Protein AF-T0Q6N8-F1 (afdb_monomer)

Sequence (797 aa):
MLTVELIEAQARAREASRRAEDRANAYNNNFASIVSSTTSVVAATITNVPSDMTAADVAKFCRQCTNFYGGFLSVSMAPYTARRRGRSTVFMASRLFHALVLALDGIFWQGEAIRVREAAAVGRSVCTDVTSSVFYCKALCVLPTAASDQPSFDTVDVVTLTCSSMDATTFAIAFDGENDYRYRVCLQVTNVVRCRVGRDDDDRVVARFTLRTPPFVYIGDRRKTDEDRVWPIADAAYKWERSDDPSPNGAFGHCRCYHLVLESAASPDTVVPLLRSFGLADVTRQDRLPVFTSVASSSPPPTDWVYAPTSELHDVSFPLRYALHVLMSQEALVVTTTDDASNKAILSVADETLRDLAAPLKTHAKAIQFVKAYAPKATILKLLQAGVSVQDPFVADWLHMLRRHVFNNIKFRSRIRVLDGVVLMGVIDETNTLPEGCIFFLPSFRSPLYKAIPATIGTRCVVGRHPSLHPGDLRVLTYMMVPALCHLFDVLVFSSRGQRPVTDMMSGGDMDGDLYFCLWDQRLVPAQDVPPMQPPAASLGIPPPSSAPGIQGIQDHFIRFLAHDNLGMISNMHLAIADNSVHKAYDVRALELAEAHAIAVDFAKSGIEAPTPMYNIPAYPDFMERAGPSYKSKTAIGILYRKSRSVRRQPVSTEDVDWAVLTPGFDVYLADARHWFVQYAHALFTLCQQFGIQTEVELISGYIKKLSRTVGRAERLNAVERIRVALRLVQEHFARVFWRDLGSKTPSNVVVLQKASAWYYVGYTHHHEAPGLLPTRSFAWLALEPMLVLFRKIYEP

pLDDT: mean 72.82, std 17.65, range [24.89, 97.12]

Secondary structure (DSSP, 8-state):
-HHHHHHHHHHHHHHHHHHHHHHHHHTT-TTSTTSTTSS--EEEEEEEE-TT--HHHHHHHHHHHHT--S-EEEEEEPPP-TTS-EEEEEEES-HHHHHHHHTTTT-EETTEE-EEEEEPPPP-----SEEEEEEEEEEEEEESSTT-SS-SEEE-SSEEEEEESSSS--EEEEEE-GGGEEEEEEE-TTTEEEEEEEE-TTS-EEEEEEESSPPEEEEEEHHHHTT-----TTTGGGTEEEES--STT-HHHH--EEEEEE-TT--HHHHHHHHHHTT-S-EEEEEE----PPPP---------SSS-GGGSTTS-HHHHHHHHHHTS----------HHHHHHHHHHHHHHHHHHHS---SHHHHHHHHHHH-TTSHHHHHHHTT--TTSHHHHHHHHHHHHHHHHHHHHH-----SSEEEEEEEE-TTS-SPTTEEE---SS--SSS-SS-SSTT-EEEEEESS--SGGGEEEEEE---GGGTT--SEEEEPS-SSS-TTTTTTS--SSS-EEEEE--TTTS-SS--PPPPPPGGGGSPPPPPSS-SHHHHHHHHHHHHHH--HHHHHHHHHHHHHH-SSGGGSHHHHHHHHHHHHHHHHHHH-PPPP------SSEEGGG--SS-EE---SHHHHHHHHT---PPPPPPS----GGGPPTTGGGGHHHHHHHHHHHHHHHHHHHHHHT---HHHHHH---S---TTS-TTHHHHHHHHHHHHHHHHHHHHHHHHHTT-S---TT-HHHHHHHHHHHHHHHHHHHHSBTBPP-GGGGGGGHHHHHHHHHHHH--

Solvent-accessible surface area (backbone atoms only — not comparable to full-atom values): 45025 Å² total; per-residue (Å²): 114,76,68,59,58,51,51,51,52,51,51,54,51,55,51,49,50,50,53,38,49,58,48,60,61,66,66,65,73,67,71,43,77,74,57,68,86,62,96,54,69,44,32,36,34,40,34,64,37,60,65,87,61,48,29,60,52,52,53,49,52,52,33,65,76,60,75,52,93,74,53,69,18,33,27,45,37,53,68,69,46,76,99,43,67,31,42,37,39,42,35,25,60,35,73,71,57,48,53,49,56,46,66,47,41,62,43,69,62,97,87,42,61,26,46,42,43,85,41,85,63,75,80,98,40,76,52,45,75,28,28,28,43,33,41,58,29,56,31,41,36,32,16,58,42,90,84,53,88,59,51,69,42,71,50,57,48,72,28,33,44,34,42,30,65,58,59,84,53,21,33,36,41,33,29,61,49,76,93,65,30,28,39,36,41,33,36,27,56,80,35,48,68,37,32,41,32,21,23,29,90,85,73,38,35,29,46,35,42,32,37,75,52,49,55,53,34,30,41,25,49,41,93,74,43,75,81,62,83,72,87,72,74,56,62,47,73,83,49,44,47,82,39,83,49,86,48,99,79,42,36,54,55,68,22,26,18,44,38,33,33,39,44,89,68,62,48,58,83,59,49,51,59,54,51,38,76,53,62,43,84,50,66,44,84,39,82,70,41,89,81,77,74,84,74,79,94,75,90,80,84,96,82,88,72,94,83,73,78,64,88,83,54,73,89,62,54,70,68,57,61,50,43,56,64,52,63,77,58,81,88,62,70,68,81,60,70,58,59,77,66,47,30,51,33,53,46,55,49,36,48,53,54,50,48,63,68,69,49,79,55,81,44,63,70,53,39,46,53,49,32,55,73,78,40,68,86,41,69,67,47,57,43,46,74,22,58,50,53,55,58,37,59,64,54,35,50,42,52,50,50,51,50,49,47,55,44,47,37,26,31,77,57,48,41,60,75,65,56,46,46,53,73,26,39,38,42,71,37,86,80,66,76,51,53,61,64,29,33,34,66,36,59,82,64,88,53,98,83,37,62,69,59,78,93,48,78,65,39,61,25,32,34,34,25,85,76,48,60,45,63,15,13,42,44,73,32,27,37,47,86,53,82,91,52,69,84,53,58,60,35,36,32,34,31,66,47,70,95,63,64,68,47,41,33,1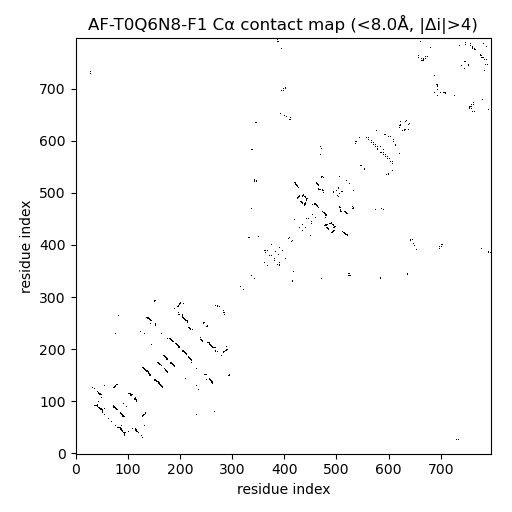5,65,68,34,65,69,92,69,40,57,33,39,39,32,52,42,71,70,76,35,69,94,69,74,45,78,46,71,75,82,54,72,75,76,75,50,79,53,76,77,69,95,39,84,66,73,60,33,52,52,52,49,53,53,51,47,72,75,60,74,48,51,73,56,41,54,54,49,30,53,45,50,19,63,73,40,93,57,19,25,71,29,67,70,24,42,55,32,33,55,25,40,59,34,34,72,41,22,90,79,39,72,46,79,42,72,77,84,82,73,89,73,86,55,41,46,53,64,71,73,65,90,71,59,61,43,84,44,86,45,48,63,31,47,43,26,60,70,53,61,80,85,77,82,73,88,67,61,86,72,61,71,71,71,88,52,52,40,89,75,14,71,83,33,36,67,61,31,48,58,53,46,54,56,50,47,49,54,52,48,53,53,24,64,77,47,44,47,90,48,65,57,32,63,77,69,64,61,67,90,56,72,39,87,86,56,47,83,78,47,53,76,53,41,60,56,52,50,52,52,55,49,48,54,52,48,55,50,53,29,50,57,67,61,50,97,51,96,60,91,51,48,83,37,68,70,47,32,9,46,38,29,15,28,38,50,44,24,45,46,46,48,81,77,45,86,85,56,78,76,45,51,65,59,26,58,46,45,42,68,26,45,42,49,40,38,32,60,76,79,53,131

Organism: Saprolegnia diclina (strain VS20) (NCBI:txid1156394)

Radius of gyration: 32.05 Å; Cα contacts (8 Å, |Δi|>4): 1327; chains: 1; bounding box: 68×73×78 Å

Nearest PDB structures (foldseek):
  7w82-assembly1_A  TM=5.752E-01  e=4.937E-28  Zea mays
  5fsw-assembly2_D  TM=5.806E-01  e=8.440E-14  Thermothielavioides terrestris
  2j7o-assembly1_A-2  TM=5.342E-01  e=1.842E-14  Neurospora crassa
  7y7r-assembly1_B  TM=5.057E-01  e=2.765E-14  Neurospora crassa
  2j7n-assembly1_B  TM=5.163E-01  e=3.060E-14  Neurospora crassa

Foldseek 3Di:
DVVVVVVVVVVLVVVLVVLLLVVVLVQPPCPQLVQLPADDKWKKKKWQAALLDFQVNVVVVLCVQLVDDDWWFEKEWDERDPPHGIMIMTMGRDPVSVVSSCVQQQPDDPHDGMHMDTDDDDDDFRGDYKTKYKFWFQKKFFPLFPPDQAGPDIDRAGWMWMAMLDDQFGIKIWGDDPPQKIKIWTHGLSFFSAWEWEAEPVRFIKIKTFGNAQTWMWMFRNVQCVVVPDDDDRPCVVTIDTDCAPDPQRRRHRTGMMMTGTPRNDDSVSVQVVVVVSPNPHYYYDHYDYDHDGDDDDDDDDDDDPDDDPPVCVPPDPVVVVVLVVVQDDDDDDDLDDDPLLLVLLVVQQVVVLCLLPDDPQDLVSLLVSCCVQPVPALLNLCSVLPNGCLAPLNVVLSVLSSVLVLVCCQQRVDGDAQQKDKFAEDEDPVLQADALAKEAAAPDDDPRHDRHDPDFQQWKWKAFPPAQAQQLIGTGTYHDDPVCVVDHRHMYHHPDDDDGVQCLNLHGDRSGTMMMIGRPPSNRDPDHDGGDDQPVLVVDAADPQPDPDPVSVVVLVVLCVVQLCLVVLVQVLSFCLQPDPNRSNPPSSVLSSNLNSNSVCCSPRVDHRDDPDDDDQEGDPSVVDPDHYDQGPGSSSVSNVSSPDDDSDDRDPDQDDPLLAAPPLVVQQVVLLVLVVVLLVLLVVLCVVFVADALSCLSSLSGDDTDPPQDPVNVVVVSVVSVVSVVSSLSNLLVVLVPPDPDPDLLDSVSSSNLSSNQCCLRCVCVVDVPGHRRNCSSCSSVSNSSVSSNVVVPD

Mean predicted aligned error: 19.44 Å

InterPro domains:
  IPR007855 RNA-dependent RNA polymerase [PTHR23079] (340-788)
  IPR057596 RDRP, core domain [PF05183] (337-643)
  IPR058752 RDRP, C-terminal head domain [PF26253] (663-789)

Structure (mmCIF, N/CA/C/O backbone):
data_AF-T0Q6N8-F1
#
_entry.id   AF-T0Q6N8-F1
#
loop_
_atom_site.group_PDB
_atom_site.id
_atom_site.type_symbol
_atom_site.label_atom_id
_atom_site.label_alt_id
_atom_site.label_comp_id
_atom_site.label_asym_id
_atom_site.label_entity_id
_atom_site.label_seq_id
_atom_site.pdbx_PDB_ins_code
_atom_site.Cartn_x
_atom_site.Cartn_y
_atom_site.Cartn_z
_atom_site.occupancy
_atom_site.B_iso_or_equiv
_atom_site.auth_seq_id
_atom_site.auth_comp_id
_atom_site.auth_asym_id
_atom_site.auth_atom_id
_atom_site.pdbx_PDB_model_num
ATOM 1 N N . MET A 1 1 ? -23.729 -4.324 -36.085 1.00 38.72 1 MET A N 1
ATOM 2 C CA . MET A 1 1 ? -23.307 -2.926 -35.837 1.00 38.72 1 MET A CA 1
ATOM 3 C C . MET A 1 1 ? -22.535 -2.769 -34.526 1.00 38.72 1 MET A C 1
ATOM 5 O O . MET A 1 1 ? -21.438 -2.241 -34.586 1.00 38.72 1 MET A O 1
ATOM 9 N N . LEU A 1 2 ? -23.001 -3.323 -33.396 1.00 33.56 2 LEU A N 1
ATOM 10 C CA . LEU A 1 2 ? -22.349 -3.223 -32.068 1.00 33.56 2 LEU A CA 1
ATOM 11 C C . LEU A 1 2 ? -20.878 -3.700 -31.966 1.00 33.56 2 LEU A C 1
ATOM 13 O O . LEU A 1 2 ? -20.144 -3.249 -31.093 1.00 33.56 2 LEU A O 1
ATOM 17 N N . THR A 1 3 ? -20.411 -4.595 -32.842 1.00 41.75 3 THR A N 1
ATOM 18 C CA . THR A 1 3 ? -19.037 -5.133 -32.803 1.00 41.75 3 THR A CA 1
ATOM 19 C C . THR A 1 3 ? -17.992 -4.229 -33.457 1.00 41.75 3 THR A C 1
ATOM 21 O O . THR A 1 3 ? -16.843 -4.233 -33.027 1.00 41.75 3 THR A O 1
ATOM 24 N N . VAL A 1 4 ? -18.367 -3.430 -34.459 1.00 41.97 4 VAL A N 1
ATOM 25 C CA . VAL A 1 4 ? -17.429 -2.534 -35.163 1.00 41.97 4 VAL A CA 1
ATOM 26 C C . VAL A 1 4 ? -17.167 -1.276 -34.332 1.00 41.97 4 VAL A C 1
ATOM 28 O O . VAL A 1 4 ? -16.017 -0.878 -34.164 1.00 41.97 4 VAL A O 1
ATOM 31 N N . GLU A 1 5 ? -18.206 -0.724 -33.702 1.00 38.56 5 GLU A N 1
ATOM 32 C CA . GLU A 1 5 ? -18.085 0.438 -32.811 1.00 38.56 5 GLU A CA 1
ATOM 33 C C . GLU A 1 5 ? -17.247 0.134 -31.561 1.00 38.56 5 GLU A C 1
ATOM 35 O O . GLU A 1 5 ? -16.454 0.971 -31.131 1.00 38.56 5 GLU A O 1
ATOM 40 N N . LEU A 1 6 ? -17.339 -1.087 -31.017 1.00 37.75 6 LEU A N 1
ATOM 41 C CA . LEU A 1 6 ? -16.519 -1.517 -29.881 1.00 37.75 6 LEU A CA 1
ATOM 42 C C . LEU A 1 6 ? -15.032 -1.635 -30.260 1.00 37.75 6 LEU A C 1
ATOM 44 O O . LEU A 1 6 ? -14.160 -1.246 -29.481 1.00 37.75 6 LEU A O 1
ATOM 48 N N . ILE A 1 7 ? -14.733 -2.136 -31.463 1.00 49.78 7 ILE A N 1
ATOM 49 C CA . ILE A 1 7 ? -13.359 -2.266 -31.970 1.00 49.78 7 ILE A CA 1
ATOM 50 C C . ILE A 1 7 ? -12.752 -0.883 -32.227 1.00 49.78 7 ILE A C 1
ATOM 52 O O . ILE A 1 7 ? -11.608 -0.630 -31.840 1.00 49.78 7 ILE A O 1
ATOM 56 N N . GLU A 1 8 ? -13.519 0.045 -32.799 1.00 45.12 8 GLU A N 1
ATOM 57 C CA . GLU A 1 8 ? -13.068 1.423 -32.991 1.00 45.12 8 GLU A CA 1
ATOM 58 C C . GLU A 1 8 ? -12.892 2.174 -31.667 1.00 45.12 8 GLU A C 1
ATOM 60 O O . GLU A 1 8 ? -11.909 2.899 -31.499 1.00 45.12 8 GLU A O 1
ATOM 65 N N . ALA A 1 9 ? -13.789 1.979 -30.696 1.00 39.62 9 ALA A N 1
ATOM 66 C CA . ALA A 1 9 ? -13.662 2.563 -29.363 1.00 39.62 9 ALA A CA 1
ATOM 67 C C . ALA A 1 9 ? -12.415 2.036 -28.633 1.00 39.62 9 ALA A C 1
ATOM 69 O O . ALA A 1 9 ? -11.667 2.813 -28.034 1.00 39.62 9 ALA A O 1
ATOM 70 N N . GLN A 1 10 ? -12.125 0.736 -28.747 1.00 43.38 10 GLN A N 1
ATOM 71 C CA . GLN A 1 10 ? -10.911 0.129 -28.196 1.00 43.38 10 GLN A CA 1
ATOM 72 C C . GLN A 1 10 ? -9.639 0.608 -28.909 1.00 43.38 10 GLN A C 1
ATOM 74 O O . GLN A 1 10 ? -8.620 0.828 -28.250 1.00 43.38 10 GLN A O 1
ATOM 79 N N . ALA A 1 11 ? -9.678 0.817 -30.227 1.00 47.59 11 ALA A N 1
ATOM 80 C CA . ALA A 1 11 ? -8.557 1.382 -30.977 1.00 47.59 11 ALA A CA 1
ATOM 81 C C . ALA A 1 11 ? -8.262 2.826 -30.536 1.00 47.59 11 ALA A C 1
ATOM 83 O O . ALA A 1 11 ? -7.118 3.139 -30.196 1.00 47.59 11 ALA A O 1
ATOM 84 N N . ARG A 1 12 ? -9.301 3.666 -30.412 1.00 42.16 12 ARG A N 1
ATOM 85 C CA . ARG A 1 12 ? -9.190 5.049 -29.914 1.00 42.16 12 ARG A CA 1
ATOM 86 C C . ARG A 1 12 ? -8.709 5.101 -28.458 1.00 42.16 12 ARG A C 1
ATOM 88 O O . ARG A 1 12 ? -7.911 5.972 -28.115 1.00 42.16 12 ARG A O 1
ATOM 95 N N . ALA A 1 13 ? -9.124 4.157 -27.610 1.00 39.06 13 ALA A N 1
ATOM 96 C CA . ALA A 1 13 ? -8.650 4.041 -26.228 1.00 39.06 13 ALA A CA 1
ATOM 97 C C . ALA A 1 13 ? -7.168 3.626 -26.145 1.00 39.06 13 ALA A C 1
ATOM 99 O O . ALA A 1 13 ? -6.399 4.214 -25.387 1.00 39.06 13 ALA A O 1
ATOM 100 N N . ARG A 1 14 ? -6.729 2.671 -26.974 1.00 45.12 14 ARG A N 1
ATOM 101 C CA . ARG A 1 14 ? -5.322 2.229 -27.035 1.00 45.12 14 ARG A CA 1
ATOM 102 C C . ARG A 1 14 ? -4.392 3.293 -27.616 1.00 45.12 14 ARG A C 1
ATOM 104 O O . ARG A 1 14 ? -3.228 3.370 -27.228 1.00 45.12 14 ARG A O 1
ATOM 111 N N . GLU A 1 15 ? -4.875 4.094 -28.557 1.00 42.59 15 GLU A N 1
ATOM 112 C CA . GLU A 1 15 ? -4.131 5.222 -29.122 1.00 42.59 15 GLU A CA 1
ATOM 113 C C . GLU A 1 15 ? -4.063 6.401 -28.140 1.00 42.59 15 GLU A C 1
ATOM 115 O O . GLU A 1 15 ? -3.020 7.036 -27.997 1.00 42.59 15 GLU A O 1
ATOM 120 N N . ALA A 1 16 ? -5.134 6.633 -27.376 1.00 37.06 16 ALA A N 1
ATOM 121 C CA . ALA A 1 16 ? -5.156 7.578 -26.267 1.00 37.06 16 ALA A CA 1
ATOM 122 C C . ALA A 1 16 ? -4.176 7.217 -25.139 1.00 37.06 16 ALA A C 1
ATOM 124 O O . ALA A 1 16 ? -3.468 8.105 -24.666 1.00 37.06 16 ALA A O 1
ATOM 125 N N . SER A 1 17 ? -4.104 5.942 -24.737 1.00 40.78 17 SER A N 1
ATOM 126 C CA . SER A 1 17 ? -3.124 5.467 -23.749 1.00 40.78 17 SER A CA 1
ATOM 127 C C . SER A 1 17 ? -1.692 5.599 -24.256 1.00 40.78 17 SER A C 1
ATOM 129 O O . SER A 1 17 ? -0.859 6.135 -23.533 1.00 40.78 17 SER A O 1
ATOM 131 N N . ARG A 1 18 ? -1.414 5.228 -25.516 1.00 41.16 18 ARG A N 1
ATOM 132 C CA . ARG A 1 18 ? -0.083 5.423 -26.119 1.00 41.16 18 ARG A CA 1
ATOM 133 C C . ARG A 1 18 ? 0.325 6.894 -26.165 1.00 41.16 18 ARG A C 1
ATOM 135 O O . ARG A 1 18 ? 1.433 7.225 -25.776 1.00 41.16 18 ARG A O 1
ATOM 142 N N . ARG A 1 19 ? -0.586 7.800 -26.542 1.00 38.84 19 ARG A N 1
ATOM 143 C CA . ARG A 1 19 ? -0.319 9.249 -26.524 1.00 38.84 19 ARG A CA 1
ATOM 144 C C . ARG A 1 19 ? -0.182 9.819 -25.109 1.00 38.84 19 ARG A C 1
ATOM 146 O O . ARG A 1 19 ? 0.442 10.861 -24.944 1.00 38.84 19 ARG A O 1
ATOM 153 N N . ALA A 1 20 ? -0.804 9.218 -24.094 1.00 38.19 20 ALA A N 1
ATOM 154 C CA . ALA A 1 20 ? -0.626 9.617 -22.697 1.00 38.19 20 ALA A CA 1
ATOM 155 C C . ALA A 1 20 ? 0.740 9.162 -22.157 1.00 38.19 20 ALA A C 1
ATOM 157 O O . ALA A 1 20 ? 1.430 9.963 -21.530 1.00 38.19 20 ALA A O 1
ATOM 158 N N . GLU A 1 21 ? 1.167 7.939 -22.490 1.00 38.91 21 GLU A N 1
ATOM 159 C CA . GLU A 1 21 ? 2.530 7.456 -22.238 1.00 38.91 21 GLU A CA 1
ATOM 160 C C . GLU A 1 21 ? 3.554 8.325 -22.969 1.00 38.91 21 GLU A C 1
ATOM 162 O O . GLU A 1 21 ? 4.418 8.891 -22.316 1.00 38.91 21 GLU A O 1
ATOM 167 N N . ASP A 1 22 ? 3.421 8.551 -24.279 1.00 37.75 22 ASP A N 1
ATOM 168 C CA . ASP A 1 22 ? 4.341 9.384 -25.072 1.00 37.75 22 ASP A CA 1
ATOM 169 C C . ASP A 1 22 ? 4.468 10.831 -24.545 1.00 37.75 22 ASP A C 1
ATOM 171 O O . ASP A 1 22 ? 5.510 11.466 -24.712 1.00 37.75 22 ASP A O 1
ATOM 175 N N . ARG A 1 23 ? 3.456 11.339 -23.828 1.00 34.97 23 ARG A N 1
ATOM 176 C CA . ARG A 1 23 ? 3.484 12.658 -23.173 1.00 34.97 23 ARG A CA 1
ATOM 177 C C . ARG A 1 23 ? 4.099 12.637 -21.774 1.00 34.97 23 ARG A C 1
ATOM 179 O O . ARG A 1 23 ? 4.900 13.516 -21.472 1.00 34.97 23 ARG A O 1
ATOM 186 N N . ALA A 1 24 ? 3.824 11.615 -20.963 1.00 34.44 24 ALA A N 1
ATOM 187 C CA . ALA A 1 24 ? 4.567 11.364 -19.719 1.00 34.44 24 ALA A CA 1
ATOM 188 C C . ALA A 1 24 ? 6.065 11.125 -19.999 1.00 34.44 24 ALA A C 1
ATOM 190 O O . ALA A 1 24 ? 6.950 11.486 -19.228 1.00 34.44 24 ALA A O 1
ATOM 191 N N . ASN A 1 25 ? 6.351 10.584 -21.178 1.00 34.31 25 ASN A N 1
ATOM 192 C CA . ASN A 1 25 ? 7.677 10.294 -21.682 1.00 34.31 25 ASN A CA 1
ATOM 193 C C . ASN A 1 25 ? 8.476 11.531 -22.087 1.00 34.31 25 ASN A C 1
ATOM 195 O O . ASN A 1 25 ? 9.689 11.536 -21.869 1.00 34.31 25 ASN A O 1
ATOM 199 N N . ALA A 1 26 ? 7.805 12.548 -22.634 1.00 33.56 26 ALA A N 1
ATOM 200 C CA . ALA A 1 26 ? 8.380 13.853 -22.959 1.00 33.56 26 ALA A CA 1
ATOM 201 C C . ALA A 1 26 ? 8.616 14.720 -21.705 1.00 33.56 26 ALA A C 1
ATOM 203 O O . ALA A 1 26 ? 9.473 15.599 -21.714 1.00 33.56 26 ALA A O 1
ATOM 204 N N . TYR A 1 27 ? 7.908 14.421 -20.612 1.00 31.59 27 TYR A N 1
ATOM 205 C CA . TYR A 1 27 ? 7.974 15.121 -19.326 1.00 31.59 27 TYR A CA 1
ATOM 206 C C . TYR A 1 27 ? 9.239 14.803 -18.499 1.00 31.59 27 TYR A C 1
ATOM 208 O O . TYR A 1 27 ? 9.590 15.531 -17.576 1.00 31.59 27 TYR A O 1
ATOM 216 N N . ASN A 1 28 ? 9.971 13.736 -18.842 1.00 30.83 28 ASN A N 1
ATOM 217 C CA . ASN A 1 28 ? 11.113 13.231 -18.065 1.00 30.83 28 ASN A CA 1
ATOM 218 C C . ASN A 1 28 ? 12.469 13.917 -18.347 1.00 30.83 28 ASN A C 1
ATOM 220 O O . ASN A 1 28 ? 13.512 13.350 -18.018 1.00 30.83 28 ASN A O 1
ATOM 224 N N . ASN A 1 29 ? 12.505 15.138 -18.891 1.00 31.89 29 ASN A N 1
ATOM 225 C CA . ASN A 1 29 ? 13.755 15.910 -18.994 1.00 31.89 29 ASN A CA 1
ATOM 226 C C . ASN A 1 29 ? 14.110 16.567 -17.649 1.00 31.89 29 ASN A C 1
ATOM 228 O O . ASN A 1 29 ? 14.072 17.779 -17.459 1.00 31.89 29 ASN A O 1
ATOM 232 N N . ASN A 1 30 ? 14.483 15.714 -16.699 1.00 36.25 30 ASN A N 1
ATOM 233 C CA . ASN A 1 30 ? 14.729 16.029 -15.297 1.00 36.25 30 ASN A CA 1
ATOM 234 C C . ASN A 1 30 ? 16.153 16.558 -15.022 1.00 36.25 30 ASN A C 1
ATOM 236 O O . ASN A 1 30 ? 16.720 16.305 -13.963 1.00 36.25 30 ASN A O 1
ATOM 240 N N . PHE A 1 31 ? 16.758 17.289 -15.963 1.00 32.88 31 PHE A N 1
ATOM 241 C CA . PHE A 1 31 ? 18.086 17.883 -15.747 1.00 32.88 31 PHE A CA 1
ATOM 242 C C . PHE A 1 31 ? 18.009 19.229 -15.000 1.00 32.88 31 PHE A C 1
ATOM 244 O O . PHE A 1 31 ? 18.946 19.606 -14.303 1.00 32.88 31 PHE A O 1
ATOM 251 N N . ALA A 1 32 ? 16.871 19.934 -15.076 1.00 36.19 32 ALA A N 1
ATOM 252 C CA . ALA A 1 32 ? 16.691 21.248 -14.444 1.00 36.19 32 ALA A CA 1
ATOM 253 C C . ALA A 1 32 ? 16.269 21.177 -12.961 1.00 36.19 32 ALA A C 1
ATOM 255 O O . ALA A 1 32 ? 16.616 22.061 -12.180 1.00 36.19 32 ALA A O 1
ATOM 256 N N . SER A 1 33 ? 15.599 20.098 -12.529 1.00 36.06 33 SER A N 1
ATOM 257 C CA . SER A 1 33 ? 15.244 19.896 -11.109 1.00 36.06 33 SER A CA 1
ATOM 258 C C . SER A 1 33 ? 16.477 19.680 -10.214 1.00 36.06 33 SER A C 1
ATOM 260 O O . SER A 1 33 ? 16.389 19.854 -8.999 1.00 36.06 33 SER A O 1
ATOM 262 N N . ILE A 1 34 ? 17.621 19.326 -10.808 1.00 37.47 34 ILE A N 1
ATOM 263 C CA . ILE A 1 34 ? 18.878 19.018 -10.115 1.00 37.47 34 ILE A CA 1
ATOM 264 C C . ILE A 1 34 ? 19.619 20.302 -9.674 1.00 37.47 34 ILE A C 1
ATOM 266 O O . ILE A 1 34 ? 20.466 20.238 -8.790 1.00 37.47 34 ILE A O 1
ATOM 270 N N . VAL A 1 35 ? 19.283 21.485 -10.217 1.00 38.09 35 VAL A N 1
ATOM 271 C CA . VAL A 1 35 ? 20.091 22.717 -10.039 1.00 38.09 35 VAL A CA 1
ATOM 272 C C . VAL A 1 35 ? 19.469 23.751 -9.078 1.00 38.09 35 VAL A C 1
ATOM 274 O O . VAL A 1 35 ? 20.130 24.716 -8.704 1.00 38.09 35 VAL A O 1
ATOM 277 N N . SER A 1 36 ? 18.238 23.570 -8.579 1.00 39.50 36 SER A N 1
ATOM 278 C CA . SER A 1 36 ? 17.561 24.627 -7.787 1.00 39.50 36 SER A CA 1
ATOM 279 C C . SER A 1 36 ? 18.067 24.837 -6.345 1.00 39.50 36 SER A C 1
A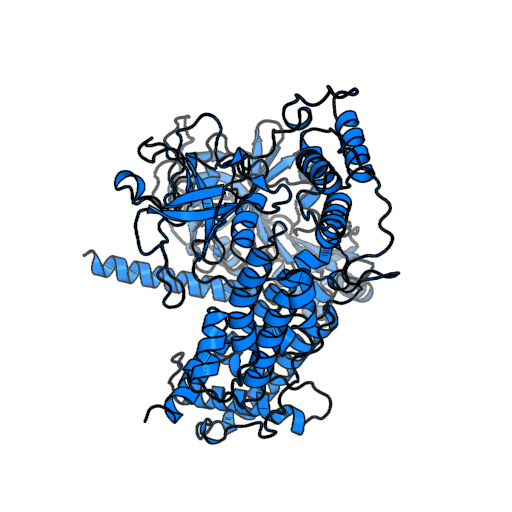TOM 281 O O . SER A 1 36 ? 17.505 25.640 -5.602 1.00 39.50 36 SER A O 1
ATOM 283 N N . SER A 1 37 ? 19.164 24.191 -5.938 1.00 40.88 37 SER A N 1
ATOM 284 C CA . SER A 1 37 ? 19.801 24.426 -4.635 1.00 40.88 37 SER A CA 1
ATOM 285 C C . SER A 1 37 ? 20.837 25.565 -4.626 1.00 40.88 37 SER A C 1
ATOM 287 O O . SER A 1 37 ? 21.510 25.747 -3.612 1.00 40.88 37 SER A O 1
ATOM 289 N N . THR A 1 38 ? 21.001 26.339 -5.710 1.00 40.19 38 THR A N 1
ATOM 290 C CA . THR A 1 38 ? 21.935 27.487 -5.759 1.00 40.19 38 THR A CA 1
ATOM 291 C C . THR A 1 38 ? 21.274 28.840 -5.467 1.00 40.19 38 THR A C 1
ATOM 293 O O . THR A 1 38 ? 20.163 29.139 -5.892 1.00 40.19 38 THR A O 1
ATOM 296 N N . THR A 1 39 ? 21.992 29.690 -4.737 1.00 47.47 39 THR A N 1
ATOM 297 C CA . THR A 1 39 ? 21.478 30.777 -3.889 1.00 47.47 39 THR A CA 1
ATOM 298 C C . THR A 1 39 ? 21.176 32.131 -4.564 1.00 47.47 39 THR A C 1
ATOM 300 O O . THR A 1 39 ? 20.972 33.098 -3.834 1.00 47.47 39 THR A O 1
ATOM 303 N N . SER A 1 40 ? 21.094 32.267 -5.897 1.00 56.81 40 SER A N 1
ATOM 304 C CA . SER A 1 40 ? 20.739 33.560 -6.532 1.00 56.81 40 SER A CA 1
ATOM 305 C C . SER A 1 40 ? 20.133 33.432 -7.941 1.00 56.81 40 SER A C 1
ATOM 307 O O . SER A 1 40 ? 20.865 33.196 -8.901 1.00 56.81 40 SER A O 1
ATOM 309 N N . VAL A 1 41 ? 18.818 33.644 -8.072 1.00 64.00 41 VAL A N 1
ATOM 310 C CA . VAL A 1 41 ? 18.117 33.793 -9.365 1.00 64.00 41 VAL A CA 1
ATOM 311 C C . VAL A 1 41 ? 18.262 35.235 -9.864 1.00 64.00 41 VAL A C 1
ATOM 313 O O . VAL A 1 41 ? 18.122 36.173 -9.082 1.00 64.00 41 VAL A O 1
ATOM 316 N N . VAL A 1 42 ? 18.548 35.413 -11.154 1.00 75.06 42 VAL A N 1
ATOM 317 C CA . VAL A 1 42 ? 18.717 36.717 -11.829 1.00 75.06 42 VAL A CA 1
ATOM 318 C C . VAL A 1 42 ? 17.894 36.758 -13.121 1.00 75.06 42 VAL A C 1
ATOM 320 O O . VAL A 1 42 ? 17.641 35.706 -13.712 1.00 75.06 42 VAL A O 1
ATOM 323 N N . ALA A 1 43 ? 17.443 37.942 -13.555 1.00 79.81 43 ALA A N 1
ATOM 324 C CA . ALA A 1 43 ? 16.489 38.080 -14.659 1.00 79.81 43 ALA A CA 1
ATOM 325 C C . ALA A 1 43 ? 16.831 39.227 -15.624 1.00 79.81 43 ALA A C 1
ATOM 327 O O . ALA A 1 43 ? 17.287 40.288 -15.208 1.00 79.81 43 ALA A O 1
ATOM 328 N N . ALA A 1 44 ? 16.528 39.036 -16.911 1.00 83.31 44 ALA A N 1
ATOM 329 C CA . ALA A 1 44 ? 16.673 40.051 -17.955 1.00 83.31 44 ALA A CA 1
ATOM 330 C C . ALA A 1 44 ? 15.404 40.142 -18.819 1.00 83.31 44 ALA A C 1
ATOM 332 O O . ALA A 1 44 ? 14.793 39.133 -19.166 1.00 83.31 44 ALA A O 1
ATOM 333 N N . THR A 1 45 ? 14.996 41.358 -19.182 1.00 87.00 45 THR A N 1
ATOM 334 C CA . THR A 1 45 ? 13.884 41.621 -20.105 1.00 87.00 45 THR A CA 1
ATOM 335 C C . THR A 1 45 ? 14.415 41.870 -21.514 1.00 87.00 45 THR A C 1
ATOM 337 O O . THR A 1 45 ? 15.237 42.762 -21.705 1.00 87.00 45 THR A O 1
ATOM 340 N N . ILE A 1 46 ? 13.875 41.152 -22.501 1.00 86.75 46 ILE A N 1
ATOM 341 C CA . ILE A 1 46 ? 14.105 41.348 -23.936 1.00 86.75 46 ILE A CA 1
ATOM 342 C C . ILE A 1 46 ? 12.879 42.030 -24.558 1.00 86.75 46 ILE A C 1
ATOM 344 O O . ILE A 1 46 ? 11.738 41.593 -24.397 1.00 86.75 46 ILE A O 1
ATOM 348 N N . THR A 1 47 ? 13.116 43.112 -25.287 1.00 85.94 47 THR A N 1
ATOM 349 C CA . THR A 1 47 ? 12.112 43.894 -26.021 1.00 85.94 47 THR A CA 1
ATOM 350 C C . THR A 1 47 ? 12.423 43.901 -27.513 1.00 85.94 47 THR A C 1
ATOM 352 O O . THR A 1 47 ? 13.563 43.649 -27.899 1.00 85.94 47 THR A O 1
ATOM 355 N N . ASN A 1 48 ? 11.412 44.199 -28.338 1.00 84.06 48 ASN A N 1
ATOM 356 C CA . ASN A 1 48 ? 11.448 44.072 -29.802 1.00 84.06 48 ASN A CA 1
ATOM 357 C C . ASN A 1 48 ? 11.511 42.617 -30.301 1.00 84.06 48 ASN A C 1
ATOM 359 O O . ASN A 1 48 ? 12.013 42.355 -31.390 1.00 84.06 48 ASN A O 1
ATOM 363 N N . VAL A 1 49 ? 10.962 41.669 -29.535 1.00 80.56 49 VAL A N 1
ATOM 364 C CA . VAL A 1 49 ? 10.840 40.276 -29.987 1.00 80.56 49 VAL A CA 1
ATOM 365 C C . VAL A 1 49 ? 9.837 40.224 -31.155 1.00 80.56 49 VAL A C 1
ATOM 367 O O . VAL A 1 49 ? 8.776 40.858 -31.056 1.00 80.56 49 VAL A O 1
ATOM 370 N N . PRO A 1 50 ? 10.123 39.529 -32.273 1.00 75.44 50 PRO A N 1
ATOM 371 C CA . PRO A 1 50 ? 9.148 39.402 -33.352 1.00 75.44 50 PRO A CA 1
ATOM 372 C C . PRO A 1 50 ? 7.849 38.762 -32.841 1.00 75.44 50 PRO A C 1
ATOM 374 O O . PRO A 1 50 ? 7.866 37.884 -31.982 1.00 75.44 50 PRO A O 1
ATOM 377 N N . SER A 1 51 ? 6.703 39.271 -33.297 1.00 64.19 51 SER A N 1
ATOM 378 C CA . SER A 1 51 ? 5.392 38.973 -32.700 1.00 64.19 51 SER A CA 1
ATOM 379 C C . SER A 1 51 ? 4.969 37.513 -32.844 1.00 64.19 51 SER A C 1
ATOM 381 O O . SER A 1 51 ? 4.165 37.035 -32.062 1.00 64.19 51 SER A O 1
ATOM 383 N N . ASP A 1 52 ? 5.493 36.821 -33.846 1.00 62.16 52 ASP A N 1
ATOM 384 C CA . ASP A 1 52 ? 5.290 35.408 -34.154 1.00 62.16 52 ASP A CA 1
ATOM 385 C C . ASP A 1 52 ? 6.226 34.464 -33.378 1.00 62.16 52 ASP A C 1
ATOM 387 O O . ASP A 1 52 ? 6.030 33.251 -33.431 1.00 62.16 52 ASP A O 1
ATOM 391 N N . MET A 1 53 ? 7.216 34.989 -32.643 1.00 65.81 53 MET A N 1
ATOM 392 C CA . MET A 1 53 ? 8.155 34.164 -31.878 1.00 65.81 53 MET A CA 1
ATOM 393 C C . MET A 1 53 ? 7.530 33.650 -30.588 1.00 65.81 53 MET A C 1
ATOM 395 O O . MET A 1 53 ? 6.913 34.391 -29.819 1.00 65.81 53 MET A O 1
ATOM 399 N N . THR A 1 54 ? 7.767 32.372 -30.312 1.00 63.50 54 THR A N 1
ATOM 400 C CA . THR A 1 54 ? 7.370 31.740 -29.058 1.00 63.50 54 THR A CA 1
ATOM 401 C C . THR A 1 54 ? 8.435 31.924 -27.982 1.00 63.50 54 THR A C 1
ATOM 403 O O . THR A 1 54 ? 9.605 32.203 -28.250 1.00 63.50 54 THR A O 1
ATOM 406 N N . ALA A 1 55 ? 8.057 31.672 -26.732 1.00 64.19 55 ALA A N 1
ATOM 407 C CA . ALA A 1 55 ? 9.008 31.601 -25.628 1.00 64.19 55 ALA A CA 1
ATOM 408 C C . ALA A 1 55 ? 10.121 30.547 -25.861 1.00 64.19 55 ALA A C 1
ATOM 410 O O . ALA A 1 55 ? 11.246 30.716 -25.391 1.00 64.19 55 ALA A O 1
ATOM 411 N N . ALA A 1 56 ? 9.840 29.477 -26.619 1.00 62.44 56 ALA A N 1
ATOM 412 C CA . ALA A 1 56 ? 10.839 28.481 -27.011 1.00 62.44 56 ALA A CA 1
ATOM 413 C C . ALA A 1 56 ? 11.823 29.023 -28.060 1.00 62.44 56 ALA A C 1
ATOM 415 O O . ALA A 1 56 ? 13.019 28.738 -27.978 1.00 62.44 56 ALA A O 1
ATOM 416 N N . ASP A 1 57 ? 11.345 29.842 -28.997 1.00 69.81 57 ASP A N 1
ATOM 417 C CA . ASP A 1 57 ? 12.198 30.502 -29.990 1.00 69.81 57 ASP A CA 1
ATOM 418 C C . ASP A 1 57 ? 13.134 31.513 -29.326 1.00 69.81 57 ASP A C 1
ATOM 420 O O . ASP A 1 57 ? 14.317 31.555 -29.654 1.00 69.81 57 ASP A O 1
ATOM 424 N N . VAL A 1 58 ? 12.646 32.250 -28.321 1.00 72.69 58 VAL A N 1
ATOM 425 C CA . VAL A 1 58 ? 13.472 33.151 -27.499 1.00 72.69 58 VAL A CA 1
ATOM 426 C C . VAL A 1 58 ? 14.541 32.371 -26.729 1.00 72.69 58 VAL A C 1
ATOM 428 O O . VAL A 1 58 ? 15.717 32.732 -26.774 1.00 72.69 58 VAL A O 1
ATOM 431 N N . ALA A 1 59 ? 14.175 31.265 -26.070 1.00 69.31 59 ALA A N 1
ATOM 432 C CA . ALA A 1 59 ? 15.139 30.416 -25.364 1.00 69.31 59 ALA A CA 1
ATOM 433 C C . ALA A 1 59 ? 16.209 29.851 -26.314 1.00 69.31 59 ALA A C 1
ATOM 435 O O . ALA A 1 59 ? 17.400 29.846 -25.995 1.00 69.31 59 ALA A O 1
ATOM 436 N N . LYS A 1 60 ? 15.795 29.396 -27.501 1.00 71.12 60 LYS A N 1
ATOM 437 C CA . LYS A 1 60 ? 16.690 28.872 -28.536 1.00 71.12 60 LYS A CA 1
ATOM 438 C C . LYS A 1 60 ? 17.634 29.951 -29.063 1.00 71.12 60 LYS A C 1
ATOM 440 O O . LYS A 1 60 ? 18.834 29.696 -29.129 1.00 71.12 60 LYS A O 1
ATOM 445 N N . PHE A 1 61 ? 17.110 31.133 -29.387 1.00 80.19 61 PHE A N 1
ATOM 446 C CA . PHE A 1 61 ? 17.891 32.281 -29.843 1.00 80.19 61 PHE A CA 1
ATOM 447 C C . PHE A 1 61 ? 18.981 32.640 -28.829 1.00 80.19 61 PHE A C 1
ATOM 449 O O . PHE A 1 61 ? 20.160 32.677 -29.175 1.00 80.19 61 PHE A O 1
ATOM 456 N N . CYS A 1 62 ? 18.619 32.794 -27.552 1.00 75.19 62 CYS A N 1
ATOM 457 C CA . CYS A 1 62 ? 19.591 33.112 -26.514 1.00 75.19 62 CYS A CA 1
ATOM 458 C C . CYS A 1 62 ? 20.661 32.016 -26.369 1.00 75.19 62 CYS A C 1
ATOM 460 O O . CYS A 1 62 ? 21.841 32.344 -26.384 1.00 75.19 62 CYS A O 1
ATOM 462 N N . ARG A 1 63 ? 20.287 30.726 -26.317 1.00 73.69 63 ARG A N 1
ATOM 463 C CA . ARG A 1 63 ? 21.252 29.604 -26.228 1.00 73.69 63 ARG A CA 1
ATOM 464 C C . ARG A 1 63 ? 22.241 29.584 -27.394 1.00 73.69 63 ARG A C 1
ATOM 466 O O . ARG A 1 63 ? 23.425 29.328 -27.185 1.00 73.69 63 ARG A O 1
ATOM 473 N N . GLN A 1 64 ? 21.754 29.846 -28.608 1.00 75.06 64 GLN A N 1
ATOM 474 C CA . GLN A 1 64 ? 22.577 29.881 -29.817 1.00 75.06 64 GLN A CA 1
ATOM 475 C C . GLN A 1 64 ? 23.563 31.051 -29.800 1.00 75.06 64 GLN A C 1
ATOM 477 O O . GLN A 1 64 ? 24.734 30.856 -30.112 1.00 75.06 64 GLN A O 1
ATOM 482 N N . CYS A 1 65 ? 23.121 32.243 -29.398 1.00 75.69 65 CYS A N 1
ATOM 483 C CA . CYS A 1 65 ? 23.981 33.424 -29.368 1.00 75.69 65 CYS A CA 1
ATOM 484 C C . CYS A 1 65 ? 25.002 33.406 -28.220 1.00 75.69 65 CYS A C 1
ATOM 486 O O . CYS A 1 65 ? 26.093 33.946 -28.377 1.00 75.69 65 CYS A O 1
ATOM 488 N N . THR A 1 66 ? 24.689 32.779 -27.082 1.00 71.81 66 THR A N 1
ATOM 489 C CA . THR A 1 66 ? 25.588 32.728 -25.912 1.00 71.81 66 THR A CA 1
ATOM 490 C C . THR A 1 66 ? 26.448 31.461 -25.842 1.00 71.81 66 THR A C 1
ATOM 492 O O . THR A 1 66 ? 27.305 31.363 -24.969 1.00 71.81 66 THR A O 1
ATOM 495 N N . ASN A 1 67 ? 26.197 30.473 -26.711 1.00 66.44 67 ASN A N 1
ATOM 496 C CA . ASN A 1 67 ? 26.877 29.171 -26.771 1.00 66.44 67 ASN A CA 1
ATOM 497 C C . ASN A 1 67 ? 26.913 28.403 -25.427 1.00 66.44 67 ASN A C 1
ATOM 499 O O . ASN A 1 67 ? 27.892 27.735 -25.093 1.00 66.44 67 ASN A O 1
ATOM 503 N N . PHE A 1 68 ? 25.844 28.518 -24.633 1.00 54.69 68 PHE A N 1
ATOM 504 C CA . PHE A 1 68 ? 25.756 27.969 -23.275 1.00 54.69 68 PHE A CA 1
ATOM 505 C C . PHE A 1 68 ? 24.423 27.235 -23.085 1.00 54.69 68 PHE A C 1
ATOM 507 O O . PHE A 1 68 ? 23.358 27.803 -23.330 1.00 54.69 68 PHE A O 1
ATOM 514 N N . TYR A 1 69 ? 24.485 25.963 -22.670 1.00 55.56 69 TYR A N 1
ATOM 515 C CA . TYR A 1 69 ? 23.336 25.040 -22.664 1.00 55.56 69 TYR A CA 1
ATOM 516 C C . TYR A 1 69 ? 22.809 24.684 -21.261 1.00 55.56 69 TYR A C 1
ATOM 518 O O . TYR A 1 69 ? 21.767 24.044 -21.156 1.00 55.56 69 TYR A O 1
ATOM 526 N N . GLY A 1 70 ? 23.489 25.101 -20.185 1.00 52.16 70 GLY A N 1
ATOM 527 C CA . GLY A 1 70 ? 23.024 24.933 -18.800 1.00 52.16 70 GLY A CA 1
ATOM 528 C C . GLY A 1 70 ? 22.571 26.260 -18.182 1.00 52.16 70 GLY A C 1
ATOM 529 O O . GLY A 1 70 ? 23.045 27.310 -18.580 1.00 52.16 70 GLY A O 1
ATOM 530 N N . GLY A 1 71 ? 21.671 26.255 -17.196 1.00 55.09 71 GLY A N 1
ATOM 531 C CA . GLY A 1 71 ? 21.417 27.437 -16.349 1.00 55.09 71 GLY A CA 1
ATOM 532 C C . GLY A 1 71 ? 20.303 28.404 -16.774 1.00 55.09 71 GLY A C 1
ATOM 533 O O . GLY A 1 71 ? 20.138 29.433 -16.107 1.00 55.09 71 GLY A O 1
ATOM 534 N N . PHE A 1 72 ? 19.518 28.083 -17.808 1.00 60.62 72 PHE A N 1
ATOM 535 C CA . PHE A 1 72 ? 18.189 28.684 -17.961 1.00 60.62 72 PHE A CA 1
ATOM 536 C C . PHE A 1 72 ? 17.269 28.188 -16.845 1.00 60.62 72 PHE A C 1
ATOM 538 O O . PHE A 1 72 ? 17.387 27.055 -16.380 1.00 60.62 72 PHE A O 1
ATOM 545 N N . LEU A 1 73 ? 16.407 29.088 -16.379 1.00 56.34 73 LEU A N 1
ATOM 546 C CA . LEU A 1 73 ? 15.385 28.771 -15.395 1.00 56.34 73 LEU A CA 1
ATOM 547 C C . LEU A 1 73 ? 13.990 28.901 -15.996 1.00 56.34 73 LEU A C 1
ATOM 549 O O . LEU A 1 73 ? 13.204 27.994 -15.803 1.00 56.34 73 LEU A O 1
ATOM 553 N N . SER A 1 74 ? 13.663 29.972 -16.728 1.00 63.28 74 SER A N 1
ATOM 554 C CA . SER A 1 74 ? 12.382 30.093 -17.454 1.00 63.28 74 SER A CA 1
ATOM 555 C C . SER A 1 74 ? 12.378 31.267 -18.445 1.00 63.28 74 SER A C 1
ATOM 557 O O . SER A 1 74 ? 13.197 32.184 -18.347 1.00 63.28 74 SER A O 1
ATOM 559 N N . VAL A 1 75 ? 11.454 31.244 -19.413 1.00 64.50 75 VAL A N 1
ATOM 560 C CA . VAL A 1 75 ? 11.196 32.319 -20.385 1.00 64.50 75 VAL A CA 1
ATOM 561 C C . VAL A 1 75 ? 9.697 32.621 -20.435 1.00 64.50 75 VAL A C 1
ATOM 563 O O . VAL A 1 75 ? 8.893 31.797 -20.869 1.00 64.50 75 VAL A O 1
ATOM 566 N N . SER A 1 76 ? 9.318 33.826 -20.019 1.00 65.50 76 SER A N 1
ATOM 567 C CA . SER A 1 76 ? 7.927 34.283 -19.990 1.00 65.50 76 SER A CA 1
ATOM 568 C C . SER A 1 76 ? 7.674 35.330 -21.064 1.00 65.50 76 SER A C 1
ATOM 570 O O . SER A 1 76 ? 8.367 36.346 -21.108 1.00 65.50 76 SER A O 1
ATOM 572 N N . MET A 1 77 ? 6.632 35.136 -21.872 1.00 66.12 77 MET A N 1
ATOM 573 C CA . MET A 1 77 ? 6.200 36.118 -22.872 1.00 66.12 77 MET A CA 1
ATOM 574 C C . MET A 1 77 ? 5.084 37.002 -22.320 1.00 66.12 77 MET A C 1
ATOM 576 O O . MET A 1 77 ? 4.193 36.536 -21.612 1.00 66.12 77 MET A O 1
ATOM 580 N N . ALA A 1 78 ? 5.112 38.287 -22.670 1.00 64.38 78 ALA A N 1
ATOM 581 C CA . ALA A 1 78 ? 3.968 39.171 -22.487 1.00 64.38 78 ALA A CA 1
ATOM 582 C C . ALA A 1 78 ? 2.772 38.703 -23.350 1.00 64.38 78 ALA A C 1
ATOM 584 O O . ALA A 1 78 ? 2.982 37.981 -24.330 1.00 64.38 78 ALA A O 1
ATOM 585 N N . PRO A 1 79 ? 1.528 39.119 -23.025 1.00 53.16 79 PRO A N 1
ATOM 586 C CA . PRO A 1 79 ? 0.345 38.720 -23.781 1.00 53.16 79 PRO A CA 1
ATOM 587 C C . PRO A 1 79 ? 0.494 38.979 -25.278 1.00 53.16 79 PRO A C 1
ATOM 589 O O . PRO A 1 79 ? 0.931 40.058 -25.698 1.00 53.16 79 PRO A O 1
ATOM 592 N N . TYR A 1 80 ? 0.119 37.982 -26.079 1.00 56.69 80 TYR A N 1
ATOM 593 C CA . TYR A 1 80 ? 0.199 38.078 -27.526 1.00 56.69 80 TYR A CA 1
ATOM 594 C C . TYR A 1 80 ? -0.748 39.174 -28.015 1.00 56.69 80 TYR A C 1
ATOM 596 O O . TYR A 1 80 ? -1.960 39.117 -27.807 1.00 56.69 80 TYR A O 1
ATOM 604 N N . THR A 1 81 ? -0.185 40.178 -28.683 1.00 57.12 81 THR A N 1
ATOM 605 C CA . THR A 1 81 ? -0.937 41.265 -29.310 1.00 57.12 81 THR A CA 1
ATOM 606 C C . THR A 1 81 ? -0.516 41.356 -30.766 1.00 57.12 81 THR A C 1
ATOM 608 O O . THR A 1 81 ? 0.627 41.684 -31.086 1.00 57.12 81 THR A O 1
ATOM 611 N N . ALA A 1 82 ? -1.434 41.028 -31.676 1.00 49.50 82 ALA A N 1
ATOM 612 C CA . ALA A 1 82 ? -1.135 41.072 -33.100 1.00 49.50 82 ALA A CA 1
ATOM 613 C C . ALA A 1 82 ? -0.702 42.494 -33.507 1.00 49.50 82 ALA A C 1
ATOM 615 O O . ALA A 1 82 ? -1.293 43.482 -33.070 1.00 49.50 82 ALA A O 1
ATOM 616 N N . ARG A 1 83 ? 0.323 42.596 -34.364 1.00 53.09 83 ARG A N 1
ATOM 617 C CA . ARG A 1 83 ? 0.922 43.854 -34.867 1.00 53.09 83 ARG A CA 1
ATOM 618 C C . ARG A 1 83 ? 1.721 44.688 -33.849 1.00 53.09 83 ARG A C 1
ATOM 620 O O . ARG A 1 83 ? 2.248 45.729 -34.235 1.00 53.09 83 ARG A O 1
ATOM 627 N N . ARG A 1 84 ? 1.878 44.252 -32.592 1.00 58.94 84 ARG A N 1
ATOM 628 C CA . ARG A 1 84 ? 2.835 44.844 -31.636 1.00 58.94 84 ARG A CA 1
ATOM 629 C C . ARG A 1 84 ? 4.011 43.898 -31.405 1.00 58.94 84 ARG A C 1
ATOM 631 O O . ARG A 1 84 ? 3.843 42.686 -31.348 1.00 58.94 84 ARG A O 1
ATOM 638 N N . ARG A 1 85 ? 5.219 44.456 -31.288 1.00 68.44 85 ARG A N 1
ATOM 639 C CA . ARG A 1 85 ? 6.422 43.667 -30.988 1.00 68.44 85 ARG A CA 1
ATOM 640 C C . ARG A 1 85 ? 6.346 43.121 -29.563 1.00 68.44 85 ARG A C 1
ATOM 642 O O . ARG A 1 85 ? 5.911 43.816 -28.644 1.00 68.44 85 ARG A O 1
ATOM 649 N N . GLY A 1 86 ? 6.766 41.872 -29.407 1.00 68.75 86 GLY A N 1
ATOM 650 C CA . GLY A 1 86 ? 6.714 41.137 -28.156 1.00 68.75 86 GLY A CA 1
ATOM 651 C C . GLY A 1 86 ? 7.739 41.631 -27.137 1.00 68.75 86 GLY A C 1
ATOM 652 O O . GLY A 1 86 ? 8.797 42.179 -27.469 1.00 68.75 86 GLY A O 1
ATOM 653 N N . ARG A 1 87 ? 7.412 41.394 -25.868 1.00 78.31 87 ARG A N 1
ATOM 654 C CA . ARG A 1 87 ? 8.310 41.535 -24.722 1.00 78.31 87 ARG A CA 1
ATOM 655 C C . ARG A 1 87 ? 8.429 40.172 -24.051 1.00 78.31 87 ARG A C 1
ATOM 657 O O . ARG A 1 87 ? 7.414 39.518 -23.829 1.00 78.31 87 ARG A O 1
ATOM 664 N N . SER A 1 88 ? 9.650 39.782 -23.712 1.00 77.50 88 SER A N 1
ATOM 665 C CA . SER A 1 88 ? 9.964 38.533 -23.022 1.00 77.50 88 SER A CA 1
ATOM 666 C C . SER A 1 88 ? 10.803 38.807 -21.781 1.00 77.50 88 SER A C 1
ATOM 668 O O . SER A 1 88 ? 11.639 39.707 -21.795 1.00 77.50 88 SER A O 1
ATOM 670 N N . THR A 1 89 ? 10.634 38.012 -20.731 1.00 78.75 89 THR A N 1
ATOM 671 C CA . THR A 1 89 ? 11.497 38.024 -19.543 1.00 78.75 89 THR A CA 1
ATOM 672 C C . THR A 1 89 ? 12.149 36.657 -19.385 1.00 78.75 89 THR A C 1
ATOM 674 O O . THR A 1 89 ? 11.466 35.636 -19.430 1.00 78.75 89 THR A O 1
ATOM 677 N N . VAL A 1 90 ? 13.470 36.641 -19.219 1.00 76.12 90 VAL A N 1
ATOM 678 C CA . VAL A 1 90 ? 14.299 35.439 -19.091 1.00 76.12 90 VAL A CA 1
ATOM 679 C C . VAL A 1 90 ? 14.865 35.360 -17.677 1.00 76.12 90 VAL A C 1
ATOM 681 O O . VAL A 1 90 ? 15.511 36.304 -17.224 1.00 76.12 90 VAL A O 1
ATOM 684 N N . PHE A 1 91 ? 14.662 34.229 -17.003 1.00 72.69 91 PHE A N 1
ATOM 685 C CA . PHE A 1 91 ? 15.166 33.945 -15.658 1.00 72.69 91 PHE A CA 1
ATOM 686 C C . PHE A 1 91 ? 16.309 32.926 -15.717 1.00 72.69 91 PHE A C 1
ATOM 688 O O . PHE A 1 91 ? 16.264 31.973 -16.501 1.00 72.69 91 PHE A O 1
ATOM 695 N N . MET A 1 92 ? 17.347 33.127 -14.900 1.00 74.38 92 MET A N 1
ATOM 696 C CA . MET A 1 92 ? 18.621 32.403 -14.990 1.00 74.38 92 MET A CA 1
ATOM 697 C C . MET A 1 92 ? 19.218 32.092 -13.610 1.00 74.38 92 MET A C 1
ATOM 699 O O . MET A 1 92 ? 19.091 32.879 -12.671 1.00 74.38 92 MET A O 1
ATOM 703 N N . ALA A 1 93 ? 19.909 30.951 -13.501 1.00 62.94 93 ALA A N 1
ATOM 704 C CA . ALA A 1 93 ? 20.518 30.462 -12.253 1.00 62.94 93 ALA A CA 1
ATOM 705 C C . ALA A 1 93 ? 21.963 30.943 -12.031 1.00 62.94 93 ALA A C 1
ATOM 707 O O . ALA A 1 93 ? 22.545 30.716 -10.972 1.00 62.94 93 ALA A O 1
ATOM 708 N N . SER A 1 94 ? 22.570 31.568 -13.044 1.00 68.06 94 SER A N 1
ATOM 709 C CA . SER A 1 94 ? 23.986 31.938 -13.060 1.00 68.06 94 SER A CA 1
ATOM 710 C C . SER A 1 94 ? 24.163 33.414 -13.405 1.00 68.06 94 SER A C 1
ATOM 712 O O . SER A 1 94 ? 23.694 33.876 -14.445 1.00 68.06 94 SER A O 1
ATOM 714 N N . ARG A 1 95 ? 24.909 34.149 -12.567 1.00 69.94 95 ARG A N 1
ATOM 715 C CA . ARG A 1 95 ? 25.300 35.545 -12.845 1.00 69.94 95 ARG A CA 1
ATOM 716 C C . ARG A 1 95 ? 26.194 35.675 -14.079 1.00 69.94 95 ARG A C 1
ATOM 718 O O . ARG A 1 95 ? 26.102 36.673 -14.784 1.00 69.94 95 ARG A O 1
ATOM 725 N N . LEU A 1 96 ? 27.017 34.662 -14.357 1.00 69.38 96 LEU A N 1
ATOM 726 C CA . LEU A 1 96 ? 27.838 34.612 -15.568 1.00 69.38 96 LEU A CA 1
ATOM 727 C C . LEU A 1 96 ? 26.951 34.510 -16.813 1.00 69.38 96 LEU A C 1
ATOM 729 O O . LEU A 1 96 ? 27.183 35.200 -17.798 1.00 69.38 96 LEU A O 1
ATOM 733 N N . PHE A 1 97 ? 25.888 33.710 -16.737 1.00 72.38 97 PHE A N 1
ATOM 734 C CA . PHE A 1 97 ? 24.943 33.564 -17.837 1.00 72.38 97 PHE A CA 1
ATOM 735 C C . PHE A 1 97 ? 24.063 34.811 -18.033 1.00 72.38 97 PHE A C 1
ATOM 737 O O . PHE A 1 97 ? 23.845 35.252 -19.158 1.00 72.38 97 PHE A O 1
ATOM 744 N N . HIS A 1 98 ? 23.654 35.451 -16.937 1.00 83.31 98 HIS A N 1
ATOM 745 C CA . HIS A 1 98 ? 22.953 36.736 -16.961 1.00 83.31 98 HIS A CA 1
ATOM 746 C C . HIS A 1 98 ? 23.747 37.835 -17.678 1.00 83.31 98 HIS A C 1
ATOM 748 O O . HIS A 1 98 ? 23.185 38.529 -18.521 1.00 83.31 98 HIS A O 1
ATOM 754 N N . ALA A 1 99 ? 25.055 37.944 -17.424 1.00 79.81 99 ALA A N 1
ATOM 755 C CA . ALA A 1 99 ? 25.919 38.885 -18.138 1.00 79.81 99 ALA A CA 1
ATOM 756 C C . ALA A 1 99 ? 25.985 38.599 -19.653 1.00 79.81 99 ALA A C 1
ATOM 758 O O . ALA A 1 99 ? 25.965 39.534 -20.451 1.00 79.81 99 ALA A O 1
ATOM 759 N N . LEU A 1 100 ? 26.002 37.322 -20.056 1.00 79.44 100 LEU A N 1
ATOM 760 C CA . LEU A 1 100 ? 25.997 36.924 -21.471 1.00 79.44 100 LEU A CA 1
ATOM 761 C C . LEU A 1 100 ? 24.675 37.264 -22.172 1.00 79.44 100 LEU A C 1
ATOM 763 O O . LEU A 1 100 ? 24.697 37.697 -23.319 1.00 79.44 100 LEU A O 1
ATOM 767 N N . VAL A 1 101 ? 23.533 37.106 -21.495 1.00 81.38 101 VAL A N 1
ATOM 768 C CA . VAL A 1 101 ? 22.223 37.489 -22.050 1.00 81.38 101 VAL A CA 1
ATOM 769 C C . VAL A 1 101 ? 22.079 39.010 -22.149 1.00 81.38 101 VAL A C 1
ATOM 771 O O . VAL A 1 101 ? 21.562 39.498 -23.150 1.00 81.38 101 VAL A O 1
ATOM 774 N N . LEU A 1 102 ? 22.572 39.774 -21.166 1.00 86.06 102 LEU A N 1
ATOM 775 C CA . LEU A 1 102 ? 22.604 41.243 -21.239 1.00 86.06 102 LEU A CA 1
ATOM 776 C C . LEU A 1 102 ? 23.466 41.748 -22.409 1.00 86.06 102 LEU A C 1
ATOM 778 O O . LEU A 1 102 ? 23.114 42.740 -23.039 1.00 86.06 102 LEU A O 1
ATOM 782 N N . ALA A 1 103 ? 24.546 41.038 -22.746 1.00 84.56 103 ALA A N 1
ATOM 783 C CA . ALA A 1 103 ? 25.405 41.358 -23.886 1.00 84.56 103 ALA A CA 1
ATOM 784 C C . ALA A 1 103 ? 24.744 41.121 -25.262 1.00 84.56 103 ALA A C 1
ATOM 786 O O . ALA A 1 103 ? 25.342 41.457 -26.282 1.00 84.56 103 ALA A O 1
ATOM 787 N N . LEU A 1 104 ? 23.523 40.568 -25.308 1.00 85.12 104 LEU A N 1
ATOM 788 C CA . LEU A 1 104 ? 22.740 40.440 -26.543 1.00 85.12 104 LEU A CA 1
ATOM 789 C C . LEU A 1 104 ? 22.031 41.749 -26.948 1.00 85.12 104 LEU A C 1
ATOM 791 O O . LEU A 1 104 ? 21.374 41.785 -27.990 1.00 85.12 104 LEU A O 1
ATOM 795 N N . ASP A 1 105 ? 22.131 42.815 -26.144 1.00 87.88 105 ASP A N 1
ATOM 796 C CA . ASP A 1 105 ? 21.594 44.137 -26.486 1.00 87.88 105 ASP A CA 1
ATOM 797 C C . ASP A 1 105 ? 22.186 44.647 -27.813 1.00 87.88 105 ASP A C 1
ATOM 799 O O . ASP A 1 105 ? 23.400 44.664 -28.008 1.00 87.88 105 ASP A O 1
ATOM 803 N N . GLY A 1 106 ? 21.321 45.031 -28.755 1.00 78.38 106 GLY A N 1
ATOM 804 C CA . GLY A 1 106 ? 21.727 45.498 -30.083 1.00 78.38 106 GLY A CA 1
ATOM 805 C C . GLY A 1 106 ? 21.955 44.400 -31.130 1.00 78.38 106 GLY A C 1
ATOM 806 O O . GLY A 1 106 ? 22.207 44.728 -32.290 1.00 78.38 106 GLY A O 1
ATOM 807 N N . ILE A 1 107 ? 21.831 43.112 -30.780 1.00 86.31 107 ILE A N 1
ATOM 808 C CA . ILE A 1 107 ? 21.924 42.016 -31.758 1.00 86.31 107 ILE A CA 1
ATOM 809 C C . ILE A 1 107 ? 20.687 41.999 -32.663 1.00 86.31 107 ILE A C 1
ATOM 811 O O . ILE A 1 107 ? 19.551 42.148 -32.214 1.00 86.31 107 ILE A O 1
ATOM 815 N N . PHE A 1 108 ? 20.906 41.784 -33.960 1.00 82.00 108 PHE A N 1
ATOM 816 C CA . PHE A 1 108 ? 19.827 41.690 -34.936 1.00 82.00 108 PHE A CA 1
ATOM 817 C C . PHE A 1 108 ? 19.166 40.308 -34.906 1.00 82.00 108 PHE A C 1
ATOM 819 O O . PHE A 1 108 ? 19.817 39.297 -35.168 1.00 82.00 108 PHE A O 1
ATOM 826 N N . TRP A 1 109 ? 17.855 40.263 -34.663 1.00 80.62 109 TRP A N 1
ATOM 827 C CA . TRP A 1 109 ? 17.040 39.054 -34.794 1.00 80.62 109 TRP A CA 1
ATOM 828 C C . TRP A 1 109 ? 15.936 39.294 -35.826 1.00 80.62 109 TRP A C 1
ATOM 830 O O . TRP A 1 109 ? 15.072 40.146 -35.641 1.00 80.62 109 TRP A O 1
ATOM 840 N N . GLN A 1 110 ? 16.002 38.567 -36.950 1.00 76.69 110 GLN A N 1
ATOM 841 C CA . GLN A 1 110 ? 15.115 38.750 -38.111 1.00 76.69 110 GLN A CA 1
ATOM 842 C C . GLN A 1 110 ? 15.055 40.204 -38.632 1.00 76.69 110 GLN A C 1
ATOM 844 O O . GLN A 1 110 ? 13.993 40.708 -38.986 1.00 76.69 110 GLN A O 1
ATOM 849 N N . GLY A 1 111 ? 16.210 40.875 -38.709 1.00 71.62 111 GLY A N 1
ATOM 850 C CA . GLY A 1 111 ? 16.340 42.186 -39.360 1.00 71.62 111 GLY A CA 1
ATOM 851 C C . GLY A 1 111 ? 16.168 43.408 -38.454 1.00 71.62 111 GLY A C 1
ATOM 852 O O . GLY A 1 111 ? 16.325 44.520 -38.938 1.00 71.62 111 GLY A O 1
ATOM 853 N N . GLU A 1 112 ? 15.935 43.229 -37.151 1.00 71.19 112 GLU A N 1
ATOM 854 C CA . GLU A 1 112 ? 15.787 44.326 -36.183 1.00 71.19 112 GLU A CA 1
ATOM 855 C C . GLU A 1 112 ? 16.638 44.098 -34.930 1.00 71.19 112 GLU A C 1
ATOM 857 O O . GLU A 1 112 ? 16.811 42.960 -34.488 1.00 71.19 112 GLU A O 1
ATOM 862 N N . ALA A 1 113 ? 17.148 45.181 -34.339 1.00 85.00 113 ALA A N 1
ATOM 863 C CA . ALA A 1 113 ? 17.960 45.121 -33.127 1.00 85.00 113 ALA A CA 1
ATOM 864 C C . ALA A 1 113 ? 17.085 44.916 -31.878 1.00 85.00 113 ALA A C 1
ATOM 866 O O . ALA A 1 113 ? 16.203 45.731 -31.561 1.00 85.00 113 ALA A O 1
ATOM 867 N N . ILE A 1 114 ? 17.339 43.830 -31.143 1.00 89.38 114 ILE A N 1
ATOM 868 C CA . ILE A 1 114 ? 16.677 43.577 -29.860 1.00 89.38 114 ILE A CA 1
ATOM 869 C C . ILE A 1 114 ? 17.253 44.486 -28.777 1.00 89.38 114 ILE A C 1
ATOM 871 O O . ILE A 1 114 ? 18.424 44.864 -28.824 1.00 89.38 114 ILE A O 1
ATOM 875 N N . ARG A 1 115 ? 16.430 44.820 -27.778 1.00 88.38 115 ARG A N 1
ATOM 876 C CA . ARG A 1 115 ? 16.893 45.543 -26.588 1.00 88.38 115 ARG A CA 1
ATOM 877 C C . ARG A 1 115 ? 16.776 44.688 -25.340 1.00 88.38 115 ARG A C 1
ATOM 879 O O . ARG A 1 115 ? 15.679 44.196 -25.062 1.00 88.38 115 ARG A O 1
ATOM 886 N N . VAL A 1 116 ? 17.865 44.549 -24.589 1.00 90.12 116 VAL A N 1
ATOM 887 C CA . VAL A 1 116 ? 17.957 43.715 -23.384 1.00 90.12 116 VAL A CA 1
ATOM 888 C C . VAL A 1 116 ? 18.313 44.574 -22.171 1.00 90.12 116 VAL A C 1
ATOM 890 O O . VAL A 1 116 ? 19.249 45.364 -22.204 1.00 90.12 116 VAL A O 1
ATOM 893 N N . ARG A 1 117 ? 17.548 44.448 -21.082 1.00 88.94 117 ARG A N 1
ATOM 894 C CA . ARG A 1 117 ? 17.774 45.186 -19.826 1.00 88.94 117 ARG A CA 1
ATOM 895 C C . ARG A 1 117 ? 17.658 44.269 -18.618 1.00 88.94 117 ARG A C 1
ATOM 897 O O . ARG A 1 117 ? 16.888 43.312 -18.650 1.00 88.94 117 ARG A O 1
ATOM 904 N N . GLU A 1 118 ? 18.371 44.593 -17.545 1.00 85.69 118 GLU A N 1
ATOM 905 C CA . GLU A 1 118 ? 18.243 43.891 -16.264 1.00 85.69 118 GLU A CA 1
ATOM 906 C C . GLU A 1 118 ? 16.825 44.057 -15.688 1.00 85.69 118 GLU A C 1
ATOM 908 O O . GLU A 1 118 ? 16.193 45.108 -15.835 1.00 85.69 118 GLU A O 1
ATOM 913 N N . ALA A 1 119 ? 16.306 42.997 -15.070 1.00 79.12 119 ALA A N 1
ATOM 914 C CA . ALA A 1 119 ? 14.987 42.958 -14.452 1.00 79.12 119 ALA A CA 1
ATOM 915 C C . ALA A 1 119 ? 15.091 42.554 -12.974 1.00 79.12 119 ALA A C 1
ATOM 917 O O . ALA A 1 119 ? 15.964 41.777 -12.589 1.00 79.12 119 ALA A O 1
ATOM 918 N N . ALA A 1 120 ? 14.183 43.070 -12.140 1.00 60.22 120 ALA A N 1
ATOM 919 C CA . ALA A 1 120 ? 14.150 42.743 -10.717 1.00 60.22 120 ALA A CA 1
ATOM 920 C C . ALA A 1 120 ? 13.897 41.238 -10.503 1.00 60.22 120 ALA A C 1
ATOM 922 O O . ALA A 1 120 ? 12.994 40.660 -11.110 1.00 60.22 120 ALA A O 1
ATOM 923 N N . ALA A 1 121 ? 14.696 40.608 -9.638 1.00 55.28 121 ALA A N 1
ATOM 924 C CA . ALA A 1 121 ? 14.527 39.203 -9.283 1.00 55.28 121 ALA A CA 1
ATOM 925 C C . ALA A 1 121 ? 13.263 39.017 -8.425 1.00 55.28 121 ALA A C 1
ATOM 927 O O . ALA A 1 121 ? 13.102 39.684 -7.403 1.00 55.28 121 ALA A O 1
ATOM 928 N N . VAL A 1 122 ? 12.379 38.106 -8.836 1.00 52.72 122 VAL A N 1
ATOM 929 C CA . VAL A 1 122 ? 11.209 37.686 -8.046 1.00 52.72 122 VAL A CA 1
ATOM 930 C C . VAL A 1 122 ? 11.632 36.568 -7.081 1.00 52.72 122 VAL A C 1
ATOM 932 O O . VAL A 1 122 ? 12.597 35.847 -7.346 1.00 52.72 122 VAL A O 1
ATOM 935 N N . GLY A 1 123 ? 10.959 36.489 -5.928 1.00 47.00 123 GLY A N 1
ATOM 936 C CA . GLY A 1 123 ? 11.243 35.575 -4.818 1.00 47.00 123 GLY A CA 1
ATOM 937 C C . GLY A 1 123 ? 11.326 34.091 -5.198 1.00 47.00 123 GLY A C 1
ATOM 938 O O . GLY A 1 123 ? 10.898 33.658 -6.261 1.00 47.00 123 GLY A O 1
ATOM 939 N N . ARG A 1 124 ? 11.975 33.320 -4.316 1.00 46.09 124 ARG A N 1
ATOM 940 C CA . ARG A 1 124 ? 12.367 31.917 -4.516 1.00 46.09 124 ARG A CA 1
ATOM 941 C C . ARG A 1 124 ? 11.173 30.998 -4.789 1.00 46.09 124 ARG A C 1
ATOM 943 O O . ARG A 1 124 ? 10.541 30.520 -3.855 1.00 46.09 124 ARG A O 1
ATOM 950 N N . SER A 1 125 ? 11.035 30.602 -6.045 1.00 42.09 125 SER A N 1
ATOM 951 C CA . SER A 1 125 ? 10.201 29.486 -6.474 1.00 42.09 125 SER A CA 1
ATOM 952 C C . SER A 1 125 ? 10.998 28.642 -7.480 1.00 42.09 125 SER A C 1
ATOM 954 O O . SER A 1 125 ? 11.690 29.167 -8.354 1.00 42.09 125 SER A O 1
ATOM 956 N N . VAL A 1 126 ? 11.012 27.324 -7.269 1.00 43.09 126 VAL A N 1
ATOM 957 C CA . VAL A 1 126 ? 11.803 26.329 -8.012 1.00 43.09 126 VAL A CA 1
ATOM 958 C C . VAL A 1 126 ? 11.500 26.431 -9.509 1.00 43.09 126 VAL A C 1
ATOM 960 O O . VAL A 1 126 ? 10.461 25.975 -9.975 1.00 43.09 126 VAL A O 1
ATOM 963 N N . CYS A 1 127 ? 12.414 27.029 -10.269 1.00 43.84 127 CYS A N 1
ATOM 964 C CA . CYS A 1 127 ? 12.259 27.197 -11.709 1.00 43.84 127 CYS A CA 1
ATOM 965 C C . CYS A 1 127 ? 12.927 26.031 -12.459 1.00 43.84 127 CYS A C 1
ATOM 967 O O . CYS A 1 127 ? 14.121 25.779 -12.301 1.00 43.84 127 CYS A O 1
ATOM 969 N N . THR A 1 128 ? 12.145 25.326 -13.274 1.00 47.19 128 THR A N 1
ATOM 970 C CA . THR A 1 128 ? 12.612 24.442 -14.358 1.00 47.19 128 THR A CA 1
ATOM 971 C C . THR A 1 128 ? 12.352 25.143 -15.690 1.00 47.19 128 THR A C 1
ATOM 973 O O . THR A 1 128 ? 11.464 25.984 -15.706 1.00 47.19 128 THR A O 1
ATOM 976 N N . ASP A 1 129 ? 13.090 24.821 -16.767 1.00 45.41 129 ASP A N 1
ATOM 977 C CA . ASP A 1 129 ? 13.040 25.453 -18.111 1.00 45.41 129 ASP A CA 1
ATOM 978 C C . ASP A 1 129 ? 11.611 25.621 -18.698 1.00 45.41 129 ASP A C 1
ATOM 980 O O . ASP A 1 129 ? 11.201 24.909 -19.611 1.00 45.41 129 ASP A O 1
ATOM 984 N N . VAL A 1 130 ? 10.833 26.578 -18.193 1.00 55.25 130 VAL A N 1
ATOM 985 C CA . VAL A 1 130 ? 9.422 26.788 -18.550 1.00 55.25 130 VAL A CA 1
ATOM 986 C C . VAL A 1 130 ? 9.319 27.882 -19.607 1.00 55.25 130 VAL A C 1
ATOM 988 O O . VAL A 1 130 ? 9.839 28.977 -19.407 1.00 55.25 130 VAL A O 1
ATOM 991 N N . THR A 1 131 ? 8.619 27.621 -20.714 1.00 61.53 131 THR A N 1
ATOM 992 C CA . THR A 1 131 ? 8.331 28.610 -21.770 1.00 61.53 131 THR A CA 1
ATOM 993 C C . THR A 1 131 ? 6.814 28.850 -21.870 1.00 61.53 131 THR A C 1
ATOM 995 O O . THR A 1 131 ? 6.064 27.885 -21.981 1.00 61.53 131 THR A O 1
ATOM 998 N N . SER A 1 132 ? 6.325 30.100 -21.794 1.00 66.50 132 SER A N 1
ATOM 999 C CA . SER A 1 132 ? 4.873 30.398 -21.707 1.00 66.50 132 SER A CA 1
ATOM 1000 C C . SER A 1 132 ? 4.355 31.479 -22.676 1.00 66.50 132 SER A C 1
ATOM 1002 O O . SER A 1 132 ? 5.116 32.301 -23.185 1.00 66.50 132 SER A O 1
ATOM 1004 N N . SER A 1 133 ? 3.051 31.473 -22.983 1.00 68.00 133 SER A N 1
ATOM 1005 C CA . SER A 1 133 ? 2.346 32.460 -23.830 1.00 68.00 133 SER A CA 1
ATOM 1006 C C . SER A 1 133 ? 0.902 32.686 -23.360 1.00 68.00 133 SER A C 1
ATOM 1008 O O . SER A 1 133 ? 0.292 31.768 -22.826 1.00 68.00 133 SER A O 1
ATOM 1010 N N . VAL A 1 134 ? 0.342 33.889 -23.553 1.00 72.12 134 VAL A N 1
ATOM 1011 C CA . VAL A 1 134 ? -0.992 34.275 -23.033 1.00 72.12 134 VAL A CA 1
ATOM 1012 C C . VAL A 1 134 ? -1.858 34.928 -24.120 1.00 72.12 134 VAL A C 1
ATOM 1014 O O . VAL A 1 134 ? -1.370 35.794 -24.849 1.00 72.12 134 VAL A O 1
ATOM 1017 N N . PHE A 1 135 ? -3.142 34.557 -24.188 1.00 75.56 135 PHE A N 1
ATOM 1018 C CA . PHE A 1 135 ? -4.178 35.100 -25.079 1.00 75.56 135 PHE A CA 1
ATOM 1019 C C . PHE A 1 135 ? -5.329 35.747 -24.293 1.00 75.56 135 PHE A C 1
ATOM 1021 O O . PHE A 1 135 ? -5.739 35.231 -23.252 1.00 75.56 135 PHE A O 1
ATOM 1028 N N . TYR A 1 136 ? -5.903 36.823 -24.836 1.00 78.75 136 TYR A N 1
ATOM 1029 C CA . TYR A 1 136 ? -7.145 37.429 -24.342 1.00 78.75 136 TYR A CA 1
ATOM 1030 C C . TYR A 1 136 ? -8.372 36.856 -25.062 1.00 78.75 136 TYR A C 1
ATOM 1032 O O . TYR A 1 136 ? -8.345 36.625 -26.277 1.00 78.75 136 TYR A O 1
ATOM 1040 N N . CYS A 1 137 ? -9.442 36.617 -24.304 1.00 82.06 137 CYS A N 1
ATOM 1041 C CA . CYS A 1 137 ? -10.687 36.025 -24.782 1.00 82.06 137 CYS A CA 1
ATOM 1042 C C . CYS A 1 137 ? -11.877 36.932 -24.431 1.00 82.06 137 CYS A C 1
ATOM 1044 O O . CYS A 1 137 ? -11.908 37.550 -23.371 1.00 82.06 137 CYS A O 1
ATOM 1046 N N . LYS A 1 138 ? -12.869 36.991 -25.324 1.00 81.81 138 LYS A N 1
ATOM 1047 C CA . LYS A 1 138 ? -14.128 37.724 -25.130 1.00 81.81 138 LYS A CA 1
ATOM 1048 C C . LYS A 1 138 ? -15.156 36.950 -24.306 1.00 81.81 138 LYS A C 1
ATOM 1050 O O . LYS A 1 138 ? -15.996 37.571 -23.673 1.00 81.81 138 LYS A O 1
ATOM 1055 N N . ALA A 1 139 ? -15.136 35.620 -24.378 1.00 84.62 139 ALA A N 1
ATOM 1056 C CA . ALA A 1 139 ? -16.106 34.774 -23.691 1.00 84.62 139 ALA A CA 1
ATOM 1057 C C . ALA A 1 139 ? -15.566 33.358 -23.463 1.00 84.62 139 ALA A C 1
ATOM 1059 O O . ALA A 1 139 ? -14.743 32.862 -24.243 1.00 84.62 139 ALA A O 1
ATOM 1060 N N . LEU A 1 140 ? -16.089 32.709 -22.424 1.00 88.38 140 LEU A N 1
ATOM 1061 C CA . LEU A 1 140 ? -15.953 31.287 -22.131 1.00 88.38 140 LEU A CA 1
ATOM 1062 C C . LEU A 1 140 ? -17.351 30.669 -22.001 1.00 88.38 140 LEU A C 1
ATOM 1064 O O . LEU A 1 140 ? -18.147 31.126 -21.190 1.00 88.38 140 LEU A O 1
ATOM 1068 N N . CYS A 1 141 ? -17.610 29.582 -22.727 1.00 87.75 141 CYS A N 1
ATOM 1069 C CA . CYS A 1 141 ? -18.780 28.726 -22.528 1.00 87.75 141 CYS A CA 1
ATOM 1070 C C . CYS A 1 141 ? -18.328 27.294 -22.217 1.00 87.75 141 CYS A C 1
ATOM 1072 O O . CYS A 1 141 ? -17.452 26.743 -22.890 1.00 87.75 141 CYS A O 1
ATOM 1074 N N . VAL A 1 142 ? -18.937 26.672 -21.215 1.00 84.75 142 VAL A N 1
ATOM 1075 C CA . VAL A 1 142 ? -18.628 25.321 -20.751 1.00 84.75 142 VAL A CA 1
ATOM 1076 C C . VAL A 1 142 ? -19.826 24.416 -21.001 1.00 84.75 142 VAL A C 1
ATOM 1078 O O . VAL A 1 142 ? -20.954 24.737 -20.643 1.00 84.75 142 VAL A O 1
ATOM 1081 N N . LEU A 1 143 ? -19.569 23.290 -21.659 1.00 82.44 143 LEU A N 1
ATOM 1082 C CA . LEU A 1 143 ? -20.569 22.385 -22.217 1.00 82.44 143 LEU A CA 1
ATOM 1083 C C . LEU A 1 143 ? -20.351 20.962 -21.675 1.00 82.44 143 LEU A C 1
ATOM 1085 O O . LEU A 1 143 ? -19.192 20.512 -21.616 1.00 82.44 143 LEU A O 1
ATOM 1089 N N . PRO A 1 144 ? -21.425 20.204 -21.373 1.00 71.75 144 PRO A N 1
ATOM 1090 C CA . PRO A 1 144 ? -21.322 18.819 -20.918 1.00 71.75 144 PRO A CA 1
ATOM 1091 C C . PRO A 1 144 ? -20.506 17.960 -21.882 1.00 71.75 144 PRO A C 1
ATOM 1093 O O . PRO A 1 144 ? -19.550 17.291 -21.487 1.00 71.75 144 PRO A O 1
ATOM 1096 N N . THR A 1 145 ? -20.824 18.051 -23.177 1.00 72.44 145 THR A N 1
ATOM 1097 C CA . THR A 1 145 ? -20.140 17.326 -24.250 1.00 72.44 145 THR A CA 1
ATOM 1098 C C . THR A 1 145 ? -19.939 18.210 -25.481 1.00 72.44 145 THR A C 1
ATOM 1100 O O . THR A 1 145 ? -20.517 19.285 -25.606 1.00 72.44 145 THR A O 1
ATOM 1103 N N . ALA A 1 146 ? -19.125 17.749 -26.434 1.00 70.06 146 ALA A N 1
ATOM 1104 C CA . ALA A 1 146 ? -18.888 18.472 -27.686 1.00 70.06 146 ALA A CA 1
ATOM 1105 C C . ALA A 1 146 ? -20.120 18.550 -28.617 1.00 70.06 146 ALA A C 1
ATOM 1107 O O . ALA A 1 146 ? -20.087 19.333 -29.567 1.00 70.06 146 ALA A O 1
ATOM 1108 N N . ALA A 1 147 ? -21.152 17.735 -28.360 1.00 70.19 147 ALA A N 1
ATOM 1109 C CA . ALA A 1 147 ? -22.409 17.677 -29.109 1.00 70.19 147 ALA A CA 1
ATOM 1110 C C . ALA A 1 147 ? -23.567 18.401 -28.396 1.00 70.19 147 ALA A C 1
ATOM 1112 O O . ALA A 1 147 ? -24.693 18.346 -28.869 1.00 70.19 147 ALA A O 1
ATOM 1113 N N . SER A 1 148 ? -23.308 19.033 -27.248 1.00 74.19 148 SER A N 1
ATOM 1114 C CA . SER A 1 148 ? -24.327 19.770 -26.504 1.00 74.19 148 SER A CA 1
ATOM 1115 C C . SER A 1 148 ? -24.687 21.075 -27.219 1.00 74.19 148 SER A C 1
ATOM 1117 O O . SER A 1 148 ? -23.795 21.838 -27.595 1.00 74.19 148 SER A O 1
ATOM 1119 N N . ASP A 1 149 ? -25.988 21.335 -27.349 1.00 72.06 149 ASP A N 1
ATOM 1120 C CA . ASP A 1 149 ? -26.523 22.533 -28.011 1.00 72.06 149 ASP A CA 1
ATOM 1121 C C . ASP A 1 149 ? -26.642 23.742 -27.069 1.00 72.06 149 ASP A C 1
ATOM 1123 O O . ASP A 1 149 ? -26.770 24.874 -27.530 1.00 72.06 149 ASP A O 1
ATOM 1127 N N . GLN A 1 150 ? -26.565 23.525 -25.751 1.00 76.31 150 GLN A N 1
ATOM 1128 C CA . GLN A 1 150 ? -26.624 24.580 -24.737 1.00 76.31 150 GLN A CA 1
ATOM 1129 C C . GLN A 1 150 ? -25.474 24.460 -23.728 1.00 76.31 150 GLN A C 1
ATOM 1131 O O . GLN A 1 150 ? -25.149 23.338 -23.316 1.00 76.31 150 GLN A O 1
ATOM 1136 N N . PRO A 1 151 ? -24.849 25.588 -23.329 1.00 80.62 151 PRO A N 1
ATOM 1137 C CA . PRO A 1 151 ? -23.846 25.586 -22.278 1.00 80.62 151 PRO A CA 1
ATOM 1138 C C . PRO A 1 151 ? -24.474 25.268 -20.921 1.00 80.62 151 PRO A C 1
ATOM 1140 O O . PRO A 1 151 ? -25.636 25.559 -20.665 1.00 80.62 151 PRO A O 1
ATOM 1143 N N . SER A 1 152 ? -23.678 24.666 -20.046 1.00 73.44 152 SER A N 1
ATOM 1144 C CA . SER A 1 152 ? -23.996 24.522 -18.625 1.00 73.44 152 SER A CA 1
ATOM 1145 C C . SER A 1 152 ? -23.438 25.681 -17.808 1.00 73.44 152 SER A C 1
ATOM 1147 O O . SER A 1 152 ? -23.911 25.917 -16.708 1.00 73.44 152 SER A O 1
ATOM 1149 N N . PHE A 1 153 ? -22.448 26.412 -18.321 1.00 82.12 153 PHE A N 1
ATOM 1150 C CA . PHE A 1 153 ? -21.920 27.625 -17.695 1.00 82.12 153 PHE A CA 1
ATOM 1151 C C . PHE A 1 153 ? -21.359 28.568 -18.763 1.00 82.12 153 PHE A C 1
ATOM 1153 O O . PHE A 1 153 ? -20.760 28.103 -19.735 1.00 82.12 153 PHE A O 1
ATOM 1160 N N . ASP A 1 154 ? -21.500 29.878 -18.582 1.00 82.38 154 ASP A N 1
ATOM 1161 C CA . ASP A 1 154 ? -20.911 30.897 -19.451 1.00 82.38 154 ASP A CA 1
ATOM 1162 C C . ASP A 1 154 ? -20.431 32.131 -18.671 1.00 82.38 154 ASP A C 1
ATOM 1164 O O . ASP A 1 154 ? -20.947 32.455 -17.607 1.00 82.38 154 ASP A O 1
ATOM 1168 N N . THR A 1 155 ? -19.399 32.802 -19.188 1.00 80.44 155 THR A N 1
ATOM 1169 C CA . THR A 1 155 ? -18.884 34.074 -18.655 1.00 80.44 155 THR A CA 1
ATOM 1170 C C . THR A 1 155 ? -18.217 34.903 -19.753 1.00 80.44 155 THR A C 1
ATOM 1172 O O . THR A 1 155 ? -17.649 34.365 -20.710 1.00 80.44 155 THR A O 1
ATOM 1175 N N . VAL A 1 156 ? -18.265 36.226 -19.602 1.00 76.75 156 VAL A N 1
ATOM 1176 C CA . VAL A 1 156 ? -17.620 37.212 -20.487 1.00 76.75 156 VAL A CA 1
ATOM 1177 C C . VAL A 1 156 ? -16.562 38.060 -19.768 1.00 76.75 156 VAL A C 1
ATOM 1179 O O . VAL A 1 156 ? -15.875 38.860 -20.402 1.00 76.75 156 VAL A O 1
ATOM 1182 N N . ASP A 1 157 ? -16.378 37.862 -18.460 1.00 69.50 157 ASP A N 1
ATOM 1183 C CA . ASP A 1 157 ? -15.578 38.754 -17.621 1.00 69.50 157 ASP A CA 1
ATOM 1184 C C . ASP A 1 157 ? -14.096 38.347 -17.564 1.00 69.50 157 ASP A C 1
ATOM 1186 O O . ASP A 1 157 ? -13.704 37.362 -16.936 1.00 69.50 157 ASP A O 1
ATOM 1190 N N . VAL A 1 158 ? -13.250 39.156 -18.215 1.00 70.38 158 VAL A N 1
ATOM 1191 C CA . VAL A 1 158 ? -11.772 39.122 -18.135 1.00 70.38 158 VAL A CA 1
ATOM 1192 C C . VAL A 1 158 ? -11.185 37.718 -18.357 1.00 70.38 158 VAL A C 1
ATOM 1194 O O . VAL A 1 158 ? -10.347 37.225 -17.596 1.00 70.38 158 VAL A O 1
ATOM 1197 N N . VAL A 1 159 ? -11.610 37.074 -19.446 1.00 78.00 159 VAL A N 1
ATOM 1198 C CA . VAL A 1 159 ? -11.193 35.712 -19.791 1.00 78.00 159 VAL A CA 1
ATOM 1199 C C . VAL A 1 159 ? -9.802 35.711 -20.443 1.00 78.00 159 VAL A C 1
ATOM 1201 O O . VAL A 1 159 ? -9.570 36.356 -21.469 1.00 78.00 159 VAL A O 1
ATOM 1204 N N . THR A 1 160 ? -8.857 34.953 -19.889 1.00 80.50 160 THR A N 1
ATOM 1205 C CA . THR A 1 160 ? -7.517 34.747 -20.463 1.00 80.50 160 THR A CA 1
ATOM 1206 C C . THR A 1 160 ? -7.187 33.270 -20.611 1.00 80.50 160 THR A C 1
ATOM 1208 O O . THR A 1 160 ? -7.579 32.450 -19.785 1.00 80.50 160 THR A O 1
ATOM 1211 N N . LEU A 1 161 ? -6.446 32.930 -21.667 1.00 82.19 161 LEU A N 1
ATOM 1212 C CA . LEU A 1 161 ? -5.913 31.592 -21.915 1.00 82.19 161 LEU A CA 1
ATOM 1213 C C . LEU A 1 161 ? -4.383 31.644 -21.877 1.00 82.19 161 LEU A C 1
ATOM 1215 O O . LEU A 1 161 ? -3.760 32.271 -22.730 1.00 82.19 161 LEU A O 1
ATOM 1219 N N . THR A 1 162 ? -3.777 30.951 -20.921 1.00 76.50 162 THR A N 1
ATOM 1220 C CA . THR A 1 162 ? -2.323 30.811 -20.782 1.00 76.50 162 THR A CA 1
ATOM 1221 C C . THR A 1 162 ? -1.880 29.426 -21.237 1.00 76.50 162 THR A C 1
ATOM 1223 O O . THR A 1 162 ? -2.495 28.432 -20.864 1.00 76.50 162 THR A O 1
ATOM 1226 N N . CYS A 1 163 ? -0.790 29.360 -21.997 1.00 72.25 163 CYS A N 1
ATOM 1227 C CA . CYS A 1 163 ? -0.148 28.144 -22.490 1.00 72.25 163 CYS A CA 1
ATOM 1228 C C . CYS A 1 163 ? 1.285 28.059 -21.939 1.00 72.25 163 CYS A C 1
ATOM 1230 O O . CYS A 1 163 ? 2.014 29.047 -21.999 1.00 72.25 163 CYS A O 1
ATOM 1232 N N . SER A 1 164 ? 1.704 26.902 -21.426 1.00 68.06 164 SER A N 1
ATOM 1233 C CA . SER A 1 164 ? 3.043 26.661 -20.860 1.00 68.06 164 SER A CA 1
ATOM 1234 C C . SER A 1 164 ? 3.643 25.361 -21.394 1.00 68.06 164 SER A C 1
ATOM 1236 O O . SER A 1 164 ? 2.938 24.368 -21.525 1.00 68.06 164 SER A O 1
ATOM 1238 N N . SER A 1 165 ? 4.944 25.335 -21.687 1.00 55.94 165 SER A N 1
ATOM 1239 C CA . SER A 1 165 ? 5.656 24.155 -22.207 1.00 55.94 165 SER A CA 1
ATOM 1240 C C . SER A 1 165 ? 6.105 23.155 -21.142 1.00 55.94 165 SER A C 1
ATOM 1242 O O . SER A 1 165 ? 6.542 22.061 -21.491 1.00 55.94 165 SER A O 1
ATOM 1244 N N . MET A 1 166 ? 5.976 23.505 -19.860 1.00 51.72 166 MET A N 1
ATOM 1245 C CA . MET A 1 166 ? 6.313 22.647 -18.727 1.00 51.72 166 MET A CA 1
ATOM 1246 C C . MET A 1 166 ? 5.216 22.769 -17.666 1.00 51.72 166 MET A C 1
ATOM 1248 O O . MET A 1 166 ? 5.044 23.829 -17.066 1.00 51.72 166 MET A O 1
ATOM 1252 N N . ASP A 1 167 ? 4.413 21.715 -17.531 1.00 47.69 167 ASP A N 1
ATOM 1253 C CA . ASP A 1 167 ? 3.928 21.117 -16.280 1.00 47.69 167 ASP A CA 1
ATOM 1254 C C . ASP A 1 167 ? 2.795 20.111 -16.572 1.00 47.69 167 ASP A C 1
ATOM 1256 O O . ASP A 1 167 ? 2.302 20.020 -17.702 1.00 47.69 167 ASP A O 1
ATOM 1260 N N . ALA A 1 168 ? 2.382 19.325 -15.568 1.00 47.47 168 ALA A N 1
ATOM 1261 C CA . ALA A 1 168 ? 1.249 18.413 -15.660 1.00 47.47 168 ALA A CA 1
ATOM 1262 C C . ALA A 1 168 ? -0.014 19.158 -16.141 1.00 47.47 168 ALA A C 1
ATOM 1264 O O . ALA A 1 168 ? -0.856 18.544 -16.775 1.00 47.47 168 ALA A O 1
ATOM 1265 N N . THR A 1 169 ? -0.126 20.476 -15.925 1.00 52.38 169 THR A N 1
ATOM 1266 C CA . THR A 1 169 ? -1.140 21.387 -16.493 1.00 52.38 169 THR A CA 1
ATOM 1267 C C . THR A 1 169 ? -0.510 22.359 -17.495 1.00 52.38 169 THR A C 1
ATOM 1269 O O . THR A 1 169 ? 0.294 23.206 -17.119 1.00 52.38 169 THR A O 1
ATOM 1272 N N . THR A 1 170 ? -0.896 22.264 -18.765 1.00 62.28 170 THR A N 1
ATOM 1273 C CA . THR A 1 170 ? -0.273 22.994 -19.888 1.00 62.28 170 THR A CA 1
ATOM 1274 C C . THR A 1 170 ? -1.075 24.226 -20.305 1.00 62.28 170 THR A C 1
ATOM 1276 O O . THR A 1 170 ? -0.508 25.191 -20.812 1.00 62.28 170 THR A O 1
ATOM 1279 N N . PHE A 1 171 ? -2.392 24.210 -20.093 1.00 75.88 171 PHE A N 1
ATOM 1280 C CA . PHE A 1 171 ? -3.280 25.326 -20.408 1.00 75.88 171 PHE A CA 1
ATOM 1281 C C . PHE A 1 171 ? -3.999 25.787 -19.148 1.00 75.88 171 PHE A C 1
ATOM 1283 O O . PHE A 1 171 ? -4.414 24.956 -18.344 1.00 75.88 171 PHE A O 1
ATOM 1290 N N . ALA A 1 172 ? -4.189 27.088 -18.982 1.00 80.75 172 ALA A N 1
ATOM 1291 C CA . ALA A 1 172 ? -4.986 27.645 -17.898 1.00 80.75 172 ALA A CA 1
ATOM 1292 C C . ALA A 1 172 ? -5.933 28.711 -18.446 1.00 80.75 172 ALA A C 1
ATOM 1294 O O . ALA A 1 172 ? -5.494 29.620 -19.144 1.00 80.75 172 ALA A O 1
ATOM 1295 N N . ILE A 1 173 ? -7.218 28.591 -18.127 1.00 85.31 173 ILE A N 1
ATOM 1296 C CA . ILE A 1 173 ? -8.251 29.572 -18.447 1.00 85.31 173 ILE A CA 1
ATOM 1297 C C . ILE A 1 173 ? -8.564 30.324 -17.161 1.00 85.31 173 ILE A C 1
ATOM 1299 O O . ILE A 1 173 ? -9.014 29.698 -16.207 1.00 85.31 173 ILE A O 1
ATOM 1303 N N . ALA A 1 174 ? -8.321 31.628 -17.107 1.00 83.00 174 ALA A N 1
ATOM 1304 C CA . ALA A 1 174 ? -8.666 32.443 -15.945 1.00 83.00 174 ALA A CA 1
ATOM 1305 C C . ALA A 1 174 ? -9.754 33.454 -16.298 1.00 83.00 174 ALA A C 1
ATOM 1307 O O . ALA A 1 174 ? -9.736 33.992 -17.399 1.00 83.00 174 ALA A O 1
ATOM 1308 N N . PHE A 1 175 ? -10.678 33.704 -15.378 1.00 82.50 175 PHE A N 1
ATOM 1309 C CA . PHE A 1 175 ? -11.785 34.650 -15.540 1.00 82.50 175 PHE A CA 1
ATOM 1310 C C . PHE A 1 175 ? -12.255 35.144 -14.175 1.00 82.50 175 PHE A C 1
ATOM 1312 O O . PHE A 1 175 ? -11.977 34.508 -13.153 1.00 82.50 175 PHE A O 1
ATOM 1319 N N . ASP A 1 176 ? -12.923 36.290 -14.156 1.00 78.69 176 ASP A N 1
ATOM 1320 C CA . ASP A 1 176 ? -13.412 36.878 -12.913 1.00 78.69 176 ASP A CA 1
ATOM 1321 C C . ASP A 1 176 ? -14.748 36.226 -12.511 1.00 78.69 176 ASP A C 1
ATOM 1323 O O . ASP A 1 176 ? -15.566 35.855 -13.354 1.00 78.69 176 ASP A O 1
ATOM 1327 N N . GLY A 1 177 ? -14.911 36.010 -11.208 1.00 67.81 177 GLY A N 1
ATOM 1328 C CA . GLY A 1 177 ? -16.080 35.401 -10.586 1.00 67.81 177 GLY A CA 1
ATOM 1329 C C . GLY A 1 177 ? -16.896 36.387 -9.759 1.00 67.81 177 GLY A C 1
ATOM 1330 O O . GLY A 1 177 ? -16.582 37.575 -9.676 1.00 67.81 177 GLY A O 1
ATOM 1331 N N . GLU A 1 178 ? -17.935 35.884 -9.093 1.00 64.44 178 GLU A N 1
ATOM 1332 C CA . GLU A 1 178 ? -18.706 36.683 -8.137 1.00 64.44 178 GLU A CA 1
ATOM 1333 C C . GLU A 1 178 ? -17.875 37.003 -6.874 1.00 64.44 178 GLU A C 1
ATOM 1335 O O . GLU A 1 178 ? -16.964 36.263 -6.501 1.00 64.44 178 GLU A O 1
ATOM 1340 N N . ASN A 1 179 ? -18.202 38.105 -6.186 1.00 61.66 179 ASN A N 1
ATOM 1341 C CA . ASN A 1 179 ? -17.630 38.493 -4.883 1.00 61.66 179 ASN A CA 1
ATOM 1342 C C . ASN A 1 179 ? -16.100 38.706 -4.835 1.00 61.66 179 ASN A C 1
ATOM 1344 O O . ASN A 1 179 ? -15.457 38.343 -3.854 1.00 61.66 179 ASN A O 1
ATOM 1348 N N . ASP A 1 180 ? -15.521 39.357 -5.851 1.00 65.50 180 ASP A N 1
ATOM 1349 C CA . ASP A 1 180 ? -14.093 39.753 -5.879 1.00 65.50 180 ASP A CA 1
ATOM 1350 C C . ASP A 1 180 ? -13.116 38.553 -5.934 1.00 65.50 180 ASP A C 1
ATOM 1352 O O . ASP A 1 180 ? -11.920 38.682 -5.655 1.00 65.50 180 ASP A O 1
ATOM 1356 N N . TYR A 1 181 ? -13.618 37.379 -6.335 1.00 72.06 181 TYR A N 1
ATOM 1357 C CA . TYR A 1 181 ? -12.816 36.190 -6.613 1.00 72.06 181 TYR A CA 1
ATOM 1358 C C . TYR A 1 181 ? -12.473 36.072 -8.095 1.00 72.06 181 TYR A C 1
ATOM 1360 O O . TYR A 1 181 ? -13.216 36.495 -8.979 1.00 72.06 181 TYR A O 1
ATOM 1368 N N . ARG A 1 182 ? -11.339 35.432 -8.368 1.00 76.94 182 ARG A N 1
ATOM 1369 C CA . ARG A 1 182 ? -10.923 35.024 -9.705 1.00 76.94 182 ARG A CA 1
ATOM 1370 C C . ARG A 1 182 ? -10.878 33.508 -9.773 1.00 76.94 182 ARG A C 1
ATOM 1372 O O . ARG A 1 182 ? -10.352 32.864 -8.865 1.00 76.94 182 ARG A O 1
ATOM 1379 N N . TYR A 1 183 ? -11.391 32.938 -10.854 1.00 80.25 183 TYR A N 1
ATOM 1380 C CA . TYR A 1 183 ? -11.346 31.504 -11.110 1.00 80.25 183 TYR A CA 1
ATOM 1381 C C . TYR A 1 183 ? -10.252 31.172 -12.117 1.00 80.25 183 TYR A C 1
ATOM 1383 O O . TYR A 1 183 ? -9.954 31.952 -13.024 1.00 80.25 183 TYR A O 1
ATOM 1391 N N . ARG A 1 184 ? -9.641 29.996 -11.962 1.00 80.88 184 ARG A N 1
ATOM 1392 C CA . ARG A 1 184 ? -8.638 29.475 -12.894 1.00 80.88 184 ARG A CA 1
ATOM 1393 C C . ARG A 1 184 ? -8.861 27.986 -13.132 1.00 80.88 184 ARG A C 1
ATOM 1395 O O . ARG A 1 184 ? -8.757 27.174 -12.221 1.00 80.88 184 ARG A O 1
ATOM 1402 N N . VAL A 1 185 ? -9.147 27.638 -14.381 1.00 83.00 185 VAL A N 1
ATOM 1403 C CA . VAL A 1 185 ? -9.388 26.279 -14.867 1.00 83.00 185 VAL A CA 1
ATOM 1404 C C . VAL A 1 185 ? -8.142 25.775 -15.592 1.00 83.00 185 VAL A C 1
ATOM 1406 O O . VAL A 1 185 ? -7.768 26.297 -16.640 1.00 83.00 185 VAL A O 1
ATOM 1409 N N . CYS A 1 186 ? -7.500 24.744 -15.058 1.00 80.19 186 CYS A N 1
ATOM 1410 C CA . CYS A 1 186 ? -6.237 24.205 -15.551 1.00 80.19 186 CYS A CA 1
ATOM 1411 C C . CYS A 1 186 ? -6.447 22.897 -16.331 1.00 80.19 186 CYS A C 1
ATOM 1413 O O . CYS A 1 186 ? -6.911 21.889 -15.791 1.00 80.19 186 CYS A O 1
ATOM 1415 N N . LEU A 1 187 ? -6.051 22.898 -17.606 1.00 77.06 187 LEU A N 1
ATOM 1416 C CA . LEU A 1 187 ? -6.136 21.770 -18.530 1.00 77.06 187 LEU A CA 1
ATOM 1417 C C . LEU A 1 187 ? -4.752 21.144 -18.740 1.00 77.06 187 LEU A C 1
ATOM 1419 O O . LEU A 1 187 ? -3.781 21.804 -19.117 1.00 77.06 187 LEU A O 1
ATOM 1423 N N . GLN A 1 188 ? -4.671 19.832 -18.562 1.00 71.50 188 GLN A N 1
ATOM 1424 C CA . GLN A 1 188 ? -3.489 19.046 -18.914 1.00 71.50 188 GLN A CA 1
ATOM 1425 C C . GLN A 1 188 ? -3.522 18.697 -20.407 1.00 71.50 188 GLN A C 1
ATOM 1427 O O . GLN A 1 188 ? -4.578 18.301 -20.904 1.00 71.50 188 GLN A O 1
ATOM 1432 N N . VAL A 1 189 ? -2.392 18.751 -21.129 1.00 69.44 189 VAL A N 1
ATOM 1433 C CA . VAL A 1 189 ? -2.340 18.298 -22.541 1.00 69.44 189 VAL A CA 1
ATOM 1434 C C . VAL A 1 189 ? -2.845 16.861 -22.688 1.00 69.44 189 VAL A C 1
ATOM 1436 O O . VAL A 1 189 ? -3.533 16.543 -23.657 1.00 69.44 189 VAL A O 1
ATOM 1439 N N . THR A 1 190 ? -2.524 15.982 -21.735 1.00 63.91 190 THR A N 1
ATOM 1440 C CA . THR A 1 190 ? -2.980 14.581 -21.693 1.00 63.91 190 THR A CA 1
ATOM 1441 C C . THR A 1 190 ? -4.500 14.453 -21.610 1.00 63.91 190 THR A C 1
ATOM 1443 O O . THR A 1 190 ? -5.063 13.509 -22.177 1.00 63.91 190 THR A O 1
ATOM 1446 N N . ASN A 1 191 ? -5.157 15.423 -20.973 1.00 68.50 191 ASN A N 1
ATOM 1447 C CA . ASN A 1 191 ? -6.602 15.451 -20.795 1.00 68.50 191 ASN A CA 1
ATOM 1448 C C . ASN A 1 191 ? -7.320 16.076 -21.990 1.00 68.50 191 ASN A C 1
ATOM 1450 O O . ASN A 1 191 ? -8.493 15.784 -22.173 1.00 68.50 191 ASN A O 1
ATOM 1454 N N . VAL A 1 192 ? -6.656 16.858 -22.844 1.00 77.44 192 VAL A N 1
ATOM 1455 C CA . VAL A 1 192 ? -7.268 17.361 -24.083 1.00 77.44 192 VAL A CA 1
ATOM 1456 C C . VAL A 1 192 ? -7.315 16.237 -25.127 1.00 77.44 192 VAL A C 1
ATOM 1458 O O . VAL A 1 192 ? -6.287 15.779 -25.630 1.00 77.44 192 VAL A O 1
ATOM 1461 N N . VAL A 1 193 ? -8.527 15.776 -25.448 1.00 75.19 193 VAL A N 1
ATOM 1462 C CA . VAL A 1 193 ? -8.806 14.771 -26.488 1.00 75.19 193 VAL A CA 1
ATOM 1463 C C . VAL A 1 193 ? -8.663 15.389 -27.872 1.00 75.19 193 VAL A C 1
ATOM 1465 O O . VAL A 1 193 ? -8.062 14.774 -28.748 1.00 75.19 193 VAL A O 1
ATOM 1468 N N . ARG A 1 194 ? -9.210 16.595 -28.055 1.00 81.88 194 ARG A N 1
ATOM 1469 C CA . ARG A 1 194 ? -9.189 17.343 -29.315 1.00 81.88 194 ARG A CA 1
ATOM 1470 C C . ARG A 1 194 ? -9.341 18.837 -29.054 1.00 81.88 194 ARG A C 1
ATOM 1472 O O . ARG A 1 194 ? -10.067 19.229 -28.142 1.00 81.88 194 ARG A O 1
ATOM 1479 N N . CYS A 1 195 ? -8.708 19.660 -29.883 1.00 87.25 195 CYS A N 1
ATOM 1480 C CA . CYS A 1 195 ? -8.938 21.099 -29.946 1.00 87.25 195 CYS A CA 1
ATOM 1481 C C . CYS A 1 195 ? -9.349 21.501 -31.371 1.00 87.25 195 CYS A C 1
ATOM 1483 O O . CYS A 1 195 ? -8.684 21.144 -32.344 1.00 87.25 195 CYS A O 1
ATOM 1485 N N . ARG A 1 196 ? -10.456 22.229 -31.518 1.00 88.56 196 ARG A N 1
ATOM 1486 C CA . ARG A 1 196 ? -10.906 22.778 -32.805 1.00 88.56 196 ARG A CA 1
ATOM 1487 C C . ARG A 1 196 ? -10.736 24.283 -32.793 1.00 88.56 196 ARG A C 1
ATOM 1489 O O . ARG A 1 196 ? -11.226 24.934 -31.875 1.00 88.56 196 ARG A O 1
ATOM 1496 N N . VAL A 1 197 ? -10.067 24.813 -33.811 1.00 88.94 197 VAL A N 1
ATOM 1497 C CA . VAL A 1 197 ? -9.895 26.257 -33.987 1.00 88.94 197 VAL A CA 1
ATOM 1498 C C . VAL A 1 197 ? -10.575 26.668 -35.282 1.00 88.94 197 VAL A C 1
ATOM 1500 O O . VAL A 1 197 ? -10.319 26.079 -36.331 1.00 88.94 197 VAL A O 1
ATOM 1503 N N . GLY A 1 198 ? -11.458 27.651 -35.210 1.00 87.56 198 GLY A N 1
ATOM 1504 C CA . GLY A 1 198 ? -12.297 28.044 -36.334 1.00 87.56 198 GLY A CA 1
ATOM 1505 C C . GLY A 1 198 ? -12.842 29.446 -36.186 1.00 87.56 198 GLY A C 1
ATOM 1506 O O . GLY A 1 198 ? -12.395 30.185 -35.310 1.00 87.56 198 GLY A O 1
ATOM 1507 N N . ARG A 1 199 ? -13.801 29.803 -37.037 1.00 87.12 199 ARG A N 1
ATOM 1508 C CA . ARG A 1 199 ? -14.572 31.036 -36.879 1.00 87.12 199 ARG A CA 1
ATOM 1509 C C . ARG A 1 199 ? -15.998 30.723 -36.451 1.00 87.12 199 ARG A C 1
ATOM 1511 O O . ARG A 1 199 ? -16.518 29.676 -36.833 1.00 87.12 199 ARG A O 1
ATOM 1518 N N . ASP A 1 200 ? -16.591 31.575 -35.630 1.00 83.94 200 ASP A N 1
ATOM 1519 C CA . ASP A 1 200 ? -18.024 31.518 -35.360 1.00 83.94 200 ASP A CA 1
ATOM 1520 C C . ASP A 1 200 ? -18.837 32.242 -36.444 1.00 83.94 200 ASP A C 1
ATOM 1522 O O . ASP A 1 200 ? -18.276 32.794 -37.396 1.00 83.94 200 ASP A O 1
ATOM 1526 N N . ASP A 1 201 ? -20.165 32.195 -36.332 1.00 78.69 201 ASP A N 1
ATOM 1527 C CA . ASP A 1 201 ? -21.076 32.832 -37.293 1.00 78.69 201 ASP A CA 1
ATOM 1528 C C . ASP A 1 201 ? -20.961 34.374 -37.300 1.00 78.69 201 ASP A C 1
ATOM 1530 O O . ASP A 1 201 ? -21.353 35.009 -38.278 1.00 78.69 201 ASP A O 1
ATOM 1534 N N . ASP A 1 202 ? -20.338 34.958 -36.267 1.00 79.31 202 ASP A N 1
ATOM 1535 C CA . ASP A 1 202 ? -20.000 36.383 -36.142 1.00 79.31 202 ASP A CA 1
ATOM 1536 C C . ASP A 1 202 ? -18.565 36.706 -36.632 1.00 79.31 202 ASP A C 1
ATOM 1538 O O . ASP A 1 202 ? -18.032 37.786 -36.354 1.00 79.31 202 ASP A O 1
ATOM 1542 N N . ASP A 1 203 ? -17.918 35.777 -37.346 1.00 79.62 203 ASP A N 1
ATOM 1543 C CA . ASP A 1 203 ? -16.549 35.870 -37.881 1.00 79.62 203 ASP A CA 1
ATOM 1544 C C . ASP A 1 203 ? -15.431 35.983 -36.816 1.00 79.62 203 ASP A C 1
ATOM 1546 O O . ASP A 1 203 ? -14.296 36.377 -37.106 1.00 79.62 203 ASP A O 1
ATOM 1550 N N . ARG A 1 204 ? -15.704 35.601 -35.563 1.00 84.31 204 ARG A N 1
ATOM 1551 C CA . ARG A 1 204 ? -14.739 35.646 -34.450 1.00 84.31 204 ARG A CA 1
ATOM 1552 C C . ARG A 1 204 ? -13.973 34.339 -34.352 1.00 84.31 204 ARG A C 1
ATOM 1554 O O . ARG A 1 204 ? -14.519 33.264 -34.576 1.00 84.31 204 ARG A O 1
ATOM 1561 N N . VAL A 1 205 ? -12.696 34.404 -33.977 1.00 85.25 205 VAL A N 1
ATOM 1562 C CA . VAL A 1 205 ? -11.879 33.193 -33.833 1.00 85.25 205 VAL A CA 1
ATOM 1563 C C . VAL A 1 205 ? -12.209 32.473 -32.536 1.00 85.25 205 VAL A C 1
ATOM 1565 O O . VAL A 1 205 ? -12.136 33.048 -31.456 1.00 85.25 205 VAL A O 1
ATOM 1568 N N . VAL A 1 206 ? -12.509 31.185 -32.646 1.00 87.62 206 VAL A N 1
ATOM 1569 C CA . VAL A 1 206 ? -12.911 30.331 -31.533 1.00 87.62 206 VAL A CA 1
ATOM 1570 C C . VAL A 1 206 ? -11.927 29.186 -31.364 1.00 87.62 206 VAL A C 1
ATOM 1572 O O . VAL A 1 206 ? -11.563 28.531 -32.341 1.00 87.62 206 VAL A O 1
ATOM 1575 N N . ALA A 1 207 ? -11.551 28.902 -30.116 1.00 89.19 207 ALA A N 1
ATOM 1576 C CA . ALA A 1 207 ? -10.818 27.706 -29.722 1.00 89.19 207 ALA A CA 1
ATOM 1577 C C . ALA A 1 207 ? -11.692 26.833 -28.807 1.00 89.19 207 ALA A C 1
ATOM 1579 O O . ALA A 1 207 ? -12.057 27.230 -27.701 1.00 89.19 207 ALA A O 1
ATOM 1580 N N . ARG A 1 208 ? -12.030 25.623 -29.264 1.00 90.19 208 ARG A N 1
ATOM 1581 C CA . ARG A 1 208 ? -12.868 24.668 -28.530 1.00 90.19 208 ARG A CA 1
ATOM 1582 C C . ARG A 1 208 ? -12.056 23.459 -28.090 1.00 90.19 208 ARG A C 1
ATOM 1584 O O . ARG A 1 208 ? -11.650 22.649 -28.922 1.00 90.19 208 ARG A O 1
ATOM 1591 N N . PHE A 1 209 ? -11.880 23.308 -26.785 1.00 88.88 209 PHE A N 1
ATOM 1592 C CA . PHE A 1 209 ? -11.190 22.191 -26.150 1.00 88.88 209 PHE A CA 1
ATOM 1593 C C . PHE A 1 209 ? -12.196 21.120 -25.734 1.00 88.88 209 PHE A C 1
ATOM 1595 O O . PHE A 1 209 ? -13.182 21.409 -25.065 1.00 88.88 209 PHE A O 1
ATOM 1602 N N . THR A 1 210 ? -11.944 19.868 -26.107 1.00 82.94 210 THR A N 1
ATOM 1603 C CA . THR A 1 210 ? -12.689 18.698 -25.627 1.00 82.94 210 THR A CA 1
ATOM 1604 C C . THR A 1 210 ? -11.776 17.863 -24.744 1.00 82.94 210 THR A C 1
ATOM 1606 O O . THR A 1 210 ? -10.699 17.454 -25.180 1.00 82.94 210 THR A O 1
ATOM 1609 N N . LEU A 1 211 ? -12.199 17.616 -23.511 1.00 76.94 211 LEU A N 1
ATOM 1610 C CA . LEU A 1 211 ? -11.421 16.971 -22.465 1.00 76.94 211 LEU A CA 1
ATOM 1611 C C . LEU A 1 211 ? -11.879 15.527 -22.226 1.00 76.94 211 LEU A C 1
ATOM 1613 O O . LEU A 1 211 ? -13.031 15.171 -22.455 1.00 76.94 211 LEU A O 1
ATOM 1617 N N . ARG A 1 212 ? -10.962 14.687 -21.745 1.00 63.66 212 ARG A N 1
ATOM 1618 C CA . ARG A 1 212 ? -11.207 13.295 -21.340 1.00 63.66 212 ARG A CA 1
ATOM 1619 C C . ARG A 1 212 ? -11.843 13.224 -19.955 1.00 63.66 212 ARG A C 1
ATOM 1621 O O . ARG A 1 212 ? -12.671 12.361 -19.697 1.00 63.66 212 ARG A O 1
ATOM 1628 N N . THR A 1 213 ? -11.423 14.126 -19.080 1.00 59.94 213 THR A N 1
ATOM 1629 C CA . THR A 1 213 ? -11.804 14.238 -17.670 1.00 59.94 213 THR A CA 1
ATOM 1630 C C . THR A 1 213 ? -12.036 15.722 -17.351 1.00 59.94 213 THR A C 1
ATOM 1632 O O . THR A 1 213 ? -11.580 16.570 -18.127 1.00 59.94 213 THR A O 1
ATOM 1635 N N . PRO A 1 214 ? -12.733 16.061 -16.252 1.00 69.88 214 PRO A N 1
ATOM 1636 C CA . PRO A 1 214 ? -12.875 17.448 -15.829 1.00 69.88 214 PRO A CA 1
ATOM 1637 C C . PRO A 1 214 ? -11.492 18.053 -15.573 1.00 69.88 214 PRO A C 1
ATOM 1639 O O . PRO A 1 214 ? -10.561 17.323 -15.202 1.00 69.88 214 PRO A O 1
ATOM 1642 N N . PRO A 1 215 ? -11.329 19.363 -15.788 1.00 73.69 215 PRO A N 1
ATOM 1643 C CA . PRO A 1 215 ? -10.097 20.051 -15.449 1.00 73.69 215 PRO A CA 1
ATOM 1644 C C . PRO A 1 215 ? -9.983 20.302 -13.946 1.00 73.69 215 PRO A C 1
ATOM 1646 O O . PRO A 1 215 ? -10.959 20.218 -13.207 1.00 73.69 215 PRO A O 1
ATOM 1649 N N . PHE A 1 216 ? -8.777 20.640 -13.493 1.00 72.81 216 PHE A N 1
ATOM 1650 C CA . PHE A 1 216 ? -8.601 21.137 -12.130 1.00 72.81 216 PHE A CA 1
ATOM 1651 C C . PHE A 1 216 ? -9.012 22.601 -12.063 1.00 72.81 216 PHE A C 1
ATOM 1653 O O . PHE A 1 216 ? -8.683 23.361 -12.975 1.00 72.81 216 PHE A O 1
ATOM 1660 N N . VAL A 1 217 ? -9.683 23.004 -10.986 1.00 76.50 217 VAL A N 1
ATOM 1661 C CA . VAL A 1 217 ? -10.132 24.385 -10.807 1.00 76.50 217 VAL A CA 1
ATOM 1662 C C . VAL A 1 217 ? -9.551 24.977 -9.528 1.00 76.50 217 VAL A C 1
ATOM 1664 O O . VAL A 1 217 ? -9.315 24.285 -8.537 1.00 76.50 217 VAL A O 1
ATOM 1667 N N . TYR A 1 218 ? -9.263 26.270 -9.585 1.00 78.12 218 TYR A N 1
ATOM 1668 C CA . TYR A 1 218 ? -8.670 27.041 -8.508 1.00 78.12 218 TYR A CA 1
ATOM 1669 C C . TYR A 1 218 ? -9.417 28.364 -8.336 1.00 78.12 218 TYR A C 1
ATOM 1671 O O . TYR A 1 218 ? -9.911 28.931 -9.315 1.00 78.12 218 TYR A O 1
ATOM 1679 N N . ILE A 1 219 ? -9.456 28.864 -7.104 1.00 75.00 219 ILE A N 1
ATOM 1680 C CA . ILE A 1 219 ? -10.026 30.161 -6.726 1.00 75.00 219 ILE A CA 1
ATOM 1681 C C . ILE A 1 219 ? -8.909 31.018 -6.132 1.00 75.00 219 ILE A C 1
ATOM 1683 O O . ILE A 1 219 ? -8.105 30.524 -5.348 1.00 75.00 219 ILE A O 1
ATOM 1687 N N . GLY A 1 220 ? -8.840 32.294 -6.492 1.00 73.38 220 GLY A N 1
ATOM 1688 C CA . GLY A 1 220 ? -7.900 33.245 -5.906 1.00 73.38 220 GLY A CA 1
ATOM 1689 C C . GLY A 1 220 ? -8.560 34.584 -5.595 1.00 73.38 220 GLY A C 1
ATOM 1690 O O . GLY A 1 220 ? -9.531 34.972 -6.239 1.00 73.38 220 GLY A O 1
ATOM 1691 N N . ASP A 1 221 ? -8.025 35.299 -4.607 1.00 69.25 221 ASP A N 1
ATOM 1692 C CA . ASP A 1 221 ? -8.433 36.672 -4.276 1.00 69.25 221 ASP A CA 1
ATOM 1693 C C . ASP A 1 221 ? -7.938 37.632 -5.372 1.00 69.25 221 ASP A C 1
ATOM 1695 O O . ASP A 1 221 ? -6.735 37.680 -5.677 1.00 69.25 221 ASP A O 1
ATOM 1699 N N . ARG A 1 222 ? -8.850 38.399 -5.985 1.00 63.94 222 ARG A N 1
ATOM 1700 C CA . ARG A 1 222 ? -8.543 39.297 -7.109 1.00 63.94 222 ARG A CA 1
ATOM 1701 C C . ARG A 1 222 ? -7.440 40.303 -6.770 1.00 63.94 222 ARG A C 1
ATOM 1703 O O . ARG A 1 222 ? -6.537 40.521 -7.578 1.00 63.94 222 ARG A O 1
ATOM 1710 N N . ARG A 1 223 ? -7.413 40.828 -5.538 1.00 58.44 223 ARG A N 1
ATOM 1711 C CA . ARG A 1 223 ? -6.439 41.849 -5.095 1.00 58.44 223 ARG A CA 1
ATOM 1712 C C . ARG A 1 223 ? -5.013 41.312 -4.983 1.00 58.44 223 ARG A C 1
ATOM 1714 O O . ARG A 1 223 ? -4.059 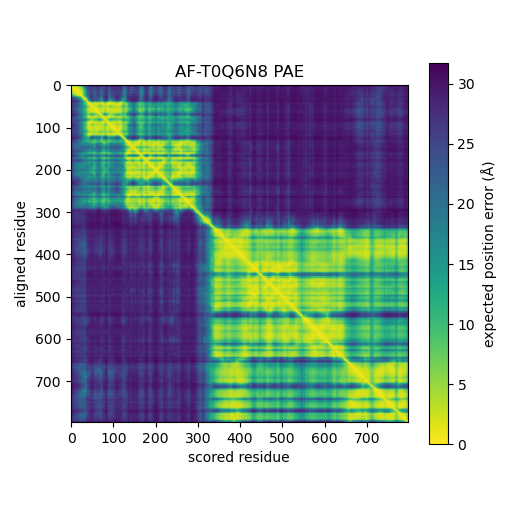42.082 -5.026 1.00 58.44 223 ARG A O 1
ATOM 1721 N N . LYS A 1 224 ? -4.856 39.992 -4.836 1.00 54.88 224 LYS A N 1
ATOM 1722 C CA . LYS A 1 224 ? -3.555 39.306 -4.723 1.00 54.88 224 LYS A CA 1
ATOM 1723 C C . LYS A 1 224 ? -3.090 38.697 -6.050 1.00 54.88 224 LYS A C 1
ATOM 1725 O O . LYS A 1 224 ? -1.893 38.440 -6.227 1.00 54.88 224 LYS A O 1
ATOM 1730 N N . THR A 1 225 ? -4.025 38.452 -6.969 1.00 52.25 225 THR A N 1
ATOM 1731 C CA . THR A 1 225 ? -3.813 37.709 -8.222 1.00 52.25 225 THR A CA 1
ATOM 1732 C C . THR A 1 225 ? -3.695 38.591 -9.467 1.00 52.25 225 THR A C 1
ATOM 1734 O O . THR A 1 225 ? -3.262 38.094 -10.504 1.00 52.25 225 THR A O 1
ATOM 1737 N N . ASP A 1 226 ? -3.984 39.895 -9.393 1.00 52.22 226 ASP A N 1
ATOM 1738 C CA . ASP A 1 226 ? -3.863 40.811 -10.545 1.00 52.22 226 ASP A CA 1
ATOM 1739 C C . ASP A 1 226 ? -2.426 40.966 -11.087 1.00 52.22 226 ASP A C 1
ATOM 1741 O O . ASP A 1 226 ? -2.219 41.202 -12.284 1.00 52.22 226 ASP A O 1
ATOM 1745 N N . GLU A 1 227 ? -1.421 40.748 -10.234 1.00 47.38 227 GLU A N 1
ATOM 1746 C CA . GLU A 1 227 ? -0.001 40.712 -10.615 1.00 47.38 227 GLU A CA 1
ATOM 1747 C C . GLU A 1 227 ? 0.449 39.338 -11.167 1.00 47.38 227 GLU A C 1
ATOM 1749 O O . GLU A 1 227 ? 1.539 39.217 -11.727 1.00 47.38 227 GLU A O 1
ATOM 1754 N N . ASP A 1 228 ? -0.383 38.295 -11.056 1.00 50.16 228 ASP A N 1
ATOM 1755 C CA . ASP A 1 228 ? -0.047 36.884 -11.315 1.00 50.16 228 ASP A CA 1
ATOM 1756 C C . ASP A 1 228 ? -0.214 36.484 -12.797 1.00 50.16 228 ASP A C 1
ATOM 1758 O O . ASP A 1 228 ? -0.918 35.534 -13.164 1.00 50.16 228 ASP A O 1
ATOM 1762 N N . ARG A 1 229 ? 0.436 37.254 -13.681 1.00 47.78 229 ARG A N 1
ATOM 1763 C CA . ARG A 1 229 ? 0.446 37.029 -15.141 1.00 47.78 229 ARG A CA 1
ATOM 1764 C C . ARG A 1 229 ? 1.504 36.012 -15.604 1.00 47.78 229 ARG A C 1
ATOM 1766 O O . ARG A 1 229 ? 1.653 35.822 -16.809 1.00 47.78 229 ARG A O 1
ATOM 1773 N N . VAL A 1 230 ? 2.245 35.381 -14.685 1.00 46.66 230 VAL A N 1
ATOM 1774 C CA 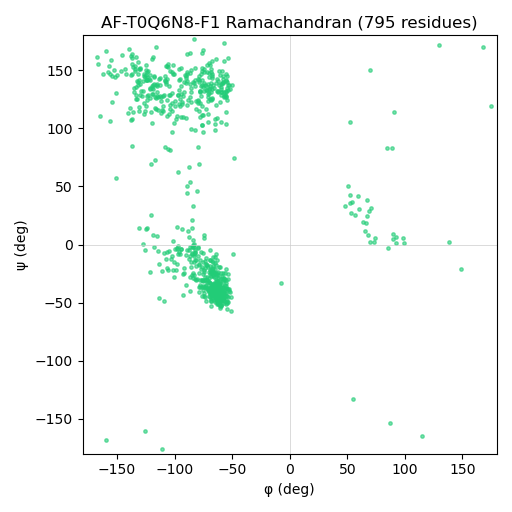. VAL A 1 230 ? 3.415 34.530 -14.976 1.00 46.66 230 VAL A CA 1
ATOM 1775 C C . VAL A 1 230 ? 3.305 33.180 -14.252 1.00 46.66 230 VAL A C 1
ATOM 1777 O O . VAL A 1 230 ? 3.098 33.127 -13.049 1.00 46.66 230 VAL A O 1
ATOM 1780 N N . TRP A 1 231 ? 3.468 32.086 -14.999 1.00 47.38 231 TRP A N 1
ATOM 1781 C CA . TRP A 1 231 ? 3.691 30.709 -14.511 1.00 47.38 231 TRP A CA 1
ATOM 1782 C C . TRP A 1 231 ? 5.220 30.470 -14.363 1.00 47.38 231 TRP A C 1
ATOM 1784 O O . TRP A 1 231 ? 5.925 31.001 -15.229 1.00 47.38 231 TRP A O 1
ATOM 1794 N N . PRO A 1 232 ? 5.777 29.725 -13.360 1.00 48.16 232 PRO A N 1
ATOM 1795 C CA . PRO A 1 232 ? 5.289 28.433 -12.846 1.00 48.16 232 PRO A CA 1
ATOM 1796 C C . PRO A 1 232 ? 5.194 28.218 -11.312 1.00 48.16 232 PRO A C 1
ATOM 1798 O O . PRO A 1 232 ? 5.833 28.877 -10.495 1.00 48.16 232 PRO A O 1
ATOM 1801 N N . ILE A 1 233 ? 4.378 27.202 -10.998 1.00 40.03 233 ILE A N 1
ATOM 1802 C CA . ILE A 1 233 ? 3.906 26.534 -9.761 1.00 40.03 233 ILE A CA 1
ATOM 1803 C C . ILE A 1 233 ? 4.486 26.868 -8.377 1.00 40.03 233 ILE A C 1
ATOM 1805 O O . ILE A 1 233 ? 3.721 26.770 -7.418 1.00 40.03 233 ILE A O 1
ATOM 1809 N N . ALA A 1 234 ? 5.752 27.225 -8.176 1.00 40.31 234 ALA A N 1
ATOM 1810 C CA . ALA A 1 234 ? 6.271 27.227 -6.801 1.00 40.31 234 ALA A CA 1
ATOM 1811 C C . ALA A 1 234 ? 5.864 28.455 -5.952 1.00 40.31 234 ALA A C 1
ATOM 1813 O O . ALA A 1 234 ? 5.863 28.338 -4.731 1.00 40.31 234 ALA A O 1
ATOM 1814 N N . ASP A 1 235 ? 5.404 29.561 -6.558 1.00 39.97 235 ASP A N 1
ATOM 1815 C CA . ASP A 1 235 ? 4.857 30.722 -5.817 1.00 39.97 235 ASP A CA 1
ATOM 1816 C C . ASP A 1 235 ? 3.314 30.809 -5.834 1.00 39.97 235 ASP A C 1
ATOM 1818 O O . ASP A 1 235 ? 2.719 31.552 -5.051 1.00 39.97 235 ASP A O 1
ATOM 1822 N N . ALA A 1 236 ? 2.630 30.025 -6.679 1.00 42.69 236 ALA A N 1
ATOM 1823 C CA . ALA A 1 236 ? 1.167 30.087 -6.816 1.00 42.69 236 ALA A CA 1
ATOM 1824 C C . ALA A 1 236 ? 0.410 29.476 -5.620 1.00 42.69 236 ALA A C 1
ATOM 1826 O O . ALA A 1 236 ? -0.767 29.782 -5.420 1.00 42.69 236 ALA A O 1
ATOM 1827 N N . ALA A 1 237 ? 1.087 28.665 -4.798 1.00 40.88 237 ALA A N 1
ATOM 1828 C CA . ALA A 1 237 ? 0.505 28.017 -3.622 1.00 40.88 237 ALA A CA 1
ATOM 1829 C C . ALA A 1 237 ? -0.018 29.009 -2.563 1.00 40.88 237 ALA A C 1
ATOM 1831 O O . ALA A 1 237 ? -0.841 28.631 -1.737 1.00 40.88 237 ALA A O 1
ATOM 1832 N N . TYR A 1 238 ? 0.424 30.272 -2.594 1.00 43.00 238 TYR A N 1
ATOM 1833 C CA . TYR A 1 238 ? -0.019 31.308 -1.654 1.00 43.00 238 TYR A CA 1
ATOM 1834 C C . TYR A 1 238 ? -1.153 32.201 -2.185 1.00 43.00 238 TYR A C 1
ATOM 1836 O O . TYR A 1 238 ? -1.660 33.038 -1.438 1.00 43.00 238 TYR A O 1
ATOM 1844 N N . LYS A 1 239 ? -1.541 32.069 -3.464 1.00 54.84 239 LYS A N 1
ATOM 1845 C CA . LYS A 1 239 ? -2.513 32.968 -4.123 1.00 54.84 239 LYS A CA 1
ATOM 1846 C C . LYS A 1 239 ? -3.752 32.265 -4.681 1.00 54.84 239 LYS A C 1
ATOM 1848 O O . LYS A 1 239 ? -4.775 32.925 -4.844 1.00 54.84 239 LYS A O 1
ATOM 1853 N N . TRP A 1 240 ? -3.656 30.966 -4.972 1.00 60.84 240 TRP A N 1
ATOM 1854 C CA . TRP A 1 240 ? -4.725 30.164 -5.565 1.00 60.84 240 TRP A CA 1
ATOM 1855 C C . TRP A 1 240 ? -5.008 28.922 -4.718 1.00 60.84 240 TRP A C 1
ATOM 1857 O O . TRP A 1 240 ? -4.132 28.083 -4.518 1.00 60.84 240 TRP A O 1
ATOM 1867 N N . GLU A 1 241 ? -6.246 28.781 -4.263 1.00 63.75 241 GLU A N 1
ATOM 1868 C CA . GLU A 1 241 ? -6.742 27.638 -3.503 1.00 63.75 241 GLU A CA 1
ATOM 1869 C C . GLU A 1 241 ? -7.428 26.649 -4.449 1.00 63.75 241 GLU A C 1
ATOM 1871 O O . GLU A 1 241 ? -8.214 27.033 -5.317 1.00 63.75 241 GLU A O 1
ATOM 1876 N N . ARG A 1 242 ? -7.104 25.357 -4.325 1.00 67.38 242 ARG A N 1
ATOM 1877 C CA . ARG A 1 242 ? -7.725 24.309 -5.145 1.00 67.38 242 ARG A CA 1
ATOM 1878 C C . ARG A 1 242 ? -9.181 24.139 -4.722 1.00 67.38 242 ARG A C 1
ATOM 1880 O O . ARG A 1 242 ? -9.451 23.969 -3.539 1.00 67.38 242 ARG A O 1
ATOM 1887 N N . SER A 1 243 ? -10.086 24.137 -5.691 1.00 63.03 243 SER A N 1
ATOM 1888 C CA . SER A 1 243 ? -11.520 23.955 -5.476 1.00 63.03 243 SER A CA 1
ATOM 1889 C C . SER A 1 243 ? -12.022 22.775 -6.303 1.00 63.03 243 SER A C 1
ATOM 1891 O O . SER A 1 243 ? -11.524 22.532 -7.405 1.00 63.03 243 SER A O 1
ATOM 1893 N N . ASP A 1 244 ? -12.975 22.023 -5.753 1.00 55.47 244 ASP A N 1
ATOM 1894 C CA . ASP A 1 244 ? -13.566 20.870 -6.437 1.00 55.47 244 ASP A CA 1
ATOM 1895 C C . ASP A 1 244 ? -14.448 21.319 -7.611 1.00 55.47 244 ASP A C 1
ATOM 1897 O O . ASP A 1 244 ? -14.304 20.791 -8.713 1.00 55.47 244 ASP A O 1
ATOM 1901 N N . ASP A 1 245 ? -15.283 22.345 -7.406 1.00 69.69 245 ASP A N 1
ATOM 1902 C CA . ASP A 1 245 ? -15.935 23.107 -8.470 1.00 69.69 245 ASP A CA 1
ATOM 1903 C C . ASP A 1 245 ? -16.516 24.435 -7.942 1.00 69.69 245 ASP A C 1
ATOM 1905 O O . ASP A 1 245 ? -17.497 24.419 -7.199 1.00 69.69 245 ASP A O 1
ATOM 1909 N N . PRO A 1 246 ? -15.950 25.593 -8.315 1.00 65.06 246 PRO A N 1
ATOM 1910 C CA . PRO A 1 246 ? -16.467 26.886 -7.883 1.00 65.06 246 PRO A CA 1
ATOM 1911 C C . PRO A 1 246 ? -17.621 27.446 -8.728 1.00 65.06 246 PRO A C 1
ATOM 1913 O O . PRO A 1 246 ? -18.090 28.544 -8.433 1.00 65.06 246 PRO A O 1
ATOM 1916 N N . SER A 1 247 ? -18.055 26.771 -9.798 1.00 70.44 247 SER A N 1
ATOM 1917 C CA . SER A 1 247 ? -19.199 27.250 -10.584 1.00 70.44 247 SER A CA 1
ATOM 1918 C C . SER A 1 247 ? -20.511 27.104 -9.798 1.00 70.44 247 SER A C 1
ATOM 1920 O O . SER A 1 247 ? -20.694 26.099 -9.108 1.00 70.44 247 SER A O 1
ATOM 1922 N N . PRO A 1 248 ? -21.469 28.044 -9.937 1.00 60.38 248 PRO A N 1
ATOM 1923 C CA . PRO A 1 248 ? -22.719 28.036 -9.166 1.00 60.38 248 PRO A CA 1
ATOM 1924 C C . PRO A 1 248 ? -23.552 26.748 -9.276 1.00 60.38 248 PRO A C 1
ATOM 1926 O O . PRO A 1 248 ? -24.388 26.474 -8.421 1.00 60.38 248 PRO A O 1
ATOM 1929 N N . ASN A 1 249 ? -23.347 25.961 -10.333 1.00 63.12 249 ASN A N 1
ATOM 1930 C CA . ASN A 1 249 ? -24.083 24.734 -10.632 1.00 63.12 249 ASN A CA 1
ATOM 1931 C C . ASN A 1 249 ? -23.186 23.496 -10.807 1.00 63.12 249 ASN A C 1
ATOM 1933 O O . ASN A 1 249 ? -23.641 22.482 -11.338 1.00 63.12 249 ASN A O 1
ATOM 1937 N N . GLY A 1 250 ? -21.915 23.561 -10.400 1.00 63.84 250 GLY A N 1
ATOM 1938 C CA . GLY A 1 250 ? -21.003 22.423 -10.506 1.00 63.84 250 GLY A CA 1
ATOM 1939 C C . GLY A 1 250 ? -20.652 22.022 -11.949 1.00 63.84 250 GLY A C 1
ATOM 1940 O O . GLY A 1 250 ? -20.321 20.859 -12.200 1.00 63.84 250 GLY A O 1
ATOM 1941 N N . ALA A 1 251 ? -20.753 22.950 -12.908 1.00 71.75 251 ALA A N 1
ATOM 1942 C CA . ALA A 1 251 ? -20.462 22.747 -14.324 1.00 71.75 251 ALA A CA 1
ATOM 1943 C C . ALA A 1 251 ? -19.043 22.238 -14.598 1.00 71.75 251 ALA A C 1
ATOM 1945 O O . ALA A 1 251 ? -18.874 21.352 -15.433 1.00 71.75 251 ALA A O 1
ATOM 1946 N N . PHE A 1 252 ? -18.009 22.744 -13.932 1.00 76.62 252 PHE A N 1
ATOM 1947 C CA . PHE A 1 252 ? -16.623 22.372 -14.231 1.00 76.62 252 PHE A CA 1
ATOM 1948 C C . PHE A 1 252 ? -16.275 20.925 -13.843 1.00 76.62 252 PHE A C 1
ATOM 1950 O O . PHE A 1 252 ? -15.415 20.313 -14.478 1.00 76.62 252 PHE A O 1
ATOM 1957 N N . GLY A 1 253 ? -16.974 20.344 -12.870 1.00 62.19 253 GLY A N 1
ATOM 1958 C CA . GLY A 1 253 ? -16.801 18.980 -12.386 1.00 62.19 253 GLY A CA 1
ATOM 1959 C C . GLY A 1 253 ? -17.395 17.932 -13.329 1.00 62.19 253 GLY A C 1
ATOM 1960 O O . GLY A 1 253 ? -16.842 16.838 -13.484 1.00 62.19 253 GLY A O 1
ATOM 1961 N N . HIS A 1 254 ? -18.464 18.253 -14.060 1.00 63.34 254 HIS A N 1
ATOM 1962 C CA . HIS A 1 254 ? -19.109 17.299 -14.976 1.00 63.34 254 HIS A CA 1
ATOM 1963 C C . HIS A 1 254 ? -18.947 17.645 -16.461 1.00 63.34 254 HIS A C 1
ATOM 1965 O O . HIS A 1 254 ? -18.955 16.742 -17.297 1.00 63.34 254 HIS A O 1
ATOM 1971 N N . CYS A 1 255 ? -18.697 18.906 -16.811 1.00 72.75 255 CYS A N 1
ATOM 1972 C CA . CYS A 1 255 ? -18.498 19.302 -18.196 1.00 72.75 255 CYS A CA 1
ATOM 1973 C C . CYS A 1 255 ? -17.126 18.909 -18.735 1.00 72.75 255 CYS A C 1
ATOM 1975 O O . CYS A 1 255 ? -16.123 18.809 -18.020 1.00 72.75 255 CYS A O 1
ATOM 1977 N N . ARG A 1 256 ? -17.084 18.648 -20.041 1.00 79.00 256 ARG A N 1
ATOM 1978 C CA . ARG A 1 256 ? -15.879 18.179 -20.734 1.00 79.00 256 ARG A CA 1
ATOM 1979 C C . ARG A 1 256 ? -15.510 19.042 -21.926 1.00 79.00 256 ARG A C 1
ATOM 1981 O O . ARG A 1 256 ? -14.479 18.793 -22.542 1.00 79.00 256 ARG A O 1
ATOM 1988 N N . CYS A 1 257 ? -16.309 20.040 -22.282 1.00 85.44 257 CYS A N 1
ATOM 1989 C CA . CYS A 1 257 ? -16.040 20.876 -23.441 1.00 85.44 257 CYS A CA 1
ATOM 1990 C C . CYS A 1 257 ? -15.971 22.354 -23.044 1.00 85.44 257 CYS A C 1
ATOM 1992 O O . CYS A 1 257 ? -16.906 22.889 -22.465 1.00 85.44 257 CYS A O 1
ATOM 1994 N N . TYR A 1 258 ? -14.853 23.003 -23.371 1.00 90.62 258 TYR A N 1
ATOM 1995 C CA . TYR A 1 258 ? -14.563 24.402 -23.056 1.00 90.62 258 TYR A CA 1
ATOM 1996 C C . TYR A 1 258 ? -14.423 25.176 -24.361 1.00 90.62 258 TYR A C 1
ATOM 1998 O O . TYR A 1 258 ? -13.555 24.879 -25.184 1.00 90.62 258 TYR A O 1
ATOM 2006 N N . HIS A 1 259 ? -15.305 26.140 -24.568 1.00 89.81 259 HIS A N 1
ATOM 2007 C CA . HIS A 1 259 ? -15.407 26.938 -25.777 1.00 89.81 259 HIS A CA 1
ATOM 2008 C C . HIS A 1 259 ? -14.967 28.370 -25.475 1.00 89.81 259 HIS A C 1
ATOM 2010 O O . HIS A 1 259 ? -15.618 29.060 -24.699 1.00 89.81 259 HIS A O 1
ATOM 2016 N N . LEU A 1 260 ? -13.870 28.812 -26.088 1.00 89.62 260 LEU A N 1
ATOM 2017 C CA . LEU A 1 260 ? -13.310 30.149 -25.900 1.00 89.62 260 LEU A CA 1
ATOM 2018 C C . LEU A 1 260 ? -13.438 30.969 -27.176 1.00 89.62 260 LEU A C 1
ATOM 2020 O O . LEU A 1 260 ? -12.968 30.545 -28.233 1.00 89.62 260 LEU A O 1
ATOM 2024 N N . VAL A 1 261 ? -14.001 32.167 -27.057 1.00 88.31 261 VAL A N 1
ATOM 2025 C CA . VAL A 1 261 ? -14.019 33.163 -28.133 1.00 88.31 261 VAL A CA 1
ATOM 2026 C C . VAL A 1 261 ? -12.800 34.061 -27.951 1.00 88.31 261 VAL A C 1
ATOM 2028 O O . VAL A 1 261 ? -12.733 34.822 -26.988 1.00 88.31 261 VAL A O 1
ATOM 2031 N N . LEU A 1 262 ? -11.811 33.962 -28.838 1.00 84.25 262 LEU A N 1
ATOM 2032 C CA . LEU A 1 262 ? -10.584 34.758 -28.780 1.00 84.25 262 LEU A CA 1
ATOM 2033 C C . LEU A 1 262 ? -10.843 36.194 -29.254 1.00 84.25 262 LEU A C 1
ATOM 2035 O O . LEU A 1 262 ? -11.726 36.458 -30.074 1.00 84.25 262 LEU A O 1
ATOM 2039 N N . GLU A 1 263 ? -10.064 37.147 -28.749 1.00 76.81 263 GLU A N 1
ATOM 2040 C CA . GLU A 1 263 ? -10.197 38.540 -29.168 1.00 76.81 263 GLU A CA 1
ATOM 2041 C C . GLU A 1 263 ? -9.754 38.759 -30.637 1.00 76.81 263 GLU A C 1
ATOM 2043 O O . GLU A 1 263 ? -8.865 38.081 -31.155 1.00 76.81 263 GLU A O 1
ATOM 2048 N N . SER A 1 264 ? -10.397 39.728 -31.305 1.00 54.75 264 SER A N 1
ATOM 2049 C CA . SER A 1 264 ? -10.531 39.963 -32.764 1.00 54.75 264 SER A CA 1
ATOM 2050 C C . SER A 1 264 ? -9.265 39.939 -33.644 1.00 54.75 264 SER A C 1
ATOM 2052 O O . SER A 1 264 ? -9.383 40.042 -34.865 1.00 54.75 264 SER A O 1
ATOM 2054 N N . ALA A 1 265 ? -8.063 39.867 -33.079 1.00 54.47 265 ALA A N 1
ATOM 2055 C CA . ALA A 1 265 ? -6.810 40.015 -33.817 1.00 54.47 265 ALA A CA 1
ATOM 2056 C C . ALA A 1 265 ? -6.057 38.692 -34.061 1.00 54.47 265 ALA A C 1
ATOM 2058 O O . ALA A 1 265 ? -5.039 38.684 -34.754 1.00 54.47 265 ALA A O 1
ATOM 2059 N N . ALA A 1 266 ? -6.537 37.578 -33.503 1.00 61.84 266 ALA A N 1
ATOM 2060 C CA . ALA A 1 266 ? -5.987 36.252 -33.764 1.00 61.84 266 ALA A CA 1
ATOM 2061 C C . ALA A 1 266 ? -6.479 35.715 -35.120 1.00 61.84 266 ALA A C 1
ATOM 2063 O O . ALA A 1 266 ? -7.639 35.902 -35.472 1.00 61.84 266 ALA A O 1
ATOM 2064 N N . SER A 1 267 ? -5.621 35.029 -35.884 1.00 74.44 267 SER A N 1
ATOM 2065 C CA . SER A 1 267 ? -6.039 34.271 -37.073 1.00 74.44 267 SER A CA 1
ATOM 2066 C C . SER A 1 267 ? -5.997 32.765 -36.770 1.00 74.44 267 SER A C 1
ATOM 2068 O O . SER A 1 267 ? -5.066 32.330 -36.081 1.00 74.44 267 SER A O 1
ATOM 2070 N N . PRO A 1 268 ? -6.941 31.939 -37.274 1.00 78.69 268 PRO A N 1
ATOM 2071 C CA . PRO A 1 268 ? -6.891 30.487 -37.067 1.00 78.69 268 PRO A CA 1
ATOM 2072 C C . PRO A 1 268 ? -5.563 29.872 -37.538 1.00 78.69 268 PRO A C 1
ATOM 2074 O O . PRO A 1 268 ? -5.048 28.950 -36.906 1.00 78.69 268 PRO A O 1
ATOM 2077 N N . ASP A 1 269 ? -4.969 30.443 -38.589 1.00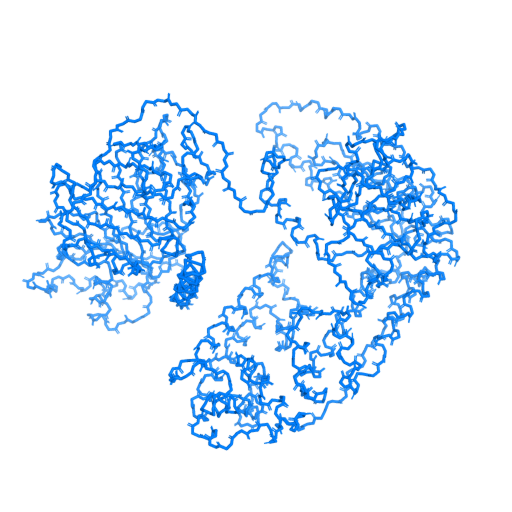 74.81 269 ASP A N 1
ATOM 2078 C CA . ASP A 1 269 ? -3.698 30.004 -39.175 1.00 74.81 269 ASP A CA 1
ATOM 2079 C C . ASP A 1 269 ? -2.480 30.289 -38.294 1.00 74.81 269 ASP A C 1
ATOM 2081 O O . ASP A 1 269 ? -1.478 29.588 -38.385 1.00 74.81 269 ASP A O 1
ATOM 2085 N N . THR A 1 270 ? -2.569 31.270 -37.396 1.00 72.44 270 THR A N 1
ATOM 2086 C CA . THR A 1 270 ? -1.518 31.564 -36.410 1.00 72.44 270 THR A CA 1
ATOM 2087 C C . THR A 1 270 ? -1.726 30.783 -35.110 1.00 72.44 270 THR A C 1
ATOM 2089 O O . THR A 1 270 ? -0.765 30.342 -34.484 1.00 72.44 270 THR A O 1
ATOM 2092 N N . VAL A 1 271 ? -2.981 30.571 -34.704 1.00 77.12 271 VAL A N 1
ATOM 2093 C CA . VAL A 1 271 ? -3.322 29.920 -33.427 1.00 77.12 271 VAL A CA 1
ATOM 2094 C C . VAL A 1 271 ? -3.095 28.407 -33.478 1.00 77.12 271 VAL A C 1
ATOM 2096 O O . VAL A 1 271 ? -2.600 27.831 -32.510 1.00 77.12 271 VAL A O 1
ATOM 2099 N N . VAL A 1 272 ? -3.405 27.744 -34.599 1.00 79.44 272 VAL A N 1
ATOM 2100 C CA . VAL A 1 272 ? -3.256 26.282 -34.722 1.00 79.44 272 VAL A CA 1
ATOM 2101 C C . VAL A 1 272 ? -1.796 25.817 -34.569 1.00 79.44 272 VAL A C 1
ATOM 2103 O O . VAL A 1 272 ? -1.562 24.916 -33.758 1.00 79.44 272 VAL A O 1
ATOM 2106 N N . PRO A 1 273 ? -0.798 26.392 -35.275 1.00 70.62 273 PRO A N 1
ATOM 2107 C CA . PRO A 1 273 ? 0.606 26.014 -35.092 1.00 70.62 273 PRO A CA 1
ATOM 2108 C C . PRO A 1 273 ? 1.112 26.281 -33.671 1.00 70.62 273 PRO A C 1
ATOM 2110 O O . PRO A 1 273 ? 1.844 25.464 -33.115 1.00 70.62 273 PRO A O 1
ATOM 2113 N N . LEU A 1 274 ? 0.665 27.381 -33.062 1.00 70.88 274 LEU A N 1
ATOM 2114 C CA . LEU A 1 274 ? 1.066 27.793 -31.720 1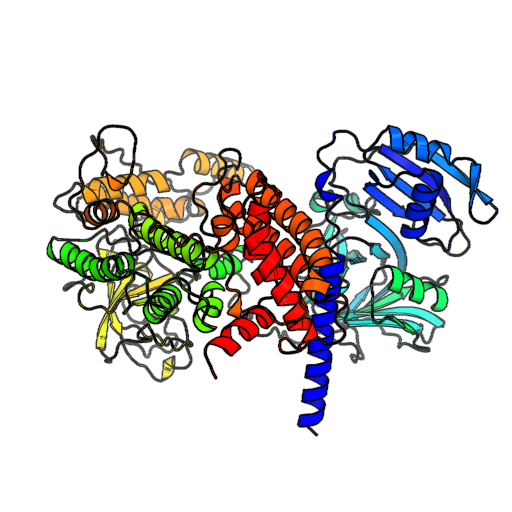.00 70.88 274 LEU A CA 1
ATOM 2115 C C . LEU A 1 274 ? 0.522 26.853 -30.632 1.00 70.88 274 LEU A C 1
ATOM 2117 O O . LEU A 1 274 ? 1.246 26.448 -29.731 1.00 70.88 274 LEU A O 1
ATOM 2121 N N . LEU A 1 275 ? -0.737 26.417 -30.723 1.00 73.31 275 LEU A N 1
ATOM 2122 C CA . LEU A 1 275 ? -1.286 25.425 -29.789 1.00 73.31 275 LEU A CA 1
ATOM 2123 C C . LEU A 1 275 ? -0.607 24.051 -29.930 1.00 73.31 275 LEU A C 1
ATOM 2125 O O . LEU A 1 275 ? -0.426 23.342 -28.937 1.00 73.31 275 LEU A O 1
ATOM 2129 N N . ARG A 1 276 ? -0.186 23.686 -31.150 1.00 73.44 276 ARG A N 1
ATOM 2130 C CA . ARG A 1 276 ? 0.589 22.462 -31.404 1.00 73.44 276 ARG A CA 1
ATOM 2131 C C . ARG A 1 276 ? 1.996 22.532 -30.809 1.00 73.44 276 ARG A C 1
ATOM 2133 O O . ARG A 1 276 ? 2.455 21.524 -30.276 1.00 73.44 276 ARG A O 1
ATOM 2140 N N . SER A 1 277 ? 2.662 23.692 -30.832 1.00 65.25 277 SER A N 1
ATOM 2141 C CA . SER A 1 277 ? 4.006 23.837 -30.246 1.00 65.25 277 SER A CA 1
ATOM 2142 C C . SER A 1 277 ? 4.030 23.649 -28.724 1.00 65.25 277 SER A C 1
ATOM 2144 O O . SER A 1 277 ? 5.068 23.288 -28.181 1.00 65.25 277 SER A O 1
ATOM 2146 N N . PHE A 1 278 ? 2.891 23.817 -28.039 1.00 66.81 278 PHE A N 1
ATOM 2147 C CA . PHE A 1 278 ? 2.723 23.501 -26.611 1.00 66.81 278 PHE A CA 1
ATOM 2148 C C . PHE A 1 278 ? 2.285 22.046 -26.339 1.00 66.81 278 PHE A C 1
ATOM 2150 O O . PHE A 1 278 ? 1.916 21.704 -25.219 1.00 66.81 278 PHE A O 1
ATOM 2157 N N . GLY A 1 279 ? 2.329 21.161 -27.343 1.00 64.44 279 GLY A N 1
ATOM 2158 C CA . GLY A 1 279 ? 2.172 19.713 -27.158 1.00 64.44 279 GLY A CA 1
ATOM 2159 C C . GLY A 1 279 ? 0.775 19.142 -27.433 1.00 64.44 279 GLY A C 1
ATOM 2160 O O . GLY A 1 279 ? 0.561 17.943 -27.227 1.00 64.44 279 GLY A O 1
ATOM 2161 N N . LEU A 1 280 ? -0.187 19.936 -27.924 1.00 68.62 280 LEU A N 1
ATOM 2162 C CA . LEU A 1 280 ? -1.486 19.401 -28.355 1.00 68.62 280 LEU A CA 1
ATOM 2163 C C . LEU A 1 280 ? -1.365 18.633 -29.675 1.00 68.62 280 LEU A C 1
ATOM 2165 O O . LEU A 1 280 ? -1.069 19.205 -30.721 1.00 68.62 280 LEU A O 1
ATOM 2169 N N . ALA A 1 281 ? -1.651 17.331 -29.621 1.00 62.25 281 ALA A N 1
ATOM 2170 C CA . ALA A 1 281 ? -1.506 16.428 -30.762 1.00 62.25 281 ALA A CA 1
ATOM 2171 C C . ALA A 1 281 ? -2.646 16.534 -31.800 1.00 62.25 281 ALA A C 1
ATOM 2173 O O . ALA A 1 281 ? -2.383 16.397 -32.990 1.00 62.25 281 ALA A O 1
ATOM 2174 N N . ASP A 1 282 ? -3.893 16.782 -31.374 1.00 71.69 282 ASP A N 1
ATOM 2175 C CA . ASP A 1 282 ? -5.085 16.832 -32.247 1.00 71.69 282 ASP A CA 1
ATOM 2176 C C . ASP A 1 282 ? -5.713 18.240 -32.241 1.00 71.69 282 ASP A C 1
ATOM 2178 O O . ASP A 1 282 ? -6.742 18.479 -31.603 1.00 71.69 282 ASP A O 1
ATOM 2182 N N . VAL A 1 283 ? -5.038 19.196 -32.901 1.00 81.06 283 VAL A N 1
ATOM 2183 C CA . VAL A 1 283 ? -5.562 20.550 -33.170 1.00 81.06 283 VAL A CA 1
ATOM 2184 C C . VAL A 1 283 ? -5.959 20.644 -34.640 1.00 81.06 283 VAL A C 1
ATOM 2186 O O . VAL A 1 283 ? -5.083 20.616 -35.510 1.00 81.06 283 VAL A O 1
ATOM 2189 N N . THR A 1 284 ? -7.252 20.768 -34.935 1.00 82.81 284 THR A N 1
ATOM 2190 C CA . THR A 1 284 ? -7.778 20.814 -36.311 1.00 82.81 284 THR A CA 1
ATOM 2191 C C . THR A 1 284 ? -8.439 22.152 -36.613 1.00 82.81 284 THR A C 1
ATOM 2193 O O . THR A 1 284 ? -9.217 22.652 -35.797 1.00 82.81 284 THR A O 1
ATOM 2196 N N . ARG A 1 285 ? -8.179 22.696 -37.806 1.00 82.62 285 ARG A N 1
ATOM 2197 C CA . ARG A 1 285 ? -8.923 23.844 -38.330 1.00 82.62 285 ARG A CA 1
ATOM 2198 C C . ARG A 1 285 ? -10.333 23.397 -38.720 1.00 82.62 285 ARG A C 1
ATOM 2200 O O . ARG A 1 285 ? -10.484 22.367 -39.371 1.00 82.62 285 ARG A O 1
ATOM 2207 N N . GLN A 1 286 ? -11.342 24.153 -38.310 1.00 83.25 286 GLN A N 1
ATOM 2208 C CA . GLN A 1 286 ? -12.730 23.958 -38.721 1.00 83.25 286 GLN A CA 1
ATOM 2209 C C . GLN A 1 286 ? -13.280 25.294 -39.216 1.00 83.25 286 GLN A C 1
ATOM 2211 O O . GLN A 1 286 ? -13.106 26.305 -38.546 1.00 83.25 286 GLN A O 1
ATOM 2216 N N . ASP A 1 287 ? -13.929 25.312 -40.379 1.00 74.69 287 ASP A N 1
ATOM 2217 C CA . ASP A 1 287 ? -14.300 26.581 -41.016 1.00 74.69 287 ASP A CA 1
ATOM 2218 C C . ASP A 1 287 ? -15.381 27.346 -40.245 1.00 74.69 287 ASP A C 1
ATOM 2220 O O . ASP A 1 287 ? -15.287 28.565 -40.131 1.00 74.69 287 ASP A O 1
ATOM 2224 N N . ARG A 1 288 ? -16.356 26.634 -39.660 1.00 79.38 288 ARG A N 1
ATOM 2225 C CA . ARG A 1 288 ? -17.414 27.218 -38.821 1.00 79.38 288 ARG A CA 1
ATOM 2226 C C . ARG A 1 288 ? -17.635 26.456 -37.518 1.00 79.38 288 ARG A C 1
ATOM 2228 O O . ARG A 1 288 ? -17.698 25.222 -37.523 1.00 79.38 288 ARG A O 1
ATOM 2235 N N . LEU A 1 289 ? -17.768 27.186 -36.413 1.00 82.81 289 LEU A N 1
ATOM 2236 C CA . LEU A 1 289 ? -18.101 26.696 -35.073 1.00 82.81 289 LEU A CA 1
ATOM 2237 C C . LEU A 1 289 ? -19.359 27.419 -34.553 1.00 82.81 289 LEU A C 1
ATOM 2239 O O . LEU A 1 289 ? -19.495 28.611 -34.792 1.00 82.81 289 LEU A O 1
ATOM 2243 N N . PRO A 1 290 ? -20.271 26.735 -33.840 1.00 78.94 290 PRO A N 1
ATOM 2244 C CA . PRO A 1 290 ? -21.539 27.342 -33.436 1.00 78.94 290 PRO A CA 1
ATOM 2245 C C . PRO A 1 290 ? -21.372 28.352 -32.296 1.00 78.94 290 PRO A C 1
ATOM 2247 O O . PRO A 1 290 ? -20.508 28.165 -31.430 1.00 78.94 290 PRO A O 1
ATOM 2250 N N . VAL A 1 291 ? -22.242 29.365 -32.304 1.00 79.62 291 VAL A N 1
ATOM 2251 C CA . VAL A 1 291 ? -22.416 30.388 -31.260 1.00 79.62 291 VAL A CA 1
ATOM 2252 C C . VAL A 1 291 ? -23.395 29.877 -30.199 1.00 79.62 291 VAL A C 1
ATOM 2254 O O . VAL A 1 291 ? -24.415 29.281 -30.538 1.00 79.62 291 VAL A O 1
ATOM 2257 N N . PHE A 1 292 ? -23.104 30.118 -28.919 1.00 77.94 292 PHE A N 1
ATOM 2258 C CA . PHE A 1 292 ? -23.991 29.755 -27.809 1.00 77.94 292 PHE A CA 1
ATOM 2259 C C . PHE A 1 292 ? -24.552 31.006 -27.123 1.00 77.94 292 PHE A C 1
ATOM 2261 O O . PHE A 1 292 ? -23.821 31.968 -26.891 1.00 77.94 292 PHE A O 1
ATOM 2268 N N . THR A 1 293 ? -25.846 30.987 -26.795 1.00 58.56 293 THR A N 1
ATOM 2269 C CA . THR A 1 293 ? -26.528 32.030 -26.010 1.00 58.56 293 THR A CA 1
ATOM 2270 C C . THR A 1 293 ? -26.448 31.737 -24.509 1.00 58.56 293 THR A C 1
ATOM 2272 O O . THR A 1 293 ? -26.436 30.571 -24.117 1.00 58.56 293 THR A O 1
ATOM 2275 N N . SER A 1 294 ? -26.411 32.794 -23.688 1.00 55.72 294 SER A N 1
ATOM 2276 C CA . SER A 1 294 ? -26.274 32.723 -22.222 1.00 55.72 294 SER A CA 1
ATOM 2277 C C . SER A 1 294 ? -27.379 31.901 -21.545 1.00 55.72 294 SER A C 1
ATOM 2279 O O . SER A 1 294 ? -28.525 31.892 -22.007 1.00 55.72 294 SER A O 1
ATOM 2281 N N . VAL A 1 295 ? -27.030 31.188 -20.469 1.00 51.56 295 VAL A N 1
ATOM 2282 C CA . VAL A 1 295 ? -27.897 30.197 -19.811 1.00 51.56 295 VAL A CA 1
ATOM 2283 C C . VAL A 1 295 ? -28.829 30.862 -18.791 1.00 51.56 295 VAL A C 1
ATOM 2285 O O . VAL A 1 295 ? -28.375 31.460 -17.819 1.00 51.56 295 VAL A O 1
ATOM 2288 N N . ALA A 1 296 ? -30.147 30.696 -18.952 1.00 38.31 296 ALA A N 1
ATOM 2289 C CA . ALA A 1 296 ? -31.112 30.931 -17.875 1.00 38.31 296 ALA A CA 1
ATOM 2290 C C . ALA A 1 296 ? -31.109 29.736 -16.906 1.00 38.31 296 ALA A C 1
ATOM 2292 O O . ALA A 1 296 ? -31.163 28.581 -17.336 1.00 38.31 296 ALA A O 1
ATOM 2293 N N . SER A 1 297 ? -31.035 30.018 -15.603 1.00 44.06 297 SER A N 1
ATOM 2294 C CA . SER A 1 297 ? -30.873 29.020 -14.544 1.00 44.06 297 SER A CA 1
ATOM 2295 C C . SER A 1 297 ? -31.960 27.939 -14.577 1.00 44.06 297 SER A C 1
ATOM 2297 O O . SER A 1 297 ? -33.137 28.175 -14.316 1.00 44.06 297 SER A O 1
ATOM 2299 N N . SER A 1 298 ? -31.549 26.708 -14.864 1.00 32.16 298 SER A N 1
ATOM 2300 C CA . SER A 1 298 ? -32.313 25.510 -14.524 1.00 32.16 298 SER A CA 1
ATOM 2301 C C . SER A 1 298 ? -31.342 24.356 -14.302 1.00 32.16 298 SER A C 1
ATOM 2303 O O . SER A 1 298 ? -30.406 24.154 -15.074 1.00 32.16 298 SER A O 1
ATOM 2305 N N . SER A 1 299 ? -31.515 23.653 -13.188 1.00 41.91 299 SER A N 1
ATOM 2306 C CA . SER A 1 299 ? -30.673 22.546 -12.746 1.00 41.91 299 SER A CA 1
ATOM 2307 C C . SER A 1 299 ? -31.267 21.195 -13.173 1.00 41.91 299 SER A C 1
ATOM 2309 O O . SER A 1 299 ? -32.410 20.893 -12.828 1.00 41.91 299 SER A O 1
ATOM 2311 N N . PRO A 1 300 ? -30.497 20.350 -13.882 1.00 31.05 300 PRO A N 1
ATOM 2312 C CA . PRO A 1 300 ? -30.749 18.916 -14.004 1.00 31.05 300 PRO A CA 1
ATOM 2313 C C . PRO A 1 300 ? -29.606 18.080 -13.366 1.00 31.05 300 PRO A C 1
ATOM 2315 O O . PRO A 1 300 ? -28.603 18.644 -12.926 1.00 31.05 300 PRO A O 1
ATOM 2318 N N . PRO A 1 301 ? -29.781 16.751 -13.213 1.00 33.88 301 PRO A N 1
ATOM 2319 C CA . PRO A 1 301 ? -29.341 16.007 -12.031 1.00 33.88 301 PRO A CA 1
ATOM 2320 C C . PRO A 1 301 ? -27.898 15.468 -12.105 1.00 33.88 301 PRO A C 1
ATOM 2322 O O . PRO A 1 301 ? -27.324 15.365 -13.190 1.00 33.88 301 PRO A O 1
ATOM 2325 N N . PRO A 1 302 ? -27.317 15.071 -10.954 1.00 35.66 302 PRO A N 1
ATOM 2326 C CA . PRO A 1 302 ? -25.953 14.564 -10.873 1.00 35.66 302 PRO A CA 1
ATOM 2327 C C . PRO A 1 302 ? -25.865 13.076 -11.257 1.00 35.66 302 PRO A C 1
ATOM 2329 O O . PRO A 1 302 ? -26.382 12.219 -10.551 1.00 35.66 302 PRO A O 1
ATOM 2332 N N . THR A 1 303 ? -25.144 12.781 -12.342 1.00 29.69 303 THR A N 1
ATOM 2333 C CA . THR A 1 303 ? -24.519 11.481 -12.702 1.00 29.69 303 THR A CA 1
ATOM 2334 C C . THR A 1 303 ? -23.333 11.809 -13.630 1.00 29.69 303 THR A C 1
ATOM 2336 O O . THR A 1 303 ? -23.442 12.753 -14.407 1.00 29.69 303 THR A O 1
ATOM 2339 N N . ASP A 1 304 ? -22.165 11.164 -13.677 1.00 29.09 304 ASP A N 1
ATOM 2340 C CA . ASP A 1 304 ? -21.691 9.862 -13.197 1.00 29.09 304 ASP A CA 1
ATOM 2341 C C . ASP A 1 304 ? -20.140 9.884 -13.164 1.00 29.09 304 ASP A C 1
ATOM 2343 O O . ASP A 1 304 ? -19.504 10.470 -14.050 1.00 29.09 304 ASP A O 1
ATOM 2347 N N . TRP A 1 305 ? -19.518 9.181 -12.211 1.00 27.53 305 TRP A N 1
ATOM 2348 C CA . TRP A 1 305 ? -18.163 8.631 -12.365 1.00 27.53 305 TRP A CA 1
ATOM 2349 C C . TRP A 1 305 ? -18.188 7.122 -12.107 1.00 27.53 305 TRP A C 1
ATOM 2351 O O . TRP A 1 305 ? -18.954 6.604 -11.303 1.00 27.53 305 TRP A O 1
ATOM 2361 N N . VAL A 1 306 ? -17.332 6.430 -12.853 1.00 32.22 306 VAL A N 1
ATOM 2362 C CA . VAL A 1 306 ? -17.214 4.975 -12.953 1.00 32.22 306 VAL A CA 1
ATOM 2363 C C . VAL A 1 306 ? -16.701 4.379 -11.629 1.00 32.22 306 VAL A C 1
ATOM 2365 O O . VAL A 1 306 ? -15.624 4.757 -11.174 1.00 32.22 306 VAL A O 1
ATOM 2368 N N . TYR A 1 307 ? -17.457 3.403 -11.107 1.00 27.84 307 TYR A N 1
ATOM 2369 C CA . TYR A 1 307 ? -17.314 2.620 -9.859 1.00 27.84 307 TYR A CA 1
ATOM 2370 C C . TYR A 1 307 ? -17.981 3.212 -8.590 1.00 27.84 307 TYR A C 1
ATOM 2372 O O . TYR A 1 307 ? -17.303 3.761 -7.729 1.00 27.84 307 TYR A O 1
ATOM 2380 N N . ALA A 1 308 ? -19.294 2.939 -8.464 1.00 24.89 308 ALA A N 1
ATOM 2381 C CA . ALA A 1 308 ? -20.168 3.003 -7.269 1.00 24.89 308 ALA A CA 1
ATOM 2382 C C . ALA A 1 308 ? -20.519 4.411 -6.692 1.00 24.89 308 ALA A C 1
ATOM 2384 O O . ALA A 1 308 ? -19.773 5.366 -6.897 1.00 24.89 308 ALA A O 1
ATOM 2385 N N . PRO A 1 309 ? -21.706 4.580 -6.055 1.00 26.72 309 PRO A N 1
ATOM 2386 C CA . PRO A 1 309 ? -22.440 5.851 -6.017 1.00 26.72 309 PRO A CA 1
ATOM 2387 C C . PRO A 1 309 ? -21.878 6.865 -5.008 1.00 26.72 309 PRO A C 1
ATOM 2389 O O . PRO A 1 309 ? -21.624 6.569 -3.847 1.00 26.72 309 PRO A O 1
ATOM 2392 N N . THR A 1 310 ? -21.701 8.106 -5.467 1.00 32.88 310 THR A N 1
ATOM 2393 C CA . THR A 1 310 ? -21.033 9.201 -4.736 1.00 32.88 310 THR A CA 1
ATOM 2394 C C . THR A 1 310 ? -21.935 9.925 -3.726 1.00 32.88 310 THR A C 1
ATOM 2396 O O . THR A 1 310 ? -21.441 10.742 -2.954 1.00 32.88 310 THR A O 1
ATOM 2399 N N . SER A 1 311 ? -23.237 9.636 -3.684 1.00 32.22 311 SER A N 1
ATOM 2400 C CA . SER A 1 311 ? -24.163 10.253 -2.721 1.00 32.22 311 SER A CA 1
ATOM 2401 C C . SER A 1 311 ? -23.850 9.889 -1.266 1.00 32.22 311 SER A C 1
ATOM 2403 O O . SER A 1 311 ? -24.162 10.657 -0.365 1.00 32.22 311 SER A O 1
ATOM 2405 N N . GLU A 1 312 ? -23.187 8.756 -1.038 1.00 31.30 312 GLU A N 1
ATOM 2406 C CA . GLU A 1 312 ? -22.969 8.191 0.300 1.00 31.30 312 GLU A CA 1
ATOM 2407 C C . GLU A 1 312 ? -21.595 8.540 0.903 1.00 31.30 312 GLU A C 1
ATOM 2409 O O . GLU A 1 312 ? -21.356 8.274 2.073 1.00 31.30 312 GLU A O 1
ATOM 2414 N N . LEU A 1 313 ? -20.683 9.159 0.137 1.00 32.38 313 LEU A N 1
ATOM 2415 C CA . LEU A 1 313 ? -19.282 9.383 0.553 1.00 32.38 313 LEU A CA 1
ATOM 2416 C C . LEU A 1 313 ? -18.789 10.828 0.352 1.00 32.38 313 LEU A C 1
ATOM 2418 O O . LEU A 1 313 ? -17.582 11.092 0.384 1.00 32.38 313 LEU A O 1
ATOM 2422 N N . HIS A 1 314 ? -19.707 11.768 0.115 1.00 34.56 314 HIS A N 1
ATOM 2423 C CA . HIS A 1 314 ? -19.386 13.168 -0.179 1.00 34.56 314 HIS A CA 1
ATOM 2424 C C . HIS A 1 314 ? -18.688 13.907 0.979 1.00 34.56 314 HIS A C 1
ATOM 2426 O O . HIS A 1 314 ? -17.881 14.799 0.726 1.00 34.56 314 HIS A O 1
ATOM 2432 N N . ASP A 1 315 ? -18.899 13.465 2.219 1.00 34.72 315 ASP A N 1
ATOM 2433 C CA . ASP A 1 315 ? -18.315 14.072 3.422 1.00 34.72 315 ASP A CA 1
ATOM 2434 C C . ASP A 1 315 ? -16.869 13.619 3.713 1.00 34.72 315 ASP A C 1
ATOM 2436 O O . ASP A 1 315 ? -16.217 14.118 4.633 1.00 34.72 315 ASP A O 1
ATOM 2440 N N . VAL A 1 316 ? -16.321 12.680 2.929 1.00 31.11 316 VAL A N 1
ATOM 2441 C CA . VAL A 1 316 ? -15.035 12.039 3.234 1.00 31.11 316 VAL A CA 1
ATOM 2442 C C . VAL A 1 316 ? -13.872 12.652 2.440 1.00 31.11 316 VAL A C 1
ATOM 2444 O O . VAL A 1 316 ? -13.797 12.599 1.204 1.00 31.11 316 VAL A O 1
ATOM 2447 N N . SER A 1 317 ? -12.892 13.202 3.163 1.00 34.16 317 SER A N 1
ATOM 2448 C CA . SER A 1 317 ? -11.718 13.878 2.590 1.00 34.16 317 SER A CA 1
ATOM 2449 C C . SER A 1 317 ? -10.840 12.961 1.707 1.00 34.16 317 SER A C 1
ATOM 2451 O O . SER A 1 317 ? -10.720 11.754 1.932 1.00 34.16 317 SER A O 1
ATOM 2453 N N . PHE A 1 318 ? -10.181 13.526 0.684 1.00 32.31 318 PHE A N 1
ATOM 2454 C CA . PHE A 1 318 ? -9.249 12.802 -0.204 1.00 32.31 318 PHE A CA 1
ATOM 2455 C C . PHE A 1 318 ? -8.121 12.041 0.541 1.00 32.31 318 PHE A C 1
ATOM 2457 O O . PHE A 1 318 ? -7.824 10.909 0.151 1.00 32.31 318 PHE A O 1
ATOM 2464 N N . PRO A 1 319 ? -7.528 12.571 1.635 1.00 31.77 319 PRO A N 1
ATOM 2465 C CA . PRO A 1 319 ? -6.597 11.819 2.478 1.00 31.77 319 PRO A CA 1
ATOM 2466 C C . PRO A 1 319 ? -7.188 10.542 3.085 1.00 31.77 319 PRO A C 1
ATOM 2468 O O . PRO A 1 319 ? -6.464 9.557 3.173 1.00 31.77 319 PRO A O 1
ATOM 2471 N N . LEU A 1 320 ? -8.479 10.516 3.442 1.00 32.16 320 LEU A N 1
ATOM 2472 C CA . LEU A 1 320 ? -9.153 9.323 3.978 1.00 32.16 320 LEU A CA 1
ATOM 2473 C C . LEU A 1 320 ? -9.416 8.276 2.883 1.00 32.16 320 LEU A C 1
ATOM 2475 O O . LEU A 1 320 ? -9.219 7.083 3.095 1.00 32.16 320 LEU A O 1
ATOM 2479 N N . ARG A 1 321 ? -9.750 8.720 1.664 1.00 36.41 321 ARG A N 1
ATOM 2480 C CA . ARG A 1 321 ? -9.875 7.842 0.483 1.00 36.41 321 ARG A CA 1
ATOM 2481 C C . ARG A 1 321 ? -8.527 7.235 0.059 1.00 36.41 321 ARG A C 1
ATOM 2483 O O . ARG A 1 321 ? -8.468 6.080 -0.357 1.00 36.41 321 ARG A O 1
ATOM 2490 N N . TYR A 1 322 ? -7.429 7.979 0.211 1.00 32.06 322 TYR A N 1
ATOM 2491 C CA . TYR A 1 322 ? -6.063 7.475 0.018 1.00 32.06 322 TYR A CA 1
ATOM 2492 C C . TYR A 1 322 ? -5.594 6.595 1.190 1.00 32.06 322 TYR A C 1
ATOM 2494 O O . TYR A 1 322 ? -4.930 5.584 0.962 1.00 32.06 322 TYR A O 1
ATOM 2502 N N . ALA A 1 323 ? -5.989 6.915 2.427 1.00 28.61 323 ALA A N 1
ATOM 2503 C CA . ALA A 1 323 ? -5.769 6.066 3.593 1.00 28.61 323 ALA A CA 1
ATOM 2504 C C . ALA A 1 323 ? -6.447 4.706 3.399 1.00 28.61 323 ALA A C 1
ATOM 2506 O O . ALA A 1 323 ? -5.784 3.697 3.580 1.00 28.61 323 ALA A O 1
ATOM 2507 N N . LEU A 1 324 ? -7.680 4.651 2.888 1.00 29.98 324 LEU A N 1
ATOM 2508 C CA . LEU A 1 324 ? -8.374 3.407 2.532 1.00 29.98 324 LEU A CA 1
ATOM 2509 C C . LEU A 1 324 ? -7.610 2.550 1.505 1.00 29.98 324 LEU A C 1
ATOM 2511 O O . LEU A 1 324 ? -7.558 1.331 1.632 1.00 29.98 324 LEU A O 1
ATOM 2515 N N . HIS A 1 325 ? -6.926 3.168 0.537 1.00 29.42 325 HIS A N 1
ATOM 2516 C CA . HIS A 1 325 ? -6.064 2.462 -0.420 1.00 29.42 325 HIS A CA 1
ATOM 2517 C C . HIS A 1 325 ? -4.747 1.952 0.202 1.00 29.42 325 HIS A C 1
ATOM 2519 O O . HIS A 1 325 ? -4.261 0.878 -0.158 1.00 29.42 325 HIS A O 1
ATOM 2525 N N . VAL A 1 326 ? -4.170 2.702 1.148 1.00 26.70 326 VAL A N 1
ATOM 2526 C CA . VAL A 1 326 ? -2.939 2.339 1.876 1.00 26.70 326 VAL A CA 1
ATOM 2527 C C . VAL A 1 326 ? -3.213 1.273 2.951 1.00 26.70 326 VAL A C 1
ATOM 2529 O O . VAL A 1 326 ? -2.413 0.349 3.112 1.00 26.70 326 VAL A O 1
ATOM 2532 N N . LEU A 1 327 ? -4.372 1.343 3.612 1.00 30.00 327 LEU A N 1
ATOM 2533 C CA . LEU A 1 327 ? -4.842 0.460 4.686 1.00 30.00 327 LEU A CA 1
ATOM 2534 C C . LEU A 1 327 ? -5.218 -0.950 4.194 1.00 30.00 327 LEU A C 1
ATOM 2536 O O . LEU A 1 327 ? -5.162 -1.907 4.960 1.00 30.00 327 LEU A O 1
ATOM 2540 N N . MET A 1 328 ? -5.475 -1.131 2.893 1.00 27.55 328 MET A N 1
ATOM 2541 C CA . MET A 1 328 ? -5.623 -2.458 2.269 1.00 27.55 328 MET A CA 1
ATOM 2542 C C . MET A 1 328 ? -4.293 -3.208 2.070 1.00 27.55 328 MET A C 1
ATOM 2544 O O . MET A 1 328 ? -4.246 -4.290 1.475 1.00 27.55 328 MET A O 1
ATOM 2548 N N . SER A 1 329 ? -3.183 -2.664 2.571 1.00 31.72 329 SER A N 1
ATOM 2549 C CA . SER A 1 329 ? -1.900 -3.349 2.591 1.00 31.72 329 SER A CA 1
ATOM 2550 C C . SER A 1 329 ? -1.182 -3.136 3.917 1.00 31.72 329 SER A C 1
ATOM 2552 O O . SER A 1 329 ? -0.543 -2.114 4.128 1.00 31.72 329 SER A O 1
ATOM 2554 N N . GLN A 1 330 ? -1.168 -4.210 4.711 1.00 33.91 330 GLN A N 1
ATOM 2555 C CA . GLN A 1 330 ? -0.412 -4.420 5.952 1.00 33.91 330 GLN A CA 1
ATOM 2556 C C . GLN A 1 330 ? -1.119 -3.999 7.243 1.00 33.91 330 GLN A C 1
ATOM 2558 O O . GLN A 1 330 ? -1.210 -2.816 7.504 1.00 33.91 330 GLN A O 1
ATOM 2563 N N . GLU A 1 331 ? -1.435 -4.982 8.098 1.00 32.47 331 GLU A N 1
ATOM 2564 C CA . GLU A 1 331 ? -1.316 -5.000 9.577 1.00 32.47 331 GLU A CA 1
ATOM 2565 C C . GLU A 1 331 ? -1.943 -6.323 10.081 1.00 32.47 331 GLU A C 1
ATOM 2567 O O . GLU A 1 331 ? -2.959 -6.750 9.557 1.00 32.47 331 GLU A O 1
ATOM 2572 N N . ALA A 1 332 ? -1.230 -7.233 10.761 1.00 34.22 332 ALA A N 1
ATOM 2573 C CA . ALA A 1 332 ? -0.628 -7.246 12.105 1.00 34.22 332 ALA A CA 1
ATOM 2574 C C . ALA A 1 332 ? -1.606 -7.669 13.217 1.00 34.22 332 ALA A C 1
ATOM 2576 O O . ALA A 1 332 ? -2.101 -6.838 13.960 1.00 34.22 332 ALA A O 1
ATOM 2577 N N . LEU A 1 333 ? -1.773 -8.983 13.403 1.00 31.45 333 LEU A N 1
ATOM 2578 C CA . LEU A 1 333 ? -2.426 -9.544 14.584 1.00 31.45 333 LEU A CA 1
ATOM 2579 C C . LEU A 1 333 ? -1.521 -9.369 15.822 1.00 31.45 333 LEU A C 1
ATOM 2581 O O . LEU A 1 333 ? -0.522 -10.075 15.963 1.00 31.45 333 LEU A O 1
ATOM 2585 N N . VAL A 1 334 ? -1.851 -8.441 16.721 1.00 32.00 334 VAL A N 1
ATOM 2586 C CA . VAL A 1 334 ? -1.264 -8.379 18.071 1.00 32.00 334 VAL A CA 1
ATOM 2587 C C . VAL A 1 334 ? -2.293 -8.945 19.041 1.00 32.00 334 VAL A C 1
ATOM 2589 O O . VAL A 1 334 ? -3.210 -8.248 19.454 1.00 32.00 334 VAL A O 1
ATOM 2592 N N . VAL A 1 335 ? -2.161 -10.226 19.389 1.00 35.44 335 VAL A N 1
ATOM 2593 C CA . VAL A 1 335 ? -2.992 -10.840 20.432 1.00 35.44 335 VAL A CA 1
ATOM 2594 C C . VAL A 1 335 ? -2.320 -10.574 21.779 1.00 35.44 335 VAL A C 1
ATOM 2596 O O . VAL A 1 335 ? -1.343 -11.231 22.140 1.00 35.44 335 VAL A O 1
ATOM 2599 N N . THR A 1 336 ? -2.800 -9.571 22.510 1.00 35.12 336 THR A N 1
ATOM 2600 C CA . THR A 1 336 ? -2.358 -9.237 23.881 1.00 35.12 336 THR A CA 1
ATOM 2601 C C . THR A 1 336 ? -3.033 -10.107 24.950 1.00 35.12 336 THR A C 1
ATOM 2603 O O . THR A 1 336 ? -2.652 -10.072 26.121 1.00 35.12 336 THR A O 1
ATOM 2606 N N . THR A 1 337 ? -3.996 -10.942 24.556 1.00 45.41 337 THR A N 1
ATOM 2607 C CA . THR A 1 337 ? -4.826 -11.768 25.436 1.00 45.41 337 THR A CA 1
ATOM 2608 C C . THR A 1 337 ? -4.454 -13.236 25.310 1.00 45.41 337 THR A C 1
ATOM 2610 O O . THR A 1 337 ? -5.073 -13.972 24.553 1.00 45.41 337 THR A O 1
ATOM 2613 N N . THR A 1 338 ? -3.430 -13.716 26.016 1.00 50.28 338 THR A N 1
ATOM 2614 C CA . THR A 1 338 ? -3.161 -15.162 25.964 1.00 50.28 338 THR A CA 1
ATOM 2615 C C . THR A 1 338 ? -2.758 -15.759 27.300 1.00 50.28 338 THR A C 1
ATOM 2617 O O . THR A 1 338 ? -1.665 -15.527 27.821 1.00 50.28 338 THR A O 1
ATOM 2620 N N . ASP A 1 339 ? -3.651 -16.604 27.806 1.00 55.47 339 ASP A N 1
ATOM 2621 C CA . ASP A 1 339 ? -3.287 -17.736 28.645 1.00 55.47 339 ASP A CA 1
ATOM 2622 C C . ASP A 1 339 ? -2.296 -18.669 27.908 1.00 55.47 339 ASP A C 1
ATOM 2624 O O . ASP A 1 339 ? -1.961 -18.498 26.727 1.00 55.47 339 ASP A O 1
ATOM 2628 N N . ASP A 1 340 ? -1.774 -19.675 28.604 1.00 60.62 340 ASP A N 1
ATOM 2629 C CA . ASP A 1 340 ? -0.772 -20.583 28.032 1.00 60.62 340 ASP A CA 1
ATOM 2630 C C . ASP A 1 340 ? -1.294 -21.386 26.826 1.00 60.62 340 ASP A C 1
ATOM 2632 O O . ASP A 1 340 ? -0.514 -21.750 25.939 1.00 60.62 340 ASP A O 1
ATOM 2636 N N . ALA A 1 341 ? -2.601 -21.661 26.765 1.00 61.66 341 ALA A N 1
ATOM 2637 C CA . ALA A 1 341 ? -3.229 -22.375 25.655 1.00 61.66 341 ALA A CA 1
ATOM 2638 C C . ALA A 1 341 ? -3.222 -21.530 24.374 1.00 61.66 341 ALA A C 1
ATOM 2640 O O . ALA A 1 341 ? -2.778 -21.994 23.320 1.00 61.66 341 ALA A O 1
ATOM 2641 N N . SER A 1 342 ? -3.613 -20.263 24.482 1.00 62.47 342 SER A N 1
ATOM 2642 C CA . SER A 1 342 ? -3.650 -19.341 23.351 1.00 62.47 342 SER A CA 1
ATOM 2643 C C . SER A 1 342 ? -2.239 -18.993 22.857 1.00 62.47 342 SER A C 1
ATOM 2645 O O . SER A 1 342 ? -1.998 -18.935 21.650 1.00 62.47 342 SER A O 1
ATOM 2647 N N . ASN A 1 343 ? -1.253 -18.882 23.760 1.00 64.44 343 ASN A N 1
ATOM 2648 C CA . ASN A 1 343 ? 0.158 -18.741 23.374 1.00 64.44 343 ASN A CA 1
ATOM 2649 C C . ASN A 1 343 ? 0.638 -19.923 22.514 1.00 64.44 343 ASN A C 1
ATOM 2651 O O . ASN A 1 343 ? 1.309 -19.722 21.499 1.00 64.44 343 ASN A O 1
ATOM 2655 N N . LYS A 1 344 ? 0.281 -21.161 22.884 1.00 70.94 344 LYS A N 1
ATOM 2656 C CA . LYS A 1 344 ? 0.615 -22.358 22.092 1.00 70.94 344 LYS A CA 1
ATOM 2657 C C . LYS A 1 344 ? -0.072 -22.355 20.728 1.00 70.94 344 LYS A C 1
ATOM 2659 O O . LYS A 1 344 ? 0.569 -22.720 19.744 1.00 70.94 344 LYS A O 1
ATOM 2664 N N . ALA A 1 345 ? -1.330 -21.924 20.653 1.00 67.31 345 ALA A N 1
ATOM 2665 C CA . ALA A 1 345 ? -2.060 -21.830 19.392 1.00 67.31 345 ALA A CA 1
ATOM 2666 C C . ALA A 1 345 ? -1.419 -20.825 18.423 1.00 67.31 345 ALA A C 1
ATOM 2668 O O . ALA A 1 345 ? -1.120 -21.180 17.282 1.00 67.31 345 ALA A O 1
ATOM 2669 N N . ILE A 1 346 ? -1.108 -19.612 18.894 1.00 70.31 346 ILE A N 1
ATOM 2670 C CA . ILE A 1 346 ? -0.411 -18.590 18.096 1.00 70.31 346 ILE A CA 1
ATOM 2671 C C . ILE A 1 346 ? 0.935 -19.117 17.604 1.00 70.31 346 ILE A C 1
ATOM 2673 O O . ILE A 1 346 ? 1.267 -18.975 16.427 1.00 70.31 346 ILE A O 1
ATOM 2677 N N . LEU A 1 347 ? 1.713 -19.756 18.483 1.00 72.81 347 LEU A N 1
ATOM 2678 C CA . LEU A 1 347 ? 3.003 -20.328 18.102 1.00 72.81 347 LEU A CA 1
ATOM 2679 C C . LEU A 1 347 ? 2.859 -21.477 17.099 1.00 72.81 347 LEU A C 1
ATOM 2681 O O . LEU A 1 347 ? 3.696 -21.584 16.209 1.00 72.81 347 LEU A O 1
ATOM 2685 N N . SER A 1 348 ? 1.806 -22.293 17.190 1.00 76.94 348 SER A N 1
ATOM 2686 C CA . SER A 1 348 ? 1.522 -23.355 16.218 1.00 76.94 348 SER A CA 1
ATOM 2687 C C . SER A 1 348 ? 1.255 -22.791 14.820 1.00 76.94 348 SER A C 1
ATOM 2689 O O . SER A 1 348 ? 1.849 -23.270 13.851 1.00 76.94 348 SER A O 1
ATOM 2691 N N . VAL A 1 349 ? 0.436 -21.738 14.719 1.00 70.69 349 VAL A N 1
ATOM 2692 C CA . VAL A 1 349 ? 0.176 -21.024 13.456 1.00 70.69 349 VAL A CA 1
ATOM 2693 C C . VAL A 1 349 ? 1.460 -20.367 12.939 1.00 70.69 349 VAL A C 1
ATOM 2695 O O . VAL A 1 349 ? 1.814 -20.465 11.763 1.00 70.69 349 VAL A O 1
ATOM 2698 N N . ALA A 1 350 ? 2.223 -19.735 13.827 1.00 70.44 350 ALA A N 1
ATOM 2699 C CA . ALA A 1 350 ? 3.480 -19.097 13.468 1.00 70.44 350 ALA A CA 1
ATOM 2700 C C . ALA A 1 350 ? 4.544 -20.095 12.986 1.00 70.44 350 ALA A C 1
ATOM 2702 O O . ALA A 1 350 ? 5.308 -19.783 12.072 1.00 70.44 350 ALA A O 1
ATOM 2703 N N . ASP A 1 351 ? 4.591 -21.299 13.560 1.00 78.44 351 ASP A N 1
ATOM 2704 C CA . ASP A 1 351 ? 5.534 -22.352 13.184 1.00 78.44 351 ASP A CA 1
ATOM 2705 C C . ASP A 1 351 ? 5.291 -22.860 11.752 1.00 78.44 351 ASP A C 1
ATOM 2707 O O . ASP A 1 351 ? 6.223 -23.346 11.114 1.00 78.44 351 ASP A O 1
ATOM 2711 N N . GLU A 1 352 ? 4.086 -22.722 11.189 1.00 76.81 352 GLU A N 1
ATOM 2712 C CA . GLU A 1 352 ? 3.848 -22.926 9.748 1.00 76.81 352 GLU A CA 1
ATOM 2713 C C . GLU A 1 352 ? 4.588 -21.874 8.911 1.00 76.81 352 GLU A C 1
ATOM 2715 O O . GLU A 1 352 ? 5.364 -22.217 8.018 1.00 76.81 352 GLU A O 1
ATOM 2720 N N . THR A 1 353 ? 4.438 -20.594 9.265 1.00 73.81 353 THR A N 1
ATOM 2721 C CA . THR A 1 353 ? 5.124 -19.481 8.584 1.00 73.81 353 THR A CA 1
ATOM 2722 C C . THR A 1 353 ? 6.651 -19.601 8.720 1.00 73.81 353 THR A C 1
ATOM 2724 O O . THR A 1 353 ? 7.394 -19.407 7.757 1.00 73.81 353 THR A O 1
ATOM 2727 N N . LEU A 1 354 ? 7.151 -19.961 9.906 1.00 76.94 354 LEU A N 1
ATOM 2728 C CA . LEU A 1 354 ? 8.583 -20.154 10.147 1.00 76.94 354 LEU A CA 1
ATOM 2729 C C . LEU A 1 354 ? 9.144 -21.358 9.379 1.00 76.94 354 LEU A C 1
ATOM 2731 O O . LEU A 1 354 ? 10.266 -21.275 8.875 1.00 76.94 354 LEU A O 1
ATOM 2735 N N . ARG A 1 355 ? 8.378 -22.449 9.238 1.00 82.25 355 ARG A N 1
ATOM 2736 C CA . ARG A 1 355 ? 8.757 -23.599 8.400 1.00 82.25 355 ARG A CA 1
ATOM 2737 C C . ARG A 1 355 ? 8.875 -23.210 6.930 1.00 82.25 355 ARG A C 1
ATOM 2739 O O . ARG A 1 355 ? 9.883 -23.554 6.313 1.00 82.25 355 ARG A O 1
ATOM 2746 N N . ASP A 1 356 ? 7.924 -22.441 6.400 1.00 76.50 356 ASP A N 1
ATOM 2747 C CA . ASP A 1 356 ? 7.989 -21.911 5.029 1.00 76.50 356 ASP A CA 1
ATOM 2748 C C . ASP A 1 356 ? 9.251 -21.060 4.814 1.00 76.50 356 ASP A C 1
ATOM 2750 O O . ASP A 1 356 ? 9.936 -21.183 3.797 1.00 76.50 356 ASP A O 1
ATOM 2754 N N . LEU A 1 357 ? 9.598 -20.211 5.787 1.00 77.00 357 LEU A N 1
ATOM 2755 C CA . LEU A 1 357 ? 10.786 -19.356 5.715 1.00 77.00 357 LEU A CA 1
ATOM 2756 C C . LEU A 1 357 ? 12.096 -20.143 5.819 1.00 77.00 357 LEU A C 1
ATOM 2758 O O . LEU A 1 357 ? 13.071 -19.793 5.146 1.00 77.00 357 LEU A O 1
ATOM 2762 N N . ALA A 1 358 ? 12.126 -21.185 6.651 1.00 77.56 358 ALA A N 1
ATOM 2763 C CA . ALA A 1 358 ? 13.283 -22.056 6.830 1.00 77.56 358 ALA A CA 1
ATOM 2764 C C . ALA A 1 358 ? 13.491 -23.015 5.647 1.00 77.56 358 ALA A C 1
ATOM 2766 O O . ALA A 1 358 ? 14.616 -23.465 5.411 1.00 77.56 358 ALA A O 1
ATOM 2767 N N . ALA A 1 359 ? 12.435 -23.319 4.887 1.00 79.12 359 ALA A N 1
ATOM 2768 C CA . ALA A 1 359 ? 12.503 -24.246 3.771 1.00 79.12 359 ALA A CA 1
ATOM 2769 C C . ALA A 1 359 ? 13.513 -23.778 2.700 1.00 79.12 359 ALA A C 1
ATOM 2771 O O . ALA A 1 359 ? 13.531 -22.601 2.314 1.00 79.12 359 ALA A O 1
ATOM 2772 N N . PRO A 1 360 ? 14.363 -24.682 2.175 1.00 76.00 360 PRO A N 1
ATOM 2773 C CA . PRO A 1 360 ? 15.283 -24.344 1.099 1.00 76.00 360 PRO A CA 1
ATOM 2774 C C . PRO A 1 360 ? 14.504 -24.052 -0.190 1.00 76.00 360 PRO A C 1
ATOM 2776 O O . PRO A 1 360 ? 13.766 -24.901 -0.688 1.00 76.00 360 PRO A O 1
ATOM 2779 N N . LEU A 1 361 ? 14.728 -22.873 -0.774 1.00 81.56 361 LEU A N 1
ATOM 2780 C CA . LEU A 1 361 ? 14.129 -22.441 -2.046 1.00 81.56 361 LEU A CA 1
ATOM 2781 C C . LEU A 1 361 ? 15.012 -22.874 -3.227 1.00 81.56 361 LEU A C 1
ATOM 2783 O O . LEU A 1 361 ? 15.303 -22.089 -4.118 1.00 81.56 361 LEU A O 1
ATOM 2787 N N . LYS A 1 362 ? 15.493 -24.124 -3.185 1.00 78.31 362 LYS A N 1
ATOM 2788 C CA . LYS A 1 362 ? 16.416 -24.690 -4.185 1.00 78.31 362 LYS A CA 1
ATOM 2789 C C . LYS A 1 362 ? 15.718 -25.185 -5.454 1.00 78.31 362 LYS A C 1
ATOM 2791 O O . LYS A 1 362 ? 16.398 -25.474 -6.429 1.00 78.31 362 LYS A O 1
ATOM 2796 N N . THR A 1 363 ? 14.393 -25.316 -5.431 1.00 83.88 363 THR A N 1
ATOM 2797 C CA . THR A 1 363 ? 13.595 -25.767 -6.575 1.00 83.88 363 THR A CA 1
ATOM 2798 C C . THR A 1 363 ? 12.627 -24.673 -7.011 1.00 83.88 363 THR A C 1
ATOM 2800 O O . THR A 1 363 ? 12.056 -23.982 -6.159 1.00 83.88 363 THR A O 1
ATOM 2803 N N . HIS A 1 364 ? 12.386 -24.553 -8.322 1.00 86.19 364 HIS A N 1
ATOM 2804 C CA . HIS A 1 364 ? 11.435 -23.584 -8.884 1.00 86.19 364 HIS A CA 1
ATOM 2805 C C . HIS A 1 364 ? 10.051 -23.694 -8.258 1.00 86.19 364 HIS A C 1
ATOM 2807 O O . HIS A 1 364 ? 9.488 -22.682 -7.860 1.00 86.19 364 HIS A O 1
ATOM 2813 N N . ALA A 1 365 ? 9.523 -24.910 -8.088 1.00 87.44 365 ALA A N 1
ATOM 2814 C CA . ALA A 1 365 ? 8.197 -25.114 -7.505 1.00 87.44 365 ALA A CA 1
ATOM 2815 C C . ALA A 1 365 ? 8.072 -24.491 -6.102 1.00 87.44 365 ALA A C 1
ATOM 2817 O O . ALA A 1 365 ? 7.112 -23.769 -5.825 1.00 87.44 365 ALA A O 1
ATOM 2818 N N . LYS A 1 366 ? 9.077 -24.696 -5.237 1.00 88.25 366 LYS A N 1
ATOM 2819 C CA . LYS A 1 366 ? 9.094 -24.127 -3.881 1.00 88.25 366 LYS A CA 1
ATOM 2820 C C . LYS A 1 366 ? 9.294 -22.613 -3.901 1.00 88.25 366 LYS A C 1
ATOM 2822 O O . LYS A 1 366 ? 8.632 -21.911 -3.142 1.00 88.25 366 LYS A O 1
ATOM 2827 N N . ALA A 1 367 ? 10.164 -22.099 -4.773 1.00 88.88 367 ALA A N 1
ATOM 2828 C CA . ALA A 1 367 ? 10.368 -20.659 -4.940 1.00 88.88 367 ALA A CA 1
ATOM 2829 C C . ALA A 1 367 ? 9.097 -19.949 -5.432 1.00 88.88 367 ALA A C 1
ATOM 2831 O O . ALA A 1 367 ? 8.697 -18.943 -4.853 1.00 88.88 367 ALA A O 1
ATOM 2832 N N . ILE A 1 368 ? 8.410 -20.507 -6.433 1.00 90.19 368 ILE A N 1
ATOM 2833 C CA . ILE A 1 368 ? 7.135 -19.988 -6.944 1.00 90.19 368 ILE A CA 1
ATOM 2834 C C . ILE A 1 368 ? 6.076 -20.006 -5.845 1.00 90.19 368 ILE A C 1
ATOM 2836 O O . ILE A 1 368 ? 5.391 -19.004 -5.651 1.00 90.19 368 ILE A O 1
ATOM 2840 N N . GLN A 1 369 ? 5.942 -21.113 -5.108 1.00 87.94 369 GLN A N 1
ATOM 2841 C CA . GLN A 1 369 ? 4.990 -21.206 -4.001 1.00 87.94 369 GLN A CA 1
ATOM 2842 C C . GLN A 1 369 ? 5.276 -20.144 -2.930 1.00 87.94 369 GLN A C 1
ATOM 2844 O O . GLN A 1 369 ? 4.356 -19.457 -2.491 1.00 87.94 369 GLN A O 1
ATOM 2849 N N . PHE A 1 370 ? 6.547 -19.956 -2.569 1.00 87.62 370 PHE A N 1
ATOM 2850 C CA . PHE A 1 370 ? 6.980 -18.944 -1.610 1.00 87.62 370 PHE A CA 1
ATOM 2851 C C . PHE A 1 370 ? 6.675 -17.516 -2.086 1.00 87.62 370 PHE A C 1
ATOM 2853 O O . PHE A 1 370 ? 6.092 -16.722 -1.351 1.00 87.62 370 PHE A O 1
ATOM 2860 N N . VAL A 1 371 ? 7.001 -17.180 -3.335 1.00 88.81 371 VAL A N 1
ATOM 2861 C CA . VAL A 1 371 ? 6.720 -15.845 -3.881 1.00 88.81 371 VAL A CA 1
ATOM 2862 C C . VAL A 1 371 ? 5.215 -15.609 -4.019 1.00 88.81 371 VAL A C 1
ATOM 2864 O O . VAL A 1 371 ? 4.746 -14.542 -3.638 1.00 88.81 371 VAL A O 1
ATOM 2867 N N . LYS A 1 372 ? 4.425 -16.590 -4.474 1.00 85.50 372 LYS A N 1
ATOM 2868 C CA . LYS A 1 372 ? 2.952 -16.478 -4.510 1.00 85.50 372 LYS A CA 1
ATOM 2869 C C . LYS A 1 372 ? 2.365 -16.209 -3.124 1.00 85.50 372 LYS A C 1
ATOM 2871 O O . LYS A 1 372 ? 1.419 -15.441 -2.998 1.00 85.50 372 LYS A O 1
ATOM 2876 N N . ALA A 1 373 ? 2.940 -16.830 -2.100 1.00 80.81 373 ALA A N 1
ATOM 2877 C CA . ALA A 1 373 ? 2.521 -16.685 -0.715 1.00 80.81 373 ALA A CA 1
ATOM 2878 C C . ALA A 1 373 ? 2.780 -15.283 -0.135 1.00 80.81 373 ALA A C 1
ATOM 2880 O O . ALA A 1 373 ? 1.915 -14.758 0.562 1.00 80.81 373 ALA A O 1
ATOM 2881 N N . TYR A 1 374 ? 3.955 -14.698 -0.391 1.00 82.06 374 TYR A N 1
ATOM 2882 C CA . TYR A 1 374 ? 4.412 -13.487 0.311 1.00 82.06 374 TYR A CA 1
ATOM 2883 C C . TYR A 1 374 ? 4.532 -12.238 -0.573 1.00 82.06 374 TYR A C 1
ATOM 2885 O O . TYR A 1 374 ? 4.600 -11.125 -0.056 1.00 82.06 374 TYR A O 1
ATOM 2893 N N . ALA A 1 375 ? 4.566 -12.399 -1.895 1.00 84.44 375 ALA A N 1
ATOM 2894 C CA . ALA A 1 375 ? 4.706 -11.317 -2.864 1.00 84.44 375 ALA A CA 1
ATOM 2895 C C . ALA A 1 375 ? 4.019 -11.650 -4.214 1.00 84.44 375 ALA A C 1
ATOM 2897 O O . ALA A 1 375 ? 4.667 -11.609 -5.262 1.00 84.44 375 ALA A O 1
ATOM 2898 N N . PRO A 1 376 ? 2.703 -11.953 -4.233 1.00 78.38 376 PRO A N 1
ATOM 2899 C CA . PRO A 1 376 ? 2.003 -12.442 -5.430 1.00 78.38 376 PRO A CA 1
ATOM 2900 C C . PRO A 1 376 ? 1.993 -11.460 -6.610 1.00 78.38 376 PRO A C 1
ATOM 2902 O O . PRO A 1 376 ? 1.840 -11.878 -7.753 1.00 78.38 376 PRO A O 1
ATOM 2905 N N . LYS A 1 377 ? 2.155 -10.157 -6.348 1.00 80.38 377 LYS A N 1
ATOM 2906 C CA . LYS A 1 377 ? 2.203 -9.101 -7.374 1.00 80.38 377 LYS A CA 1
ATOM 2907 C C . LYS A 1 377 ? 3.631 -8.744 -7.817 1.00 80.38 377 LYS A C 1
ATOM 2909 O O . LYS A 1 377 ? 3.793 -7.906 -8.697 1.00 80.38 377 LYS A O 1
ATOM 2914 N N . ALA A 1 378 ? 4.667 -9.324 -7.205 1.00 84.50 378 ALA A N 1
ATOM 2915 C CA . ALA A 1 378 ? 6.050 -8.965 -7.503 1.00 84.50 378 ALA A CA 1
ATOM 2916 C C . ALA A 1 378 ? 6.526 -9.569 -8.832 1.00 84.50 378 ALA A C 1
ATOM 2918 O O . ALA A 1 378 ? 6.250 -10.729 -9.139 1.00 84.50 378 ALA A O 1
ATOM 2919 N N . THR A 1 379 ? 7.312 -8.801 -9.591 1.00 88.50 379 THR A N 1
ATOM 2920 C CA . THR A 1 379 ? 7.831 -9.205 -10.909 1.00 88.50 379 THR A CA 1
ATOM 2921 C C . THR A 1 379 ? 8.647 -10.497 -10.857 1.00 88.50 379 THR A C 1
ATOM 2923 O O . THR A 1 379 ? 8.567 -11.292 -11.788 1.00 88.50 379 THR A O 1
ATOM 2926 N N . ILE A 1 380 ? 9.346 -10.773 -9.748 1.00 91.62 380 ILE A N 1
ATOM 2927 C CA . ILE A 1 380 ? 10.093 -12.025 -9.538 1.00 91.62 380 ILE A CA 1
ATOM 2928 C C . ILE A 1 380 ? 9.231 -13.287 -9.732 1.00 91.62 380 ILE A C 1
ATOM 2930 O O . ILE A 1 380 ? 9.739 -14.311 -10.183 1.00 91.62 380 ILE A O 1
ATOM 2934 N N . LEU A 1 381 ? 7.918 -13.222 -9.468 1.00 91.25 381 LEU A N 1
ATOM 2935 C CA . LEU A 1 381 ? 7.018 -14.344 -9.736 1.00 91.25 381 LEU A CA 1
ATOM 2936 C C . LEU A 1 381 ? 6.972 -14.680 -11.231 1.00 91.25 381 LEU A C 1
ATOM 2938 O O . LEU A 1 381 ? 7.037 -15.853 -11.590 1.00 91.25 381 LEU A O 1
ATOM 2942 N N . LYS A 1 382 ? 6.909 -13.655 -12.091 1.00 91.25 382 LYS A N 1
ATOM 2943 C CA . LYS A 1 382 ? 6.898 -13.822 -13.549 1.00 91.25 382 LYS A CA 1
ATOM 2944 C C . LYS A 1 382 ? 8.206 -14.437 -14.046 1.00 91.25 382 LYS A C 1
ATOM 2946 O O . LYS A 1 382 ? 8.155 -15.324 -14.889 1.00 91.25 382 LYS A O 1
ATOM 2951 N N . LEU A 1 383 ? 9.348 -14.013 -13.491 1.00 91.75 383 LEU A N 1
ATOM 2952 C CA . LEU A 1 383 ? 10.671 -14.566 -13.816 1.00 91.75 383 LEU A CA 1
ATOM 2953 C C . LEU A 1 383 ? 10.723 -16.067 -13.503 1.00 91.75 383 LEU A C 1
ATOM 2955 O O . LEU A 1 383 ? 11.019 -16.876 -14.377 1.00 91.75 383 LEU A O 1
ATOM 2959 N N . LEU A 1 384 ? 10.348 -16.452 -12.281 1.00 91.88 384 LEU A N 1
ATOM 2960 C CA . LEU A 1 384 ? 10.333 -17.859 -11.872 1.00 91.88 384 LEU A CA 1
ATOM 2961 C C . LEU A 1 384 ? 9.368 -18.702 -12.721 1.00 91.88 384 LEU A C 1
ATOM 2963 O O . LEU A 1 384 ? 9.693 -19.827 -13.087 1.00 91.88 384 LEU A O 1
ATOM 2967 N N . GLN A 1 385 ? 8.192 -18.160 -13.056 1.00 90.50 385 GLN A N 1
ATOM 2968 C CA . GLN A 1 385 ? 7.212 -18.825 -13.923 1.00 90.50 385 GLN A CA 1
ATOM 2969 C C . GLN A 1 385 ? 7.679 -18.964 -15.376 1.00 90.50 385 GLN A C 1
ATOM 2971 O O . GLN A 1 385 ? 7.185 -19.840 -16.076 1.00 90.50 385 GLN A O 1
ATOM 2976 N N . ALA A 1 386 ? 8.598 -18.116 -15.839 1.00 89.50 386 ALA A N 1
ATOM 2977 C CA . ALA A 1 386 ? 9.213 -18.237 -17.158 1.00 89.50 386 ALA A CA 1
ATOM 2978 C C . ALA A 1 386 ? 10.397 -19.217 -17.194 1.00 89.50 386 ALA A C 1
ATOM 2980 O O . ALA A 1 386 ? 10.958 -19.423 -18.261 1.00 89.50 386 ALA A O 1
ATOM 2981 N N . GLY A 1 387 ? 10.771 -19.818 -16.059 1.00 88.00 387 GLY A N 1
ATOM 2982 C CA . GLY A 1 387 ? 11.847 -20.808 -15.981 1.00 88.00 387 GLY A CA 1
ATOM 2983 C C . GLY A 1 387 ? 13.190 -20.257 -15.501 1.00 88.00 387 GLY A C 1
ATOM 2984 O O . GLY A 1 387 ? 14.133 -21.032 -15.360 1.00 88.00 387 GLY A O 1
ATOM 2985 N N . VAL A 1 388 ? 13.292 -18.962 -15.168 1.00 89.19 388 VAL A N 1
ATOM 2986 C CA . VAL A 1 388 ? 14.545 -18.370 -14.660 1.00 89.19 388 VAL A CA 1
ATOM 2987 C C . VAL A 1 388 ? 15.009 -19.116 -13.411 1.00 89.19 388 VAL A C 1
ATOM 2989 O O . VAL A 1 388 ? 14.239 -19.304 -12.466 1.00 89.19 388 VAL A O 1
ATOM 2992 N N . SER A 1 389 ? 16.266 -19.557 -13.428 1.00 87.44 389 SER A N 1
ATOM 2993 C CA . SER A 1 389 ? 16.844 -20.395 -12.382 1.00 87.44 389 SER A CA 1
ATOM 2994 C C . SER A 1 389 ? 16.782 -19.740 -11.002 1.00 87.44 389 SER A C 1
ATOM 2996 O O . SER A 1 389 ? 17.065 -18.556 -10.850 1.00 87.44 389 SER A O 1
ATOM 2998 N N . VAL A 1 390 ? 16.486 -20.513 -9.952 1.00 88.12 390 VAL A N 1
ATOM 2999 C CA . VAL A 1 390 ? 16.602 -20.016 -8.567 1.00 88.12 390 VAL A CA 1
ATOM 3000 C C . VAL A 1 390 ? 18.062 -19.792 -8.151 1.00 88.12 390 VAL A C 1
ATOM 3002 O O . VAL A 1 390 ? 18.312 -19.180 -7.113 1.00 88.12 390 VAL A O 1
ATOM 3005 N N . GLN A 1 391 ? 19.014 -20.310 -8.936 1.00 85.38 391 GLN A N 1
ATOM 3006 C CA . GLN A 1 391 ? 20.445 -20.051 -8.800 1.00 85.38 391 GLN A CA 1
ATOM 3007 C C . GLN A 1 391 ? 20.899 -18.785 -9.544 1.00 85.38 391 GLN A C 1
ATOM 3009 O O . GLN A 1 391 ? 22.032 -18.367 -9.317 1.00 85.38 391 GLN A O 1
ATOM 3014 N N . ASP A 1 392 ? 20.045 -18.167 -10.375 1.00 88.12 392 ASP A N 1
ATOM 3015 C CA . ASP A 1 392 ? 20.348 -16.874 -10.997 1.00 88.12 392 ASP A CA 1
ATOM 3016 C C . ASP A 1 392 ? 20.670 -15.840 -9.898 1.00 88.12 392 ASP A C 1
ATOM 3018 O O . ASP A 1 392 ? 19.877 -15.695 -8.959 1.00 88.12 392 ASP A O 1
ATOM 3022 N N . PRO A 1 393 ? 21.803 -15.116 -9.975 1.00 85.69 393 PRO A N 1
ATOM 3023 C CA . PRO A 1 393 ? 22.228 -14.210 -8.910 1.00 85.69 393 PRO A CA 1
ATOM 3024 C C . PRO A 1 393 ? 21.195 -13.147 -8.521 1.00 85.69 393 PRO A C 1
ATOM 3026 O O . PRO A 1 393 ? 21.039 -12.840 -7.336 1.00 85.69 393 PRO A O 1
ATOM 3029 N N . PHE A 1 394 ? 20.462 -12.601 -9.494 1.00 87.94 394 PHE A N 1
ATOM 3030 C CA . PHE A 1 394 ? 19.457 -11.572 -9.246 1.00 87.94 394 PHE A CA 1
ATOM 3031 C C . PHE A 1 394 ? 18.209 -12.160 -8.578 1.00 87.94 394 PHE A C 1
ATOM 3033 O O . PHE A 1 394 ? 17.733 -11.627 -7.570 1.00 87.94 394 PHE A O 1
ATOM 3040 N N . VAL A 1 395 ? 17.714 -13.297 -9.077 1.00 90.31 395 VAL A N 1
ATOM 3041 C CA . VAL A 1 395 ? 16.583 -14.019 -8.472 1.00 90.31 395 VAL A CA 1
ATOM 3042 C C . VAL A 1 395 ? 16.932 -14.512 -7.068 1.00 90.31 395 VAL A C 1
ATOM 3044 O O . VAL A 1 395 ? 16.132 -14.343 -6.146 1.00 90.31 395 VAL A O 1
ATOM 3047 N N . ALA A 1 396 ? 18.122 -15.076 -6.867 1.00 88.19 396 ALA A N 1
ATOM 3048 C CA . ALA A 1 396 ? 18.579 -15.579 -5.577 1.00 88.19 396 ALA A CA 1
ATOM 3049 C C . ALA A 1 396 ? 18.680 -14.461 -4.526 1.00 88.19 396 ALA A C 1
ATOM 3051 O O . ALA A 1 396 ? 18.197 -14.625 -3.396 1.00 88.19 396 ALA A O 1
ATOM 3052 N N . ASP A 1 397 ? 19.244 -13.306 -4.893 1.00 86.62 397 ASP A N 1
ATOM 3053 C CA . ASP A 1 397 ? 19.327 -12.149 -4.000 1.00 86.62 397 ASP A CA 1
ATOM 3054 C C . ASP A 1 397 ? 17.940 -11.576 -3.690 1.00 86.62 397 ASP A C 1
ATOM 3056 O O . ASP A 1 397 ? 17.655 -11.239 -2.535 1.00 86.62 397 ASP A O 1
ATOM 3060 N N . TRP A 1 398 ? 17.033 -11.534 -4.670 1.00 90.12 398 TRP A N 1
ATOM 3061 C CA . TRP A 1 398 ? 15.657 -11.081 -4.457 1.00 90.12 398 TRP A CA 1
ATOM 3062 C C . TRP A 1 398 ? 14.863 -12.048 -3.569 1.00 90.12 398 TRP A C 1
ATOM 3064 O O . TRP A 1 398 ? 14.221 -11.607 -2.612 1.00 90.12 398 TRP A O 1
ATOM 3074 N N . LEU A 1 399 ? 14.974 -13.363 -3.774 1.00 89.75 399 LEU A N 1
ATOM 3075 C CA . LEU A 1 399 ? 14.393 -14.373 -2.880 1.00 89.75 399 LEU A CA 1
ATOM 3076 C C . LEU A 1 399 ? 14.938 -14.242 -1.452 1.00 89.75 399 LEU A C 1
ATOM 3078 O O . LEU A 1 399 ? 14.171 -14.309 -0.486 1.00 89.75 399 LEU A O 1
ATOM 3082 N N . HIS A 1 400 ? 16.247 -14.019 -1.294 1.00 86.56 400 HIS A N 1
ATOM 3083 C CA . HIS A 1 400 ? 16.853 -13.781 0.015 1.00 86.56 400 HIS A CA 1
ATOM 3084 C C . HIS A 1 400 ? 16.307 -12.506 0.672 1.00 86.56 400 HIS A C 1
ATOM 3086 O O . HIS A 1 400 ? 15.977 -12.523 1.862 1.00 86.56 400 HIS A O 1
ATOM 3092 N N . MET A 1 401 ? 16.164 -11.421 -0.092 1.00 86.06 401 MET A N 1
ATOM 3093 C CA . MET A 1 401 ? 15.608 -10.155 0.385 1.00 86.06 401 MET A CA 1
ATOM 3094 C C . MET A 1 401 ? 14.137 -10.273 0.783 1.00 86.06 401 MET A C 1
ATOM 3096 O O . MET A 1 401 ? 13.776 -9.814 1.866 1.00 86.06 401 MET A O 1
ATOM 3100 N N . LEU A 1 402 ? 13.309 -10.951 -0.016 1.00 87.31 402 LEU A N 1
ATOM 3101 C CA . LEU A 1 402 ? 11.915 -11.238 0.324 1.00 87.31 402 LEU A CA 1
ATOM 3102 C C . LEU A 1 402 ? 11.827 -12.071 1.608 1.00 87.31 402 LEU A C 1
ATOM 3104 O O . LEU A 1 402 ? 11.113 -11.698 2.537 1.00 87.31 402 LEU A O 1
ATOM 3108 N N . ARG A 1 403 ? 12.606 -13.156 1.714 1.00 86.38 403 ARG A N 1
ATOM 3109 C CA . ARG A 1 403 ? 12.655 -13.978 2.932 1.00 86.38 403 ARG A CA 1
ATOM 3110 C C . ARG A 1 403 ? 13.041 -13.145 4.150 1.00 86.38 403 ARG A C 1
ATOM 3112 O O . ARG A 1 403 ? 12.394 -13.246 5.189 1.00 86.38 403 ARG A O 1
ATOM 3119 N N . ARG A 1 404 ? 14.065 -12.298 4.029 1.00 83.25 404 ARG A N 1
ATOM 3120 C CA . ARG A 1 404 ? 14.492 -11.394 5.103 1.00 83.25 404 ARG A CA 1
ATOM 3121 C C . ARG A 1 404 ? 13.415 -10.368 5.458 1.00 83.25 404 ARG A C 1
ATOM 3123 O O . ARG A 1 404 ? 13.256 -10.063 6.635 1.00 83.25 404 ARG A O 1
ATOM 3130 N N . HIS A 1 405 ? 12.681 -9.845 4.479 1.00 84.12 405 HIS A N 1
ATOM 3131 C CA . HIS A 1 405 ? 11.583 -8.909 4.705 1.00 84.12 405 HIS A CA 1
ATOM 3132 C C . HIS A 1 405 ? 10.457 -9.548 5.524 1.00 84.12 405 HIS A C 1
ATOM 3134 O O . HIS A 1 405 ? 10.079 -9.016 6.567 1.00 84.12 405 HIS A O 1
ATOM 3140 N N . VAL A 1 406 ? 9.978 -10.724 5.106 1.00 80.56 406 VAL A N 1
ATOM 3141 C CA . VAL A 1 406 ? 8.946 -11.478 5.838 1.00 80.56 406 VAL A CA 1
ATOM 3142 C C . VAL A 1 406 ? 9.432 -11.820 7.249 1.00 80.56 406 VAL A C 1
ATOM 3144 O O . VAL A 1 406 ? 8.718 -11.632 8.228 1.00 80.56 406 VAL A O 1
ATOM 3147 N N . PHE A 1 407 ? 10.689 -12.234 7.375 1.00 81.19 407 PHE A N 1
ATOM 3148 C CA . PHE A 1 407 ? 11.302 -12.529 8.662 1.00 81.19 407 PHE A CA 1
ATOM 3149 C C . PHE A 1 407 ? 11.386 -11.311 9.591 1.00 81.19 407 PHE A C 1
ATOM 3151 O O . PHE A 1 407 ? 11.072 -11.418 10.771 1.00 81.19 407 PHE A O 1
ATOM 3158 N N . ASN A 1 408 ? 11.769 -10.142 9.072 1.00 79.19 408 ASN A N 1
ATOM 3159 C CA . ASN A 1 408 ? 11.787 -8.895 9.836 1.00 79.19 408 ASN A CA 1
ATOM 3160 C C . ASN A 1 408 ? 10.376 -8.476 10.276 1.00 79.19 408 ASN A C 1
ATOM 3162 O O . ASN A 1 408 ? 10.221 -7.953 11.377 1.00 79.19 408 ASN A O 1
ATOM 3166 N N . ASN A 1 409 ? 9.352 -8.724 9.454 1.00 75.38 409 ASN A N 1
ATOM 3167 C CA . ASN A 1 409 ? 7.958 -8.504 9.841 1.00 75.38 409 ASN A CA 1
ATOM 3168 C C . ASN A 1 409 ? 7.548 -9.403 11.022 1.00 75.38 409 ASN A C 1
ATOM 3170 O O . ASN A 1 409 ? 6.870 -8.934 11.930 1.00 75.38 409 ASN A O 1
ATOM 3174 N N . ILE A 1 410 ? 8.006 -10.657 11.075 1.00 72.12 410 ILE A N 1
ATOM 3175 C CA . ILE A 1 410 ? 7.796 -11.514 12.255 1.00 72.12 410 ILE A CA 1
ATOM 3176 C C . ILE A 1 410 ? 8.606 -10.990 13.444 1.00 72.12 410 ILE A C 1
ATOM 3178 O O . ILE A 1 410 ? 8.056 -10.808 14.523 1.00 72.12 410 ILE A O 1
ATOM 3182 N N . LYS A 1 411 ? 9.896 -10.699 13.248 1.00 75.75 411 LYS A N 1
ATOM 3183 C CA . LYS A 1 411 ? 10.799 -10.289 14.330 1.00 75.75 411 LYS A CA 1
ATOM 3184 C C . LYS A 1 411 ? 10.335 -9.013 15.026 1.00 75.75 411 LYS A C 1
ATOM 3186 O O . LYS A 1 411 ? 10.255 -8.976 16.245 1.00 75.75 411 LYS A O 1
ATOM 3191 N N . PHE A 1 412 ? 10.091 -7.957 14.256 1.00 70.81 412 PHE A N 1
ATOM 3192 C CA . PHE A 1 412 ? 9.877 -6.614 14.797 1.00 70.81 412 PHE A CA 1
ATOM 3193 C C . PHE A 1 412 ? 8.404 -6.234 14.921 1.00 70.81 412 PHE A C 1
ATOM 3195 O O . PHE A 1 412 ? 8.088 -5.248 15.579 1.00 70.81 412 PHE A O 1
ATOM 3202 N N . ARG A 1 413 ? 7.505 -6.959 14.246 1.00 66.62 413 ARG A N 1
ATOM 3203 C CA . ARG A 1 413 ? 6.067 -6.649 14.221 1.00 66.62 413 ARG A CA 1
ATOM 3204 C C . ARG A 1 413 ? 5.188 -7.837 14.606 1.00 66.62 413 ARG A C 1
ATOM 3206 O O . ARG A 1 413 ? 3.974 -7.693 14.562 1.00 66.62 413 ARG A O 1
ATOM 3213 N N . SER A 1 414 ? 5.769 -8.999 14.922 1.00 67.62 414 SER A N 1
ATOM 3214 C CA . SER A 1 414 ? 5.035 -10.233 15.244 1.00 67.62 414 SER A CA 1
ATOM 3215 C C . SER A 1 414 ? 4.003 -10.633 14.185 1.00 67.62 414 SER A C 1
ATOM 3217 O O . SER A 1 414 ? 3.015 -11.294 14.487 1.00 67.62 414 SER A O 1
ATOM 3219 N N . ARG A 1 415 ? 4.223 -10.239 12.922 1.00 72.44 415 ARG A N 1
ATOM 3220 C CA . ARG A 1 415 ? 3.278 -10.483 11.826 1.00 72.44 415 ARG A CA 1
ATOM 3221 C C . ARG A 1 415 ? 3.350 -11.938 11.384 1.00 72.44 415 ARG A C 1
ATOM 3223 O O . ARG A 1 415 ? 4.267 -12.315 10.657 1.00 72.44 415 ARG A O 1
ATOM 3230 N N . ILE A 1 416 ? 2.368 -12.728 11.797 1.00 68.00 416 ILE A N 1
ATOM 3231 C CA . ILE A 1 416 ? 2.190 -14.114 11.357 1.00 68.00 416 ILE A CA 1
ATOM 3232 C C . ILE A 1 416 ? 1.043 -14.201 10.354 1.00 68.00 416 ILE A C 1
ATOM 3234 O O . ILE A 1 416 ? 0.105 -13.407 10.402 1.00 68.00 416 ILE A O 1
ATOM 3238 N N . ARG A 1 417 ? 1.130 -15.147 9.418 1.00 72.69 417 ARG A N 1
ATOM 3239 C CA . ARG A 1 417 ? 0.082 -15.353 8.419 1.00 72.69 417 ARG A CA 1
ATOM 3240 C C . ARG A 1 417 ? -0.978 -16.297 8.977 1.00 72.69 417 ARG A C 1
ATOM 3242 O O . ARG A 1 417 ? -0.645 -17.408 9.377 1.00 72.69 417 ARG A O 1
ATOM 3249 N N . VAL A 1 418 ? -2.237 -15.875 8.927 1.00 72.06 418 VAL A N 1
ATOM 3250 C CA . VAL A 1 418 ? -3.407 -16.714 9.211 1.00 72.06 418 VAL A CA 1
ATOM 3251 C C . VAL A 1 418 ? -4.133 -16.937 7.887 1.00 72.06 418 VAL A C 1
ATOM 3253 O O . VAL A 1 418 ? -4.496 -15.972 7.225 1.00 72.06 418 VAL A O 1
ATOM 3256 N N . LEU A 1 419 ? -4.266 -18.194 7.453 1.00 73.94 419 LEU A N 1
ATOM 3257 C CA . LEU A 1 419 ? -4.898 -18.516 6.162 1.00 73.94 419 LEU A CA 1
ATOM 3258 C C . LEU A 1 419 ? -6.429 -18.438 6.218 1.00 73.94 419 LEU A C 1
ATOM 3260 O O . LEU A 1 419 ? -7.064 -18.138 5.211 1.00 73.94 419 LEU A O 1
ATOM 3264 N N . ASP A 1 420 ? -6.988 -18.728 7.390 1.00 78.00 420 ASP A N 1
ATOM 3265 C CA . ASP A 1 420 ? -8.415 -18.693 7.702 1.00 78.00 420 ASP A CA 1
ATOM 3266 C C . ASP A 1 420 ? -8.754 -17.355 8.386 1.00 78.00 420 ASP A C 1
ATOM 3268 O O . ASP A 1 420 ? -9.112 -17.303 9.567 1.00 78.00 420 ASP A O 1
ATOM 3272 N N . GLY A 1 421 ? -8.547 -16.256 7.655 1.00 78.25 421 GLY A N 1
ATOM 3273 C CA . GLY A 1 421 ? -8.832 -14.911 8.142 1.00 78.25 421 GLY A CA 1
ATOM 3274 C C . GLY A 1 421 ? -8.831 -13.831 7.060 1.00 78.25 421 GLY A C 1
ATOM 3275 O O . GLY A 1 421 ? -8.184 -13.971 6.021 1.00 78.25 421 GLY A O 1
ATOM 3276 N N . VAL A 1 422 ? -9.553 -12.743 7.327 1.00 79.25 422 VAL A N 1
ATOM 3277 C CA . VAL A 1 422 ? -9.680 -11.558 6.461 1.00 79.25 422 VAL A CA 1
ATOM 3278 C C . VAL A 1 422 ? -9.590 -10.274 7.278 1.00 79.25 422 VAL A C 1
ATOM 3280 O O . VAL A 1 422 ? -9.817 -10.289 8.485 1.00 79.25 422 VAL A O 1
ATOM 3283 N N . VAL A 1 423 ? -9.282 -9.167 6.606 1.00 82.19 423 VAL A N 1
ATOM 3284 C CA . VAL A 1 423 ? -9.448 -7.807 7.129 1.00 82.19 423 VAL A CA 1
ATOM 3285 C C . VAL A 1 423 ? -10.303 -7.060 6.122 1.00 82.19 423 VAL A C 1
ATOM 3287 O O . VAL A 1 423 ? -9.919 -6.980 4.955 1.00 82.19 423 VAL A O 1
ATOM 3290 N N . LEU A 1 424 ? -11.470 -6.589 6.548 1.00 83.69 424 LEU A N 1
ATOM 3291 C CA . LEU A 1 424 ? -12.471 -5.970 5.681 1.00 83.69 424 LEU A CA 1
ATOM 3292 C C . LEU A 1 424 ? -13.034 -4.722 6.356 1.00 83.69 424 LEU A C 1
ATOM 3294 O O . LEU A 1 424 ? -13.022 -4.615 7.582 1.00 83.69 424 LEU A O 1
ATOM 3298 N N . MET A 1 425 ? -13.546 -3.800 5.547 1.00 89.38 425 MET A N 1
ATOM 3299 C CA . MET A 1 425 ? -14.299 -2.654 6.049 1.00 89.38 425 MET A CA 1
ATOM 3300 C C . MET A 1 425 ? -15.598 -3.125 6.699 1.00 89.38 425 MET A C 1
ATOM 3302 O O . MET A 1 425 ? -16.283 -3.987 6.143 1.00 89.38 425 MET A O 1
ATOM 3306 N N . GLY A 1 426 ? -15.913 -2.582 7.872 1.00 90.94 426 GLY A N 1
ATOM 3307 C CA . GLY A 1 426 ? -17.169 -2.850 8.563 1.00 90.94 426 GLY A CA 1
ATOM 3308 C C . GLY A 1 426 ? -18.333 -2.101 7.927 1.00 90.94 426 GLY A C 1
ATOM 3309 O O . GLY A 1 426 ? -18.206 -0.927 7.597 1.00 90.94 426 GLY A O 1
ATOM 3310 N N . VAL A 1 427 ? -19.466 -2.779 7.773 1.00 93.62 427 VAL A N 1
ATOM 3311 C CA . VAL A 1 427 ? -20.747 -2.171 7.389 1.00 93.62 427 VAL A CA 1
ATOM 3312 C C . VAL A 1 427 ? -21.871 -2.766 8.231 1.00 93.62 427 VAL A C 1
ATOM 3314 O O . VAL A 1 427 ? -21.705 -3.822 8.848 1.00 93.62 427 VAL A O 1
ATOM 3317 N N . ILE A 1 428 ? -23.030 -2.115 8.255 1.00 94.81 428 ILE A N 1
ATOM 3318 C CA . ILE A 1 428 ? -24.195 -2.593 9.002 1.00 94.81 428 ILE A CA 1
ATOM 3319 C C . ILE A 1 428 ? -25.222 -3.257 8.083 1.00 94.81 428 ILE A C 1
ATOM 3321 O O . ILE A 1 428 ? -25.375 -2.888 6.923 1.00 94.81 428 ILE A O 1
ATOM 3325 N N . ASP A 1 429 ? -25.938 -4.250 8.601 1.00 95.50 429 ASP A N 1
ATOM 3326 C CA . ASP A 1 429 ? -27.076 -4.842 7.908 1.00 95.50 429 ASP A CA 1
ATOM 3327 C C . ASP A 1 429 ? -28.302 -3.914 7.960 1.00 95.50 429 ASP A C 1
ATOM 3329 O O . ASP A 1 429 ? -29.091 -3.939 8.910 1.00 95.50 429 ASP A O 1
ATOM 3333 N N . GLU A 1 430 ? -28.492 -3.145 6.892 1.00 93.81 430 GLU A N 1
ATOM 3334 C CA . GLU A 1 430 ? -29.653 -2.268 6.690 1.00 93.81 430 GLU A CA 1
ATOM 3335 C C . GLU A 1 430 ? -30.955 -3.028 6.393 1.00 93.81 430 GLU A C 1
ATOM 3337 O O . GLU A 1 430 ? -32.050 -2.489 6.548 1.00 93.81 430 GLU A O 1
ATOM 3342 N N . THR A 1 431 ? -30.868 -4.302 6.000 1.00 93.31 431 THR A N 1
ATOM 3343 C CA . THR A 1 431 ? -32.042 -5.146 5.732 1.00 93.31 431 THR A CA 1
ATOM 3344 C C . THR A 1 431 ? -32.636 -5.743 7.009 1.00 93.31 431 THR A C 1
ATOM 3346 O O . THR A 1 431 ? -33.755 -6.261 6.981 1.00 93.31 431 THR A O 1
ATOM 3349 N N . ASN A 1 432 ? -31.900 -5.680 8.127 1.00 94.25 432 ASN A N 1
ATOM 3350 C CA . ASN A 1 432 ? -32.273 -6.256 9.419 1.00 94.25 432 ASN A CA 1
ATOM 3351 C C . ASN A 1 432 ? -32.621 -7.759 9.320 1.00 94.25 432 ASN A C 1
ATOM 3353 O O . ASN A 1 432 ? -33.543 -8.255 9.976 1.00 94.25 432 ASN A O 1
ATOM 3357 N N . THR A 1 433 ? -31.907 -8.498 8.471 1.00 95.25 433 THR A N 1
ATOM 3358 C CA . THR A 1 433 ? -32.091 -9.941 8.241 1.00 95.25 433 THR A CA 1
ATOM 3359 C C . THR A 1 433 ? -31.047 -10.799 8.958 1.00 95.25 433 THR A C 1
ATOM 3361 O O . THR A 1 433 ? -31.308 -11.968 9.249 1.00 95.25 433 THR A O 1
ATOM 3364 N N . LEU A 1 434 ? -29.893 -10.228 9.293 1.00 96.12 434 LEU A N 1
ATOM 3365 C CA . LEU A 1 434 ? -28.801 -10.851 10.023 1.00 96.12 434 LEU A CA 1
ATOM 3366 C C . LEU A 1 434 ? -29.116 -10.862 11.534 1.00 96.12 434 LEU A C 1
ATOM 3368 O O . LEU A 1 434 ? -29.382 -9.807 12.114 1.00 96.12 434 LEU A O 1
ATOM 3372 N N . PRO A 1 435 ? -29.126 -12.032 12.203 1.00 96.25 435 PRO A N 1
ATOM 3373 C CA . PRO A 1 435 ? -29.404 -12.104 13.637 1.00 96.25 435 PRO A CA 1
ATOM 3374 C C . PRO A 1 435 ? -28.308 -11.474 14.503 1.00 96.25 435 PRO A C 1
ATOM 3376 O O . PRO A 1 435 ? -27.144 -11.415 14.109 1.00 96.25 435 PRO A O 1
ATOM 3379 N N . GLU A 1 436 ? -28.669 -11.092 15.731 1.00 95.69 436 GLU A N 1
ATOM 3380 C CA . GLU A 1 436 ? -27.710 -10.608 16.729 1.00 95.69 436 GLU A CA 1
ATOM 3381 C C . GLU A 1 436 ? -26.574 -11.622 16.949 1.00 95.69 436 GLU A C 1
ATOM 3383 O O . GLU A 1 436 ? -26.787 -12.837 16.951 1.00 95.69 436 GLU A O 1
ATOM 3388 N N . GLY A 1 437 ? -25.343 -11.122 17.089 1.00 93.56 437 GLY A N 1
ATOM 3389 C CA . GLY A 1 437 ? -24.146 -11.957 17.240 1.00 93.56 437 GLY A CA 1
ATOM 3390 C C . GLY A 1 437 ? -23.678 -12.652 15.954 1.00 93.56 437 GLY A C 1
ATOM 3391 O O . GLY A 1 437 ? -22.741 -13.455 16.003 1.00 93.56 437 GLY A O 1
ATOM 3392 N N . CYS A 1 438 ? -24.296 -12.360 14.806 1.00 96.56 438 CYS A N 1
ATOM 3393 C CA . CYS A 1 438 ? -23.901 -12.909 13.512 1.00 96.56 438 CYS A CA 1
ATOM 3394 C C . CYS A 1 438 ? -23.196 -11.876 12.625 1.00 96.56 438 CYS A C 1
ATOM 3396 O O . CYS A 1 438 ? -23.418 -10.670 12.735 1.00 96.56 438 CYS A O 1
ATOM 3398 N N . ILE A 1 439 ? -22.359 -12.388 11.725 1.00 95.56 439 ILE A N 1
ATOM 3399 C CA . ILE A 1 439 ? -21.631 -11.630 10.706 1.00 95.56 439 ILE A CA 1
ATOM 3400 C C . ILE A 1 439 ? -21.819 -12.269 9.334 1.00 95.56 439 ILE A C 1
ATOM 3402 O O . ILE A 1 439 ? -21.972 -13.489 9.218 1.00 95.56 439 ILE A O 1
ATOM 3406 N N . PHE A 1 440 ? -21.745 -11.450 8.293 1.00 94.50 440 PHE A N 1
ATOM 3407 C CA . PHE A 1 440 ? -21.770 -11.887 6.902 1.00 94.50 440 PHE A CA 1
ATOM 3408 C C . PHE A 1 440 ? -20.624 -11.233 6.130 1.00 94.50 440 PHE A C 1
ATOM 3410 O O . PHE A 1 440 ? -20.318 -10.064 6.334 1.00 94.50 440 PHE A O 1
ATOM 3417 N N . PHE A 1 441 ? -19.994 -11.977 5.226 1.00 89.06 441 PHE A N 1
ATOM 3418 C CA . PHE A 1 441 ? -19.084 -11.408 4.235 1.00 89.06 441 PHE A CA 1
ATOM 3419 C C . PHE A 1 441 ? -18.945 -12.343 3.035 1.00 89.06 441 PHE A C 1
ATOM 3421 O O . PHE A 1 441 ? -18.992 -13.574 3.172 1.00 89.06 441 PHE A O 1
ATOM 3428 N N . LEU A 1 442 ? -18.727 -11.739 1.867 1.00 80.56 442 LEU A N 1
ATOM 3429 C CA . LEU A 1 442 ? -18.370 -12.416 0.626 1.00 80.56 442 LEU A CA 1
ATOM 3430 C C . LEU A 1 442 ? -17.192 -11.689 -0.029 1.00 80.56 442 LEU A C 1
ATOM 3432 O O . LEU A 1 442 ? -17.288 -10.495 -0.290 1.00 80.56 442 LEU A O 1
ATOM 3436 N N . PRO A 1 443 ? -16.083 -12.369 -0.338 1.00 73.19 443 PRO A N 1
ATOM 3437 C CA . PRO A 1 443 ? -15.007 -11.765 -1.109 1.00 73.19 443 PRO A CA 1
ATOM 3438 C C . PRO A 1 443 ? -15.339 -11.769 -2.605 1.00 73.19 443 PRO A C 1
ATOM 3440 O O . PRO A 1 443 ? -15.856 -12.754 -3.140 1.00 73.19 443 PRO A O 1
ATOM 3443 N N . SER A 1 444 ? -14.968 -10.702 -3.310 1.00 66.88 444 SER A N 1
ATOM 3444 C CA . SER A 1 444 ? -15.029 -10.646 -4.776 1.00 66.88 444 SER A CA 1
ATOM 3445 C C . SER A 1 444 ? -13.906 -11.460 -5.432 1.00 66.88 444 SER A C 1
ATOM 3447 O O . SER A 1 444 ? -14.041 -11.946 -6.559 1.00 66.88 444 SER A O 1
ATOM 3449 N N . PHE A 1 445 ? -12.785 -11.647 -4.725 1.00 60.00 445 PHE A N 1
ATOM 3450 C CA . PHE A 1 445 ? -11.610 -12.337 -5.244 1.00 60.00 445 PHE A CA 1
ATOM 3451 C C . PHE A 1 445 ? -11.591 -13.824 -4.866 1.00 60.00 445 PHE A C 1
ATOM 3453 O O . PHE A 1 445 ? -11.799 -14.219 -3.720 1.00 60.00 445 PHE A O 1
ATOM 3460 N N . ARG A 1 446 ? -11.244 -14.679 -5.835 1.00 53.69 446 ARG A N 1
ATOM 3461 C CA . ARG A 1 446 ? -10.925 -16.091 -5.583 1.00 53.69 446 ARG A CA 1
ATOM 3462 C C . ARG A 1 446 ? -9.416 -16.247 -5.424 1.00 53.69 446 ARG A C 1
ATOM 3464 O O . ARG A 1 446 ? -8.674 -16.123 -6.396 1.00 53.69 446 ARG A O 1
ATOM 3471 N N . SER A 1 447 ? -8.955 -16.529 -4.207 1.00 50.53 447 SER A N 1
ATOM 3472 C CA . SER A 1 447 ? -7.565 -16.926 -3.967 1.00 50.53 447 SER A CA 1
ATOM 3473 C C . SER A 1 447 ? -7.428 -18.451 -4.014 1.00 50.53 447 SER A C 1
ATOM 3475 O O . SER A 1 447 ? -8.168 -19.137 -3.314 1.00 50.53 447 SER A O 1
ATOM 3477 N N . PRO A 1 448 ? -6.453 -19.010 -4.752 1.00 50.84 448 PRO A N 1
ATOM 3478 C CA . PRO A 1 448 ? -6.128 -20.433 -4.661 1.00 50.84 448 PRO A CA 1
ATOM 3479 C C . PRO A 1 448 ? -5.396 -20.806 -3.357 1.00 50.84 448 PRO A C 1
ATOM 3481 O O . PRO A 1 448 ? -5.219 -21.987 -3.083 1.00 50.84 448 PRO A O 1
ATOM 3484 N N . LEU A 1 449 ? -4.929 -19.821 -2.576 1.00 49.66 449 LEU A N 1
ATOM 3485 C CA . LEU A 1 449 ? -4.148 -20.031 -1.346 1.00 49.66 449 LEU A CA 1
ATOM 3486 C C . LEU A 1 449 ? -4.930 -19.765 -0.052 1.00 49.66 449 LEU A C 1
ATOM 3488 O O . LEU A 1 449 ? -4.522 -20.252 0.998 1.00 49.66 449 LEU A O 1
ATOM 3492 N N . TYR A 1 450 ? -6.007 -18.982 -0.111 1.00 56.59 450 TYR A N 1
ATOM 3493 C CA . TYR A 1 450 ? -6.781 -18.557 1.060 1.00 56.59 450 TYR A CA 1
ATOM 3494 C C . TYR A 1 450 ? -8.202 -19.087 0.932 1.00 56.59 450 TYR A C 1
ATOM 3496 O O . TYR A 1 450 ? -8.780 -19.016 -0.156 1.00 56.59 450 TYR A O 1
ATOM 3504 N N . LYS A 1 451 ? -8.778 -19.590 2.029 1.00 57.22 451 LYS A N 1
ATOM 3505 C CA . LYS A 1 451 ? -10.218 -19.850 2.044 1.00 57.22 451 LYS A CA 1
ATOM 3506 C C . LYS A 1 451 ? -10.912 -18.496 2.008 1.00 57.22 451 LYS A C 1
ATOM 3508 O O . LYS A 1 451 ? -10.616 -17.623 2.813 1.00 57.22 451 LYS A O 1
ATOM 3513 N N . ALA A 1 452 ? -11.776 -18.309 1.020 1.00 62.19 452 ALA A N 1
ATOM 3514 C CA . ALA A 1 452 ? -12.420 -17.023 0.789 1.00 62.19 452 ALA A CA 1
ATOM 3515 C C . ALA A 1 452 ? -13.469 -16.727 1.884 1.00 62.19 452 ALA A C 1
ATOM 3517 O O . ALA A 1 452 ? -13.652 -15.584 2.284 1.00 62.19 452 ALA A O 1
ATOM 3518 N N . ILE A 1 453 ? -14.112 -17.780 2.396 1.00 77.88 453 ILE A N 1
ATOM 3519 C CA . ILE A 1 453 ? -15.128 -17.747 3.452 1.00 77.88 453 ILE A CA 1
ATOM 3520 C C . ILE A 1 453 ? -15.016 -19.007 4.329 1.00 77.88 453 ILE A C 1
ATOM 3522 O O . ILE A 1 453 ? -14.407 -19.998 3.896 1.00 77.88 453 ILE A O 1
ATOM 3526 N N . PRO A 1 454 ? -15.616 -19.018 5.533 1.00 82.44 454 PRO A N 1
ATOM 3527 C CA . PRO A 1 454 ? -15.771 -20.229 6.327 1.00 82.44 454 PRO A CA 1
ATOM 3528 C C . PRO A 1 454 ? -16.495 -21.331 5.544 1.00 82.44 454 PRO A C 1
ATOM 3530 O O . PRO A 1 454 ? -17.451 -21.071 4.818 1.00 82.44 454 PRO A O 1
ATOM 3533 N N . ALA A 1 455 ? -16.047 -22.580 5.700 1.00 80.00 455 ALA A N 1
ATOM 3534 C CA . ALA A 1 455 ? -16.598 -23.714 4.950 1.00 80.00 455 ALA A CA 1
ATOM 3535 C C . ALA A 1 455 ? -18.040 -24.066 5.354 1.00 80.00 455 ALA A C 1
ATOM 3537 O O . ALA A 1 455 ? -18.776 -24.646 4.557 1.00 80.00 455 ALA A O 1
ATOM 3538 N N . THR A 1 456 ? -18.438 -23.713 6.578 1.00 85.88 456 THR A N 1
ATOM 3539 C CA . THR A 1 456 ? -19.729 -24.087 7.156 1.00 85.88 456 THR A CA 1
ATOM 3540 C C . THR A 1 456 ? -20.444 -22.845 7.679 1.00 85.88 456 THR A C 1
ATOM 3542 O O . THR A 1 456 ? -19.865 -22.043 8.414 1.00 85.88 456 THR A O 1
ATOM 3545 N N . ILE A 1 457 ? -21.722 -22.692 7.335 1.00 89.44 457 ILE A N 1
ATOM 3546 C CA . ILE A 1 457 ? -22.603 -21.703 7.973 1.00 89.44 457 ILE A CA 1
ATOM 3547 C C . ILE A 1 457 ? -22.707 -22.042 9.465 1.00 89.44 457 ILE A C 1
ATOM 3549 O O . ILE A 1 457 ? -22.818 -23.209 9.829 1.00 89.44 457 ILE A O 1
ATOM 3553 N N . GLY A 1 458 ? -22.640 -21.037 10.332 1.00 91.25 458 GLY A N 1
ATOM 3554 C CA . GLY A 1 458 ? -22.577 -21.233 11.779 1.00 91.25 458 GLY A CA 1
ATOM 3555 C C . GLY A 1 458 ? -21.153 -21.365 12.327 1.00 91.25 458 GLY A C 1
ATOM 3556 O O . GLY A 1 458 ? -20.978 -21.626 13.515 1.00 91.25 458 GLY A O 1
ATOM 3557 N N . THR A 1 459 ? -20.119 -21.196 11.493 1.00 93.38 459 THR A N 1
ATOM 3558 C CA . THR A 1 459 ? -18.729 -21.195 11.973 1.00 93.38 459 THR A CA 1
ATOM 3559 C C . THR A 1 459 ? -18.504 -20.028 12.931 1.00 93.38 459 THR A C 1
ATOM 3561 O O . THR A 1 459 ? -18.853 -18.889 12.623 1.00 93.38 459 THR A O 1
ATOM 3564 N N . ARG A 1 460 ? -17.886 -20.309 14.082 1.00 90.88 460 ARG A N 1
ATOM 3565 C CA . ARG A 1 460 ? -17.455 -19.281 15.032 1.00 90.88 460 ARG A CA 1
ATOM 3566 C C . ARG A 1 460 ? -16.220 -18.563 14.505 1.00 90.88 460 ARG A C 1
ATOM 3568 O O . ARG A 1 460 ? -15.242 -19.209 14.120 1.00 90.88 460 ARG A O 1
ATOM 3575 N N . CYS A 1 461 ? -16.263 -17.244 14.560 1.00 85.75 461 CYS A N 1
ATOM 3576 C CA . CYS A 1 461 ? -15.205 -16.343 14.144 1.00 85.75 461 CYS A CA 1
ATOM 3577 C C . CYS A 1 461 ? -14.827 -15.430 15.310 1.00 85.75 461 CYS A C 1
ATOM 3579 O O . CYS A 1 461 ? -15.701 -14.970 16.040 1.00 85.75 461 CYS A O 1
ATOM 3581 N N . VAL A 1 462 ? -13.540 -15.135 15.467 1.00 83.12 462 VAL A N 1
ATOM 3582 C CA . VAL A 1 462 ? -13.086 -14.033 16.320 1.00 83.12 462 VAL A CA 1
ATOM 3583 C C . VAL A 1 462 ? -12.929 -12.786 15.461 1.00 83.12 462 VAL A C 1
ATOM 3585 O O . VAL A 1 462 ? -12.275 -12.829 14.417 1.00 83.12 462 VAL A O 1
ATOM 3588 N N . VAL A 1 463 ? -13.549 -11.693 15.890 1.00 88.56 463 VAL A N 1
ATOM 3589 C CA . VAL A 1 463 ? -13.535 -10.402 15.203 1.00 88.56 463 VAL A CA 1
ATOM 3590 C C . VAL A 1 463 ? -12.968 -9.344 16.139 1.00 88.56 463 VAL A C 1
ATOM 3592 O O . VAL A 1 463 ? -13.213 -9.392 17.344 1.00 88.56 463 VAL A O 1
ATOM 3595 N N . GLY A 1 464 ? -12.188 -8.415 15.599 1.00 84.12 464 GLY A N 1
ATOM 3596 C CA . GLY A 1 464 ? -11.637 -7.304 16.367 1.00 84.12 464 GLY A CA 1
ATOM 3597 C C . GLY A 1 464 ? -11.205 -6.140 15.484 1.00 84.12 464 GLY A C 1
ATOM 3598 O O . GLY A 1 464 ? -11.071 -6.275 14.265 1.00 84.12 464 GLY A O 1
ATOM 3599 N N . ARG A 1 465 ? -10.954 -4.998 16.128 1.00 84.19 465 ARG A N 1
ATOM 3600 C CA . ARG A 1 465 ? -10.367 -3.794 15.524 1.00 84.19 465 ARG A CA 1
ATOM 3601 C C . ARG A 1 465 ? -8.979 -3.556 16.101 1.00 84.19 465 ARG A C 1
ATOM 3603 O O . ARG A 1 465 ? -8.739 -3.808 17.284 1.00 84.19 465 ARG A O 1
ATOM 3610 N N . HIS A 1 466 ? -8.052 -3.080 15.277 1.00 74.81 466 HIS A N 1
ATOM 3611 C CA . HIS A 1 466 ? -6.740 -2.663 15.757 1.00 74.81 466 HIS A CA 1
ATOM 3612 C C . HIS A 1 466 ? -6.741 -1.184 16.172 1.00 74.81 466 HIS A C 1
ATOM 3614 O O . HIS A 1 466 ? -7.295 -0.365 15.445 1.00 74.81 466 HIS A O 1
ATOM 3620 N N . PRO A 1 467 ? -6.055 -0.822 17.271 1.00 75.31 467 PRO A N 1
ATOM 3621 C CA . PRO A 1 467 ? -5.414 -1.704 18.251 1.00 75.31 467 PRO A CA 1
ATOM 3622 C C . PRO A 1 467 ? -6.427 -2.302 19.252 1.00 75.31 467 PRO A C 1
ATOM 3624 O O . PRO A 1 467 ? -7.368 -1.628 19.661 1.00 75.31 467 PRO A O 1
ATOM 3627 N N . SER A 1 468 ? -6.207 -3.553 19.677 1.00 72.25 468 SER A N 1
ATOM 3628 C CA . SER A 1 468 ? -7.023 -4.238 20.699 1.00 72.25 468 SER A CA 1
ATOM 3629 C C . SER A 1 468 ? -6.222 -4.326 22.001 1.00 72.25 468 SER A C 1
ATOM 3631 O O . SER A 1 468 ? -5.199 -5.021 22.058 1.00 72.25 468 SER A O 1
ATOM 3633 N N . LEU A 1 469 ? -6.630 -3.581 23.027 1.00 77.75 469 LEU A N 1
ATOM 3634 C CA . LEU A 1 469 ? -5.928 -3.531 24.315 1.00 77.75 469 LEU A CA 1
ATOM 3635 C C . LEU A 1 469 ? -6.745 -4.233 25.393 1.00 77.75 469 LEU A C 1
ATOM 3637 O O . LEU A 1 469 ? -6.209 -5.083 26.105 1.00 77.75 469 LEU A O 1
ATOM 3641 N N . HIS A 1 470 ? -8.032 -3.904 25.481 1.00 79.81 470 HIS A N 1
ATOM 3642 C CA . HIS A 1 470 ? -8.924 -4.495 26.457 1.00 79.81 470 HIS A CA 1
ATOM 3643 C C . HIS A 1 470 ? -9.264 -5.936 26.043 1.00 79.81 470 HIS A C 1
ATOM 3645 O O . HIS A 1 470 ? -9.533 -6.194 24.867 1.00 79.81 470 HIS 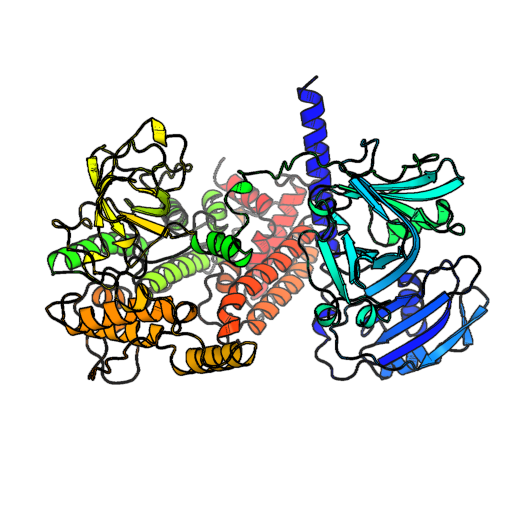A O 1
ATOM 3651 N N . PRO A 1 471 ? -9.310 -6.909 26.973 1.00 71.38 471 PRO A N 1
ATOM 3652 C CA . PRO A 1 471 ? -9.602 -8.294 26.612 1.00 71.38 471 PRO A CA 1
ATOM 3653 C C . PRO A 1 471 ? -10.938 -8.512 25.885 1.00 71.38 471 PRO A C 1
ATOM 3655 O O . PRO A 1 471 ? -11.048 -9.415 25.061 1.00 71.38 471 PRO A O 1
ATOM 3658 N N . GLY A 1 472 ? -11.928 -7.664 26.173 1.00 75.19 472 GLY A N 1
ATOM 3659 C CA . GLY A 1 472 ? -13.242 -7.649 25.523 1.00 75.19 472 GLY A CA 1
ATOM 3660 C C . GLY A 1 472 ? -13.308 -6.975 24.148 1.00 75.19 472 GLY A C 1
ATOM 3661 O O . GLY A 1 472 ? -14.379 -7.005 23.545 1.00 75.19 472 GLY A O 1
ATOM 3662 N N . ASP A 1 473 ? -12.201 -6.409 23.645 1.00 78.69 473 ASP A N 1
ATOM 3663 C CA . ASP A 1 473 ? -12.121 -5.827 22.291 1.00 78.69 473 ASP A CA 1
ATOM 3664 C C . ASP A 1 473 ? -12.195 -6.895 21.187 1.00 78.69 473 ASP A C 1
ATOM 3666 O O . ASP A 1 473 ? -12.351 -6.573 20.009 1.00 78.69 473 ASP A O 1
ATOM 3670 N N . LEU A 1 474 ? -12.044 -8.170 21.555 1.00 79.38 474 LEU A N 1
ATOM 3671 C CA . LEU A 1 474 ? -12.219 -9.312 20.668 1.00 79.38 474 LEU A CA 1
ATOM 3672 C C . LEU A 1 474 ? -13.598 -9.917 20.904 1.00 79.38 474 LEU A C 1
ATOM 3674 O O . LEU A 1 474 ? -13.906 -10.331 22.019 1.00 79.38 474 LEU A O 1
ATOM 3678 N N . ARG A 1 475 ? -14.407 -10.012 19.850 1.00 86.94 475 ARG A N 1
ATOM 3679 C CA . ARG A 1 475 ? -15.757 -10.584 19.903 1.00 86.94 475 ARG A CA 1
ATOM 3680 C C . ARG A 1 475 ? -15.789 -11.931 19.216 1.00 86.94 475 ARG A C 1
ATOM 3682 O O . ARG A 1 475 ? -15.194 -12.099 18.152 1.00 86.94 475 ARG A O 1
ATOM 3689 N N . VAL A 1 476 ? -16.522 -12.883 19.787 1.00 86.06 476 VAL A N 1
ATOM 3690 C CA . VAL A 1 476 ? -16.786 -14.155 19.108 1.00 86.06 476 VAL A CA 1
ATOM 3691 C C . VAL A 1 476 ? -18.153 -14.088 18.442 1.00 86.06 476 VAL A C 1
ATOM 3693 O O . VAL A 1 476 ? -19.178 -14.071 19.115 1.00 86.06 476 VAL A O 1
ATOM 3696 N N . LEU A 1 477 ? -18.158 -14.057 17.113 1.00 93.19 477 LEU A N 1
ATOM 3697 C CA . LEU A 1 477 ? -19.351 -13.901 16.282 1.00 93.19 477 LEU A CA 1
ATOM 3698 C C . LEU A 1 477 ? -19.548 -15.119 15.385 1.00 93.19 477 LEU A C 1
ATOM 3700 O O . LEU A 1 477 ? -18.629 -15.905 15.156 1.00 93.19 477 LEU A O 1
ATOM 3704 N N . THR A 1 478 ? -20.762 -15.289 14.874 1.00 95.81 478 THR A N 1
ATOM 3705 C CA . THR A 1 478 ? -21.122 -16.453 14.059 1.00 95.81 478 THR A CA 1
ATOM 3706 C C . THR A 1 478 ? -21.254 -16.071 12.592 1.00 95.81 478 THR A C 1
ATOM 3708 O O . THR A 1 478 ? -22.040 -15.195 12.240 1.00 95.81 478 THR A O 1
ATOM 3711 N N . TYR A 1 479 ? -20.512 -16.746 11.717 1.00 95.12 479 TYR A N 1
ATOM 3712 C CA . TYR A 1 479 ? -20.655 -16.563 10.278 1.00 95.12 479 TYR A CA 1
ATOM 3713 C C . TYR A 1 479 ? -21.990 -17.114 9.781 1.00 95.12 479 TYR A C 1
ATOM 3715 O O . TYR A 1 479 ? -22.291 -18.295 9.966 1.00 95.12 479 TYR A O 1
ATOM 3723 N N . MET A 1 480 ? -22.763 -16.277 9.099 1.00 93.06 480 MET A N 1
ATOM 3724 C CA . MET A 1 480 ? -24.057 -16.627 8.525 1.00 93.06 480 MET A CA 1
ATOM 3725 C C . MET A 1 480 ? -24.096 -16.248 7.052 1.00 93.06 480 MET A C 1
ATOM 3727 O O . MET A 1 480 ? -23.602 -15.194 6.667 1.00 93.06 480 MET A O 1
ATOM 3731 N N . MET A 1 481 ? -24.711 -17.101 6.232 1.00 89.94 481 MET A N 1
ATOM 3732 C CA . MET A 1 481 ? -25.009 -16.778 4.839 1.00 89.94 481 MET A CA 1
ATOM 3733 C C . MET A 1 481 ? -26.444 -16.272 4.755 1.00 89.94 481 MET A C 1
ATOM 3735 O O . MET A 1 481 ? -27.370 -16.999 5.113 1.00 89.94 481 MET A O 1
ATOM 3739 N N . VAL A 1 482 ? -26.632 -15.046 4.273 1.00 90.31 482 VAL A N 1
ATOM 3740 C CA . VAL A 1 482 ? -27.948 -14.406 4.212 1.00 90.31 482 VAL A CA 1
ATOM 3741 C C . VAL A 1 482 ? -28.212 -13.946 2.778 1.00 90.31 482 VAL A C 1
ATOM 3743 O O . VAL A 1 482 ? -27.513 -13.053 2.303 1.00 90.31 482 VAL A O 1
ATOM 3746 N N . PRO A 1 483 ? -29.211 -14.515 2.072 1.00 90.75 483 PRO A N 1
ATOM 3747 C CA . PRO A 1 483 ? -29.473 -14.193 0.666 1.00 90.75 483 PRO A CA 1
ATOM 3748 C C . PRO A 1 483 ? -29.682 -12.702 0.381 1.00 90.75 483 PRO A C 1
ATOM 3750 O O . PRO A 1 483 ? -29.232 -12.215 -0.652 1.00 90.75 483 PRO A O 1
ATOM 3753 N N . ALA A 1 484 ? -30.316 -11.972 1.306 1.00 90.75 484 ALA A N 1
ATOM 3754 C CA . ALA A 1 484 ? -30.544 -10.533 1.179 1.00 90.75 484 ALA A CA 1
ATOM 3755 C C . ALA A 1 484 ? -29.236 -9.722 1.111 1.00 90.75 484 ALA A C 1
ATOM 3757 O O . ALA A 1 484 ? -29.207 -8.666 0.488 1.00 90.75 484 ALA A O 1
ATOM 3758 N N . LEU A 1 485 ? -28.144 -10.243 1.678 1.00 91.38 485 LEU A N 1
ATOM 3759 C CA . LEU A 1 485 ? -26.842 -9.577 1.767 1.00 91.38 485 LEU A CA 1
ATOM 3760 C C . LEU A 1 485 ? -25.859 -10.013 0.674 1.00 91.38 485 LEU A C 1
ATOM 3762 O O . LEU A 1 485 ? -24.773 -9.456 0.572 1.00 91.38 485 LEU A O 1
ATOM 3766 N N . CYS A 1 486 ? -26.232 -10.959 -0.195 1.00 88.31 486 CYS A N 1
ATOM 3767 C CA . CYS A 1 486 ? -25.353 -11.502 -1.241 1.00 88.31 486 CYS A CA 1
ATOM 3768 C C . CYS A 1 486 ? -24.900 -10.493 -2.309 1.00 88.31 486 CYS A C 1
ATOM 3770 O O . CYS A 1 486 ? -24.064 -10.835 -3.142 1.00 88.31 486 CYS A O 1
ATOM 3772 N N . HIS A 1 487 ? -25.453 -9.282 -2.312 1.00 84.38 487 HIS A N 1
ATOM 3773 C CA . HIS A 1 487 ? -25.010 -8.185 -3.168 1.00 84.38 487 HIS A CA 1
ATOM 3774 C C . HIS A 1 487 ? -23.808 -7.418 -2.582 1.00 84.38 487 HIS A C 1
ATOM 3776 O O . HIS A 1 487 ? -23.154 -6.678 -3.313 1.00 84.38 487 HIS A O 1
ATOM 3782 N N . LEU A 1 488 ? -23.504 -7.605 -1.291 1.00 82.38 488 LEU A N 1
ATOM 3783 C CA . LEU A 1 488 ? -22.393 -6.966 -0.591 1.00 82.38 488 LEU A CA 1
ATOM 3784 C C . LEU A 1 488 ? -21.129 -7.826 -0.710 1.00 82.38 488 LEU A C 1
ATOM 3786 O O . LEU A 1 488 ? -21.094 -8.973 -0.257 1.00 82.38 488 LEU A O 1
ATOM 3790 N N . PHE A 1 489 ? -20.083 -7.251 -1.307 1.00 83.19 489 PHE A N 1
ATOM 3791 C CA . PHE A 1 489 ? -18.783 -7.893 -1.506 1.00 83.19 489 PHE A CA 1
ATOM 3792 C C . PHE A 1 489 ? -17.656 -7.075 -0.875 1.00 83.19 489 PHE A C 1
ATOM 3794 O O . PHE A 1 489 ? -17.725 -5.852 -0.831 1.00 83.19 489 PHE A O 1
ATOM 3801 N N . ASP A 1 490 ? -16.606 -7.762 -0.424 1.00 83.38 490 ASP A N 1
ATOM 3802 C CA . ASP A 1 490 ? -15.390 -7.189 0.177 1.00 83.38 490 ASP A CA 1
ATOM 3803 C C . ASP A 1 490 ? -15.631 -6.296 1.412 1.00 83.38 490 ASP A C 1
ATOM 3805 O O . ASP A 1 490 ? -14.795 -5.464 1.767 1.00 83.38 490 ASP A O 1
ATOM 3809 N N . VAL A 1 491 ? -16.743 -6.528 2.112 1.00 86.81 491 VAL A N 1
ATOM 3810 C CA . VAL A 1 491 ? -17.118 -5.868 3.370 1.00 86.81 491 VAL A CA 1
ATOM 3811 C C . VAL A 1 491 ? -17.516 -6.901 4.423 1.00 86.81 491 VAL A C 1
ATOM 3813 O O . VAL A 1 491 ? -17.997 -7.988 4.089 1.00 86.81 491 VAL A O 1
ATOM 3816 N N . LEU A 1 492 ? -17.303 -6.570 5.696 1.00 91.56 492 LEU A N 1
ATOM 3817 C CA . LEU A 1 492 ? -17.769 -7.347 6.839 1.00 91.56 492 LEU A CA 1
ATOM 3818 C C . LEU A 1 492 ? -19.058 -6.726 7.375 1.00 91.56 492 LEU A C 1
ATOM 3820 O O . LEU A 1 492 ? -19.041 -5.656 7.975 1.00 91.56 492 LEU A O 1
ATOM 3824 N N . VAL A 1 493 ? -20.173 -7.412 7.151 1.00 95.44 493 VAL A N 1
ATOM 3825 C CA . VAL A 1 493 ? -21.505 -6.957 7.542 1.00 95.44 493 VAL A CA 1
ATOM 3826 C C . VAL A 1 493 ? -21.811 -7.412 8.965 1.00 95.44 493 VAL A C 1
ATOM 3828 O O . VAL A 1 493 ? -21.781 -8.611 9.265 1.00 95.44 493 VAL A O 1
ATOM 3831 N N . PHE A 1 494 ? -22.137 -6.454 9.825 1.00 97.12 494 PHE A N 1
ATOM 3832 C CA . PHE A 1 494 ? -22.565 -6.666 11.202 1.00 97.12 494 PHE A CA 1
ATOM 3833 C C . PHE A 1 494 ? -24.085 -6.568 11.333 1.00 97.12 494 PHE A C 1
ATOM 3835 O O . PHE A 1 494 ? -24.738 -5.782 10.650 1.00 97.12 494 PHE A O 1
ATOM 3842 N N . SER A 1 495 ? -24.653 -7.352 12.248 1.00 96.44 495 SER A N 1
ATOM 3843 C CA . SER A 1 495 ? -26.073 -7.271 12.593 1.00 96.44 495 SER A CA 1
ATOM 3844 C C . SER A 1 495 ? -26.441 -5.878 13.115 1.00 96.44 495 SER A C 1
ATOM 3846 O O . SER A 1 495 ? -25.776 -5.358 14.009 1.00 96.44 495 SER A O 1
ATOM 3848 N N . SER A 1 496 ? -27.551 -5.321 12.623 1.00 93.94 496 SER A N 1
ATOM 3849 C CA . SER A 1 496 ? -28.189 -4.118 13.184 1.00 93.94 496 SER A CA 1
ATOM 3850 C C . SER A 1 496 ? -28.995 -4.392 14.463 1.00 93.94 496 SER A C 1
ATOM 3852 O O . SER A 1 496 ? -29.475 -3.463 15.108 1.00 93.94 496 SER A O 1
ATOM 3854 N N . ARG A 1 497 ? -29.146 -5.665 14.852 1.00 94.06 497 ARG A N 1
ATOM 3855 C CA . ARG A 1 497 ? -29.824 -6.099 16.082 1.00 94.06 497 ARG A CA 1
ATOM 3856 C C . ARG A 1 497 ? -28.873 -6.175 17.273 1.00 94.06 497 ARG A C 1
ATOM 3858 O O . ARG A 1 497 ? -27.724 -6.589 17.121 1.00 94.06 497 ARG A O 1
ATOM 3865 N N . GLY A 1 498 ? -29.420 -5.880 18.449 1.00 90.31 498 GLY A N 1
ATOM 3866 C CA . GLY A 1 498 ? -28.765 -5.968 19.753 1.00 90.31 498 GLY A CA 1
ATOM 3867 C C . GLY A 1 498 ? -28.931 -4.685 20.562 1.00 90.31 498 GLY A C 1
ATOM 3868 O O . GLY A 1 498 ? -29.454 -3.689 20.067 1.00 90.31 498 GLY A O 1
ATOM 3869 N N . GLN A 1 499 ? -28.515 -4.712 21.829 1.00 88.06 499 GLN A N 1
ATOM 3870 C CA . GLN A 1 499 ? -28.621 -3.540 22.716 1.00 88.06 499 GLN A CA 1
ATOM 3871 C C . GLN A 1 499 ? -27.496 -2.520 22.514 1.00 88.06 499 GLN A C 1
ATOM 3873 O O . GLN A 1 499 ? -27.688 -1.331 22.754 1.00 88.06 499 GLN A O 1
ATOM 3878 N N . ARG A 1 500 ? -26.318 -2.988 22.098 1.00 89.38 500 ARG A N 1
ATOM 3879 C CA . ARG A 1 500 ? -25.126 -2.175 21.850 1.00 89.38 500 ARG A CA 1
ATOM 3880 C C . ARG A 1 500 ? -24.510 -2.628 20.523 1.00 89.38 500 ARG A C 1
ATOM 3882 O O . ARG A 1 500 ? -24.400 -3.840 20.323 1.00 89.38 500 ARG A O 1
ATOM 3889 N N . PRO A 1 501 ? -24.118 -1.709 19.625 1.00 91.00 501 PRO A N 1
ATOM 3890 C CA . PRO A 1 501 ? -23.446 -2.075 18.384 1.00 91.00 501 PRO A CA 1
ATOM 3891 C C . PRO A 1 501 ? -22.192 -2.908 18.663 1.00 91.00 501 PRO A C 1
ATOM 3893 O O . PRO A 1 501 ? -21.362 -2.541 19.493 1.00 91.00 501 PRO A O 1
ATOM 3896 N N . VAL A 1 502 ? -22.043 -4.036 17.968 1.00 92.50 502 VAL A N 1
ATOM 3897 C CA . VAL A 1 502 ? -20.899 -4.944 18.166 1.00 92.50 502 VAL A CA 1
ATOM 3898 C C . VAL A 1 502 ? -19.579 -4.283 17.752 1.00 92.50 502 VAL A C 1
ATOM 3900 O O . VAL A 1 502 ? -18.533 -4.598 18.310 1.00 92.50 502 VAL A O 1
ATOM 3903 N N . THR A 1 503 ? -19.622 -3.341 16.811 1.00 92.00 503 THR A N 1
ATOM 3904 C CA . THR A 1 503 ? -18.468 -2.531 16.401 1.00 92.00 503 THR A CA 1
ATOM 3905 C C . THR A 1 503 ? -17.926 -1.665 17.528 1.00 92.00 503 THR A C 1
ATOM 3907 O O . THR A 1 503 ? -16.729 -1.701 17.802 1.00 92.00 503 THR A O 1
ATOM 3910 N N . ASP A 1 504 ? -18.811 -1.004 18.273 1.00 91.06 504 ASP A N 1
ATOM 3911 C CA . ASP A 1 504 ? -18.443 -0.175 19.426 1.00 91.06 504 ASP A CA 1
ATOM 3912 C C . ASP A 1 504 ? -17.819 -1.013 20.559 1.00 91.06 504 ASP A C 1
ATOM 3914 O O . ASP A 1 504 ? -16.927 -0.566 21.279 1.00 91.06 504 ASP A O 1
ATOM 3918 N N . MET A 1 505 ? -18.211 -2.286 20.676 1.00 90.31 505 MET A N 1
ATOM 3919 C CA . MET A 1 505 ? -17.595 -3.229 21.616 1.00 90.31 505 MET A CA 1
ATOM 3920 C C . MET A 1 505 ? -16.136 -3.579 21.273 1.00 90.31 505 MET A C 1
ATOM 3922 O O . MET A 1 505 ? -15.447 -4.145 22.119 1.00 90.31 505 MET A O 1
ATOM 3926 N N . MET A 1 506 ? -15.669 -3.281 20.055 1.00 87.62 506 MET A N 1
ATOM 3927 C CA . MET A 1 506 ? -14.326 -3.599 19.564 1.00 87.62 506 MET A CA 1
ATOM 3928 C C . MET A 1 506 ? -13.459 -2.341 19.513 1.00 87.62 506 MET A C 1
ATOM 3930 O O . MET A 1 506 ? -13.281 -1.741 18.453 1.00 87.62 506 MET A O 1
ATOM 3934 N N . SER A 1 507 ? -12.876 -1.958 20.654 1.00 83.25 507 SER A N 1
ATOM 3935 C CA . SER A 1 507 ? -12.007 -0.777 20.755 1.00 83.25 507 SER A CA 1
ATOM 3936 C C . SER A 1 507 ? -12.722 0.534 20.371 1.00 83.25 507 SER A C 1
ATOM 3938 O O . SER A 1 507 ? -12.089 1.434 19.827 1.00 83.25 507 SER A O 1
ATOM 3940 N N . GLY A 1 508 ? -14.040 0.647 20.603 1.00 86.00 508 GLY A N 1
ATOM 3941 C CA . GLY A 1 508 ? -14.827 1.838 20.246 1.00 86.00 508 GLY A CA 1
ATOM 3942 C C . GLY A 1 508 ? -14.950 2.048 18.735 1.00 86.00 508 GLY A C 1
ATOM 3943 O O . GLY A 1 508 ? -14.787 3.167 18.257 1.00 86.00 508 GLY A O 1
ATOM 3944 N N . GLY A 1 509 ? -15.108 0.962 17.975 1.00 85.69 509 GLY A N 1
ATOM 3945 C CA . GLY A 1 509 ? -15.245 1.015 16.524 1.00 85.69 509 GLY A CA 1
ATOM 3946 C C . GLY A 1 509 ? -16.586 1.575 16.056 1.00 85.69 509 GLY A C 1
ATOM 3947 O O . GLY A 1 509 ? -17.626 1.366 16.683 1.00 85.69 509 GLY A O 1
ATOM 3948 N N . ASP A 1 510 ? -16.568 2.239 14.910 1.00 86.00 510 ASP A N 1
ATOM 3949 C CA . ASP A 1 510 ? -17.743 2.747 14.217 1.00 86.00 510 ASP A CA 1
ATOM 3950 C C . ASP A 1 510 ? -17.784 2.234 12.760 1.00 86.00 510 ASP A C 1
ATOM 3952 O O . ASP A 1 510 ? -17.234 1.171 12.445 1.00 86.00 510 ASP A O 1
ATOM 3956 N N . MET A 1 511 ? -18.550 2.913 11.903 1.00 85.50 511 MET A N 1
ATOM 3957 C CA . MET A 1 511 ? -18.761 2.554 10.497 1.00 85.50 511 MET A CA 1
ATOM 3958 C C . MET A 1 511 ? -18.313 3.679 9.546 1.00 85.50 511 MET A C 1
ATOM 3960 O O . MET A 1 511 ? -18.824 3.772 8.433 1.00 85.50 511 MET A O 1
ATOM 3964 N N . ASP A 1 512 ? -17.381 4.550 9.957 1.00 83.25 512 ASP A N 1
ATOM 3965 C CA . ASP A 1 512 ? -16.896 5.677 9.136 1.00 83.25 512 ASP A CA 1
ATOM 3966 C C . ASP A 1 512 ? -15.781 5.296 8.131 1.00 83.25 512 ASP A C 1
ATOM 3968 O O . ASP A 1 512 ? -15.289 6.129 7.362 1.00 83.25 512 ASP A O 1
ATOM 3972 N N . GLY A 1 513 ? -15.405 4.013 8.113 1.00 83.50 513 GLY A N 1
ATOM 3973 C CA . GLY A 1 513 ? -14.286 3.474 7.336 1.00 83.50 513 GLY A CA 1
ATOM 3974 C C . GLY A 1 513 ? -13.440 2.443 8.087 1.00 83.50 513 GLY A C 1
ATOM 3975 O O . GLY A 1 513 ? -12.456 1.943 7.532 1.00 83.50 513 GLY A O 1
ATOM 3976 N N . ASP A 1 514 ? -13.818 2.114 9.323 1.00 86.44 514 ASP A N 1
ATOM 3977 C CA . ASP A 1 514 ? -13.139 1.137 10.164 1.00 86.44 514 ASP A CA 1
ATOM 3978 C C . ASP A 1 514 ? -12.920 -0.227 9.502 1.00 86.44 514 ASP A C 1
ATOM 3980 O O . ASP A 1 514 ? -13.803 -0.820 8.872 1.00 86.44 514 ASP A O 1
ATOM 3984 N N . LEU A 1 515 ? -11.718 -0.763 9.721 1.00 86.75 515 LEU A N 1
ATOM 3985 C CA . LEU A 1 515 ? -11.332 -2.099 9.290 1.00 86.75 515 LEU A CA 1
ATOM 3986 C C . LEU A 1 515 ? -11.374 -3.079 10.459 1.00 86.75 515 LEU A C 1
ATOM 3988 O O . LEU A 1 515 ? -10.743 -2.874 11.498 1.00 86.75 515 LEU A O 1
ATOM 3992 N N . TYR A 1 516 ? -12.034 -4.206 10.227 1.00 86.81 516 TYR A N 1
ATOM 3993 C CA . TYR A 1 516 ? -12.166 -5.291 11.185 1.00 86.81 516 TYR A CA 1
ATOM 3994 C C . TYR A 1 516 ? -11.457 -6.525 10.653 1.00 86.81 516 TYR A C 1
ATOM 3996 O O . TYR A 1 516 ? -11.663 -6.942 9.508 1.00 86.81 516 TYR A O 1
ATOM 4004 N N . PHE A 1 517 ? -10.626 -7.138 11.492 1.00 85.50 517 PHE A N 1
ATOM 4005 C CA . PHE A 1 517 ? -10.119 -8.468 11.197 1.00 85.50 517 PHE A CA 1
ATOM 4006 C C . PHE A 1 517 ? -11.137 -9.508 11.659 1.00 85.50 517 PHE A C 1
ATOM 4008 O O . PHE A 1 517 ? -11.720 -9.381 12.730 1.00 85.50 517 PHE A O 1
ATOM 4015 N N . CYS A 1 518 ? -11.324 -10.558 10.868 1.00 86.19 518 CYS A N 1
ATOM 4016 C CA . CYS A 1 518 ? -12.169 -11.699 11.189 1.00 86.19 518 CYS A CA 1
ATOM 4017 C C . CYS A 1 518 ? -11.371 -12.976 10.936 1.00 86.19 518 CYS A C 1
ATOM 4019 O O . CYS A 1 518 ? -10.962 -13.234 9.803 1.00 86.19 518 CYS A O 1
ATOM 4021 N N . LEU A 1 519 ? -11.150 -13.781 11.976 1.00 82.62 519 LEU A N 1
ATOM 4022 C CA . LEU A 1 519 ? -10.443 -15.059 11.889 1.00 82.62 519 LEU A CA 1
ATOM 4023 C C . LEU A 1 519 ? -11.386 -16.210 12.231 1.00 82.62 519 LEU A C 1
ATOM 4025 O O . LEU A 1 519 ? -12.123 -16.142 13.212 1.00 82.62 519 LEU A O 1
ATOM 4029 N N . TRP A 1 520 ? -11.308 -17.297 11.471 1.00 86.62 520 TRP A N 1
ATOM 4030 C CA . TRP A 1 520 ? -12.074 -18.524 11.722 1.00 86.62 520 TRP A CA 1
ATOM 4031 C C . TRP A 1 520 ? -11.189 -19.772 11.831 1.00 86.62 520 TRP A C 1
ATOM 4033 O O . TRP A 1 520 ? -11.697 -20.897 11.840 1.00 86.62 520 TRP A O 1
ATOM 4043 N N . ASP A 1 521 ? -9.868 -19.596 11.961 1.00 79.00 521 ASP A N 1
ATOM 4044 C CA . ASP A 1 521 ? -8.982 -20.662 12.433 1.00 79.00 521 ASP A CA 1
ATOM 4045 C C . ASP A 1 521 ? -9.376 -21.021 13.869 1.00 79.00 521 ASP A C 1
ATOM 4047 O O . ASP A 1 521 ? -9.145 -20.252 14.802 1.00 79.00 521 ASP A O 1
ATOM 4051 N N . GLN A 1 522 ? -9.970 -22.199 14.057 1.00 85.25 522 GLN A N 1
ATOM 4052 C CA . GLN A 1 522 ? -10.505 -22.621 15.354 1.00 85.25 522 GLN A CA 1
ATOM 4053 C C . GLN A 1 522 ? -9.429 -22.762 16.441 1.00 85.25 522 GLN A C 1
ATOM 4055 O O . GLN A 1 522 ? -9.767 -22.825 17.618 1.00 85.25 522 GLN A O 1
ATOM 4060 N N . ARG A 1 523 ? -8.134 -22.769 16.085 1.00 77.25 523 ARG A N 1
ATOM 4061 C CA . ARG A 1 523 ? -7.040 -22.682 17.065 1.00 77.25 523 ARG A CA 1
ATOM 4062 C C . ARG A 1 523 ? -6.951 -21.295 17.706 1.00 77.25 523 ARG A C 1
ATOM 4064 O O . ARG A 1 523 ? -6.468 -21.186 18.826 1.00 77.25 523 ARG A O 1
ATOM 4071 N N . LEU A 1 524 ? -7.361 -20.250 16.985 1.00 73.81 524 LEU A N 1
ATOM 4072 C CA . LEU A 1 524 ? -7.263 -18.844 17.392 1.00 73.81 524 LEU A CA 1
ATOM 4073 C C . LEU A 1 524 ? -8.580 -18.272 17.930 1.00 73.81 524 LEU A C 1
ATOM 4075 O O . LEU A 1 524 ? -8.558 -17.205 18.536 1.00 73.81 524 LEU A O 1
ATOM 4079 N N . VAL A 1 525 ? -9.713 -18.948 17.712 1.00 75.94 525 VAL A N 1
ATOM 4080 C CA . VAL A 1 525 ? -11.021 -18.514 18.222 1.00 75.94 525 VAL A CA 1
ATOM 4081 C C . VAL A 1 525 ? -11.118 -18.831 19.722 1.00 75.94 525 VAL A C 1
ATOM 4083 O O . VAL A 1 525 ? -11.054 -20.006 20.093 1.00 75.94 525 VAL A O 1
ATOM 4086 N N . PRO A 1 526 ? -11.295 -17.825 20.601 1.00 69.75 526 PRO A N 1
ATOM 4087 C CA . PRO A 1 526 ? -11.434 -18.055 22.034 1.00 69.75 526 PRO A CA 1
ATOM 4088 C C . PRO A 1 526 ? -12.642 -18.933 22.371 1.00 69.75 526 PRO A C 1
ATOM 4090 O O . PRO A 1 526 ? -13.699 -18.859 21.738 1.00 69.75 526 PRO A O 1
ATOM 4093 N N . ALA A 1 527 ? -12.511 -19.751 23.417 1.00 69.56 527 ALA A N 1
ATOM 4094 C CA . ALA A 1 527 ? -13.610 -20.597 23.874 1.00 69.56 527 ALA A CA 1
ATOM 4095 C C . ALA A 1 527 ? -14.784 -19.766 24.412 1.00 69.56 527 ALA A C 1
ATOM 4097 O O . ALA A 1 527 ? -15.936 -20.099 24.133 1.00 69.56 527 ALA A O 1
ATOM 4098 N N . GLN A 1 528 ? -14.482 -18.682 25.127 1.00 65.25 528 GLN A N 1
ATOM 4099 C CA . GLN A 1 528 ? -15.446 -17.790 25.764 1.00 65.25 528 GLN A CA 1
ATOM 4100 C C . GLN A 1 528 ? -15.221 -16.349 25.315 1.00 65.25 528 GLN A C 1
ATOM 4102 O O . GLN A 1 528 ? -14.097 -15.957 25.006 1.00 65.25 528 GLN A O 1
ATOM 4107 N N . ASP A 1 529 ? -16.309 -15.590 25.291 1.00 73.25 529 ASP A N 1
ATOM 4108 C CA . ASP A 1 529 ? -16.288 -14.156 25.040 1.00 73.25 529 ASP A CA 1
ATOM 4109 C C . ASP A 1 529 ? -16.064 -13.400 26.360 1.00 73.25 529 ASP A C 1
ATOM 4111 O O . ASP A 1 529 ? -16.498 -13.852 27.423 1.00 73.25 529 ASP A O 1
ATOM 4115 N N . VAL A 1 530 ? -15.387 -12.258 26.298 1.00 77.31 530 VAL A N 1
ATOM 4116 C CA . VAL A 1 530 ? -15.103 -11.411 27.462 1.00 77.31 530 VAL A CA 1
ATOM 4117 C C . VAL A 1 530 ? -15.987 -10.173 27.373 1.00 77.31 530 VAL A C 1
ATOM 4119 O O . VAL A 1 530 ? -16.127 -9.629 26.281 1.00 77.31 530 VAL A O 1
ATOM 4122 N N . PRO A 1 531 ? -16.597 -9.687 28.468 1.00 85.06 531 PRO A N 1
ATOM 4123 C CA . PRO A 1 531 ? -17.386 -8.462 28.418 1.00 85.06 531 PRO A CA 1
ATOM 4124 C C . PRO A 1 531 ? -16.584 -7.287 27.833 1.00 85.06 531 PRO A C 1
ATOM 4126 O O . PRO A 1 531 ? -15.419 -7.105 28.203 1.00 85.06 531 PRO A O 1
ATOM 4129 N N . PRO A 1 532 ? -17.172 -6.497 26.918 1.00 86.38 532 PRO A N 1
ATOM 4130 C CA . PRO A 1 532 ? -16.484 -5.361 26.324 1.00 86.38 532 PRO A CA 1
ATOM 4131 C C . PRO A 1 532 ? -16.301 -4.245 27.350 1.00 86.38 532 PRO A C 1
ATOM 4133 O O . PRO A 1 532 ? -17.061 -4.134 28.317 1.00 86.38 532 PRO A O 1
ATOM 4136 N N . MET A 1 533 ? -15.305 -3.394 27.114 1.00 85.06 533 MET A N 1
ATOM 4137 C CA . MET A 1 533 ? -15.088 -2.209 27.937 1.00 85.06 533 MET A CA 1
ATOM 4138 C C . MET A 1 533 ? -16.304 -1.282 27.838 1.00 85.06 533 MET A C 1
ATOM 4140 O O . MET A 1 533 ? -16.898 -1.125 26.764 1.00 85.06 533 MET A O 1
ATOM 4144 N N . GLN A 1 534 ? -16.695 -0.671 28.954 1.00 86.69 534 GLN A N 1
ATOM 4145 C CA . GLN A 1 534 ? -17.671 0.415 28.911 1.00 86.69 534 GLN A CA 1
ATOM 4146 C C . GLN A 1 534 ? -16.979 1.676 28.384 1.00 86.69 534 GLN A C 1
ATOM 4148 O O . GLN A 1 534 ? -15.856 1.944 28.814 1.00 86.69 534 GLN A O 1
ATOM 4153 N N . PRO A 1 535 ? -17.595 2.436 27.463 1.00 78.50 535 PRO A N 1
ATOM 4154 C CA . PRO A 1 535 ? -16.992 3.662 26.962 1.00 78.50 535 PRO A CA 1
ATOM 4155 C C . PRO A 1 535 ? -16.661 4.606 28.129 1.00 78.50 535 PRO A C 1
ATOM 4157 O O . PRO A 1 535 ? -17.524 4.815 28.990 1.00 78.50 535 PRO A O 1
ATOM 4160 N N . PRO A 1 536 ? -15.443 5.175 28.187 1.00 76.00 536 PRO A N 1
ATOM 4161 C CA . PRO A 1 536 ? -15.099 6.137 29.223 1.00 76.00 536 PRO A CA 1
ATOM 4162 C C . PRO A 1 536 ? -16.067 7.322 29.174 1.00 76.00 536 PRO A C 1
ATOM 4164 O O . PRO A 1 536 ? -16.415 7.796 28.093 1.00 76.00 536 PRO A O 1
ATOM 4167 N N . ALA A 1 537 ? -16.457 7.867 30.329 1.00 69.69 537 ALA A N 1
ATOM 4168 C CA . ALA A 1 537 ? -17.341 9.039 30.376 1.00 69.69 537 ALA A CA 1
ATOM 4169 C C . ALA A 1 537 ? -16.779 10.235 29.575 1.00 69.69 537 ALA A C 1
ATOM 4171 O O . ALA A 1 537 ? -17.538 11.009 28.999 1.00 69.69 537 ALA A O 1
ATOM 4172 N N . ALA A 1 538 ? -15.448 10.344 29.492 1.00 64.56 538 ALA A N 1
ATOM 4173 C CA . ALA A 1 538 ? -14.745 11.332 28.676 1.00 64.56 538 ALA A CA 1
ATOM 4174 C C . ALA A 1 538 ? -14.995 11.175 27.163 1.00 64.56 538 ALA A C 1
ATOM 4176 O O . ALA A 1 538 ? -15.069 12.177 26.461 1.00 64.56 538 ALA A O 1
ATOM 4177 N N . SER A 1 539 ? -15.179 9.951 26.663 1.00 61.50 539 SER A N 1
ATOM 4178 C CA . SER A 1 539 ? -15.499 9.682 25.251 1.00 61.50 539 SER A CA 1
ATOM 4179 C C . SER A 1 539 ? -16.974 9.945 24.914 1.00 61.50 539 SER A C 1
ATOM 4181 O O . SER A 1 539 ? -17.335 10.024 23.746 1.00 61.50 539 SER A O 1
ATOM 4183 N N . LEU A 1 540 ? -17.834 10.107 25.926 1.00 61.56 540 LEU A N 1
ATOM 4184 C CA . LEU A 1 540 ? -19.271 10.380 25.778 1.00 61.56 540 LEU A CA 1
ATOM 4185 C C . LEU A 1 540 ? -19.621 11.876 25.919 1.00 61.56 540 LEU A C 1
ATOM 4187 O O . LEU A 1 540 ? -20.787 12.253 25.795 1.00 61.56 540 LEU A O 1
ATOM 4191 N N . GLY A 1 541 ? -18.640 12.727 26.237 1.00 54.44 541 GLY A N 1
ATOM 4192 C CA . GLY A 1 541 ? -18.853 14.127 26.600 1.00 54.44 541 GLY A CA 1
ATOM 4193 C C . GLY A 1 541 ? -18.814 15.103 25.423 1.00 54.44 541 GLY A C 1
ATOM 4194 O O . GLY A 1 541 ? -18.020 14.965 24.496 1.00 54.44 541 GLY A O 1
ATOM 4195 N N . ILE A 1 542 ? -19.629 16.160 25.509 1.00 57.75 542 ILE A N 1
ATOM 4196 C CA . ILE A 1 542 ? -19.432 17.386 24.723 1.00 57.75 542 ILE A CA 1
ATOM 4197 C C . ILE A 1 542 ? -18.079 17.979 25.152 1.00 57.75 542 ILE A C 1
ATOM 4199 O O . ILE A 1 542 ? -17.855 18.094 26.364 1.00 57.75 542 ILE A O 1
ATOM 4203 N N . PRO A 1 543 ? -17.186 18.358 24.215 1.00 59.38 543 PRO A N 1
ATOM 4204 C CA . PRO A 1 543 ? -15.918 18.990 24.556 1.00 59.38 543 PRO A CA 1
ATOM 4205 C C . PRO A 1 543 ? -16.154 20.155 25.524 1.00 59.38 543 PRO A C 1
ATOM 4207 O O . PRO A 1 543 ? -17.108 20.917 25.321 1.00 59.38 543 PRO A O 1
ATOM 4210 N N . PRO A 1 544 ? -15.330 20.323 26.574 1.00 62.72 544 PRO A N 1
ATOM 4211 C CA . PRO A 1 544 ? -15.468 21.474 27.451 1.00 62.72 544 PRO A CA 1
ATOM 4212 C C . PRO A 1 544 ? -15.430 22.750 26.594 1.00 62.72 544 PRO A C 1
ATOM 4214 O O . PRO A 1 544 ? -14.575 22.852 25.707 1.00 62.72 544 PRO A O 1
ATOM 4217 N N . PRO A 1 545 ? -16.362 23.702 26.795 1.00 58.69 545 PRO A N 1
ATOM 4218 C CA . PRO A 1 545 ? -16.439 24.891 25.960 1.00 58.69 545 PRO A CA 1
ATOM 4219 C C . PRO A 1 545 ? -15.089 25.603 25.978 1.00 58.69 545 PRO A C 1
ATOM 4221 O O . PRO A 1 545 ? -14.528 25.853 27.047 1.00 58.69 545 PRO A O 1
ATOM 4224 N N . SER A 1 546 ? -14.555 25.893 24.788 1.00 57.31 546 SER A N 1
ATOM 4225 C CA . SER A 1 546 ? -13.286 26.604 24.672 1.00 57.31 546 SER A CA 1
ATOM 4226 C C . SER A 1 546 ? -13.382 27.922 25.436 1.00 57.31 546 SER A C 1
ATOM 4228 O O . SER A 1 546 ? -14.299 28.715 25.217 1.00 57.31 546 SER A O 1
ATOM 4230 N N . SER A 1 547 ? -12.431 28.156 26.337 1.00 59.69 547 SER A N 1
ATOM 4231 C CA . SER A 1 547 ? -12.342 29.383 27.129 1.00 59.69 547 SER A CA 1
ATOM 4232 C C . SER A 1 547 ? -12.060 30.630 26.279 1.00 59.69 547 SER A C 1
ATOM 4234 O O . SER A 1 547 ? -12.175 31.741 26.793 1.00 59.69 547 SER A O 1
ATOM 4236 N N . ALA A 1 548 ? -11.714 30.464 24.995 1.00 61.78 548 ALA A N 1
ATOM 4237 C CA . ALA A 1 548 ? -11.452 31.549 24.056 1.00 61.78 548 ALA A CA 1
ATOM 4238 C C . ALA A 1 548 ? -12.116 31.275 22.686 1.00 61.78 548 ALA A C 1
ATOM 4240 O O . ALA A 1 548 ? -11.709 30.350 21.979 1.00 61.78 548 ALA A O 1
ATOM 4241 N N . PRO A 1 549 ? -13.117 32.067 22.257 1.00 71.38 549 PRO A N 1
ATOM 4242 C CA . PRO A 1 549 ? -13.691 31.928 20.921 1.00 71.38 549 PRO A CA 1
ATOM 4243 C C . PRO A 1 549 ? -12.687 32.333 19.822 1.00 71.38 549 PRO A C 1
ATOM 4245 O O . PRO A 1 549 ? -11.885 33.251 19.992 1.00 71.38 549 PRO A O 1
ATOM 4248 N N . GLY A 1 550 ? -12.759 31.676 18.660 1.00 80.00 550 GLY A N 1
ATOM 4249 C CA . GLY A 1 550 ? -11.971 32.020 17.468 1.00 80.00 550 GLY A CA 1
ATOM 4250 C C . GLY A 1 550 ? -10.577 31.378 17.402 1.00 80.00 550 GLY A C 1
ATOM 4251 O O . GLY A 1 550 ? -10.340 30.301 17.941 1.00 80.00 550 GLY A O 1
ATOM 4252 N N . ILE A 1 551 ? -9.644 32.032 16.698 1.00 84.69 551 ILE A N 1
ATOM 4253 C CA . ILE A 1 551 ? -8.300 31.498 16.388 1.00 84.69 551 ILE A CA 1
ATOM 4254 C C . ILE A 1 551 ? -7.474 31.154 17.640 1.00 84.69 551 ILE A C 1
ATOM 4256 O O . ILE A 1 551 ? -6.649 30.244 17.604 1.00 84.69 551 ILE A O 1
ATOM 4260 N N . GLN A 1 552 ? -7.717 31.855 18.749 1.00 82.75 552 GLN A N 1
ATOM 4261 C CA . GLN A 1 552 ? -7.001 31.661 20.006 1.00 82.75 552 GLN A CA 1
ATOM 4262 C C . GLN A 1 552 ? -7.327 30.300 20.632 1.00 82.75 552 GLN A C 1
ATOM 4264 O O . GLN A 1 552 ? -6.413 29.575 21.005 1.00 82.75 552 GLN A O 1
ATOM 4269 N N . GLY A 1 553 ? -8.599 29.886 20.617 1.00 81.19 553 GLY A N 1
ATOM 4270 C CA . GLY A 1 553 ? -8.990 28.546 21.058 1.00 81.19 553 GLY A CA 1
ATOM 4271 C C . GLY A 1 553 ? -8.353 27.430 20.220 1.00 81.19 553 GLY A C 1
ATOM 4272 O O . GLY A 1 553 ? -8.009 26.381 20.758 1.00 81.19 553 GLY A O 1
ATOM 4273 N N . ILE A 1 554 ? -8.126 27.668 18.920 1.00 82.94 554 ILE A N 1
ATOM 4274 C CA . ILE A 1 554 ? -7.424 26.721 18.035 1.00 82.94 554 ILE A CA 1
ATOM 4275 C C . ILE A 1 554 ? -5.939 26.631 18.407 1.00 82.94 554 ILE A C 1
ATOM 4277 O O . ILE A 1 554 ? -5.395 25.531 18.486 1.00 82.94 554 ILE A O 1
ATOM 4281 N N . GLN A 1 555 ? -5.279 27.770 18.641 1.00 84.94 555 GLN A N 1
ATOM 4282 C CA . GLN A 1 555 ? -3.874 27.810 19.064 1.00 84.94 555 GLN A CA 1
ATOM 4283 C C . GLN A 1 555 ? -3.675 27.110 20.411 1.00 84.94 555 GLN A C 1
ATOM 4285 O O . GLN A 1 555 ? -2.776 26.276 20.532 1.00 84.94 555 GLN A O 1
ATOM 4290 N N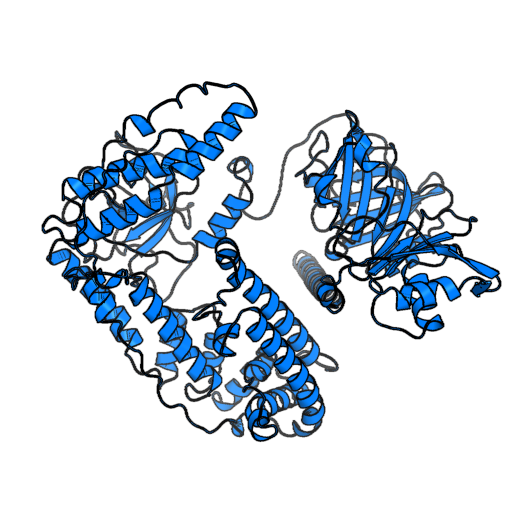 . ASP A 1 556 ? -4.541 27.394 21.384 1.00 83.94 556 ASP A N 1
ATOM 4291 C CA . ASP A 1 556 ? -4.499 26.787 22.714 1.00 83.94 556 ASP A CA 1
ATOM 4292 C C . ASP A 1 556 ? -4.707 25.270 22.634 1.00 83.94 556 ASP A C 1
ATOM 4294 O O . ASP A 1 556 ? -3.927 24.513 23.214 1.00 83.94 556 ASP A O 1
ATOM 4298 N N . HIS A 1 557 ? -5.692 24.808 21.850 1.00 83.25 557 HIS A N 1
ATOM 4299 C CA . HIS A 1 557 ? -5.907 23.376 21.606 1.00 83.25 557 HIS A CA 1
ATOM 4300 C C . HIS A 1 557 ? -4.698 22.721 20.940 1.00 83.25 557 HIS A C 1
ATOM 4302 O O . HIS A 1 557 ? -4.265 21.655 21.364 1.00 83.25 557 HIS A O 1
ATOM 4308 N N . PHE A 1 558 ? -4.102 23.365 19.934 1.00 85.25 558 PHE A N 1
ATOM 4309 C CA . PHE A 1 558 ? -2.942 22.823 19.228 1.00 85.25 558 PHE A CA 1
ATOM 4310 C C . PHE A 1 558 ? -1.715 22.690 20.140 1.00 85.25 558 PHE A C 1
ATOM 4312 O O . PHE A 1 558 ? -1.055 21.650 20.146 1.00 85.25 558 PHE A O 1
ATOM 4319 N N . ILE A 1 559 ? -1.424 23.714 20.949 1.00 86.69 559 ILE A N 1
ATOM 4320 C CA . ILE A 1 559 ? -0.330 23.681 21.931 1.00 86.69 559 ILE A CA 1
ATOM 4321 C C . ILE A 1 559 ? -0.599 22.601 22.982 1.00 86.69 559 ILE A C 1
ATOM 4323 O O . ILE A 1 559 ? 0.295 21.816 23.306 1.00 86.69 559 ILE A O 1
ATOM 4327 N N . ARG A 1 560 ? -1.836 22.525 23.484 1.00 84.56 560 ARG A N 1
ATOM 4328 C CA . ARG A 1 560 ? -2.256 21.529 24.471 1.00 84.56 560 ARG A CA 1
ATOM 4329 C C . ARG A 1 560 ? -2.128 20.108 23.930 1.00 84.56 560 ARG A C 1
ATOM 4331 O O . ARG A 1 560 ? -1.577 19.259 24.627 1.00 84.56 560 ARG A O 1
ATOM 4338 N N . PHE A 1 561 ? -2.559 19.872 22.693 1.00 85.62 561 PHE A N 1
ATOM 4339 C CA . PHE A 1 561 ? -2.423 18.590 22.011 1.00 85.62 561 PHE A CA 1
ATOM 4340 C C . PHE A 1 561 ? -0.952 18.185 21.869 1.00 85.62 561 PHE A C 1
ATOM 4342 O O . PHE A 1 561 ? -0.575 17.090 22.274 1.00 85.62 561 PHE A O 1
ATOM 4349 N N . LEU A 1 562 ? -0.091 19.087 21.385 1.00 84.69 562 LEU A N 1
ATOM 4350 C CA . LEU A 1 562 ? 1.343 18.809 21.240 1.00 84.69 562 LEU A CA 1
ATOM 4351 C C . LEU A 1 562 ? 2.045 18.511 22.571 1.00 84.69 562 LEU A C 1
ATOM 4353 O O . LEU A 1 562 ? 2.986 17.720 22.599 1.00 84.69 562 LEU A O 1
ATOM 4357 N N . ALA A 1 563 ? 1.622 19.159 23.657 1.00 83.69 563 ALA A N 1
ATOM 4358 C CA . ALA A 1 563 ? 2.213 18.965 24.976 1.00 83.69 563 ALA A CA 1
ATOM 4359 C C . ALA A 1 563 ? 1.772 17.652 25.648 1.00 83.69 563 ALA A C 1
ATOM 4361 O O . ALA A 1 563 ? 2.552 17.080 26.410 1.00 83.69 563 ALA A O 1
ATOM 4362 N N . HIS A 1 564 ? 0.556 17.175 25.361 1.00 82.94 564 HIS A N 1
ATOM 4363 C CA . HIS A 1 564 ? -0.075 16.067 26.090 1.00 82.94 564 HIS A CA 1
ATOM 4364 C C . HIS A 1 564 ? -0.394 14.835 25.224 1.00 82.94 564 HIS A C 1
ATOM 4366 O O . HIS A 1 564 ? -1.019 13.900 25.720 1.00 82.94 564 HIS A O 1
ATOM 4372 N N . ASP A 1 565 ? 0.054 14.776 23.962 1.00 83.94 565 ASP A N 1
ATOM 4373 C CA . ASP A 1 565 ? -0.034 13.559 23.142 1.00 83.94 565 ASP A CA 1
ATOM 4374 C C . ASP A 1 565 ? 0.839 12.434 23.734 1.00 83.94 565 ASP A C 1
ATOM 4376 O O . ASP A 1 565 ? 2.062 12.370 23.567 1.00 83.94 565 ASP A O 1
ATOM 4380 N N . ASN A 1 566 ? 0.184 11.537 24.469 1.00 85.88 566 ASN A N 1
ATOM 4381 C CA . ASN A 1 566 ? 0.789 10.436 25.210 1.00 85.88 566 ASN A CA 1
ATOM 4382 C C . ASN A 1 566 ? 0.376 9.050 24.672 1.00 85.88 566 ASN A C 1
ATOM 4384 O O . ASN A 1 566 ? 0.778 8.035 25.253 1.00 85.88 566 ASN A O 1
ATOM 4388 N N . LEU A 1 567 ? -0.338 8.975 23.539 1.00 85.56 567 LEU A N 1
ATOM 4389 C CA . LEU A 1 567 ? -0.913 7.737 22.990 1.00 85.56 567 LEU A CA 1
ATOM 4390 C C . LEU A 1 567 ? 0.139 6.627 22.826 1.00 85.56 567 LEU A C 1
ATOM 4392 O O . LEU A 1 567 ? -0.007 5.499 23.306 1.00 85.56 567 LEU A O 1
ATOM 4396 N N . GLY A 1 568 ? 1.268 6.967 22.198 1.00 80.12 568 GLY A N 1
ATOM 4397 C CA . GLY A 1 568 ? 2.372 6.029 21.993 1.00 80.12 568 GLY A CA 1
ATOM 4398 C C . GLY A 1 568 ? 3.069 5.607 23.293 1.00 80.12 568 GLY A C 1
ATOM 4399 O O . GLY A 1 568 ? 3.635 4.512 23.364 1.00 80.12 568 GLY A O 1
ATOM 4400 N N . MET A 1 569 ? 3.047 6.448 24.331 1.00 85.62 569 MET A N 1
ATOM 4401 C CA . MET A 1 569 ? 3.601 6.112 25.644 1.00 85.62 569 MET A CA 1
ATOM 4402 C C . MET A 1 569 ? 2.704 5.101 26.361 1.00 85.62 569 MET A C 1
ATOM 4404 O O . MET A 1 569 ? 3.212 4.063 26.793 1.00 85.62 569 MET A O 1
ATOM 4408 N N . ILE A 1 570 ? 1.393 5.365 26.403 1.00 86.19 570 ILE A N 1
ATOM 4409 C CA . ILE A 1 570 ? 0.369 4.490 26.993 1.00 86.19 570 ILE A CA 1
ATOM 4410 C C . ILE A 1 570 ? 0.418 3.106 26.336 1.00 86.19 570 ILE A C 1
ATOM 4412 O O . ILE A 1 570 ? 0.567 2.099 27.027 1.00 86.19 570 ILE A O 1
ATOM 4416 N N . SER A 1 571 ? 0.415 3.050 25.000 1.00 81.88 571 SER A N 1
ATOM 4417 C CA . SER A 1 571 ? 0.463 1.792 24.240 1.00 81.88 571 SER A CA 1
ATOM 4418 C C . SER A 1 571 ? 1.704 0.940 24.565 1.00 81.88 571 SER A C 1
ATOM 4420 O O . SER A 1 571 ? 1.609 -0.263 24.822 1.00 81.88 571 SER A O 1
ATOM 4422 N N . ASN A 1 572 ? 2.889 1.561 24.637 1.00 83.62 572 ASN A N 1
ATOM 4423 C CA . ASN A 1 572 ? 4.126 0.855 24.991 1.00 83.62 572 ASN A CA 1
ATOM 4424 C C . ASN A 1 572 ? 4.146 0.378 26.451 1.00 83.62 572 ASN A C 1
ATOM 4426 O O . ASN A 1 572 ? 4.708 -0.680 26.742 1.00 83.62 572 ASN A O 1
ATOM 4430 N N . MET A 1 573 ? 3.578 1.169 27.365 1.00 85.81 573 MET A N 1
ATOM 4431 C CA . MET A 1 573 ? 3.485 0.826 28.782 1.00 85.81 573 MET A CA 1
ATOM 4432 C C . MET A 1 573 ? 2.540 -0.359 28.989 1.00 85.81 573 MET A C 1
ATOM 4434 O O . MET A 1 573 ? 2.917 -1.326 29.651 1.00 85.81 573 MET A O 1
ATOM 4438 N N . HIS A 1 574 ? 1.374 -0.324 28.337 1.00 85.69 574 HIS A N 1
ATOM 4439 C CA . HIS A 1 574 ? 0.400 -1.411 28.326 1.00 85.69 574 HIS A CA 1
ATOM 4440 C C . HIS A 1 574 ? 1.053 -2.714 27.864 1.00 85.69 574 HIS A C 1
ATOM 4442 O O . HIS A 1 574 ? 0.988 -3.725 28.559 1.00 85.69 574 HIS A O 1
ATOM 4448 N N . LEU A 1 575 ? 1.767 -2.673 26.732 1.00 82.25 575 LEU A N 1
ATOM 4449 C CA . LEU A 1 575 ? 2.452 -3.840 26.180 1.00 82.25 575 LEU A CA 1
ATOM 4450 C C . LEU A 1 575 ? 3.477 -4.439 27.155 1.00 82.25 575 LEU A C 1
ATOM 4452 O O . LEU A 1 575 ? 3.524 -5.655 27.328 1.00 82.25 575 LEU A O 1
ATOM 4456 N N . ALA A 1 576 ? 4.287 -3.603 27.808 1.00 84.56 576 ALA A N 1
ATOM 4457 C CA . ALA A 1 576 ? 5.302 -4.066 28.751 1.00 84.56 576 ALA A CA 1
ATOM 4458 C C . ALA A 1 576 ? 4.697 -4.658 30.037 1.00 84.56 576 ALA A C 1
ATOM 4460 O O . ALA A 1 576 ? 5.199 -5.669 30.538 1.00 84.56 576 ALA A O 1
ATOM 4461 N N . ILE A 1 577 ? 3.627 -4.049 30.560 1.00 83.75 577 ILE A N 1
ATOM 4462 C CA . ILE A 1 577 ? 2.914 -4.526 31.753 1.00 83.75 577 ILE A CA 1
ATOM 4463 C C . ILE A 1 577 ? 2.190 -5.838 31.456 1.00 83.75 577 ILE A C 1
ATOM 4465 O O . ILE A 1 577 ? 2.369 -6.808 32.196 1.00 83.75 577 ILE A O 1
ATOM 4469 N N . ALA A 1 578 ? 1.437 -5.897 30.356 1.00 79.06 578 ALA A N 1
ATOM 4470 C CA . ALA A 1 578 ? 0.718 -7.096 29.946 1.00 79.06 578 ALA A CA 1
ATOM 4471 C C . ALA A 1 578 ? 1.679 -8.261 29.649 1.00 79.06 578 ALA A C 1
ATOM 4473 O O . ALA A 1 578 ? 1.391 -9.401 30.004 1.00 79.06 578 ALA A O 1
ATOM 4474 N N . ASP A 1 579 ? 2.851 -8.008 29.056 1.00 82.12 579 ASP A N 1
ATOM 4475 C CA . ASP A 1 579 ? 3.835 -9.071 28.812 1.00 82.12 579 ASP A CA 1
ATOM 4476 C C . ASP A 1 579 ? 4.370 -9.679 30.121 1.00 82.12 579 ASP A C 1
ATOM 4478 O O . ASP A 1 579 ? 4.387 -10.910 30.268 1.00 82.12 579 ASP A O 1
ATOM 4482 N N . ASN A 1 580 ? 4.739 -8.819 31.081 1.00 83.88 580 ASN A N 1
ATOM 4483 C CA . ASN A 1 580 ? 5.358 -9.223 32.345 1.00 83.88 580 ASN A CA 1
ATOM 4484 C C . ASN A 1 580 ? 4.362 -9.852 33.330 1.00 83.88 580 ASN A C 1
ATOM 4486 O O . ASN A 1 580 ? 4.742 -10.685 34.154 1.00 83.88 580 ASN A O 1
ATOM 4490 N N . SER A 1 581 ? 3.095 -9.433 33.282 1.00 81.12 581 SER A N 1
ATOM 4491 C CA . SER A 1 581 ? 2.074 -9.886 34.224 1.00 81.12 581 SER A CA 1
ATOM 4492 C C . SER A 1 581 ? 1.693 -11.351 34.003 1.00 81.12 581 SER A C 1
ATOM 4494 O O . SER A 1 581 ? 1.680 -11.862 32.878 1.00 81.12 581 SER A O 1
ATOM 4496 N N . VAL A 1 582 ? 1.337 -12.036 35.092 1.00 76.81 582 VAL A N 1
ATOM 4497 C CA . VAL A 1 582 ? 0.719 -13.371 35.037 1.00 76.81 582 VAL A CA 1
ATOM 4498 C C . VAL A 1 582 ? -0.710 -13.263 34.496 1.00 76.81 582 VAL A C 1
ATOM 4500 O O . VAL A 1 582 ? -1.150 -14.139 33.760 1.00 76.81 582 VAL A O 1
ATOM 4503 N N . HIS A 1 583 ? -1.394 -12.152 34.788 1.00 71.38 583 HIS A N 1
ATOM 4504 C CA . HIS A 1 583 ? -2.770 -11.882 34.363 1.00 71.38 583 HIS A CA 1
ATOM 4505 C C . HIS A 1 583 ? -2.866 -11.238 32.971 1.00 71.38 583 HIS A C 1
ATOM 4507 O O . HIS A 1 583 ? -3.962 -11.046 32.453 1.00 71.38 583 HIS A O 1
ATOM 4513 N N . LYS A 1 584 ? -1.732 -10.950 32.322 1.00 74.50 584 LYS A N 1
ATOM 4514 C CA . LYS A 1 584 ? -1.681 -10.390 30.963 1.00 74.50 584 LYS A CA 1
ATOM 4515 C C . LYS A 1 584 ? -2.493 -9.097 30.840 1.00 74.50 584 LYS A C 1
ATOM 4517 O O . LYS A 1 584 ? -2.347 -8.216 31.681 1.00 74.50 584 LYS A O 1
ATOM 4522 N N . ALA A 1 585 ? -3.324 -8.975 29.807 1.00 70.94 585 ALA A N 1
ATOM 4523 C CA . ALA A 1 585 ? -4.209 -7.831 29.601 1.00 70.94 585 ALA A CA 1
ATOM 4524 C C . ALA A 1 585 ? -5.321 -7.700 30.668 1.00 70.94 585 ALA A C 1
ATOM 4526 O O . ALA A 1 585 ? -5.959 -6.659 30.737 1.00 70.94 585 ALA A O 1
ATOM 4527 N N . TYR A 1 586 ? -5.534 -8.711 31.525 1.00 76.19 586 TYR A N 1
ATOM 4528 C CA . TYR A 1 586 ? -6.433 -8.617 32.687 1.00 76.19 586 TYR A CA 1
ATOM 4529 C C . TYR A 1 586 ? -5.759 -8.007 33.926 1.00 76.19 586 TYR A C 1
ATOM 4531 O O . TYR A 1 586 ? -6.395 -7.887 34.971 1.00 76.19 586 TYR A O 1
ATOM 4539 N N . ASP A 1 587 ? -4.466 -7.664 33.862 1.00 80.94 587 ASP A N 1
ATOM 4540 C CA . ASP A 1 587 ? -3.819 -6.900 34.930 1.00 80.94 587 ASP A CA 1
ATOM 4541 C C . ASP A 1 587 ? -4.551 -5.564 35.097 1.00 80.94 587 ASP A C 1
ATOM 4543 O O . ASP A 1 587 ? -4.778 -4.862 34.114 1.00 80.94 587 ASP A O 1
ATOM 4547 N N . VAL A 1 588 ? -4.895 -5.195 36.331 1.00 90.00 588 VAL A N 1
ATOM 4548 C CA . VAL A 1 588 ? -5.640 -3.958 36.626 1.00 90.00 588 VAL A CA 1
ATOM 4549 C C . VAL A 1 588 ? -4.961 -2.737 36.000 1.00 90.00 588 VAL A C 1
ATOM 4551 O O . VAL A 1 588 ? -5.626 -1.890 35.416 1.00 90.00 588 VAL A O 1
ATOM 4554 N N . ARG A 1 589 ? -3.624 -2.701 36.001 1.00 89.06 589 ARG A N 1
ATOM 4555 C CA . ARG A 1 589 ? -2.850 -1.615 35.383 1.00 89.06 589 ARG A CA 1
ATOM 4556 C C . ARG A 1 589 ? -2.949 -1.615 33.859 1.00 89.06 589 ARG A C 1
ATOM 4558 O O . ARG A 1 589 ? -2.880 -0.563 33.235 1.00 89.06 589 ARG A O 1
ATOM 4565 N N . ALA A 1 590 ? -3.063 -2.793 33.245 1.00 81.88 590 ALA A N 1
ATOM 4566 C CA . ALA A 1 590 ? -3.282 -2.911 31.807 1.00 81.88 590 ALA A CA 1
ATOM 4567 C C . ALA A 1 590 ? -4.703 -2.455 31.437 1.00 81.88 590 ALA A C 1
ATOM 4569 O O . ALA A 1 590 ? -4.858 -1.733 30.460 1.00 81.88 590 ALA A O 1
ATOM 4570 N N . LEU A 1 591 ? -5.711 -2.780 32.251 1.00 84.44 591 LEU A N 1
ATOM 4571 C CA . LEU A 1 591 ? -7.082 -2.293 32.065 1.00 84.44 591 LEU A CA 1
ATOM 4572 C C . LEU A 1 591 ? -7.168 -0.762 32.203 1.00 84.44 591 LEU A C 1
ATOM 4574 O O . LEU A 1 591 ? -7.732 -0.113 31.327 1.00 84.44 591 LEU A O 1
ATOM 4578 N N . GLU A 1 592 ? -6.525 -0.178 33.221 1.00 91.12 592 GLU A N 1
ATOM 4579 C CA . GLU A 1 592 ? -6.426 1.284 33.393 1.00 91.12 592 GLU A CA 1
ATOM 4580 C C . GLU A 1 592 ? -5.743 1.957 32.186 1.00 91.12 592 GLU A C 1
ATOM 4582 O O . GLU A 1 592 ? -6.182 3.003 31.708 1.00 91.12 592 GLU A O 1
ATOM 4587 N N . LEU A 1 593 ? -4.689 1.342 31.633 1.00 87.06 593 LEU A N 1
ATOM 4588 C CA . LEU A 1 593 ? -4.030 1.842 30.421 1.00 87.06 593 LEU A CA 1
ATOM 4589 C C . LEU A 1 593 ? -4.871 1.652 29.155 1.00 87.06 593 LEU A C 1
ATOM 4591 O O . LEU A 1 593 ? -4.735 2.455 28.237 1.00 87.06 593 LEU A O 1
ATOM 4595 N N . ALA A 1 594 ? -5.707 0.615 29.077 1.00 84.69 594 ALA A N 1
ATOM 4596 C CA . ALA A 1 594 ? -6.632 0.419 27.964 1.00 84.69 594 ALA A CA 1
ATOM 4597 C C . ALA A 1 594 ? -7.720 1.506 27.958 1.00 84.69 594 ALA A C 1
ATOM 4599 O O . ALA A 1 594 ? -7.995 2.087 26.909 1.00 84.69 594 ALA A O 1
ATOM 4600 N N . GLU A 1 595 ? -8.256 1.855 29.131 1.00 89.94 595 GLU A N 1
ATOM 4601 C CA . GLU A 1 595 ? -9.198 2.968 29.291 1.00 89.94 595 GLU A CA 1
ATOM 4602 C C . GLU A 1 595 ? -8.541 4.312 28.937 1.00 89.94 595 GLU A C 1
ATOM 4604 O O . GLU A 1 595 ? -9.065 5.072 28.122 1.00 89.94 595 GLU A O 1
ATOM 4609 N N . ALA A 1 596 ? -7.338 4.574 29.462 1.00 89.81 596 ALA A N 1
ATOM 4610 C CA . ALA A 1 596 ? -6.569 5.770 29.119 1.00 89.81 596 ALA A CA 1
ATOM 4611 C C . ALA A 1 596 ? -6.246 5.845 27.616 1.00 89.81 596 ALA A C 1
ATOM 4613 O O . ALA A 1 596 ? -6.273 6.925 27.028 1.00 89.81 596 ALA A O 1
ATOM 4614 N N . HIS A 1 597 ? -5.966 4.707 26.974 1.00 87.56 597 HIS A N 1
ATOM 4615 C CA . HIS A 1 597 ? -5.723 4.644 25.536 1.00 87.56 597 HIS A CA 1
ATOM 4616 C C . HIS A 1 597 ? -6.968 5.032 24.733 1.00 87.56 597 HIS A C 1
ATOM 4618 O O . HIS A 1 597 ? -6.837 5.773 23.763 1.00 87.56 597 HIS A O 1
ATOM 4624 N N . ALA A 1 598 ? -8.160 4.573 25.126 1.00 87.62 598 ALA A N 1
ATOM 4625 C CA . ALA A 1 598 ? -9.406 4.959 24.462 1.00 87.62 598 ALA A CA 1
ATOM 4626 C C . ALA A 1 598 ? -9.642 6.478 24.530 1.00 87.62 598 ALA A C 1
ATOM 4628 O O . ALA A 1 598 ? -9.934 7.096 23.511 1.00 87.62 598 ALA A O 1
ATOM 4629 N N . ILE A 1 599 ? -9.388 7.102 25.686 1.00 88.50 599 ILE A N 1
ATOM 4630 C CA . ILE A 1 599 ? -9.465 8.567 25.834 1.00 88.50 599 ILE A CA 1
ATOM 4631 C C . ILE A 1 599 ? -8.414 9.266 24.953 1.00 88.50 599 ILE A C 1
ATOM 4633 O O . ILE A 1 599 ? -8.710 10.265 24.299 1.00 88.50 599 ILE A O 1
ATOM 4637 N N . ALA A 1 600 ? -7.185 8.739 24.909 1.00 88.56 600 ALA A N 1
ATOM 4638 C CA . ALA A 1 600 ? -6.076 9.338 24.163 1.00 88.56 600 ALA A CA 1
ATOM 4639 C C . ALA A 1 600 ? -6.299 9.332 22.643 1.00 88.56 600 ALA A C 1
ATOM 4641 O O . ALA A 1 600 ? -5.874 10.267 21.966 1.00 88.56 600 ALA A O 1
ATOM 4642 N N . VAL A 1 601 ? -6.962 8.301 22.103 1.00 85.06 601 VAL A N 1
ATOM 4643 C CA . VAL A 1 601 ? -7.321 8.226 20.674 1.00 85.06 601 VAL A CA 1
ATOM 4644 C C . VAL A 1 601 ? -8.256 9.374 20.289 1.00 85.06 601 VAL A C 1
ATOM 4646 O O . VAL A 1 601 ? -8.059 10.003 19.248 1.00 85.06 601 VAL A O 1
ATOM 4649 N N . ASP A 1 602 ? -9.210 9.701 21.160 1.00 84.06 602 ASP A N 1
ATOM 4650 C CA . ASP A 1 602 ? -10.181 10.766 20.920 1.00 84.06 602 ASP A CA 1
ATOM 4651 C C . ASP A 1 602 ? -9.679 12.158 21.309 1.00 84.06 602 ASP A C 1
ATOM 4653 O O . ASP A 1 602 ? -10.342 13.139 20.983 1.00 84.06 602 ASP A O 1
ATOM 4657 N N . PHE A 1 603 ? -8.509 12.294 21.945 1.00 85.31 603 PHE A N 1
ATOM 4658 C CA . PHE A 1 603 ? -8.010 13.569 22.482 1.00 85.31 603 PHE A CA 1
ATOM 4659 C C . PHE A 1 603 ? -8.006 14.707 21.448 1.00 85.31 603 PHE A C 1
ATOM 4661 O O . PHE A 1 603 ? -8.404 15.834 21.751 1.00 85.31 603 PHE A O 1
ATOM 4668 N N . ALA A 1 604 ? -7.624 14.417 20.200 1.00 82.19 604 ALA A N 1
ATOM 4669 C CA . ALA A 1 604 ? -7.615 15.412 19.127 1.00 82.19 604 ALA A CA 1
ATOM 4670 C C . ALA A 1 604 ? -9.010 16.009 18.849 1.00 82.19 604 ALA A C 1
ATOM 4672 O O . ALA A 1 604 ? -9.100 17.184 18.487 1.00 82.19 604 ALA A O 1
ATOM 4673 N N . LYS A 1 605 ? -10.071 15.205 19.025 1.00 80.25 605 LYS A N 1
ATOM 4674 C CA . LYS A 1 605 ? -11.480 15.565 18.794 1.00 80.25 605 LYS A CA 1
ATOM 4675 C C . LYS A 1 605 ? -12.160 16.075 20.072 1.00 80.25 605 LYS A C 1
ATOM 4677 O O . LYS A 1 605 ? -12.884 17.063 20.026 1.00 80.25 605 LYS A O 1
ATOM 4682 N N . SER A 1 606 ? -11.930 15.407 21.201 1.00 79.00 606 SER A N 1
ATOM 4683 C CA . SER A 1 606 ? -12.598 15.670 22.480 1.00 79.00 606 SER A CA 1
ATOM 4684 C C . SER A 1 606 ? -11.963 16.818 23.268 1.00 79.00 606 SER A C 1
ATOM 4686 O O . SER A 1 606 ? -12.633 17.448 24.084 1.00 79.00 606 SER A O 1
ATOM 4688 N N . GLY A 1 607 ? -10.667 17.088 23.062 1.00 78.94 607 GLY A N 1
ATOM 4689 C CA . GLY A 1 607 ? -9.892 18.030 23.876 1.00 78.94 607 GLY A CA 1
ATOM 4690 C C . GLY A 1 607 ? -9.653 17.564 25.317 1.00 78.94 607 GLY A C 1
ATOM 4691 O O . GLY A 1 607 ? -9.139 18.336 26.130 1.00 78.94 607 GLY A O 1
ATOM 4692 N N . ILE A 1 608 ? -10.013 16.317 25.641 1.00 83.44 608 ILE A N 1
ATOM 4693 C CA . ILE A 1 608 ? -9.838 15.724 26.967 1.00 83.44 608 ILE A CA 1
ATOM 4694 C C . ILE A 1 608 ? -8.537 14.928 26.988 1.00 83.44 608 ILE A C 1
ATOM 4696 O O . ILE A 1 608 ? -8.361 13.965 26.246 1.00 83.44 608 ILE A O 1
ATOM 4700 N N . GLU A 1 609 ? -7.622 15.338 27.859 1.00 85.69 609 GLU A N 1
ATOM 4701 C CA . GLU A 1 609 ? -6.352 14.648 28.056 1.00 85.69 609 GLU A CA 1
ATOM 4702 C C . GLU A 1 609 ? -6.570 13.293 28.730 1.00 85.69 609 GLU A C 1
ATOM 4704 O O . GLU A 1 609 ? -7.274 13.184 29.738 1.00 85.69 609 GLU A O 1
ATOM 4709 N N . ALA A 1 610 ? -5.911 12.262 28.207 1.00 86.69 610 ALA A N 1
ATOM 4710 C CA . ALA A 1 610 ? -5.909 10.964 28.855 1.00 86.69 610 ALA A CA 1
ATOM 4711 C C . ALA A 1 610 ? -5.091 11.007 30.156 1.00 86.69 610 ALA A C 1
ATOM 4713 O O . ALA A 1 610 ? -3.943 11.480 30.141 1.00 86.69 610 ALA A O 1
ATOM 4714 N N . PRO A 1 611 ? -5.613 10.451 31.267 1.00 82.38 611 PRO A N 1
ATOM 4715 C CA . PRO A 1 611 ? -4.813 10.271 32.466 1.00 82.38 611 PRO A CA 1
ATOM 4716 C C . PRO A 1 611 ? -3.588 9.432 32.102 1.00 82.38 611 PRO A C 1
ATOM 4718 O O . PRO A 1 611 ? -3.696 8.413 31.425 1.00 82.38 611 PRO A O 1
ATOM 4721 N N . THR A 1 612 ? -2.400 9.877 32.511 1.00 70.69 612 THR A N 1
ATOM 4722 C CA . THR A 1 612 ? -1.148 9.165 32.221 1.00 70.69 612 THR A CA 1
ATOM 4723 C C . THR A 1 612 ? -0.679 8.450 33.488 1.00 70.69 612 THR A C 1
ATOM 4725 O O . THR A 1 612 ? 0.164 8.994 34.207 1.00 70.69 612 THR A O 1
ATOM 4728 N N . PRO A 1 613 ? -1.217 7.264 33.836 1.00 71.69 613 PRO A N 1
ATOM 4729 C CA . PRO A 1 613 ? -0.731 6.536 34.996 1.00 71.69 613 PRO A CA 1
ATOM 4730 C C . PRO A 1 613 ? 0.725 6.127 34.737 1.00 71.69 613 PRO A C 1
ATOM 4732 O O . PRO A 1 613 ? 1.018 5.227 33.953 1.00 71.69 613 PRO A O 1
ATOM 4735 N N . MET A 1 614 ? 1.670 6.837 35.358 1.00 75.94 614 MET A N 1
ATOM 4736 C CA . MET A 1 614 ? 3.094 6.536 35.241 1.00 75.94 614 MET A CA 1
ATOM 4737 C C . MET A 1 614 ? 3.454 5.381 36.170 1.00 75.94 614 MET A C 1
ATOM 4739 O O . MET A 1 614 ? 3.935 5.578 37.286 1.00 75.94 614 MET A O 1
ATOM 4743 N N . TYR A 1 615 ? 3.248 4.151 35.705 1.00 85.06 615 TYR A N 1
ATOM 4744 C CA . TYR A 1 615 ? 3.787 2.996 36.412 1.00 85.06 615 TYR A CA 1
ATOM 4745 C C . TYR A 1 615 ? 5.297 2.900 36.206 1.00 85.06 615 TYR A C 1
ATOM 4747 O O . TYR A 1 615 ? 5.814 3.019 35.093 1.00 85.06 615 TYR A O 1
ATOM 4755 N N . ASN A 1 616 ? 6.014 2.608 37.287 1.00 83.62 616 ASN A N 1
ATOM 4756 C CA . ASN A 1 616 ? 7.434 2.307 37.211 1.00 83.62 616 ASN A CA 1
ATOM 4757 C C . ASN A 1 616 ? 7.644 0.926 36.560 1.00 83.62 616 ASN A C 1
ATOM 4759 O O . ASN A 1 616 ? 7.290 -0.099 37.146 1.00 83.62 616 ASN A O 1
ATOM 4763 N N . ILE A 1 617 ? 8.225 0.897 35.356 1.00 85.25 617 ILE A N 1
ATOM 4764 C CA . ILE A 1 617 ? 8.608 -0.338 34.656 1.00 85.25 617 ILE A CA 1
ATOM 4765 C C . ILE A 1 617 ? 10.117 -0.560 34.848 1.00 85.25 617 ILE A C 1
ATOM 4767 O O . ILE A 1 617 ? 10.911 0.101 34.176 1.00 85.25 617 ILE A O 1
ATOM 4771 N N . PRO A 1 618 ? 10.539 -1.499 35.718 1.00 84.12 618 PRO A N 1
ATOM 4772 C CA . PRO A 1 618 ? 11.954 -1.689 36.047 1.00 84.12 618 PRO A CA 1
ATOM 4773 C C . PRO A 1 618 ? 12.766 -2.315 34.905 1.00 84.12 618 PRO A C 1
ATOM 4775 O O . PRO A 1 618 ? 13.969 -2.087 34.804 1.00 84.12 618 PRO A O 1
ATOM 4778 N N . ALA A 1 619 ? 12.125 -3.115 34.051 1.00 89.69 619 ALA A N 1
ATOM 4779 C CA . ALA A 1 619 ? 12.745 -3.748 32.896 1.00 89.69 619 ALA A CA 1
ATOM 4780 C C . ALA A 1 619 ? 11.713 -3.947 31.782 1.00 89.69 619 ALA A C 1
ATOM 4782 O O . ALA A 1 619 ? 10.546 -4.228 32.056 1.00 89.69 619 ALA A O 1
ATOM 4783 N N . TYR A 1 620 ? 12.153 -3.837 30.530 1.00 90.44 620 TYR A N 1
ATOM 4784 C CA . TYR A 1 620 ? 11.297 -4.024 29.355 1.00 90.44 620 TYR A CA 1
ATOM 4785 C C . TYR A 1 620 ? 11.501 -5.407 28.708 1.00 90.44 620 TYR A C 1
ATOM 4787 O O . TYR A 1 620 ? 12.589 -5.982 28.819 1.00 90.44 620 TYR A O 1
ATOM 4795 N N . PRO A 1 621 ? 10.491 -5.944 27.999 1.00 85.25 621 PRO A N 1
ATOM 4796 C CA . PRO A 1 621 ? 10.652 -7.149 27.194 1.00 85.25 621 PRO A CA 1
ATOM 4797 C C . PRO A 1 621 ? 11.789 -7.039 26.166 1.00 85.25 621 PRO A C 1
ATOM 4799 O O . PRO A 1 621 ? 11.952 -6.012 25.503 1.00 85.25 621 PRO A O 1
ATOM 4802 N N . ASP A 1 622 ? 12.528 -8.130 25.964 1.00 88.44 622 ASP A N 1
ATOM 4803 C CA . ASP A 1 622 ? 13.658 -8.228 25.030 1.00 88.44 622 ASP A CA 1
ATOM 4804 C C . ASP A 1 622 ? 13.310 -7.883 23.573 1.00 88.44 622 ASP A C 1
ATOM 4806 O O . ASP A 1 622 ? 14.153 -7.355 22.845 1.00 88.44 622 ASP A O 1
ATOM 4810 N N . PHE A 1 623 ? 12.072 -8.140 23.147 1.00 81.00 623 PHE A N 1
ATOM 4811 C CA . PHE A 1 623 ? 11.613 -7.827 21.791 1.00 81.00 623 PHE A CA 1
ATOM 4812 C C . PHE A 1 623 ? 11.403 -6.326 21.533 1.00 81.00 623 PHE A C 1
ATOM 4814 O O . PHE A 1 623 ? 11.332 -5.921 20.375 1.00 81.00 623 PHE A O 1
ATOM 4821 N N . MET A 1 624 ? 11.310 -5.492 22.577 1.00 80.81 624 MET A N 1
ATOM 4822 C CA . MET A 1 624 ? 11.139 -4.041 22.420 1.00 80.81 624 MET A CA 1
ATOM 4823 C C . MET A 1 624 ? 12.457 -3.312 22.103 1.00 80.81 624 MET A C 1
ATOM 4825 O O . MET A 1 624 ? 12.418 -2.125 21.787 1.00 80.81 624 MET A O 1
ATOM 4829 N N . GLU A 1 625 ? 13.611 -3.991 22.203 1.00 84.88 625 GLU A N 1
ATOM 4830 C CA . GLU A 1 625 ? 14.956 -3.460 21.897 1.00 84.88 625 GLU A CA 1
ATOM 4831 C C . GLU A 1 625 ? 15.247 -2.074 22.537 1.00 84.88 625 GLU A C 1
ATOM 4833 O O . GLU A 1 625 ? 15.961 -1.242 21.973 1.00 84.88 625 GLU A O 1
ATOM 4838 N N . ARG A 1 626 ? 14.701 -1.807 23.736 1.00 81.81 626 ARG A N 1
ATOM 4839 C CA . ARG A 1 626 ? 14.965 -0.570 24.490 1.00 81.81 626 ARG A CA 1
ATOM 4840 C C . ARG A 1 626 ? 16.334 -0.614 25.174 1.00 81.81 626 ARG A C 1
ATOM 4842 O O . ARG A 1 626 ? 16.785 -1.665 25.621 1.00 81.81 626 ARG A O 1
ATOM 4849 N N . ALA A 1 627 ? 16.979 0.547 25.282 1.00 78.19 627 ALA A N 1
ATOM 4850 C CA . ALA A 1 627 ? 18.193 0.698 26.078 1.00 78.19 627 ALA A CA 1
ATOM 4851 C C . ALA A 1 627 ? 17.866 0.574 27.579 1.00 78.19 627 ALA A C 1
ATOM 4853 O O . ALA A 1 627 ? 16.887 1.161 28.037 1.00 78.19 627 ALA A O 1
ATOM 4854 N N . GLY A 1 628 ? 18.686 -0.164 28.333 1.00 85.88 628 GLY A N 1
ATOM 4855 C CA . GLY A 1 628 ? 18.513 -0.378 29.775 1.00 85.88 628 GLY A CA 1
ATOM 4856 C C . GLY A 1 628 ? 18.217 -1.837 30.154 1.00 85.88 628 GLY A C 1
ATOM 4857 O O . GLY A 1 628 ? 18.450 -2.743 29.348 1.00 85.88 628 GLY A O 1
ATOM 4858 N N . PRO A 1 629 ? 17.742 -2.084 31.389 1.00 88.69 629 PRO A N 1
ATOM 4859 C CA . PRO A 1 629 ? 17.399 -3.422 31.856 1.00 88.69 629 PRO A CA 1
ATOM 4860 C C . PRO A 1 629 ? 16.310 -4.061 30.987 1.00 88.69 629 PRO A C 1
ATOM 4862 O O . PRO A 1 629 ? 15.270 -3.457 30.708 1.00 88.69 629 PRO A O 1
ATOM 4865 N N . SER A 1 630 ? 16.542 -5.304 30.573 1.00 92.62 630 SER A N 1
ATOM 4866 C CA . SER A 1 630 ? 15.587 -6.082 29.786 1.00 92.62 630 SER A CA 1
ATOM 4867 C C . SER A 1 630 ? 15.454 -7.502 30.319 1.00 92.62 630 SER A C 1
ATOM 4869 O O . SER A 1 630 ? 16.375 -8.034 30.942 1.00 92.62 630 SER A O 1
ATOM 4871 N N . TYR A 1 631 ? 14.298 -8.119 30.078 1.00 93.25 631 TYR A N 1
ATOM 4872 C CA . TYR A 1 631 ? 14.039 -9.512 30.430 1.00 93.25 631 TYR A CA 1
ATOM 4873 C C . TYR A 1 631 ? 13.592 -10.315 29.211 1.00 93.25 631 TYR A C 1
ATOM 4875 O O . TYR A 1 631 ? 13.026 -9.797 28.249 1.00 93.25 631 TYR A O 1
ATOM 4883 N N . LYS A 1 632 ? 13.840 -11.624 29.258 1.00 92.81 632 LYS A N 1
ATOM 4884 C CA . LYS A 1 632 ? 13.420 -12.558 28.215 1.00 92.81 632 LYS A CA 1
ATOM 4885 C C . LYS A 1 632 ? 11.917 -12.824 28.346 1.00 92.81 632 LYS A C 1
ATOM 4887 O O . LYS A 1 632 ? 11.518 -13.611 29.205 1.00 92.81 632 LYS A O 1
ATOM 4892 N N . SER A 1 633 ? 11.102 -12.203 27.493 1.00 84.62 633 SER A N 1
ATOM 4893 C CA . SER A 1 633 ? 9.640 -12.371 27.512 1.00 84.62 633 SER A CA 1
ATOM 4894 C C . SER A 1 633 ? 9.243 -13.831 27.293 1.00 84.62 633 SER A C 1
ATOM 4896 O O . SER A 1 633 ? 9.818 -14.499 26.435 1.00 84.62 633 SER A O 1
ATOM 4898 N N . LYS A 1 634 ? 8.264 -14.346 28.040 1.00 84.62 634 LYS A N 1
ATOM 4899 C CA . LYS A 1 634 ? 7.760 -15.726 27.885 1.00 84.62 634 LYS A CA 1
ATOM 4900 C C . LYS A 1 634 ? 6.537 -15.829 26.966 1.00 84.62 634 LYS A C 1
ATOM 4902 O O . LYS A 1 634 ? 6.088 -16.940 26.707 1.00 84.62 634 LYS A O 1
ATOM 4907 N N . THR A 1 635 ? 6.015 -14.707 26.475 1.00 71.56 635 THR A N 1
ATOM 4908 C CA . THR A 1 635 ? 4.830 -14.674 25.607 1.00 71.56 635 THR A CA 1
ATOM 4909 C C . THR A 1 635 ? 5.163 -15.132 24.188 1.00 71.56 635 THR A C 1
ATOM 4911 O O . THR A 1 635 ? 6.336 -15.224 23.799 1.00 71.56 635 THR A O 1
ATOM 4914 N N . ALA A 1 636 ? 4.128 -15.389 23.382 1.00 69.75 636 ALA A N 1
ATOM 4915 C CA . ALA A 1 636 ? 4.284 -15.705 21.968 1.00 69.75 636 ALA A CA 1
ATOM 4916 C C . ALA A 1 636 ? 5.145 -14.660 21.238 1.00 69.75 636 ALA A C 1
ATOM 4918 O O . ALA A 1 636 ? 6.036 -15.039 20.482 1.00 69.75 636 ALA A O 1
ATOM 4919 N N . ILE A 1 637 ? 4.971 -13.365 21.527 1.00 75.06 637 ILE A N 1
ATOM 4920 C CA . ILE A 1 637 ? 5.742 -12.270 20.914 1.00 75.06 637 ILE A CA 1
ATOM 4921 C C . ILE A 1 637 ? 7.242 -12.420 21.199 1.00 75.06 637 ILE A C 1
ATOM 4923 O O . ILE A 1 637 ? 8.050 -12.457 20.269 1.00 75.06 637 ILE A O 1
ATOM 4927 N N . GLY A 1 638 ? 7.629 -12.580 22.470 1.00 77.62 638 GLY A N 1
ATOM 4928 C CA . GLY A 1 638 ? 9.031 -12.771 22.841 1.00 77.62 638 GLY A CA 1
ATOM 4929 C C . GLY A 1 638 ? 9.631 -14.050 22.251 1.00 77.62 638 GLY A C 1
ATOM 4930 O O . GLY A 1 638 ? 10.779 -14.068 21.794 1.00 77.62 638 GLY A O 1
ATOM 4931 N N . ILE A 1 639 ? 8.860 -15.142 22.227 1.00 80.44 639 ILE A N 1
ATOM 4932 C CA . ILE A 1 639 ? 9.295 -16.413 21.635 1.00 80.44 639 ILE A CA 1
ATOM 4933 C C . ILE A 1 639 ? 9.509 -16.261 20.126 1.00 80.44 639 ILE A C 1
ATOM 4935 O O . ILE A 1 639 ? 10.547 -16.704 19.630 1.00 80.44 639 ILE A O 1
ATOM 4939 N N . LEU A 1 640 ? 8.593 -15.603 19.410 1.00 73.25 640 LEU A N 1
ATOM 4940 C CA . LEU A 1 640 ? 8.706 -15.339 17.975 1.00 73.25 640 LEU A CA 1
ATOM 4941 C C . LEU A 1 640 ? 9.901 -14.453 17.656 1.00 73.25 640 LEU A C 1
ATOM 4943 O O . LEU A 1 640 ? 10.710 -14.827 16.809 1.00 73.25 640 LEU A O 1
ATOM 4947 N N . TYR A 1 641 ? 10.082 -13.357 18.394 1.00 81.12 641 TYR A N 1
ATOM 4948 C CA . TYR A 1 641 ? 11.243 -12.478 18.270 1.00 81.12 641 TYR A CA 1
ATOM 4949 C C . TYR A 1 641 ? 12.560 -13.270 18.333 1.00 81.12 641 TYR A C 1
ATOM 4951 O O . TYR A 1 641 ? 13.430 -13.121 17.472 1.00 81.12 641 TYR A O 1
ATOM 4959 N N . ARG A 1 642 ? 12.687 -14.206 19.281 1.00 84.25 642 ARG A N 1
ATOM 4960 C CA . ARG A 1 642 ? 13.900 -15.031 19.425 1.00 84.25 642 ARG A CA 1
ATOM 4961 C C . ARG A 1 642 ? 14.007 -16.180 18.423 1.00 84.25 642 ARG A C 1
ATOM 4963 O O . ARG A 1 642 ? 15.123 -16.466 17.992 1.00 84.25 642 ARG A O 1
ATOM 4970 N N . LYS A 1 643 ? 12.897 -16.832 18.052 1.00 77.00 643 LYS A N 1
ATOM 4971 C CA . LYS A 1 643 ? 12.865 -17.848 16.978 1.00 77.00 643 LYS A CA 1
ATOM 4972 C C . LYS A 1 643 ? 13.242 -17.222 15.633 1.00 77.00 643 LYS A C 1
ATOM 4974 O O . LYS A 1 643 ? 13.918 -17.847 14.824 1.00 77.00 643 LYS A O 1
ATOM 4979 N N . SER A 1 644 ? 12.892 -15.955 15.432 1.00 68.62 644 SER A N 1
ATOM 4980 C CA . SER A 1 644 ? 13.286 -15.150 14.280 1.00 68.62 644 SER A CA 1
ATOM 4981 C C . SER A 1 644 ? 14.712 -14.574 14.402 1.00 68.62 644 SER A C 1
ATOM 4983 O O . SER A 1 644 ? 14.963 -13.412 14.082 1.00 68.62 644 SER A O 1
ATOM 4985 N N . ARG A 1 645 ? 15.711 -15.383 14.799 1.00 63.28 645 ARG A N 1
ATOM 4986 C CA . ARG A 1 645 ? 17.138 -14.993 14.727 1.00 63.28 645 ARG A CA 1
ATOM 4987 C C . ARG A 1 645 ? 17.861 -15.639 13.534 1.00 63.28 645 ARG A C 1
ATOM 4989 O O . ARG A 1 645 ? 17.892 -16.851 13.396 1.00 63.28 645 ARG A O 1
ATOM 4996 N N . SER A 1 646 ? 18.404 -14.753 12.691 1.00 56.84 646 SER A N 1
ATOM 4997 C CA . SER A 1 646 ? 19.288 -14.937 11.522 1.00 56.84 646 SER A CA 1
ATOM 4998 C C . SER A 1 646 ? 18.875 -15.922 10.410 1.00 56.84 646 SER A C 1
ATOM 5000 O O . SER A 1 646 ? 19.118 -17.123 10.455 1.00 56.84 646 SER A O 1
ATOM 5002 N N . VAL A 1 647 ? 18.435 -15.357 9.280 1.00 57.84 647 VAL A N 1
ATOM 5003 C CA . VAL A 1 647 ? 18.486 -16.026 7.969 1.00 57.84 647 VAL A CA 1
ATOM 5004 C C . VAL A 1 647 ? 19.922 -15.942 7.443 1.00 57.84 647 VAL A C 1
ATOM 5006 O O . VAL A 1 647 ? 20.385 -14.859 7.077 1.00 57.84 647 VAL A O 1
ATOM 5009 N N . ARG A 1 648 ? 20.647 -17.066 7.390 1.00 56.62 648 ARG A N 1
ATOM 5010 C CA . ARG A 1 648 ? 21.947 -17.114 6.699 1.00 56.62 648 ARG A CA 1
ATOM 5011 C C . ARG A 1 648 ? 21.724 -16.962 5.191 1.00 56.62 648 ARG A C 1
ATOM 5013 O O . ARG A 1 648 ? 20.866 -17.637 4.620 1.00 56.62 648 ARG A O 1
ATOM 5020 N N . ARG A 1 649 ? 22.486 -16.070 4.547 1.00 59.59 649 ARG A N 1
ATOM 5021 C CA . ARG A 1 649 ? 22.558 -16.006 3.079 1.00 59.59 649 ARG A CA 1
ATOM 5022 C C . ARG A 1 649 ? 23.093 -17.352 2.598 1.00 59.59 649 ARG A C 1
ATOM 5024 O O . ARG A 1 649 ? 24.140 -17.791 3.068 1.00 59.59 649 ARG A O 1
ATOM 5031 N N . GLN A 1 650 ? 22.341 -18.029 1.736 1.00 57.41 650 GLN A N 1
ATOM 5032 C CA . GLN A 1 650 ? 22.868 -19.213 1.069 1.00 57.41 650 GLN A CA 1
ATOM 5033 C C . GLN A 1 650 ? 23.891 -18.736 0.031 1.00 57.41 650 GLN A C 1
ATOM 5035 O O . GLN A 1 650 ? 23.623 -17.728 -0.627 1.00 57.41 650 GLN A O 1
ATOM 5040 N N . PRO A 1 651 ? 25.059 -19.388 -0.081 1.00 52.75 651 PRO A N 1
ATOM 5041 C CA . PRO A 1 651 ? 26.008 -19.070 -1.137 1.00 52.75 651 PRO A CA 1
ATOM 5042 C C . PRO A 1 651 ? 25.326 -19.300 -2.489 1.00 52.75 651 PRO A C 1
ATOM 5044 O O . PRO A 1 651 ? 24.692 -20.336 -2.697 1.00 52.75 651 PRO A O 1
ATOM 5047 N N . VAL A 1 652 ? 25.398 -18.295 -3.357 1.00 58.84 652 VAL A N 1
ATOM 5048 C CA . VAL A 1 652 ? 24.856 -18.334 -4.719 1.00 58.84 652 VAL A CA 1
ATOM 5049 C C . VAL A 1 652 ? 25.990 -18.716 -5.672 1.00 58.84 652 VAL A C 1
ATOM 5051 O O . VAL A 1 652 ? 27.153 -18.450 -5.364 1.00 58.84 652 VAL A O 1
ATOM 5054 N N . SER A 1 653 ? 25.653 -19.373 -6.785 1.00 55.62 653 SER A N 1
ATOM 5055 C CA . SER A 1 653 ? 26.603 -19.673 -7.862 1.00 55.62 653 SER A CA 1
ATOM 5056 C C . SER A 1 653 ? 27.272 -18.393 -8.374 1.00 55.62 653 SER A C 1
ATOM 5058 O O . SER A 1 653 ? 26.660 -17.326 -8.378 1.00 55.62 653 SER A O 1
ATOM 5060 N N . THR A 1 654 ? 28.529 -18.514 -8.793 1.00 54.12 654 THR A N 1
ATOM 5061 C CA . THR A 1 654 ? 29.339 -17.441 -9.386 1.00 54.12 654 THR A CA 1
ATOM 5062 C C . THR A 1 654 ? 29.190 -17.340 -10.903 1.00 54.12 654 THR A C 1
ATOM 5064 O O . THR A 1 654 ? 29.789 -16.456 -11.505 1.00 54.12 654 THR A O 1
ATOM 5067 N N . GLU A 1 655 ? 28.445 -18.250 -11.536 1.00 56.41 655 GLU A N 1
ATOM 5068 C CA . GLU A 1 655 ? 28.162 -18.162 -12.970 1.00 56.41 655 GLU A CA 1
ATOM 5069 C C . GLU A 1 655 ? 27.120 -17.073 -13.217 1.00 56.41 655 GLU A C 1
ATOM 5071 O O . GLU A 1 655 ? 25.968 -17.183 -12.795 1.00 56.41 655 GLU A O 1
ATOM 5076 N N . ASP A 1 656 ? 27.557 -15.991 -13.860 1.00 68.25 656 ASP A N 1
ATOM 5077 C CA . ASP A 1 656 ? 26.724 -14.813 -14.059 1.00 68.25 656 ASP A CA 1
ATOM 5078 C C . ASP A 1 656 ? 25.847 -14.901 -15.321 1.00 68.25 656 ASP A C 1
ATOM 5080 O O . ASP A 1 656 ? 24.770 -14.328 -15.330 1.00 68.25 656 ASP A O 1
ATOM 5084 N N . VAL A 1 657 ? 26.228 -15.625 -16.378 1.00 79.12 657 VAL A N 1
ATOM 5085 C CA . VAL A 1 657 ? 25.452 -15.643 -17.637 1.00 79.12 657 VAL A CA 1
ATOM 5086 C C . VAL A 1 657 ? 25.012 -17.050 -18.005 1.00 79.12 657 VAL A C 1
ATOM 5088 O O . VAL A 1 657 ? 25.846 -17.939 -18.175 1.00 79.12 657 VAL A O 1
ATOM 5091 N N . ASP A 1 658 ? 23.709 -17.225 -18.224 1.00 83.06 658 ASP A N 1
ATOM 5092 C CA . ASP A 1 658 ? 23.170 -18.413 -18.880 1.00 83.06 658 ASP A CA 1
ATOM 5093 C C . ASP A 1 658 ? 23.286 -18.266 -20.406 1.00 83.06 658 ASP A C 1
ATOM 5095 O O . ASP A 1 658 ? 22.490 -17.593 -21.068 1.00 83.06 658 ASP A O 1
ATOM 5099 N N . TRP A 1 659 ? 24.325 -18.883 -20.971 1.00 83.56 659 TRP A N 1
ATOM 5100 C CA . TRP A 1 659 ? 24.613 -18.831 -22.405 1.00 83.56 659 TRP A CA 1
ATOM 5101 C C . TRP A 1 659 ? 23.518 -19.471 -23.265 1.00 83.56 659 TRP A C 1
ATOM 5103 O O . TRP A 1 659 ? 23.367 -19.080 -24.422 1.00 83.56 659 TRP A O 1
ATOM 5113 N N . ALA A 1 660 ? 22.726 -20.403 -22.718 1.00 83.38 660 ALA A N 1
ATOM 5114 C CA . ALA A 1 660 ? 21.641 -21.056 -23.452 1.00 83.38 660 ALA A CA 1
ATOM 5115 C C . ALA A 1 660 ? 20.472 -20.100 -23.759 1.00 83.38 660 ALA A C 1
ATOM 5117 O O . ALA A 1 660 ? 19.669 -20.366 -24.651 1.00 83.38 660 ALA A O 1
ATOM 5118 N N . VAL A 1 661 ? 20.391 -18.972 -23.045 1.00 85.56 661 VAL A N 1
ATOM 5119 C CA . VAL A 1 661 ? 19.361 -17.932 -23.212 1.00 85.56 661 VAL A CA 1
ATOM 5120 C C . VAL A 1 661 ? 19.677 -16.984 -24.372 1.00 85.56 661 VAL A C 1
ATOM 5122 O O . VAL A 1 661 ? 18.795 -16.271 -24.860 1.00 85.56 661 VAL A O 1
ATOM 5125 N N . LEU A 1 662 ? 20.928 -16.936 -24.831 1.00 90.19 662 LEU A N 1
ATOM 5126 C CA . LEU A 1 662 ? 21.362 -15.949 -25.814 1.00 90.19 662 LEU A CA 1
ATOM 5127 C C . LEU A 1 662 ? 20.917 -16.329 -27.233 1.00 90.19 662 LEU A C 1
ATOM 5129 O O . LEU A 1 662 ? 21.136 -17.440 -27.707 1.00 90.19 662 LEU A O 1
ATOM 5133 N N . THR A 1 663 ? 20.321 -15.371 -27.944 1.00 90.00 663 THR A N 1
ATOM 5134 C CA . THR A 1 663 ? 19.943 -15.536 -29.353 1.00 90.00 663 THR A CA 1
ATOM 5135 C C . THR A 1 663 ? 21.131 -15.201 -30.263 1.00 90.00 663 THR A C 1
ATOM 5137 O O . THR A 1 663 ? 21.713 -14.127 -30.098 1.00 90.00 663 THR A O 1
ATOM 5140 N N . PRO A 1 664 ? 21.479 -16.043 -31.257 1.00 91.00 664 PRO A N 1
ATOM 5141 C CA . PRO A 1 664 ? 22.546 -15.740 -32.214 1.00 91.00 664 PRO A CA 1
ATOM 5142 C C . PRO A 1 664 ? 22.351 -14.381 -32.901 1.00 91.00 664 PRO A C 1
ATOM 5144 O O . PRO A 1 664 ? 21.236 -14.056 -33.311 1.00 91.00 664 PRO A O 1
ATOM 5147 N N . GLY A 1 665 ? 23.423 -13.595 -33.045 1.00 88.88 665 GLY A N 1
ATOM 5148 C CA . GLY A 1 665 ? 23.384 -12.239 -33.616 1.00 88.88 665 GLY A CA 1
ATOM 5149 C C . GLY A 1 665 ? 23.139 -11.114 -32.601 1.00 88.88 665 GLY A C 1
ATOM 5150 O O . GLY A 1 665 ? 22.905 -9.972 -32.994 1.00 88.88 665 GLY A O 1
ATOM 5151 N N . PHE A 1 666 ? 23.164 -11.408 -31.295 1.00 92.75 666 PHE A N 1
ATOM 5152 C CA . PHE A 1 666 ? 23.044 -10.390 -30.241 1.00 92.75 666 PHE A CA 1
ATOM 5153 C C . PHE A 1 666 ? 24.262 -9.455 -30.151 1.00 92.75 666 PHE A C 1
ATOM 5155 O O . PHE A 1 666 ? 24.152 -8.340 -29.643 1.00 92.75 666 PHE A O 1
ATOM 5162 N N . ASP A 1 667 ? 25.416 -9.891 -30.655 1.00 92.12 667 ASP A N 1
ATOM 5163 C CA . ASP A 1 667 ? 26.691 -9.174 -30.659 1.00 92.12 667 ASP A CA 1
ATOM 5164 C C . ASP A 1 667 ? 26.594 -7.794 -31.327 1.00 92.12 667 ASP A C 1
ATOM 5166 O O . ASP A 1 667 ? 27.163 -6.821 -30.825 1.00 92.12 667 ASP A O 1
ATOM 5170 N N . VAL A 1 668 ? 25.764 -7.676 -32.368 1.00 92.94 668 VAL A N 1
ATOM 5171 C CA . VAL A 1 668 ? 25.462 -6.418 -33.072 1.00 92.94 668 VAL A CA 1
ATOM 5172 C C . VAL A 1 668 ? 24.901 -5.342 -32.128 1.00 92.94 668 VAL A C 1
ATOM 5174 O O . VAL A 1 668 ? 25.124 -4.150 -32.335 1.00 92.94 668 VAL A O 1
ATOM 5177 N N . TYR A 1 669 ? 24.209 -5.745 -31.060 1.00 92.75 669 TYR A N 1
ATOM 5178 C CA . TYR A 1 669 ? 23.561 -4.842 -30.105 1.00 92.75 669 TYR A CA 1
ATOM 5179 C C . TYR A 1 669 ? 24.391 -4.575 -28.843 1.00 92.75 669 TYR A C 1
ATOM 5181 O O . TYR A 1 669 ? 23.967 -3.791 -27.992 1.00 92.75 669 TYR A O 1
ATOM 5189 N N . LEU A 1 670 ? 25.579 -5.175 -28.698 1.00 92.12 670 LEU A N 1
ATOM 5190 C CA . LEU A 1 670 ? 26.386 -5.041 -27.480 1.00 92.12 670 LEU A CA 1
ATOM 5191 C C . LEU A 1 670 ? 26.873 -3.612 -27.230 1.00 92.12 670 LEU A C 1
ATOM 5193 O O . LEU A 1 670 ? 26.895 -3.173 -26.081 1.00 92.12 670 LEU A O 1
ATOM 5197 N N . ALA A 1 671 ? 27.257 -2.878 -28.276 1.00 89.69 671 ALA A N 1
ATOM 5198 C CA . ALA A 1 671 ? 27.730 -1.501 -28.131 1.00 89.69 671 ALA A CA 1
ATOM 5199 C C . ALA A 1 671 ? 26.621 -0.568 -27.605 1.00 89.69 671 ALA A C 1
ATOM 5201 O O . ALA A 1 671 ? 26.849 0.190 -26.661 1.00 89.69 671 ALA A O 1
ATOM 5202 N N . ASP A 1 672 ? 25.409 -0.682 -28.158 1.00 91.81 672 ASP A N 1
ATOM 5203 C CA . ASP A 1 672 ? 24.227 0.060 -27.694 1.00 91.81 672 ASP A CA 1
ATOM 5204 C C . ASP A 1 672 ? 23.839 -0.353 -26.265 1.00 91.81 672 ASP A C 1
ATOM 5206 O O . ASP A 1 672 ? 23.643 0.500 -25.398 1.00 91.81 672 ASP A O 1
ATOM 5210 N N . ALA A 1 673 ? 23.824 -1.659 -25.975 1.00 92.38 673 ALA A N 1
ATOM 5211 C CA . ALA A 1 673 ? 23.520 -2.177 -24.643 1.00 92.38 673 ALA A CA 1
ATOM 5212 C C . ALA A 1 673 ? 24.493 -1.648 -23.572 1.00 92.38 673 ALA A C 1
ATOM 5214 O O . ALA A 1 673 ? 24.049 -1.220 -22.509 1.00 92.38 673 ALA A O 1
ATOM 5215 N N . ARG A 1 674 ? 25.804 -1.600 -23.855 1.00 90.75 674 ARG A N 1
ATOM 5216 C CA . ARG A 1 674 ? 26.826 -1.030 -22.952 1.00 90.75 674 ARG A CA 1
ATOM 5217 C C . ARG A 1 674 ? 26.605 0.455 -22.693 1.00 90.75 674 ARG A C 1
ATOM 5219 O O . ARG A 1 674 ? 26.703 0.895 -21.549 1.00 90.75 674 ARG A O 1
ATOM 5226 N N . HIS A 1 675 ? 26.289 1.218 -23.738 1.00 89.38 675 HIS A N 1
ATOM 5227 C CA . HIS A 1 675 ? 26.028 2.649 -23.615 1.00 89.38 675 HIS A CA 1
ATOM 5228 C C . HIS A 1 675 ? 24.857 2.931 -22.662 1.00 89.38 675 HIS A C 1
ATOM 5230 O O . HIS A 1 675 ? 24.983 3.749 -21.747 1.00 89.38 675 HIS A O 1
ATOM 5236 N N . TRP A 1 676 ? 23.738 2.222 -22.830 1.00 91.69 676 TRP A N 1
ATOM 5237 C CA . TRP A 1 676 ? 22.562 2.399 -21.974 1.00 91.69 676 TRP A CA 1
ATOM 5238 C C . TRP A 1 676 ? 22.724 1.779 -20.586 1.00 91.69 676 TRP A C 1
ATOM 5240 O O . TRP A 1 676 ? 22.218 2.349 -19.618 1.00 91.69 676 TRP A O 1
ATOM 5250 N N . PHE A 1 677 ? 23.476 0.682 -20.459 1.00 91.00 677 PHE A N 1
ATOM 5251 C CA . PHE A 1 677 ? 23.797 0.075 -19.168 1.00 91.00 677 PHE A CA 1
ATOM 5252 C C . PHE A 1 677 ? 24.485 1.076 -18.235 1.00 91.00 677 PHE A C 1
ATOM 5254 O O . PHE A 1 677 ? 24.057 1.236 -17.095 1.00 91.00 677 PHE A O 1
ATOM 5261 N N . VAL A 1 678 ? 25.510 1.792 -18.714 1.00 87.56 678 VAL A N 1
ATOM 5262 C CA . VAL A 1 678 ? 26.255 2.759 -17.887 1.00 87.56 678 VAL A CA 1
ATOM 5263 C C . VAL A 1 678 ? 25.339 3.874 -17.381 1.00 87.56 678 VAL A C 1
ATOM 5265 O O . VAL A 1 678 ? 25.392 4.234 -16.204 1.00 87.56 678 VAL A O 1
ATOM 5268 N N . GLN A 1 679 ? 24.453 4.387 -18.238 1.00 87.88 679 GLN A N 1
ATOM 5269 C CA . GLN A 1 679 ? 23.488 5.415 -17.843 1.00 87.88 679 GLN A CA 1
ATOM 5270 C C . GLN A 1 679 ? 22.475 4.890 -16.816 1.00 87.88 679 GLN A C 1
ATOM 5272 O O . GLN A 1 679 ? 22.169 5.580 -15.842 1.00 87.88 679 GLN A O 1
ATOM 5277 N N . TYR A 1 680 ? 21.982 3.663 -17.003 1.00 90.00 680 TYR A N 1
ATOM 5278 C CA . TYR A 1 680 ? 21.051 3.029 -16.072 1.00 90.00 680 TYR A CA 1
ATOM 5279 C C . TYR A 1 680 ? 21.694 2.758 -14.709 1.00 90.00 680 TYR A C 1
ATOM 5281 O O . TYR A 1 680 ? 21.131 3.118 -13.674 1.00 90.00 680 TYR A O 1
ATOM 5289 N N . ALA A 1 681 ? 22.896 2.180 -14.707 1.00 87.75 681 ALA A N 1
ATOM 5290 C CA . ALA A 1 681 ? 23.666 1.905 -13.502 1.00 87.75 681 ALA A CA 1
ATOM 5291 C C . ALA A 1 681 ? 23.966 3.194 -12.727 1.00 87.75 681 ALA A C 1
ATOM 5293 O O . ALA A 1 681 ? 23.801 3.231 -11.508 1.00 87.75 681 ALA A O 1
ATOM 5294 N N . HIS A 1 682 ? 24.319 4.278 -13.426 1.00 85.44 682 HIS A N 1
ATOM 5295 C CA . HIS A 1 682 ? 24.499 5.587 -12.804 1.00 85.44 682 HIS A CA 1
ATOM 5296 C C . HIS A 1 682 ? 23.194 6.110 -12.182 1.00 85.44 682 HIS A C 1
ATOM 5298 O O . HIS A 1 682 ? 23.201 6.532 -11.028 1.00 85.44 682 HIS A O 1
ATOM 5304 N N . ALA A 1 683 ? 22.064 6.031 -12.895 1.00 86.12 683 ALA A N 1
ATOM 5305 C CA . ALA A 1 683 ? 20.767 6.467 -12.374 1.00 86.12 683 ALA A CA 1
ATOM 5306 C C . ALA A 1 683 ? 20.355 5.693 -11.107 1.00 86.12 683 ALA A C 1
ATOM 5308 O O . ALA A 1 683 ? 19.943 6.300 -10.114 1.00 86.12 683 ALA A O 1
ATOM 5309 N N . LEU A 1 684 ? 20.518 4.364 -11.099 1.00 86.38 684 LEU A N 1
ATOM 5310 C CA . LEU A 1 684 ? 20.269 3.550 -9.907 1.00 86.38 684 LEU A CA 1
ATOM 5311 C C . LEU A 1 684 ? 21.239 3.878 -8.770 1.00 86.38 684 LEU A C 1
ATOM 5313 O O . LEU A 1 684 ? 20.815 3.973 -7.619 1.00 86.38 684 LEU A O 1
ATOM 5317 N N . PHE A 1 685 ? 22.521 4.089 -9.072 1.00 84.06 685 PHE A N 1
ATOM 5318 C CA . PHE A 1 685 ? 23.512 4.480 -8.074 1.00 84.06 685 PHE A CA 1
ATOM 5319 C C . PHE A 1 685 ? 23.153 5.818 -7.419 1.00 84.06 685 PHE A C 1
ATOM 5321 O O . PHE A 1 685 ? 23.189 5.918 -6.193 1.00 84.06 685 PHE A O 1
ATOM 5328 N N . THR A 1 686 ? 22.740 6.821 -8.200 1.00 82.56 686 THR A N 1
ATOM 5329 C CA . THR A 1 686 ? 22.285 8.117 -7.677 1.00 82.56 686 THR A CA 1
ATOM 5330 C C . THR A 1 686 ? 21.104 7.950 -6.719 1.00 82.56 686 THR A C 1
ATOM 5332 O O . THR A 1 686 ? 21.139 8.501 -5.617 1.00 82.56 686 THR A O 1
ATOM 5335 N N . LEU A 1 687 ? 20.099 7.140 -7.080 1.00 83.06 687 LEU A N 1
ATOM 5336 C CA . LEU A 1 687 ? 18.971 6.840 -6.189 1.00 83.06 687 LEU A CA 1
ATOM 5337 C C . LEU A 1 687 ? 19.435 6.141 -4.905 1.00 83.06 687 LEU A C 1
ATOM 5339 O O . LEU A 1 687 ? 19.031 6.519 -3.804 1.00 83.06 687 LEU A O 1
ATOM 5343 N N . CYS A 1 688 ? 20.322 5.153 -5.021 1.00 82.06 688 CYS A N 1
ATOM 5344 C CA . CYS A 1 688 ? 20.878 4.462 -3.863 1.00 82.06 688 CYS A CA 1
ATOM 5345 C C . CYS A 1 688 ? 21.604 5.424 -2.913 1.00 82.06 688 CYS A C 1
ATOM 5347 O O . CYS A 1 688 ? 21.346 5.392 -1.709 1.00 82.06 688 CYS A O 1
ATOM 5349 N N . GLN A 1 689 ? 22.444 6.324 -3.433 1.00 81.25 689 GLN A N 1
ATOM 5350 C CA . GLN A 1 689 ? 23.151 7.321 -2.621 1.00 81.25 689 GLN A CA 1
ATOM 5351 C C . GLN A 1 689 ? 22.192 8.314 -1.957 1.00 81.25 689 GLN A C 1
ATOM 5353 O O . GLN A 1 689 ? 22.315 8.579 -0.761 1.00 81.25 689 GLN A O 1
ATOM 5358 N N . GLN A 1 690 ? 21.197 8.811 -2.695 1.00 76.19 690 GLN A N 1
ATOM 5359 C CA . GLN A 1 690 ? 20.223 9.781 -2.191 1.00 76.19 690 GLN A CA 1
ATOM 5360 C C . GLN A 1 690 ? 19.442 9.252 -0.980 1.00 76.19 690 GLN A C 1
ATOM 5362 O O . GLN A 1 690 ? 19.221 9.978 -0.009 1.00 76.19 690 GLN A O 1
ATOM 5367 N N . PHE A 1 691 ? 19.031 7.983 -1.020 1.00 74.56 691 PHE A N 1
ATOM 5368 C CA . PHE A 1 691 ? 18.204 7.380 0.029 1.00 74.56 691 PHE A CA 1
ATOM 5369 C C . PHE A 1 691 ? 18.999 6.534 1.039 1.00 74.56 691 PHE A C 1
ATOM 5371 O O . PHE A 1 691 ? 18.438 6.071 2.040 1.00 74.56 691 PHE A O 1
ATOM 5378 N N . GLY A 1 692 ? 20.307 6.366 0.825 1.00 77.62 692 GLY A N 1
ATOM 5379 C CA . GLY A 1 692 ? 21.187 5.537 1.652 1.00 77.62 692 GLY A CA 1
ATOM 5380 C C . GLY A 1 692 ? 20.940 4.031 1.500 1.00 77.62 692 GLY A C 1
ATOM 5381 O O . GLY A 1 692 ? 21.106 3.287 2.467 1.00 77.62 692 GLY A O 1
ATOM 5382 N N . ILE A 1 693 ? 20.511 3.582 0.317 1.00 83.00 693 ILE A N 1
ATOM 5383 C CA . ILE A 1 693 ? 20.246 2.173 -0.003 1.00 83.00 693 ILE A CA 1
ATOM 5384 C C . ILE A 1 693 ? 21.549 1.499 -0.442 1.00 83.00 693 ILE A C 1
ATOM 5386 O O . ILE A 1 693 ? 22.306 2.042 -1.240 1.00 83.00 693 ILE A O 1
ATOM 5390 N N . GLN A 1 694 ? 21.814 0.299 0.079 1.00 79.50 694 GLN A N 1
ATOM 5391 C CA . GLN A 1 694 ? 23.103 -0.376 -0.113 1.00 79.50 694 GLN A CA 1
ATOM 5392 C C . GLN A 1 694 ? 23.159 -1.307 -1.325 1.00 79.50 694 GLN A C 1
ATOM 5394 O O . GLN A 1 694 ? 24.248 -1.610 -1.804 1.00 79.50 694 GLN A O 1
ATOM 5399 N N . THR A 1 695 ? 22.018 -1.826 -1.783 1.00 82.19 695 THR A N 1
ATOM 5400 C CA . THR A 1 695 ? 21.976 -2.850 -2.835 1.00 82.19 695 THR A CA 1
ATOM 5401 C C . THR A 1 695 ? 20.882 -2.559 -3.855 1.00 82.19 695 THR A C 1
ATOM 5403 O O . THR A 1 695 ? 19.814 -2.062 -3.502 1.00 82.19 695 THR A O 1
ATOM 5406 N N . GLU A 1 696 ? 21.128 -2.922 -5.116 1.00 87.06 696 GLU A N 1
ATOM 5407 C CA . GLU A 1 696 ? 20.146 -2.824 -6.206 1.00 87.06 696 GLU A CA 1
ATOM 5408 C C . GLU A 1 696 ? 18.847 -3.562 -5.858 1.00 87.06 696 GLU A C 1
ATOM 5410 O O . GLU A 1 696 ? 17.754 -3.033 -6.029 1.00 87.06 696 GLU A O 1
ATOM 5415 N N . VAL A 1 697 ? 18.952 -4.768 -5.301 1.00 87.31 697 VAL A N 1
ATOM 5416 C CA . VAL A 1 697 ? 17.781 -5.585 -4.969 1.00 87.31 697 VAL A CA 1
ATOM 5417 C C . VAL A 1 697 ? 16.920 -4.936 -3.884 1.00 87.31 697 VAL A C 1
ATOM 5419 O O . VAL A 1 697 ? 15.700 -5.054 -3.941 1.00 87.31 697 VAL A O 1
ATOM 5422 N N . GLU A 1 698 ? 17.497 -4.214 -2.917 1.00 85.88 698 GLU A N 1
ATOM 5423 C CA . GLU A 1 698 ? 16.709 -3.436 -1.945 1.00 85.88 698 GLU A CA 1
ATOM 5424 C C . GLU A 1 698 ? 15.868 -2.354 -2.626 1.00 85.88 698 GLU A C 1
ATOM 5426 O O . GLU A 1 698 ? 14.705 -2.172 -2.266 1.00 85.88 698 GLU A O 1
ATOM 5431 N N . LEU A 1 699 ? 16.441 -1.684 -3.627 1.00 87.06 699 LEU A N 1
ATOM 5432 C CA . LEU A 1 699 ? 15.760 -0.662 -4.409 1.00 87.06 699 LEU A CA 1
ATOM 5433 C C . LEU A 1 699 ? 14.657 -1.285 -5.284 1.00 87.06 699 LEU A C 1
ATOM 5435 O O . LEU A 1 699 ? 13.500 -0.894 -5.165 1.00 87.06 699 LEU A O 1
ATOM 5439 N N . ILE A 1 700 ? 14.985 -2.308 -6.081 1.00 87.94 700 ILE A N 1
ATOM 5440 C CA . ILE A 1 700 ? 14.060 -2.969 -7.022 1.00 87.94 700 ILE A CA 1
ATOM 5441 C C . ILE A 1 700 ? 12.919 -3.701 -6.313 1.00 87.94 700 ILE A C 1
ATOM 5443 O O . ILE A 1 700 ? 11.771 -3.643 -6.751 1.00 87.94 700 ILE A O 1
ATOM 5447 N N . SER A 1 701 ? 13.211 -4.383 -5.205 1.00 85.31 701 SER A N 1
ATOM 5448 C CA . SER A 1 701 ? 12.186 -5.087 -4.428 1.00 85.31 701 SER A CA 1
ATOM 5449 C C . SER A 1 701 ? 11.341 -4.157 -3.555 1.00 85.31 701 SER A C 1
ATOM 5451 O O . SER A 1 701 ? 10.254 -4.544 -3.129 1.00 85.31 701 SER A O 1
ATOM 5453 N N . GLY A 1 702 ? 11.845 -2.958 -3.243 1.00 83.06 702 GLY A N 1
ATOM 5454 C CA . GLY A 1 702 ? 11.256 -2.043 -2.265 1.00 83.06 702 GLY A CA 1
ATOM 5455 C C . GLY A 1 702 ? 11.439 -2.473 -0.801 1.00 83.06 702 GLY A C 1
ATOM 5456 O O . GLY A 1 702 ? 10.950 -1.790 0.100 1.00 83.06 702 GLY A O 1
ATOM 5457 N N . TYR A 1 703 ? 12.139 -3.580 -0.525 1.00 82.06 703 TYR A N 1
ATOM 5458 C CA . TYR A 1 703 ? 12.378 -4.094 0.829 1.00 82.06 703 TYR A CA 1
ATOM 5459 C C . TYR A 1 703 ? 13.633 -3.478 1.466 1.00 82.06 703 TYR A C 1
ATOM 5461 O O . TYR A 1 703 ? 14.626 -4.159 1.723 1.00 82.06 703 TYR A O 1
ATOM 5469 N N . ILE A 1 704 ? 13.582 -2.174 1.735 1.00 77.56 704 ILE A N 1
ATOM 5470 C CA . ILE A 1 704 ? 14.725 -1.379 2.213 1.00 77.56 704 ILE A CA 1
ATOM 5471 C C . ILE A 1 704 ? 15.081 -1.734 3.665 1.00 77.56 704 ILE A C 1
ATOM 5473 O O . ILE A 1 704 ? 14.221 -1.713 4.549 1.00 77.56 704 ILE A O 1
ATOM 5477 N N . LYS A 1 705 ? 16.361 -2.027 3.945 1.00 69.81 705 LYS A N 1
ATOM 5478 C CA . LYS A 1 705 ? 16.811 -2.395 5.304 1.00 69.81 705 LYS A CA 1
ATOM 5479 C C . LYS A 1 705 ? 16.913 -1.200 6.245 1.00 69.81 705 LYS A C 1
ATOM 5481 O O . LYS A 1 705 ? 16.555 -1.305 7.416 1.00 69.81 705 LYS A O 1
ATOM 5486 N N . LYS A 1 706 ? 17.478 -0.094 5.761 1.00 67.44 706 LYS A N 1
ATOM 5487 C CA . LYS A 1 706 ? 17.750 1.111 6.547 1.00 67.44 706 LYS A CA 1
ATOM 5488 C C . LYS A 1 706 ? 17.786 2.315 5.613 1.00 67.44 706 LYS A C 1
ATOM 5490 O O . LYS A 1 706 ? 18.578 2.333 4.684 1.00 67.44 706 LYS A O 1
ATOM 5495 N N . LEU A 1 707 ? 16.942 3.305 5.884 1.00 63.31 707 LEU A N 1
ATOM 5496 C CA . LEU A 1 707 ? 16.998 4.612 5.225 1.00 63.31 707 LEU A CA 1
ATOM 5497 C C . LEU A 1 707 ? 18.060 5.489 5.901 1.00 63.31 707 LEU A C 1
ATOM 5499 O O . LEU A 1 707 ? 18.329 5.330 7.100 1.00 63.31 707 LEU A O 1
ATOM 5503 N N . SER A 1 708 ? 18.651 6.418 5.148 1.00 59.59 708 SER A N 1
ATOM 5504 C CA . SER A 1 708 ? 19.629 7.363 5.698 1.00 59.59 708 SER A CA 1
ATOM 5505 C C . SER A 1 708 ? 19.083 8.138 6.909 1.00 59.59 708 SER A C 1
ATOM 5507 O O . SER A 1 708 ? 17.906 8.498 6.974 1.00 59.59 708 SER A O 1
ATOM 5509 N N . ARG A 1 709 ? 19.961 8.435 7.881 1.00 53.94 709 ARG A N 1
ATOM 5510 C CA . ARG A 1 709 ? 19.623 9.226 9.083 1.00 53.94 709 ARG A CA 1
ATOM 5511 C C . ARG A 1 709 ? 19.291 10.685 8.756 1.00 53.94 709 ARG A C 1
ATOM 5513 O O . ARG A 1 709 ? 18.632 11.318 9.572 1.00 53.94 709 ARG A O 1
ATOM 5520 N N . THR A 1 710 ? 19.727 11.183 7.598 1.00 47.94 710 THR A N 1
ATOM 5521 C CA . THR A 1 710 ? 19.415 12.526 7.086 1.00 47.94 710 THR A CA 1
ATOM 5522 C C . THR A 1 710 ? 17.979 12.671 6.583 1.00 47.94 710 THR A C 1
ATOM 5524 O O . THR A 1 710 ? 17.521 13.796 6.443 1.00 47.94 710 THR A O 1
ATOM 5527 N N . VAL A 1 711 ? 17.248 11.570 6.366 1.00 51.97 711 VAL A N 1
ATOM 5528 C CA . VAL A 1 711 ? 15.811 11.612 6.058 1.00 51.97 711 VAL A CA 1
ATOM 5529 C C . VAL A 1 711 ? 15.041 11.841 7.361 1.00 51.97 711 VAL A C 1
ATOM 5531 O O . VAL A 1 711 ? 15.070 10.992 8.269 1.00 51.97 711 VAL A O 1
ATOM 5534 N N . GLY A 1 712 ? 14.369 12.992 7.460 1.00 46.19 712 GLY A N 1
ATOM 5535 C CA . GLY A 1 712 ? 13.615 13.414 8.641 1.00 46.19 712 GLY A CA 1
ATOM 5536 C C . GLY A 1 712 ? 12.535 12.406 9.059 1.00 46.19 712 GLY A C 1
ATOM 5537 O O . GLY A 1 712 ? 12.072 11.587 8.268 1.00 46.19 712 GLY A O 1
ATOM 5538 N N . ARG A 1 713 ? 12.104 12.432 10.329 1.00 42.44 713 ARG A N 1
ATOM 5539 C CA . ARG A 1 713 ? 11.161 11.434 10.884 1.00 42.44 713 ARG A CA 1
ATOM 5540 C C . ARG A 1 713 ? 9.796 11.446 10.169 1.00 42.44 713 ARG A C 1
ATOM 5542 O O . ARG A 1 713 ? 9.282 10.372 9.878 1.00 42.44 713 ARG A O 1
ATOM 5549 N N . ALA A 1 714 ? 9.285 12.630 9.814 1.00 38.84 714 ALA A N 1
ATOM 5550 C CA . ALA A 1 714 ? 8.085 12.812 8.985 1.00 38.84 714 ALA A CA 1
ATOM 5551 C C . ALA A 1 714 ? 8.318 12.432 7.507 1.00 38.84 714 ALA A C 1
ATOM 5553 O O . ALA A 1 714 ? 7.438 11.901 6.837 1.00 38.84 714 ALA A O 1
ATOM 5554 N N . GLU A 1 715 ? 9.541 12.616 7.005 1.00 48.41 715 GLU A N 1
ATOM 5555 C CA . GLU A 1 715 ? 9.912 12.295 5.626 1.00 48.41 715 GLU A CA 1
ATOM 5556 C C . GLU A 1 715 ? 10.050 10.796 5.350 1.00 48.41 715 GLU A C 1
ATOM 5558 O O . GLU A 1 715 ? 9.985 10.395 4.189 1.00 48.41 715 GLU A O 1
ATOM 5563 N N . ARG A 1 716 ? 10.242 9.961 6.383 1.00 50.06 716 ARG A N 1
ATOM 5564 C CA . ARG A 1 716 ? 10.388 8.500 6.243 1.00 50.06 716 ARG A CA 1
ATOM 5565 C C . ARG A 1 716 ? 9.112 7.810 5.770 1.00 50.06 716 ARG A C 1
ATOM 5567 O O . ARG A 1 716 ? 9.221 6.847 5.017 1.00 50.06 716 ARG A O 1
ATOM 5574 N N . LEU A 1 717 ? 7.940 8.311 6.170 1.00 46.00 717 LEU A N 1
ATOM 5575 C CA . LEU A 1 717 ? 6.637 7.809 5.711 1.00 46.00 717 LEU A CA 1
ATOM 5576 C C . LEU A 1 717 ? 6.470 8.027 4.198 1.00 46.00 717 LEU A C 1
ATOM 5578 O O . LEU A 1 717 ? 6.106 7.101 3.480 1.00 46.00 717 LEU A O 1
ATOM 5582 N N . ASN A 1 718 ? 6.883 9.194 3.695 1.00 57.41 718 ASN A N 1
ATOM 5583 C CA . ASN A 1 718 ? 6.829 9.531 2.267 1.00 57.41 718 ASN A CA 1
ATOM 5584 C C . ASN A 1 718 ? 8.071 9.077 1.476 1.00 57.41 718 ASN A C 1
ATOM 5586 O O . ASN A 1 718 ? 8.079 9.119 0.249 1.00 57.41 718 ASN A O 1
ATOM 5590 N N . ALA A 1 719 ? 9.158 8.668 2.139 1.00 63.03 719 ALA A N 1
ATOM 5591 C CA . ALA A 1 719 ? 10.412 8.295 1.478 1.00 63.03 719 ALA A CA 1
ATOM 5592 C C . ALA A 1 719 ? 10.268 7.028 0.634 1.00 63.03 719 ALA A C 1
ATOM 5594 O O . ALA A 1 719 ? 10.750 7.005 -0.491 1.00 63.03 719 ALA A O 1
ATOM 5595 N N . VAL A 1 720 ? 9.588 5.997 1.145 1.00 67.06 720 VAL A N 1
ATOM 5596 C CA . VAL A 1 720 ? 9.390 4.740 0.402 1.00 67.06 720 VAL A CA 1
ATOM 5597 C C . VAL A 1 720 ? 8.580 4.982 -0.870 1.00 67.06 720 VAL A C 1
ATOM 5599 O O . VAL A 1 720 ? 8.931 4.456 -1.923 1.00 67.06 720 VAL A O 1
ATOM 5602 N N . GLU A 1 721 ? 7.548 5.823 -0.800 1.00 67.38 721 GLU A N 1
ATOM 5603 C CA . GLU A 1 721 ? 6.733 6.146 -1.971 1.00 67.38 721 GLU A CA 1
ATOM 5604 C C . GLU A 1 721 ? 7.505 7.006 -2.980 1.00 67.38 721 GLU A C 1
ATOM 5606 O O . GLU A 1 721 ? 7.507 6.704 -4.170 1.00 67.38 721 GLU A O 1
ATOM 5611 N N . ARG A 1 722 ? 8.284 7.991 -2.511 1.00 71.62 722 ARG A N 1
ATOM 5612 C CA . ARG A 1 722 ? 9.208 8.754 -3.370 1.00 71.62 722 ARG A CA 1
ATOM 5613 C C . ARG A 1 722 ? 10.221 7.851 -4.077 1.00 71.62 722 ARG A C 1
ATOM 5615 O O . ARG A 1 722 ? 10.448 8.024 -5.270 1.00 71.62 722 ARG A O 1
ATOM 5622 N N . ILE A 1 723 ? 10.792 6.873 -3.370 1.00 79.25 723 ILE A N 1
ATOM 5623 C CA . ILE A 1 723 ? 11.717 5.885 -3.945 1.00 79.25 723 ILE A CA 1
ATOM 5624 C C . ILE A 1 723 ? 11.017 5.062 -5.027 1.00 79.25 723 ILE A C 1
ATOM 5626 O O . ILE A 1 723 ? 11.568 4.900 -6.112 1.00 79.25 723 ILE A O 1
ATOM 5630 N N . ARG A 1 724 ? 9.800 4.569 -4.759 1.00 77.75 724 ARG A N 1
ATOM 5631 C CA . ARG A 1 724 ? 9.018 3.795 -5.736 1.00 77.75 724 ARG A CA 1
ATOM 5632 C C . ARG A 1 724 ? 8.716 4.599 -6.992 1.00 77.75 724 ARG A C 1
ATOM 5634 O O . ARG A 1 724 ? 8.884 4.071 -8.087 1.00 77.75 724 ARG A O 1
ATOM 5641 N N . VAL A 1 725 ? 8.280 5.849 -6.844 1.00 76.81 725 VAL A N 1
ATOM 5642 C CA . VAL A 1 725 ? 7.992 6.737 -7.978 1.00 76.81 725 VAL A CA 1
ATOM 5643 C C . VAL A 1 725 ? 9.269 7.013 -8.771 1.00 76.81 725 VAL A C 1
ATOM 5645 O O . VAL A 1 725 ? 9.286 6.802 -9.980 1.00 76.81 725 VAL A O 1
ATOM 5648 N N . ALA A 1 726 ? 10.358 7.402 -8.104 1.00 78.88 726 ALA A N 1
ATOM 5649 C CA . ALA A 1 726 ? 11.628 7.692 -8.765 1.00 78.88 726 ALA A CA 1
ATOM 5650 C C . ALA A 1 726 ? 12.188 6.471 -9.512 1.00 78.88 726 ALA A C 1
ATOM 5652 O O . ALA A 1 726 ? 12.589 6.578 -10.669 1.00 78.88 726 ALA A O 1
ATOM 5653 N N . LEU A 1 727 ? 12.155 5.293 -8.884 1.00 84.62 727 LEU A N 1
ATOM 5654 C CA . LEU A 1 727 ? 12.590 4.052 -9.512 1.00 84.62 727 LEU A CA 1
ATOM 5655 C C . LEU A 1 727 ? 11.728 3.687 -10.720 1.00 84.62 727 LEU A C 1
ATOM 5657 O O . LEU A 1 727 ? 12.270 3.303 -11.756 1.00 84.62 727 LEU A O 1
ATOM 5661 N N . ARG A 1 728 ? 10.403 3.831 -10.606 1.00 84.69 728 ARG A N 1
ATOM 5662 C CA . ARG A 1 728 ? 9.472 3.566 -11.707 1.00 84.69 728 ARG A CA 1
ATOM 5663 C C . ARG A 1 728 ? 9.788 4.444 -12.914 1.00 84.69 728 ARG A C 1
ATOM 5665 O O . ARG A 1 728 ? 9.883 3.918 -14.015 1.00 84.69 728 ARG A O 1
ATOM 5672 N N . LEU A 1 729 ? 10.035 5.738 -12.707 1.00 81.50 729 LEU A N 1
ATOM 5673 C CA . LEU A 1 729 ? 10.390 6.664 -13.788 1.00 81.50 729 LEU A CA 1
ATOM 5674 C C . LEU A 1 729 ? 11.692 6.266 -14.492 1.00 81.50 729 LEU A C 1
ATOM 5676 O O . LEU A 1 729 ? 11.768 6.325 -15.721 1.00 81.50 729 LEU A O 1
ATOM 5680 N N . VAL A 1 730 ? 12.702 5.827 -13.732 1.00 87.06 730 VAL A N 1
ATOM 5681 C CA . VAL A 1 730 ? 13.950 5.297 -14.301 1.00 87.06 730 VAL A CA 1
ATOM 5682 C C . VAL A 1 730 ? 13.656 4.031 -15.110 1.00 87.06 730 VAL A C 1
ATOM 5684 O O . VAL A 1 730 ? 14.015 3.957 -16.282 1.00 87.06 730 VAL A O 1
ATOM 5687 N N . GLN A 1 731 ? 12.950 3.054 -14.540 1.00 88.31 731 GLN A N 1
ATOM 5688 C CA . GLN A 1 731 ? 12.622 1.806 -15.236 1.00 88.31 731 GLN A CA 1
ATOM 5689 C C . GLN A 1 731 ? 11.802 2.045 -16.514 1.00 88.31 731 GLN A C 1
ATOM 5691 O O . GLN A 1 731 ? 12.128 1.483 -17.556 1.00 88.31 731 GLN A O 1
ATOM 5696 N N . GLU A 1 732 ? 10.795 2.918 -16.473 1.00 87.31 732 GLU A N 1
ATOM 5697 C CA . GLU A 1 732 ? 9.975 3.290 -17.631 1.00 87.31 732 GLU A CA 1
ATOM 5698 C C . GLU A 1 732 ? 10.786 4.021 -18.704 1.00 87.31 732 GLU A C 1
ATOM 5700 O O . GLU A 1 732 ? 10.573 3.798 -19.896 1.00 87.31 732 GLU A O 1
ATOM 5705 N N . HIS A 1 733 ? 11.727 4.890 -18.321 1.00 89.00 733 HIS A N 1
ATOM 5706 C CA . HIS A 1 733 ? 12.618 5.550 -19.274 1.00 89.00 733 HIS A CA 1
ATOM 5707 C C . HIS A 1 733 ? 13.454 4.528 -20.047 1.00 89.00 733 HIS A C 1
ATOM 5709 O O . HIS A 1 733 ? 13.409 4.493 -21.278 1.00 89.00 733 HIS A O 1
ATOM 5715 N N . PHE A 1 734 ? 14.168 3.654 -19.341 1.00 90.25 734 PHE A N 1
ATOM 5716 C CA . PHE A 1 734 ? 15.053 2.698 -20.002 1.00 90.25 734 PHE A CA 1
ATOM 5717 C C . PHE A 1 734 ? 14.291 1.558 -20.695 1.00 90.25 734 PHE A C 1
ATOM 5719 O O . PHE A 1 734 ? 14.743 1.078 -21.732 1.00 90.25 734 PHE A O 1
ATOM 5726 N N . ALA A 1 735 ? 13.094 1.192 -20.226 1.00 90.19 735 ALA A N 1
ATOM 5727 C CA . ALA A 1 735 ? 12.209 0.292 -20.965 1.00 90.19 735 ALA A CA 1
ATOM 5728 C C . ALA A 1 735 ? 11.824 0.881 -22.333 1.00 90.19 735 ALA A C 1
ATOM 5730 O O . ALA A 1 735 ? 11.828 0.178 -23.340 1.00 90.19 735 ALA A O 1
ATOM 5731 N N . ARG A 1 736 ? 11.555 2.189 -22.423 1.00 89.44 736 ARG A N 1
ATOM 5732 C CA . ARG A 1 736 ? 11.285 2.846 -23.716 1.00 89.44 736 ARG A CA 1
ATOM 5733 C C . ARG A 1 736 ? 12.502 2.907 -24.614 1.00 89.44 736 ARG A C 1
ATOM 5735 O O . ARG A 1 736 ? 12.371 2.708 -25.817 1.00 89.44 736 ARG A O 1
ATOM 5742 N N . VAL A 1 737 ? 13.670 3.164 -24.033 1.00 91.38 737 VAL A N 1
ATOM 5743 C CA . VAL A 1 737 ? 14.945 3.139 -24.754 1.00 91.38 737 VAL A CA 1
ATOM 5744 C C . VAL A 1 737 ? 15.201 1.758 -25.359 1.00 91.38 737 VAL A C 1
ATOM 5746 O O . VAL A 1 737 ? 15.597 1.673 -26.520 1.00 91.38 737 VAL A O 1
ATOM 5749 N N . PHE A 1 738 ? 14.898 0.677 -24.631 1.00 92.88 738 PHE A N 1
ATOM 5750 C CA . PHE A 1 738 ? 14.976 -0.678 -25.176 1.00 92.88 738 PHE A CA 1
ATOM 5751 C C . PHE A 1 738 ? 14.125 -0.826 -26.443 1.00 92.88 738 PHE A C 1
ATOM 5753 O O . PHE A 1 738 ? 14.612 -1.302 -27.468 1.00 92.88 738 PHE A O 1
ATOM 5760 N N . TRP A 1 739 ? 12.873 -0.366 -26.398 1.00 90.44 739 TRP A N 1
ATOM 5761 C CA . TRP A 1 739 ? 11.940 -0.454 -27.524 1.00 90.44 739 TRP A CA 1
ATOM 5762 C C . TRP A 1 739 ? 12.202 0.551 -28.652 1.00 90.44 739 TRP A C 1
ATOM 5764 O O . TRP A 1 739 ? 11.562 0.466 -29.704 1.00 90.44 739 TRP A O 1
ATOM 5774 N N . ARG A 1 740 ? 13.125 1.497 -28.457 1.00 85.00 740 ARG A N 1
ATOM 5775 C CA . ARG A 1 740 ? 13.514 2.471 -29.477 1.00 85.00 740 ARG A CA 1
ATOM 5776 C C . ARG A 1 740 ? 14.243 1.766 -30.622 1.00 85.00 740 ARG A C 1
ATOM 5778 O O . ARG A 1 740 ? 14.967 0.792 -30.407 1.00 85.00 740 ARG A O 1
ATOM 5785 N N . ASP A 1 741 ? 14.028 2.266 -31.836 1.00 78.25 741 ASP A N 1
ATOM 5786 C CA . ASP A 1 741 ? 14.720 1.838 -33.060 1.00 78.25 741 ASP A CA 1
ATOM 5787 C C . ASP A 1 741 ? 14.427 0.384 -33.500 1.00 78.25 741 ASP A C 1
ATOM 5789 O O . ASP A 1 741 ? 15.058 -0.139 -34.416 1.00 78.25 741 ASP A O 1
ATOM 5793 N N . LEU A 1 742 ? 13.424 -0.269 -32.894 1.00 84.44 742 LEU A N 1
ATOM 5794 C CA . LEU A 1 742 ? 12.934 -1.588 -33.299 1.00 84.44 742 LEU A CA 1
ATOM 5795 C C . LEU A 1 742 ? 11.750 -1.454 -34.269 1.00 84.44 742 LEU A C 1
ATOM 5797 O O . LEU A 1 742 ? 10.702 -0.910 -33.921 1.00 84.44 742 LEU A O 1
ATOM 5801 N N . GLY A 1 743 ? 11.894 -2.004 -35.480 1.00 73.31 743 GLY A N 1
ATOM 5802 C CA . GLY A 1 743 ? 10.832 -2.002 -36.498 1.00 73.31 743 GLY A CA 1
ATOM 5803 C C . GLY A 1 743 ? 9.604 -2.844 -36.121 1.00 73.31 743 GLY A C 1
ATOM 5804 O O . GLY A 1 743 ? 8.500 -2.577 -36.588 1.00 73.31 743 GLY A O 1
ATOM 5805 N N . SER A 1 744 ? 9.775 -3.829 -35.235 1.00 78.44 744 SER A N 1
ATOM 5806 C CA . SER A 1 744 ? 8.693 -4.646 -34.689 1.00 78.44 744 SER A CA 1
ATOM 5807 C C . SER A 1 744 ? 8.648 -4.540 -33.167 1.00 78.44 744 SER A C 1
ATOM 5809 O O . SER A 1 744 ? 9.667 -4.691 -32.499 1.00 78.44 744 SER A O 1
ATOM 5811 N N . LYS A 1 745 ? 7.448 -4.340 -32.610 1.00 83.19 745 LYS A N 1
ATOM 5812 C CA . LYS A 1 745 ? 7.197 -4.314 -31.156 1.00 83.19 745 LYS A CA 1
ATOM 5813 C C . LYS A 1 745 ? 6.676 -5.649 -30.610 1.00 83.19 745 LYS A C 1
ATOM 5815 O O . LYS A 1 745 ? 6.123 -5.690 -29.516 1.00 83.19 745 LYS A O 1
ATOM 5820 N N . THR A 1 746 ? 6.798 -6.739 -31.371 1.00 87.38 746 THR A N 1
ATOM 5821 C CA . THR A 1 746 ? 6.445 -8.079 -30.875 1.00 87.38 746 THR A CA 1
ATOM 5822 C C . THR A 1 746 ? 7.589 -8.652 -30.033 1.00 87.38 746 THR A C 1
ATOM 5824 O O . THR A 1 746 ? 8.694 -8.797 -30.554 1.00 87.38 746 THR A O 1
ATOM 5827 N N . PRO A 1 747 ? 7.350 -9.036 -28.761 1.00 86.75 747 PRO A N 1
ATOM 5828 C CA . PRO A 1 747 ? 8.394 -9.569 -27.879 1.00 86.75 747 PRO A CA 1
ATOM 5829 C C . PRO A 1 747 ? 9.090 -10.838 -28.383 1.00 86.75 747 PRO A C 1
ATOM 5831 O O . PRO A 1 747 ? 10.219 -11.106 -27.997 1.00 86.75 747 PRO A O 1
ATOM 5834 N N . SER A 1 748 ? 8.428 -11.616 -29.242 1.00 87.12 748 SER A N 1
ATOM 5835 C CA . SER A 1 748 ? 8.945 -12.864 -29.815 1.00 87.12 748 SER A CA 1
ATOM 5836 C C . SER A 1 748 ? 9.761 -12.685 -31.099 1.00 87.12 748 SER A C 1
ATOM 5838 O O . SER A 1 748 ? 10.286 -13.670 -31.623 1.00 87.12 748 SER A O 1
ATOM 5840 N N . ASN A 1 749 ? 9.858 -11.462 -31.629 1.00 91.62 749 ASN A N 1
ATOM 5841 C CA . ASN A 1 749 ? 10.591 -11.183 -32.858 1.00 91.62 749 ASN A CA 1
ATOM 5842 C C . ASN A 1 749 ? 12.101 -11.401 -32.661 1.00 91.62 749 ASN A C 1
ATOM 5844 O O . ASN A 1 749 ? 12.664 -10.961 -31.665 1.00 91.62 749 ASN A O 1
ATOM 5848 N N . VAL A 1 750 ? 12.764 -12.033 -33.633 1.00 90.44 750 VAL A N 1
ATOM 5849 C CA . VAL A 1 750 ? 14.189 -12.403 -33.549 1.00 90.44 750 VAL A CA 1
ATOM 5850 C C . VAL A 1 750 ? 15.091 -11.206 -33.238 1.00 90.44 750 VAL A C 1
ATOM 5852 O O . VAL A 1 750 ? 15.95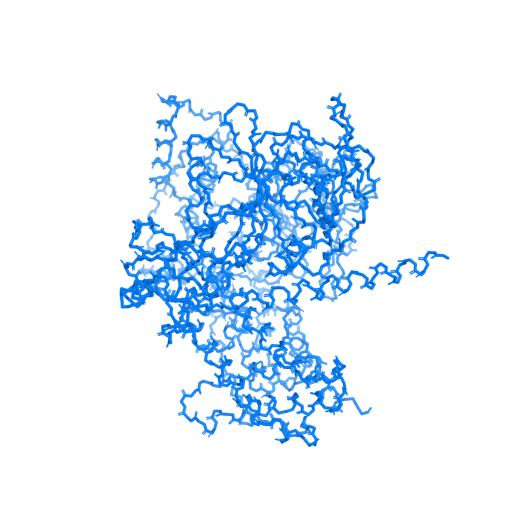3 -11.316 -32.376 1.00 90.44 750 VAL A O 1
ATOM 5855 N N . VAL A 1 751 ? 14.850 -10.049 -33.859 1.00 91.38 751 VAL A N 1
ATOM 5856 C CA . VAL A 1 751 ? 15.643 -8.826 -33.643 1.00 91.38 751 VAL A CA 1
ATOM 5857 C C . VAL A 1 751 ? 15.465 -8.294 -32.218 1.00 91.38 751 VAL A C 1
ATOM 5859 O O . VAL A 1 751 ? 16.416 -7.866 -31.565 1.00 91.38 751 VAL A O 1
ATOM 5862 N N . VAL A 1 752 ? 14.236 -8.365 -31.703 1.00 92.69 752 VAL A N 1
ATOM 5863 C CA . VAL A 1 752 ? 13.909 -7.971 -30.326 1.00 92.69 752 VAL A CA 1
ATOM 5864 C C . VAL A 1 752 ? 14.584 -8.912 -29.326 1.00 92.69 752 VAL A C 1
ATOM 5866 O O . VAL A 1 752 ? 15.143 -8.452 -28.333 1.00 92.69 752 VAL A O 1
ATOM 5869 N N . LEU A 1 753 ? 14.580 -10.217 -29.610 1.00 93.06 753 LEU A N 1
ATOM 5870 C CA . LEU A 1 753 ? 15.241 -11.239 -28.799 1.00 93.06 753 LEU A CA 1
ATOM 5871 C C . LEU A 1 753 ? 16.769 -11.078 -28.812 1.00 93.06 753 LEU A C 1
ATOM 5873 O O . LEU A 1 753 ? 17.379 -11.138 -27.751 1.00 93.06 753 LEU A O 1
ATOM 5877 N N . GLN A 1 754 ? 17.379 -10.776 -29.963 1.00 93.88 754 GLN A N 1
ATOM 5878 C CA . GLN A 1 754 ? 18.807 -10.447 -30.075 1.00 93.88 754 GLN A CA 1
ATOM 5879 C C . GLN A 1 754 ? 19.178 -9.231 -29.215 1.00 93.88 754 GLN A C 1
ATOM 5881 O O . GLN A 1 754 ? 20.129 -9.291 -28.436 1.00 93.88 754 GLN A O 1
ATOM 5886 N N . LYS A 1 755 ? 18.397 -8.143 -29.284 1.00 94.38 755 LYS A N 1
ATOM 5887 C CA . LYS A 1 755 ? 18.623 -6.955 -28.444 1.00 94.38 755 LYS A CA 1
ATOM 5888 C C . LYS A 1 755 ? 18.449 -7.268 -26.951 1.00 94.38 755 LYS A C 1
ATOM 5890 O O . LYS A 1 755 ? 19.249 -6.813 -26.136 1.00 94.38 755 LYS A O 1
ATOM 5895 N N . ALA A 1 756 ? 17.445 -8.070 -26.584 1.00 94.06 756 ALA A N 1
ATOM 5896 C CA . ALA A 1 756 ? 17.223 -8.511 -25.203 1.00 94.06 756 ALA A CA 1
ATOM 5897 C C . ALA A 1 756 ? 18.385 -9.371 -24.676 1.00 94.06 756 ALA A C 1
ATOM 5899 O O . ALA A 1 756 ? 18.879 -9.120 -23.579 1.00 94.06 756 ALA A O 1
ATOM 5900 N N . SER A 1 757 ? 18.887 -10.316 -25.480 1.00 94.38 757 SER A N 1
ATOM 5901 C CA . SER A 1 757 ? 20.073 -11.115 -25.154 1.00 94.38 757 SER A CA 1
ATOM 5902 C C . SER A 1 757 ? 21.311 -10.241 -24.922 1.00 94.38 757 SER A C 1
ATOM 5904 O O . SER A 1 757 ? 22.058 -10.498 -23.983 1.00 94.38 757 SER A O 1
ATOM 5906 N N . ALA A 1 758 ? 21.503 -9.171 -25.703 1.00 93.88 758 ALA A N 1
ATOM 5907 C CA . ALA A 1 758 ? 22.600 -8.225 -25.487 1.00 93.88 758 ALA A CA 1
ATOM 5908 C C . ALA A 1 758 ? 22.476 -7.461 -24.159 1.00 93.88 758 ALA A C 1
ATOM 5910 O O . ALA A 1 758 ? 23.470 -7.290 -23.453 1.00 93.88 758 ALA A O 1
ATOM 5911 N N . TRP A 1 759 ? 21.265 -7.035 -23.786 1.00 93.94 759 TRP A N 1
ATOM 5912 C CA . TRP A 1 759 ? 21.011 -6.376 -22.499 1.00 93.94 759 TRP A CA 1
ATOM 5913 C C . TRP A 1 759 ? 21.213 -7.327 -21.314 1.00 93.94 759 TRP A C 1
ATOM 5915 O O . TRP A 1 759 ? 21.794 -6.925 -20.306 1.00 93.94 759 TRP A O 1
ATOM 5925 N N . TYR A 1 760 ? 20.791 -8.589 -21.448 1.00 92.94 760 TYR A N 1
ATOM 5926 C CA . TYR A 1 760 ? 21.056 -9.638 -20.462 1.00 92.94 760 TYR A CA 1
ATOM 5927 C C . TYR A 1 760 ? 22.551 -9.896 -20.295 1.00 92.94 760 TYR A C 1
ATOM 5929 O O . TYR A 1 760 ? 23.056 -9.812 -19.179 1.00 92.94 760 TYR A O 1
ATOM 5937 N N . TYR A 1 761 ? 23.264 -10.107 -21.402 1.00 91.44 761 TYR A N 1
ATOM 5938 C CA . TYR A 1 761 ? 24.706 -10.317 -21.394 1.00 91.44 761 TYR A CA 1
ATOM 5939 C C . TYR A 1 761 ? 25.431 -9.174 -20.673 1.00 91.44 761 TYR A C 1
ATOM 5941 O O . TYR A 1 761 ? 26.101 -9.409 -19.675 1.00 91.44 761 TYR A O 1
ATOM 5949 N N . VAL A 1 762 ? 25.223 -7.923 -21.101 1.00 89.88 762 VAL A N 1
ATOM 5950 C CA . VAL A 1 762 ? 25.888 -6.759 -20.491 1.00 89.88 762 VAL A CA 1
ATOM 5951 C C . VAL A 1 762 ? 25.517 -6.609 -19.014 1.00 89.88 762 VAL A C 1
ATOM 5953 O O . VAL A 1 762 ? 26.400 -6.406 -18.185 1.00 89.88 762 VAL A O 1
ATOM 5956 N N . GLY A 1 763 ? 24.238 -6.756 -18.655 1.00 88.50 763 GLY A N 1
ATOM 5957 C CA . GLY A 1 763 ? 23.785 -6.634 -17.266 1.00 88.50 763 GLY A CA 1
ATOM 5958 C C . GLY A 1 763 ? 24.453 -7.620 -16.302 1.00 88.50 763 GLY A C 1
ATOM 5959 O O . GLY A 1 763 ? 24.590 -7.318 -15.115 1.00 88.50 763 GLY A O 1
ATOM 5960 N N . TYR A 1 764 ? 24.885 -8.773 -16.814 1.00 87.19 764 TYR A N 1
ATOM 5961 C CA . TYR A 1 764 ? 25.483 -9.849 -16.033 1.00 87.19 764 TYR A CA 1
ATOM 5962 C C . TYR A 1 764 ? 26.999 -10.012 -16.242 1.00 87.19 764 TYR A C 1
ATOM 5964 O O . TYR A 1 764 ? 27.632 -10.672 -15.428 1.00 87.19 764 TYR A O 1
ATOM 5972 N N . THR A 1 765 ? 27.630 -9.396 -17.248 1.00 82.94 765 THR A N 1
ATOM 5973 C CA . THR A 1 765 ? 29.098 -9.458 -17.419 1.00 82.94 765 THR A CA 1
ATOM 5974 C C . THR A 1 765 ? 29.837 -8.174 -17.062 1.00 82.94 765 THR A C 1
ATOM 5976 O O . THR A 1 765 ? 31.038 -8.225 -16.801 1.00 82.94 765 THR A O 1
ATOM 5979 N N . HIS A 1 766 ? 29.170 -7.017 -17.030 1.00 70.81 766 HIS A N 1
ATOM 5980 C CA . HIS A 1 766 ? 29.876 -5.732 -17.017 1.00 70.81 766 HIS A CA 1
ATOM 5981 C C . HIS A 1 766 ? 30.702 -5.456 -15.746 1.00 70.81 766 HIS A C 1
ATOM 5983 O O . HIS A 1 766 ? 31.710 -4.755 -15.810 1.00 70.81 766 HIS A O 1
ATOM 5989 N N . HIS A 1 767 ? 30.346 -6.033 -14.591 1.00 64.69 767 HIS A N 1
ATOM 5990 C CA . HIS A 1 767 ? 31.149 -5.898 -13.363 1.00 64.69 767 HIS A CA 1
ATOM 5991 C C . HIS A 1 767 ? 32.511 -6.600 -13.442 1.00 64.69 767 HIS A C 1
ATOM 5993 O O . HIS A 1 767 ? 33.418 -6.226 -12.701 1.00 64.69 767 HIS A O 1
ATOM 5999 N N . HIS A 1 768 ? 32.674 -7.575 -14.343 1.00 58.06 768 HIS A N 1
ATOM 6000 C CA . HIS A 1 768 ? 33.968 -8.205 -14.636 1.00 58.06 768 HIS A CA 1
ATOM 6001 C C . HIS A 1 768 ? 34.842 -7.348 -15.556 1.00 58.06 768 HIS A C 1
ATOM 6003 O O . HIS A 1 768 ? 36.063 -7.469 -15.539 1.00 58.06 768 HIS A O 1
ATOM 6009 N N . GLU A 1 769 ? 34.225 -6.475 -16.352 1.00 55.88 769 GLU A N 1
ATOM 6010 C CA . GLU A 1 769 ? 34.901 -5.660 -17.366 1.00 55.88 769 GLU A CA 1
ATOM 6011 C C . GLU A 1 769 ? 35.330 -4.282 -16.832 1.00 55.88 769 GLU A C 1
ATOM 6013 O O . GLU A 1 769 ? 36.288 -3.700 -17.337 1.00 55.88 769 GLU A O 1
ATOM 6018 N N . ALA A 1 770 ? 34.651 -3.767 -15.800 1.00 58.38 770 ALA A N 1
ATOM 6019 C CA . ALA A 1 770 ? 34.948 -2.485 -15.158 1.00 58.38 770 ALA A CA 1
ATOM 6020 C C . ALA A 1 770 ? 34.873 -2.598 -13.616 1.00 58.38 770 ALA A C 1
ATOM 6022 O O . ALA A 1 770 ? 33.833 -2.298 -13.016 1.00 58.38 770 ALA A O 1
ATOM 6023 N N . PRO A 1 771 ? 35.960 -3.026 -12.942 1.00 48.91 771 PRO A N 1
ATOM 6024 C CA . PRO A 1 771 ? 35.986 -3.183 -11.489 1.00 48.91 771 PRO A CA 1
ATOM 6025 C C . PRO A 1 771 ? 35.815 -1.823 -10.791 1.00 48.91 771 PRO A C 1
ATOM 6027 O O . PRO A 1 771 ? 36.708 -0.980 -10.809 1.00 48.91 771 PRO A O 1
ATOM 6030 N N . GLY A 1 772 ? 34.645 -1.599 -10.186 1.00 51.91 772 GLY A N 1
ATOM 6031 C CA . GLY A 1 772 ? 34.304 -0.358 -9.472 1.00 51.91 772 GLY A CA 1
ATOM 6032 C C . GLY A 1 772 ? 32.818 0.013 -9.517 1.00 51.91 772 GLY A C 1
ATOM 6033 O O . GLY A 1 772 ? 32.338 0.726 -8.638 1.00 51.91 772 GLY A O 1
ATOM 6034 N N . LEU A 1 773 ? 32.072 -0.506 -10.496 1.00 56.53 773 LEU A N 1
ATOM 6035 C CA . LEU A 1 773 ? 30.615 -0.362 -10.585 1.00 56.53 773 LEU A CA 1
ATOM 6036 C C . LEU A 1 773 ? 29.909 -1.522 -9.864 1.00 56.53 773 LEU A C 1
ATOM 6038 O O . LEU A 1 773 ? 30.327 -2.676 -9.955 1.00 56.53 773 LEU A O 1
ATOM 6042 N N . LEU A 1 774 ? 28.828 -1.220 -9.135 1.00 57.78 774 LEU A N 1
ATOM 6043 C CA . LEU A 1 774 ? 27.983 -2.247 -8.516 1.00 57.78 774 LEU A CA 1
ATOM 6044 C C . LEU A 1 774 ? 27.323 -3.110 -9.613 1.00 57.78 774 LEU A C 1
ATOM 6046 O O . LEU A 1 774 ? 26.846 -2.549 -10.605 1.00 57.78 774 LEU A O 1
ATOM 6050 N N . PRO A 1 775 ? 27.234 -4.446 -9.440 1.00 67.75 775 PRO A N 1
ATOM 6051 C CA . PRO A 1 775 ? 26.488 -5.300 -10.362 1.00 67.75 775 PRO A CA 1
ATOM 6052 C C . PRO A 1 775 ? 25.052 -4.786 -10.492 1.00 67.75 775 PRO A C 1
ATOM 6054 O O . PRO A 1 775 ? 24.376 -4.613 -9.478 1.00 67.75 775 PRO A O 1
ATOM 6057 N N . THR A 1 776 ? 24.617 -4.515 -11.724 1.00 85.50 776 THR A N 1
ATOM 6058 C CA . THR A 1 776 ? 23.309 -3.910 -12.024 1.00 85.50 776 THR A CA 1
ATOM 6059 C C . THR A 1 776 ? 22.501 -4.851 -12.919 1.00 85.50 776 THR A C 1
ATOM 6061 O O . THR A 1 776 ? 22.298 -4.616 -14.112 1.00 85.50 776 THR A O 1
ATOM 6064 N N . ARG A 1 777 ? 22.084 -5.981 -12.343 1.00 89.00 777 ARG A N 1
ATOM 6065 C CA . ARG A 1 777 ? 21.462 -7.090 -13.087 1.00 89.00 777 ARG A CA 1
ATOM 6066 C C . ARG A 1 777 ? 20.011 -6.798 -13.464 1.00 89.00 777 ARG A C 1
ATOM 6068 O O . ARG A 1 777 ? 19.484 -7.402 -14.396 1.00 89.00 777 ARG A O 1
ATOM 6075 N N . SER A 1 778 ? 19.363 -5.840 -12.796 1.00 90.94 778 SER A N 1
ATOM 6076 C CA . SER A 1 778 ? 18.000 -5.407 -13.133 1.00 90.94 778 SER A CA 1
ATOM 6077 C C . SER A 1 778 ? 17.889 -4.768 -14.518 1.00 90.94 778 SER A C 1
ATOM 6079 O O . SER A 1 778 ? 16.792 -4.756 -15.075 1.00 90.94 778 SER A O 1
ATOM 6081 N N . PHE A 1 779 ? 19.011 -4.338 -15.113 1.00 93.25 779 PHE A N 1
ATOM 6082 C CA . PHE A 1 779 ? 19.062 -3.799 -16.474 1.00 93.25 779 PHE A CA 1
ATOM 6083 C C . PHE A 1 779 ? 18.478 -4.768 -17.510 1.00 93.25 779 PHE A C 1
ATOM 6085 O O . PHE A 1 779 ? 17.657 -4.372 -18.336 1.00 93.25 779 PHE A O 1
ATOM 6092 N N . ALA A 1 780 ? 18.827 -6.055 -17.417 1.00 91.75 780 ALA A N 1
ATOM 6093 C CA . ALA A 1 780 ? 18.310 -7.091 -18.310 1.00 91.75 780 ALA A CA 1
ATOM 6094 C C . ALA A 1 780 ? 16.775 -7.158 -18.286 1.00 91.75 780 ALA A C 1
ATOM 6096 O O . ALA A 1 780 ? 16.109 -7.307 -19.309 1.00 91.75 780 ALA A O 1
ATOM 6097 N N . TRP A 1 781 ? 16.205 -6.994 -17.093 1.00 92.31 781 TRP A N 1
ATOM 6098 C CA . TRP A 1 781 ? 14.785 -7.181 -16.818 1.00 92.31 781 TRP A CA 1
ATOM 6099 C C . TRP A 1 781 ? 13.926 -5.952 -17.146 1.00 92.31 781 TRP A C 1
ATOM 6101 O O . TRP A 1 781 ? 12.703 -6.017 -17.020 1.00 92.31 781 TRP A O 1
ATOM 6111 N N . LEU A 1 782 ? 14.532 -4.858 -17.625 1.00 91.56 782 LEU A N 1
ATOM 6112 C CA . LEU A 1 782 ? 13.815 -3.730 -18.233 1.00 91.56 782 LEU A CA 1
ATOM 6113 C C . LEU A 1 782 ? 13.100 -4.151 -19.527 1.00 91.56 782 LEU A C 1
ATOM 6115 O O . LEU A 1 782 ? 12.015 -3.656 -19.830 1.00 91.56 782 LEU A O 1
ATOM 6119 N N . ALA A 1 783 ? 13.667 -5.122 -20.249 1.00 91.19 783 ALA A N 1
ATOM 6120 C CA . ALA A 1 783 ? 13.059 -5.785 -21.399 1.00 91.19 783 ALA A CA 1
ATOM 6121 C C . ALA A 1 783 ? 12.239 -7.014 -20.965 1.00 91.19 783 ALA A C 1
ATOM 6123 O O . ALA A 1 783 ? 12.425 -8.113 -21.487 1.00 91.19 783 ALA A O 1
ATOM 6124 N N . LEU A 1 784 ? 11.345 -6.837 -19.984 1.00 91.50 784 LEU A N 1
ATOM 6125 C CA . LEU A 1 784 ? 10.685 -7.945 -19.285 1.00 91.50 784 LEU A CA 1
ATOM 6126 C C . LEU A 1 784 ? 10.044 -8.964 -20.239 1.00 91.50 784 LEU A C 1
ATOM 6128 O O . LEU A 1 784 ? 10.401 -10.133 -20.196 1.00 91.50 784 LEU A O 1
ATOM 6132 N N . GLU A 1 785 ? 9.128 -8.539 -21.111 1.00 92.50 785 GLU A N 1
ATOM 6133 C CA . GLU A 1 785 ? 8.382 -9.465 -21.979 1.00 92.50 785 GLU A CA 1
ATOM 6134 C C . GLU A 1 785 ? 9.293 -10.270 -22.939 1.00 92.50 785 GLU A C 1
ATOM 6136 O O . GLU A 1 785 ? 9.184 -11.498 -22.947 1.00 92.50 785 GLU A O 1
ATOM 6141 N N . PRO A 1 786 ? 10.235 -9.659 -23.694 1.00 92.44 786 PRO A N 1
ATOM 6142 C CA . PRO A 1 786 ? 11.217 -10.409 -24.488 1.00 92.44 786 PRO A CA 1
ATOM 6143 C C . PRO A 1 786 ? 12.061 -11.387 -23.667 1.00 92.44 786 PRO A C 1
ATOM 6145 O O . PRO A 1 786 ? 12.276 -12.521 -24.090 1.00 92.44 786 PRO A O 1
ATOM 6148 N N . MET A 1 787 ? 12.504 -10.980 -22.474 1.00 93.31 787 MET A N 1
ATOM 6149 C CA . MET A 1 787 ? 13.283 -11.844 -21.587 1.00 93.31 787 MET A CA 1
ATOM 6150 C C . MET A 1 787 ? 12.474 -13.056 -21.115 1.00 93.31 787 MET A C 1
ATOM 6152 O O . MET A 1 787 ? 12.988 -14.172 -21.113 1.00 93.31 787 MET A O 1
ATOM 6156 N N . LEU A 1 788 ? 11.192 -12.875 -20.774 1.00 92.25 788 LEU A N 1
ATOM 6157 C CA . LEU A 1 788 ? 10.314 -13.995 -20.421 1.00 92.25 788 LEU A CA 1
ATOM 6158 C C . LEU A 1 788 ? 10.157 -14.978 -21.594 1.00 92.25 788 LEU A C 1
ATOM 6160 O O . LEU A 1 788 ? 10.081 -16.182 -21.363 1.00 92.25 788 LEU A O 1
ATOM 6164 N N . VAL A 1 789 ? 10.133 -14.493 -22.841 1.00 90.88 789 VAL A N 1
ATOM 6165 C CA . VAL A 1 789 ? 10.099 -15.355 -24.037 1.00 90.88 789 VAL A CA 1
ATOM 6166 C C . VAL A 1 789 ? 11.400 -16.143 -24.199 1.00 90.88 789 VAL A C 1
ATOM 6168 O O . VAL A 1 789 ? 11.331 -17.341 -24.468 1.00 90.88 789 VAL A O 1
ATOM 6171 N N . LEU A 1 790 ? 12.565 -15.503 -24.026 1.00 89.69 790 LEU A N 1
ATOM 6172 C CA . LEU A 1 790 ? 13.868 -16.176 -24.114 1.00 89.69 790 LEU A CA 1
ATOM 6173 C C . LEU A 1 790 ? 13.966 -17.342 -23.129 1.00 89.69 790 LEU A C 1
ATOM 6175 O O . LEU A 1 790 ? 14.302 -18.452 -23.527 1.00 89.69 790 LEU A O 1
ATOM 6179 N N . PHE A 1 791 ? 13.603 -17.107 -21.867 1.00 88.69 791 PHE A N 1
ATOM 6180 C CA . PHE A 1 791 ? 13.665 -18.146 -20.843 1.00 88.69 791 PHE A CA 1
ATOM 6181 C C . PHE A 1 791 ? 12.619 -19.251 -21.054 1.00 88.69 791 PHE A C 1
ATOM 6183 O O . PHE A 1 791 ? 12.952 -20.419 -20.888 1.00 88.69 791 PHE A O 1
ATOM 6190 N N . ARG A 1 792 ? 11.393 -18.941 -21.507 1.00 87.00 792 ARG A N 1
ATOM 6191 C CA . ARG A 1 792 ? 10.382 -19.984 -21.788 1.00 87.00 792 ARG A CA 1
ATOM 6192 C C . ARG A 1 792 ? 10.803 -20.943 -22.900 1.00 87.00 792 ARG A C 1
ATOM 6194 O O . ARG A 1 792 ? 10.600 -22.142 -22.757 1.00 87.00 792 ARG A O 1
ATOM 6201 N N . LYS A 1 793 ? 11.432 -20.434 -23.967 1.00 71.44 793 LYS A N 1
ATOM 6202 C CA . LYS A 1 793 ? 11.888 -21.242 -25.117 1.00 71.44 793 LYS A CA 1
ATOM 6203 C C . LYS A 1 793 ? 12.908 -22.330 -24.761 1.00 71.44 793 LYS A C 1
ATOM 6205 O O . LYS A 1 793 ? 13.096 -23.248 -25.546 1.00 71.44 793 LYS A O 1
ATOM 6210 N N . ILE A 1 794 ? 13.584 -22.219 -23.620 1.00 66.38 794 ILE A N 1
ATOM 6211 C CA . ILE A 1 794 ? 14.579 -23.203 -23.167 1.00 66.38 794 ILE A CA 1
ATOM 6212 C C . ILE A 1 794 ? 13.909 -24.372 -22.435 1.00 66.38 794 ILE A C 1
ATOM 6214 O O . ILE A 1 794 ? 14.433 -25.483 -22.440 1.00 66.38 794 ILE A O 1
ATOM 6218 N N . TYR A 1 795 ? 12.756 -24.129 -21.801 1.00 56.44 795 TYR A N 1
ATOM 6219 C CA . TYR A 1 795 ? 12.123 -25.069 -20.869 1.00 56.44 795 TYR A CA 1
ATOM 6220 C C . TYR A 1 795 ? 10.767 -25.620 -21.346 1.00 56.44 795 TYR A C 1
ATOM 6222 O O . TYR A 1 795 ? 10.235 -26.526 -20.706 1.00 56.44 795 TYR A O 1
ATOM 6230 N N . GLU A 1 796 ? 10.233 -25.132 -22.469 1.00 48.97 796 GLU A N 1
ATOM 6231 C CA . GLU A 1 796 ? 9.148 -25.764 -23.232 1.00 48.97 796 GLU A CA 1
ATOM 6232 C C . GLU A 1 796 ? 9.666 -26.072 -24.654 1.00 48.97 796 GLU A C 1
ATOM 6234 O O . GLU A 1 796 ? 9.850 -25.125 -25.424 1.00 48.97 796 GLU A O 1
ATOM 6239 N N . PRO A 1 797 ? 9.980 -27.346 -24.982 1.00 39.00 797 PRO A N 1
ATOM 6240 C CA . PRO A 1 797 ? 10.424 -27.749 -26.319 1.00 39.00 797 PRO A CA 1
ATOM 6241 C C . PRO A 1 797 ? 9.329 -27.643 -27.387 1.00 39.00 797 PRO A C 1
ATOM 6243 O O . PRO A 1 797 ? 8.137 -27.848 -27.052 1.00 39.00 797 PRO A O 1
#